Protein 7PZG (pdb70)

Radius of gyration: 36.09 Å; Cα contacts (8 Å, |Δi|>4): 1607; chains: 4; bounding box: 101×62×97 Å

Nearest PDB structures (foldseek):
  7pzg-assembly1_AAA  TM=1.005E+00  e=1.019E-40  Phocaeicola vulgatus
  7pzh-assembly4_GGG  TM=1.001E+00  e=5.483E-36  Phocaeicola vulgatus
  2hsj-assembly1_D  TM=9.024E-01  e=4.281E-13  Streptococcus pneumoniae TIGR4
  4ppy-assembly2_C-2  TM=8.583E-01  e=2.330E-12  Bacteroides fragilis NCTC 9343
  3dt8-assembly1_A  TM=8.253E-01  e=5.438E-12  Bos taurus

Foldseek 3Di:
DVLVVQLCVLLVVLLVDAQAQAAAEEAEACQQVVDPVCVLLVHPRYDGRYYHLDALVSSVVRCCRHLVRLYQEYEYAHHLSVQLVVHALVVSLVSVLSSLVVSCVSRVNYAYEYEQHAAFACVQVASCSRHVSRVRSVVNVVVNCVSCVVSVHHYFYPHVVQAPDPPSFGDCVQDPGRHHGDPVVSNSVSVRCSVVVVDD/DDDPQLVVLLVVLLVDAQAQAAAEEAEACQQQVDPVCVLLVHPRYDGRYYHLDALVSSLVSCCSHLQNLYQEYEYAHHLSVQLVVHALVVSLVSVLSSLVVSCVSRVNYAYEYEQHAAFDCPLVASCSRHVSRVRRVVNLVVNCVSCVVSVHHYFYPHVVQADPVPSAGDCVQDDHRHYGDPVVSNSVCVRCSVVVPDD/DVLVVQLVVLLVVLLVPAQAQAAAEEAEACQQQVDPQCVLLVHPRYDGNYYHLDALVSRVVSCCRHLVNLYQEYEYAHHLSVQLVVHALVVSLVSVLSVLVVSCVSRVNYAYEYEQHAAFDCVLVASCSRRVSRVRSVVNRVVNCVSCVVSVHHYFYPHVVQADPVPSFGDVVQDNHRHHGDPVVSNSVCVRCSVVVVD/DDDPQLVVLLVVLLVDAQAQAAAEEAEACQQQVDPVCVLLVHPRYDGNYYHLDALVSRLVRCCRHLQNLYQEYEYAHHLSVQLVVDALVRRLVSVLSVLVVSCVSRVNYAYEYEQHAAFACPLVASCSRHVSRVRRVVNLVVNCVSCVVSVHHYFYLHVVQADPVPSAGDCVQDPHRHYGDPVVSNSVSVRCSCVVPPD

Structure (mmCIF, N/CA/C/O backbone):
data_7PZG
#
_entry.id   7PZG
#
_cell.length_a   71.269
_cell.length_b   90.150
_cell.length_c   76.579
_cell.angle_alpha   90.000
_cell.angle_beta   99.289
_cell.angle_gamma   90.000
#
_symmetry.space_group_name_H-M   'P 1 21 1'
#
loop_
_entity.id
_entity.type
_entity.pdbx_description
1 polymer 'Lysophospholipase L1'
2 non-polymer 'MAGNESIUM ION'
3 non-polymer 'MALONIC ACID'
4 non-polymer 1,2-ETHANEDIOL
5 water water
#
loop_
_atom_site.group_PDB
_atom_site.id
_atom_site.type_symbol
_atom_site.label_atom_id
_atom_site.label_alt_id
_atom_site.label_comp_id
_atom_site.label_asym_id
_atom_site.label_entity_id
_atom_site.label_seq_id
_atom_site.pdbx_PDB_ins_code
_atom_site.Cartn_x
_atom_site.Cartn_y
_atom_site.Cartn_z
_atom_site.occupancy
_atom_site.B_iso_or_equiv
_atom_site.auth_seq_id
_atom_site.auth_comp_id
_atom_site.auth_asym_id
_atom_site.auth_atom_id
_atom_site.pdbx_PDB_model_num
ATOM 1 N N . ARG A 1 22 ? -14.212 3.281 -10.681 1.000 36.244 23 ARG AAA N 1
ATOM 2 C CA . ARG A 1 22 ? -15.123 2.091 -10.964 1.000 38.090 23 ARG AAA CA 1
ATOM 3 C C . ARG A 1 22 ? -16.297 2.528 -11.847 1.000 38.970 23 ARG AAA C 1
ATOM 4 O O . ARG A 1 22 ? -16.729 1.699 -12.671 1.000 32.609 23 ARG AAA O 1
ATOM 25 N N . LYS A 1 23 ? -16.836 3.735 -11.654 1.000 36.545 24 LYS AAA N 1
ATOM 26 C CA . LYS A 1 23 ? -17.988 4.220 -12.462 1.000 37.692 24 LYS AAA CA 1
ATOM 27 C C . LYS A 1 23 ? -17.549 4.339 -13.930 1.000 36.866 24 LYS AAA C 1
ATOM 28 O O . LYS A 1 23 ? -18.306 3.929 -14.802 1.000 27.402 24 LYS AAA O 1
ATOM 47 N N . TYR A 1 24 ? -16.335 4.827 -14.204 1.000 34.116 25 TYR AAA N 1
ATOM 48 C CA . TYR A 1 24 ? -15.835 4.939 -15.605 1.000 32.744 25 TYR AAA CA 1
ATOM 49 C C . TYR A 1 24 ? -15.640 3.522 -16.180 1.000 26.018 25 TYR AAA C 1
ATOM 50 O O . TYR A 1 24 ? -16.029 3.256 -17.336 1.000 22.595 25 TYR AAA O 1
ATOM 68 N N . SER A 1 25 ? -15.098 2.593 -15.419 1.000 25.217 26 SER AAA N 1
ATOM 69 C CA . SER A 1 25 ? -14.815 1.245 -15.909 1.000 22.943 26 SER AAA CA 1
ATOM 70 C C . SER A 1 25 ? -16.160 0.546 -16.223 1.000 20.349 26 SER AAA C 1
ATOM 71 O O . SER A 1 25 ? -16.306 -0.057 -17.271 1.000 19.221 26 SER AAA O 1
ATOM 79 N N . THR A 1 26 ? -17.136 0.604 -15.322 1.000 18.751 27 THR AAA N 1
ATOM 80 C CA . THR A 1 26 ? -18.443 -0.039 -15.599 1.000 19.197 27 THR AAA CA 1
ATOM 81 C C . THR A 1 26 ? -19.145 0.657 -16.781 1.000 16.393 27 THR AAA C 1
ATOM 82 O O . THR A 1 26 ? -19.767 -0.050 -17.584 1.000 17.106 27 THR AAA O 1
ATOM 93 N N 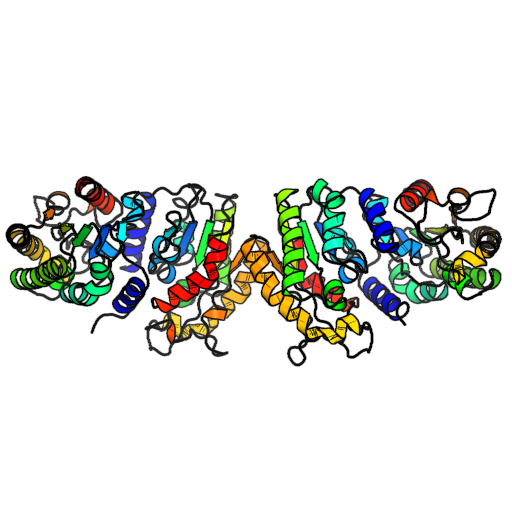. PHE A 1 27 ? -19.055 1.987 -16.879 1.000 17.513 28 PHE AAA N 1
ATOM 94 C CA . PHE A 1 27 ? -19.709 2.739 -17.972 1.000 17.718 28 PHE AAA CA 1
ATOM 95 C C . PHE A 1 27 ? -19.016 2.327 -19.286 1.000 17.565 28 PHE AAA C 1
ATOM 96 O O . PHE A 1 27 ? -19.711 2.103 -20.303 1.000 15.811 28 PHE AAA O 1
ATOM 113 N N . TYR A 1 28 ? -17.680 2.189 -19.287 1.000 16.402 29 TYR AAA N 1
ATOM 114 C CA . TYR A 1 28 ? -16.949 1.736 -20.506 1.000 15.871 29 TYR AAA CA 1
ATOM 115 C C . TYR A 1 28 ? -17.526 0.401 -20.992 1.000 15.284 29 TYR AAA C 1
ATOM 116 O O . TYR A 1 28 ? -17.806 0.190 -22.169 1.000 15.998 29 TYR AAA O 1
ATOM 134 N N . GLU A 1 29 ? -17.669 -0.555 -20.053 1.000 16.313 30 GLU AAA N 1
ATOM 135 C CA . GLU A 1 29 ? -18.168 -1.891 -20.428 1.000 16.329 30 GLU AAA CA 1
ATOM 136 C C . GLU A 1 29 ? -19.634 -1.814 -20.907 1.000 14.680 30 GLU AAA C 1
ATOM 137 O O . GLU A 1 29 ? -19.933 -2.480 -21.878 1.000 15.614 30 GLU AAA O 1
ATOM 149 N N . GLN A 1 30 ? -20.410 -0.931 -20.329 1.000 13.899 31 GLN AAA N 1
ATOM 150 C CA . GLN A 1 30 ? -21.790 -0.721 -20.819 1.000 13.647 31 GLN AAA CA 1
ATOM 151 C C . GLN A 1 30 ? -21.747 -0.281 -22.287 1.000 14.477 31 GLN AAA C 1
ATOM 152 O O . GLN A 1 30 ? -22.373 -0.897 -23.154 1.000 14.584 31 GLN AAA O 1
ATOM 166 N N . ARG A 1 31 ? -21.037 0.782 -22.547 1.000 14.711 32 ARG AAA N 1
ATOM 167 C CA . ARG A 1 31 ? -21.001 1.327 -23.928 1.000 13.671 32 ARG AAA CA 1
ATOM 168 C C . ARG A 1 31 ? -20.338 0.340 -24.863 1.000 13.665 32 ARG AAA C 1
ATOM 169 O O . ARG A 1 31 ? -20.856 0.150 -25.986 1.000 15.281 32 ARG AAA O 1
ATOM 190 N N . ALA A 1 32 ? -19.206 -0.256 -24.486 1.000 14.332 33 ALA AAA N 1
ATOM 191 C CA . ALA A 1 32 ? -18.498 -1.157 -25.375 1.000 14.036 33 ALA AAA CA 1
ATOM 192 C C . ALA A 1 32 ? -19.390 -2.331 -25.747 1.000 14.136 33 ALA AAA C 1
ATOM 193 O O . ALA A 1 32 ? -19.360 -2.763 -26.879 1.000 15.095 33 ALA AAA O 1
ATOM 200 N N . THR A 1 33 ? -20.017 -2.949 -24.745 1.000 15.091 34 THR AAA N 1
ATOM 201 C CA . THR A 1 33 ? -20.870 -4.112 -25.033 1.000 14.720 34 THR AAA CA 1
ATOM 202 C C . THR A 1 33 ? -22.056 -3.716 -25.901 1.000 14.488 34 THR AAA C 1
ATOM 203 O O . THR A 1 33 ? -22.479 -4.543 -26.720 1.000 15.476 34 THR AAA O 1
ATOM 214 N N . LEU A 1 34 ? -22.594 -2.521 -25.743 1.000 14.560 35 LEU AAA N 1
ATOM 215 C CA . LEU A 1 34 ? -23.601 -2.005 -26.685 1.000 14.967 35 LEU AAA CA 1
ATOM 216 C C . LEU A 1 34 ? -23.038 -1.938 -28.118 1.000 14.403 35 LEU AAA C 1
ATOM 217 O O . LEU A 1 34 ? -23.647 -2.414 -29.053 1.000 16.558 35 LEU AAA O 1
ATOM 233 N N . PHE A 1 35 ? -21.875 -1.325 -28.270 1.000 14.462 36 PHE AAA N 1
ATOM 234 C CA . PHE A 1 35 ? -21.285 -1.157 -29.609 1.000 15.134 36 PHE AAA CA 1
ATOM 235 C C . PHE A 1 35 ? -20.997 -2.501 -30.250 1.000 15.740 36 PHE AAA C 1
ATOM 236 O O . PHE A 1 35 ? -21.112 -2.594 -31.473 1.000 17.062 36 PHE AAA O 1
ATOM 253 N N . GLU A 1 36 ? -20.717 -3.558 -29.467 1.000 14.731 37 GLU AAA N 1
ATOM 254 C CA . GLU A 1 36 ? -20.536 -4.917 -30.039 1.000 16.166 37 GLU AAA CA 1
ATOM 255 C C . GLU A 1 36 ? -21.836 -5.458 -30.619 1.000 16.308 37 GLU AAA C 1
ATOM 256 O O . GLU A 1 36 ? -21.705 -6.336 -31.468 1.000 19.624 37 GLU AAA O 1
ATOM 268 N N . GLU A 1 37 ? -22.976 -4.874 -30.333 1.000 16.767 38 GLU AAA N 1
ATOM 269 C CA . GLU A 1 37 ? -24.292 -5.381 -30.779 1.000 17.579 38 GLU AAA CA 1
ATOM 270 C C . GLU A 1 37 ? -24.809 -4.513 -31.915 1.000 18.671 38 GLU AAA C 1
ATOM 271 O O . GLU A 1 37 ? -25.830 -4.819 -32.485 1.000 19.865 38 GLU AAA O 1
ATOM 283 N N . LEU A 1 38 ? -24.113 -3.425 -32.237 1.000 18.255 39 LEU AAA N 1
ATOM 284 C CA . LEU A 1 38 ? -24.570 -2.460 -33.263 1.000 19.458 39 LEU AAA CA 1
ATOM 285 C C . LEU A 1 38 ? -23.664 -2.586 -34.460 1.000 22.251 39 LEU AAA C 1
ATOM 286 O O . LEU A 1 38 ? -22.477 -2.281 -34.413 1.000 24.182 39 LEU AAA O 1
ATOM 302 N N . PRO A 1 39 ? -24.211 -2.989 -35.599 1.000 19.735 40 PRO AAA N 1
ATOM 303 C CA . PRO A 1 39 ? -23.392 -3.253 -36.775 1.000 21.929 40 PRO AAA CA 1
ATOM 304 C C . PRO A 1 39 ? -22.836 -1.970 -37.406 1.000 19.207 40 PRO AAA C 1
ATOM 305 O O . PRO A 1 39 ? -23.548 -1.008 -37.450 1.000 20.155 40 PRO AAA O 1
ATOM 316 N N . VAL A 1 40 ? -21.603 -2.022 -37.875 1.000 21.526 41 VAL AAA N 1
ATOM 317 C CA . VAL A 1 40 ? -20.964 -0.917 -38.657 1.000 20.809 41 VAL AAA CA 1
ATOM 318 C C . VAL A 1 40 ? -20.897 -1.364 -40.115 1.000 22.689 41 VAL AAA C 1
ATOM 319 O O . VAL A 1 40 ? -20.562 -2.517 -40.387 1.000 23.521 41 VAL AAA O 1
ATOM 332 N N . THR A 1 41 ? -21.269 -0.466 -41.023 1.000 22.283 42 THR AAA N 1
ATOM 333 C CA . THR A 1 41 ? -21.350 -0.675 -42.489 1.000 22.231 42 THR AAA CA 1
ATOM 334 C C . THR A 1 41 ? -20.371 0.247 -43.201 1.000 20.013 42 THR AAA C 1
ATOM 335 O O . THR A 1 41 ? -19.893 1.236 -42.616 1.000 20.431 42 THR AAA O 1
ATOM 346 N N . SER A 1 42 ? -20.164 -0.028 -44.482 1.000 20.037 43 SER AAA N 1
ATOM 347 C CA . SER A 1 42 ? -19.242 0.727 -45.356 1.000 20.905 43 SER AAA CA 1
ATOM 348 C C . SER A 1 42 ? -19.686 2.171 -45.620 1.000 20.117 43 SER AAA C 1
ATOM 349 O O . SER A 1 42 ? -18.817 2.933 -46.099 1.000 21.916 43 SER AAA O 1
ATOM 357 N N . LYS A 1 43 ? -20.907 2.583 -45.284 1.000 20.120 44 LYS AAA N 1
ATOM 358 C CA . LYS A 1 43 ? -21.356 3.977 -45.434 1.000 21.900 44 LYS AAA CA 1
ATOM 359 C C . LYS A 1 43 ? -21.136 4.773 -44.157 1.000 20.449 44 LYS AAA C 1
ATOM 360 O O . LYS A 1 43 ? -21.490 5.964 -44.128 1.000 21.099 44 LYS AAA O 1
ATOM 379 N N . ASP A 1 44 ? -20.741 4.113 -43.058 1.000 19.446 45 ASP AAA N 1
ATOM 380 C CA . ASP A 1 44 ? -20.873 4.804 -41.764 1.000 18.419 45 ASP AAA CA 1
ATOM 381 C C . ASP A 1 44 ? -19.739 5.817 -41.596 1.000 16.139 45 ASP AAA C 1
ATOM 382 O O . ASP A 1 44 ? -18.612 5.582 -42.045 1.000 17.694 45 ASP AAA O 1
ATOM 391 N N . ILE A 1 45 ? -20.078 6.828 -40.832 1.000 15.049 46 ILE AAA N 1
ATOM 392 C CA . ILE A 1 45 ? -19.150 7.941 -40.446 1.000 15.601 46 ILE AAA CA 1
ATOM 393 C C . ILE A 1 45 ? -19.144 7.933 -38.922 1.000 16.215 46 ILE AAA C 1
ATOM 394 O O . ILE A 1 45 ? -20.169 8.265 -38.282 1.000 16.894 46 ILE AAA O 1
ATOM 410 N N . ILE A 1 46 ? -18.017 7.504 -38.348 1.000 15.347 47 ILE AAA N 1
ATOM 411 C CA . ILE A 1 46 ? -17.965 7.201 -36.897 1.000 14.683 47 ILE AAA CA 1
ATOM 412 C C . ILE A 1 46 ? -17.285 8.368 -36.194 1.000 13.834 47 ILE AAA C 1
ATOM 413 O O . ILE A 1 46 ? -16.168 8.730 -36.615 1.000 15.663 47 ILE AAA O 1
ATOM 429 N N . PHE A 1 47 ? -17.872 8.903 -35.152 1.000 15.052 48 PHE AAA N 1
ATOM 430 C CA . PHE A 1 47 ? -17.192 9.813 -34.206 1.000 14.092 48 PHE AAA CA 1
ATOM 431 C C . PHE A 1 47 ? -16.725 8.976 -33.019 1.000 13.938 48 PHE AAA C 1
ATOM 432 O O . PHE A 1 47 ? -17.564 8.403 -32.313 1.000 14.888 48 PHE AAA O 1
ATOM 449 N N . LEU A 1 48 ? -15.415 8.917 -32.833 1.000 14.285 49 LEU AAA N 1
ATOM 450 C CA . LEU A 1 48 ? -14.762 8.029 -31.869 1.000 14.412 49 LEU AAA CA 1
ATOM 451 C C . LEU A 1 48 ? -14.054 8.883 -30.835 1.000 14.015 49 LEU AAA C 1
ATOM 452 O O . LEU A 1 48 ? -13.200 9.685 -31.237 1.000 14.688 49 LEU AAA O 1
ATOM 468 N N . GLY A 1 49 ? -14.232 8.639 -29.547 1.000 14.189 50 GLY AAA N 1
ATOM 469 C CA . GLY A 1 49 ? -13.512 9.401 -28.512 1.000 15.587 50 GLY AAA CA 1
ATOM 470 C C . GLY A 1 49 ? -14.084 9.198 -27.132 1.000 14.545 50 GLY AAA C 1
ATOM 471 O O . GLY A 1 49 ? -14.683 8.112 -26.834 1.000 14.661 50 GLY AAA O 1
ATOM 475 N N . ASN A 1 50 ? -13.959 10.236 -26.324 1.000 14.031 51 ASN AAA N 1
ATOM 476 C CA . ASN A 1 50 ? -14.248 10.245 -24.875 1.000 14.956 51 ASN AAA CA 1
ATOM 477 C C . ASN A 1 50 ? -15.555 11.014 -24.632 1.000 15.704 51 ASN AAA C 1
ATOM 478 O O . ASN A 1 50 ? -16.440 10.961 -25.468 1.000 15.158 51 ASN AAA O 1
ATOM 489 N N . SER A 1 51 ? -15.742 11.608 -23.447 1.000 15.201 52 SER AAA N 1
ATOM 490 C CA . SER A 1 51 ? -16.989 12.310 -23.119 1.000 15.669 52 SER AAA CA 1
ATOM 491 C C . SER A 1 51 ? -17.318 13.363 -24.152 1.000 15.643 52 SER AAA C 1
ATOM 492 O O . SER A 1 51 ? -18.480 13.665 -24.352 1.000 16.570 52 SER AAA O 1
ATOM 500 N N . ILE A 1 52 ? -16.304 14.039 -24.674 1.000 16.145 53 ILE AAA N 1
ATOM 501 C CA . ILE A 1 52 ? -16.613 15.187 -25.570 1.000 17.450 53 ILE AAA CA 1
ATOM 502 C C . ILE A 1 52 ? -17.227 14.669 -26.893 1.000 14.632 53 ILE AAA C 1
ATOM 503 O O . ILE A 1 52 ? -18.045 15.307 -27.508 1.000 18.004 53 ILE AAA O 1
ATOM 519 N N . THR A 1 53 ? -16.914 13.429 -27.262 1.000 16.513 54 THR AAA N 1
ATOM 520 C CA . THR A 1 53 ? -17.601 12.737 -28.374 1.000 14.583 54 THR AAA CA 1
ATOM 521 C C . THR A 1 53 ? -18.926 12.112 -27.906 1.000 14.602 54 THR AAA C 1
ATOM 522 O O . THR A 1 53 ? -19.938 12.286 -28.581 1.000 15.672 54 THR AAA O 1
ATOM 533 N N . ASN A 1 54 ? -18.924 11.529 -26.715 1.000 15.616 55 ASN AAA N 1
ATOM 534 C CA . ASN A 1 54 ? -20.124 10.832 -26.190 1.000 13.781 55 ASN AAA CA 1
ATOM 535 C C . ASN A 1 54 ? -21.296 11.826 -26.091 1.000 13.972 55 ASN AAA C 1
ATOM 536 O O . ASN A 1 54 ? -22.444 11.458 -26.326 1.000 14.735 55 ASN AAA O 1
ATOM 547 N N . GLY A 1 55 ? -21.020 13.054 -25.723 1.000 15.541 56 GLY AAA N 1
ATOM 548 C CA . GLY A 1 55 ? -22.033 14.054 -25.356 1.000 15.841 56 GLY AAA CA 1
ATOM 549 C C . GLY A 1 55 ? -22.929 14.527 -26.468 1.000 14.528 56 GLY AAA C 1
ATOM 550 O O . GLY A 1 55 ? -23.962 15.203 -26.174 1.000 15.579 56 GLY AAA O 1
ATOM 554 N N . CYS A 1 56 ? -22.610 14.262 -27.740 1.000 14.801 57 CYS AAA N 1
ATOM 555 C CA . CYS A 1 56 ? -23.349 14.794 -28.918 1.000 18.195 57 CYS AAA CA 1
ATOM 556 C C . CYS A 1 56 ? -24.394 13.797 -29.386 1.000 19.383 57 CYS AAA C 1
ATOM 557 O O . CYS A 1 56 ? -24.230 12.618 -29.110 1.000 23.216 57 CYS AAA O 1
ATOM 565 N N . GLU A 1 57 ? -25.397 14.255 -30.089 1.000 17.038 58 GLU AAA N 1
ATOM 566 C CA . GLU A 1 57 ? -26.215 13.444 -30.994 1.000 17.586 58 GLU AAA CA 1
ATOM 567 C C . GLU A 1 57 ? -25.716 13.734 -32.422 1.000 17.634 58 GLU AAA C 1
ATOM 568 O O . GLU A 1 57 ? -26.261 14.624 -33.097 1.000 19.134 58 GLU AAA O 1
ATOM 580 N N . TRP A 1 58 ? -24.741 12.978 -32.875 1.000 17.086 59 TRP AAA N 1
ATOM 581 C CA . TRP A 1 58 ? -24.016 13.302 -34.118 1.000 17.112 59 TRP AAA CA 1
ATOM 582 C C . TRP A 1 58 ? -24.903 13.225 -35.368 1.000 18.165 59 TRP AAA C 1
ATOM 583 O O . TRP A 1 58 ? -24.737 14.072 -36.278 1.000 17.838 59 TRP AAA O 1
ATOM 604 N N . ALA A 1 59 ? -25.784 12.248 -35.464 1.000 18.260 60 ALA AAA N 1
ATOM 605 C CA . ALA A 1 59 ? -26.626 12.088 -36.671 1.000 17.207 60 ALA AAA CA 1
ATOM 606 C C . ALA A 1 59 ? -27.566 13.288 -36.726 1.000 18.184 60 ALA AAA C 1
ATOM 607 O O . ALA A 1 59 ? -27.755 13.805 -37.840 1.000 20.773 60 ALA AAA O 1
ATOM 614 N N . GLU A 1 60 ? -28.051 13.787 -35.607 1.000 17.883 61 GLU AAA N 1
ATOM 615 C CA . GLU A 1 60 ? -28.917 14.991 -35.555 1.000 17.371 61 GLU AAA CA 1
ATOM 616 C C . GLU A 1 60 ? -28.060 16.210 -35.930 1.000 20.200 61 GLU AAA C 1
ATOM 617 O O . GLU A 1 60 ? -28.550 17.122 -36.621 1.000 22.655 61 GLU AAA O 1
ATOM 629 N N . LEU A 1 61 ? -26.868 16.312 -35.367 1.000 18.040 62 LEU AAA N 1
ATOM 630 C CA . LEU A 1 61 ? -26.026 17.508 -35.620 1.000 19.656 62 LEU AAA CA 1
ATOM 631 C C . LEU A 1 61 ? -25.793 17.678 -37.112 1.000 20.374 62 LEU AAA C 1
ATOM 632 O O . LEU A 1 61 ? -25.832 18.854 -37.606 1.000 21.160 62 LEU AAA O 1
ATOM 648 N N . PHE A 1 62 ? -25.462 16.610 -37.822 1.000 19.880 63 PHE AAA N 1
ATOM 649 C CA . PHE A 1 62 ? -25.098 16.637 -39.255 1.000 20.309 63 PHE AAA CA 1
ATOM 650 C C . PHE A 1 62 ? -26.331 16.404 -40.133 1.000 23.366 63 PHE AAA C 1
ATOM 651 O O . PHE A 1 62 ? -26.155 16.485 -41.394 1.000 24.111 63 PHE AAA O 1
ATOM 668 N N . GLN A 1 63 ? -27.498 16.125 -39.535 1.000 21.651 64 GLN AAA N 1
ATOM 669 C CA . GLN A 1 63 ? -28.726 15.695 -40.255 1.000 24.039 64 GLN AAA CA 1
ATOM 670 C C . GLN A 1 63 ? -28.298 14.620 -41.256 1.000 24.105 64 GLN AAA C 1
ATOM 671 O O . GLN A 1 63 ? -28.600 14.682 -42.463 1.000 24.474 64 GLN AAA O 1
ATOM 685 N N . ASN A 1 64 ? -27.631 13.560 -40.760 1.000 18.980 65 ASN AAA N 1
ATOM 686 C CA . ASN A 1 64 ? -27.023 12.518 -41.620 1.000 19.183 65 ASN AAA CA 1
ATOM 687 C C . ASN A 1 64 ? -27.129 11.164 -40.921 1.000 21.688 65 ASN AAA C 1
ATOM 688 O O . ASN A 1 64 ? -26.459 10.965 -39.904 1.000 19.896 65 ASN AAA O 1
ATOM 699 N N . LYS A 1 65 ? -28.009 10.287 -41.395 1.000 21.469 66 LYS AAA N 1
ATOM 700 C CA . LYS A 1 65 ? -28.309 9.006 -40.711 1.000 20.272 66 LYS AAA CA 1
ATOM 701 C C . LYS A 1 65 ? -27.085 8.070 -40.745 1.000 21.437 66 LYS AAA C 1
ATOM 702 O O . LYS A 1 65 ? -27.117 7.037 -40.056 1.000 22.352 66 LYS AAA O 1
ATOM 721 N N . ASN A 1 66 ? -26.045 8.374 -41.517 1.000 19.264 67 ASN AAA N 1
ATOM 722 C CA . ASN A 1 66 ? -24.843 7.513 -41.586 1.000 18.459 67 ASN AAA CA 1
ATOM 723 C C . ASN A 1 66 ? -23.865 7.846 -40.460 1.000 17.505 67 ASN AAA C 1
ATOM 724 O O . ASN A 1 66 ? -22.911 7.097 -40.330 1.000 18.100 67 ASN AAA O 1
ATOM 735 N N . VAL A 1 67 ? -24.107 8.896 -39.709 1.000 17.083 68 VAL AAA N 1
ATOM 736 C CA . VAL A 1 67 ? -23.140 9.329 -38.672 1.000 18.021 68 VAL AAA CA 1
ATOM 737 C C . VAL A 1 67 ? -23.519 8.632 -37.353 1.000 18.389 68 VAL AAA C 1
ATOM 738 O O . VAL A 1 67 ? -24.699 8.628 -36.969 1.000 20.065 68 VAL AAA O 1
ATOM 751 N N . LYS A 1 68 ? -22.511 8.051 -36.695 1.000 16.379 69 LYS AAA N 1
ATOM 752 C CA . LYS A 1 68 ? -22.752 7.235 -35.491 1.000 15.756 69 LYS AAA CA 1
ATOM 753 C C . LYS A 1 68 ? -21.808 7.664 -34.379 1.000 15.988 69 LYS AAA C 1
ATOM 754 O O . LYS A 1 68 ? -20.620 8.005 -34.648 1.000 17.843 69 LYS AAA O 1
ATOM 773 N N . ASN A 1 69 ? -22.283 7.530 -33.163 1.000 14.839 70 ASN AAA N 1
ATOM 774 C CA . ASN A 1 69 ? -21.561 7.878 -31.924 1.000 14.968 70 ASN AAA CA 1
ATOM 775 C C . ASN A 1 69 ? -20.839 6.671 -31.346 1.000 15.329 70 ASN AAA C 1
ATOM 776 O O . ASN A 1 69 ? -21.491 5.699 -30.964 1.000 14.632 70 ASN AAA O 1
ATOM 787 N N . ARG A 1 70 ? -19.538 6.733 -31.291 1.000 13.843 71 ARG AAA N 1
ATOM 788 C CA . ARG A 1 70 ? -18.706 5.716 -30.623 1.000 14.871 71 ARG AAA CA 1
ATOM 789 C C . ARG A 1 70 ? -17.907 6.366 -29.475 1.000 13.433 71 ARG AAA C 1
ATOM 790 O O . ARG A 1 70 ? -16.808 5.909 -29.150 1.000 15.167 71 ARG AAA O 1
ATOM 811 N N . GLY A 1 71 ? -18.472 7.384 -28.864 1.000 12.874 72 GLY AAA N 1
ATOM 812 C CA . GLY A 1 71 ? -17.886 8.073 -27.700 1.000 14.356 72 GLY AAA CA 1
ATOM 813 C C . GLY A 1 71 ? -18.192 7.364 -26.404 1.000 16.105 72 GLY AAA C 1
ATOM 814 O O . GLY A 1 71 ? -19.305 6.841 -26.243 1.000 14.823 72 GLY AAA O 1
ATOM 818 N N . ILE A 1 72 ? -17.233 7.340 -25.521 1.000 14.257 73 ILE AAA N 1
ATOM 819 C CA . ILE A 1 72 ? -17.422 6.831 -24.135 1.000 15.328 73 ILE AAA CA 1
ATOM 820 C C . ILE A 1 72 ? -16.817 7.807 -23.126 1.000 14.872 73 ILE AAA C 1
ATOM 821 O O . ILE A 1 72 ? -15.566 7.982 -23.127 1.000 15.121 73 ILE AAA O 1
ATOM 837 N N . SER A 1 73 ? -17.639 8.436 -22.313 1.000 16.945 74 SER AAA N 1
ATOM 838 C CA . SER A 1 73 ? -17.142 9.287 -21.214 1.000 17.471 74 SER AAA CA 1
ATOM 839 C C . SER A 1 73 ? -16.076 8.548 -20.407 1.000 17.044 74 SER AAA C 1
ATOM 840 O O . SER A 1 73 ? -16.261 7.368 -20.081 1.000 17.018 74 SER AAA O 1
ATOM 848 N N . GLY A 1 74 ? -14.978 9.229 -20.127 1.000 16.231 75 GLY AAA N 1
ATOM 849 C CA . GLY A 1 74 ? -13.875 8.661 -19.372 1.000 17.241 75 GLY AAA CA 1
ATOM 850 C C . GLY A 1 74 ? -12.857 7.951 -20.198 1.000 16.986 75 GLY AAA C 1
ATOM 851 O O . GLY A 1 74 ? -11.798 7.548 -19.639 1.000 17.998 75 GLY AAA O 1
ATOM 855 N N . ASP A 1 75 ? -13.069 7.807 -21.509 1.000 16.069 76 ASP AAA N 1
ATOM 856 C CA . ASP A 1 75 ? -12.143 6.932 -22.252 1.000 13.769 76 ASP AAA CA 1
ATOM 857 C C . ASP A 1 75 ? -10.748 7.583 -22.459 1.000 13.956 76 ASP AAA C 1
ATOM 858 O O . ASP A 1 75 ? -10.601 8.810 -22.377 1.000 15.801 76 ASP AAA O 1
ATOM 867 N N . ILE A 1 76 ? -9.773 6.721 -22.671 1.000 15.066 77 ILE AAA N 1
ATOM 868 C CA . ILE A 1 76 ? -8.331 7.054 -22.830 1.000 16.037 77 ILE AAA CA 1
ATOM 869 C C . ILE A 1 76 ? -7.852 6.414 -24.117 1.000 15.575 77 ILE AAA C 1
ATOM 870 O O . ILE A 1 76 ? -8.534 5.530 -24.713 1.000 15.619 77 ILE AAA O 1
ATOM 886 N N . CYS A 1 77 ? -6.675 6.794 -24.569 1.000 15.675 78 CYS AAA N 1
ATOM 887 C CA . CYS A 1 77 ? -6.203 6.268 -25.865 1.000 16.365 78 CYS AAA CA 1
ATOM 888 C C . CYS A 1 77 ? -6.212 4.745 -25.912 1.000 16.802 78 CYS AAA C 1
ATOM 889 O O . CYS A 1 77 ? -6.656 4.159 -26.903 1.000 16.437 78 CYS AAA O 1
ATOM 897 N N . MET A 1 78 ? -5.723 4.047 -24.866 1.000 15.931 79 MET AAA N 1
ATOM 898 C CA . MET A 1 78 ? -5.676 2.580 -24.956 1.000 16.622 79 MET AAA CA 1
ATOM 899 C C . MET A 1 78 ? -7.080 1.963 -24.785 1.000 14.588 79 MET AAA C 1
ATOM 900 O O . MET A 1 78 ? -7.262 0.889 -25.333 1.000 16.258 79 MET AAA O 1
ATOM 914 N N . GLY A 1 79 ? -8.036 2.697 -24.172 1.000 14.931 80 GLY AAA N 1
ATOM 915 C CA . GLY A 1 79 ? -9.407 2.178 -24.119 1.000 14.753 80 GLY AAA CA 1
ATOM 916 C C . GLY A 1 79 ? -10.036 2.249 -25.514 1.000 15.888 80 GLY AAA C 1
ATOM 917 O O . GLY A 1 79 ? -10.816 1.409 -25.840 1.000 15.227 80 GLY AAA O 1
ATOM 921 N N . VAL A 1 80 ? -9.702 3.267 -26.311 1.000 14.446 81 VAL AAA N 1
ATOM 922 C CA . VAL A 1 80 ? -10.189 3.343 -27.701 1.000 13.721 81 VAL AAA CA 1
ATOM 923 C C . VAL A 1 80 ? -9.489 2.225 -28.475 1.000 14.132 81 VAL AAA C 1
ATOM 924 O O . VAL A 1 80 ? -10.156 1.468 -29.167 1.000 15.233 81 VAL AAA O 1
ATOM 937 N N . TYR A 1 81 ? -8.158 2.088 -28.346 1.000 14.202 82 TYR AAA N 1
ATOM 938 C CA . TYR A 1 81 ? -7.402 1.042 -29.091 1.000 14.170 82 TYR AAA CA 1
ATOM 939 C C . TYR A 1 81 ? -8.076 -0.342 -28.872 1.000 13.484 82 TYR AAA C 1
ATOM 940 O O . TYR A 1 81 ? -8.279 -1.138 -29.782 1.000 16.797 82 TYR AAA O 1
ATOM 958 N N . ASP A 1 82 ? -8.369 -0.617 -27.623 1.000 15.388 83 ASP AAA N 1
ATOM 959 C CA . ASP A 1 82 ? -8.827 -1.960 -27.177 1.000 15.343 83 ASP AAA CA 1
ATOM 960 C C . ASP A 1 82 ? -10.205 -2.276 -27.709 1.000 16.371 83 ASP AAA C 1
ATOM 961 O O . ASP A 1 82 ? -10.565 -3.439 -27.660 1.000 18.597 83 ASP AAA O 1
ATOM 970 N N . ARG A 1 83 ? -10.949 -1.284 -28.194 1.000 15.566 84 ARG AAA N 1
ATOM 971 C CA . ARG A 1 83 ? -12.341 -1.513 -28.663 1.000 14.805 84 ARG AAA CA 1
ATOM 972 C C . ARG A 1 83 ? -12.461 -1.160 -30.153 1.000 15.811 84 ARG AAA C 1
ATOM 973 O O . ARG A 1 83 ? -13.576 -0.946 -30.613 1.000 15.743 84 ARG AAA O 1
ATOM 994 N N . LEU A 1 84 ? -11.373 -1.215 -30.912 1.000 16.091 85 LEU AAA N 1
ATOM 995 C CA . LEU A 1 84 ? -11.453 -0.890 -32.354 1.000 16.302 85 LEU AAA CA 1
ATOM 996 C C . LEU A 1 84 ? -12.179 -1.985 -33.135 1.000 17.181 85 LEU AAA C 1
ATOM 997 O O . LEU A 1 84 ? -12.762 -1.639 -34.156 1.000 18.253 85 LEU AAA O 1
ATOM 1013 N N A ASP A 1 85 ? -12.100 -3.257 -32.724 0.500 18.244 86 ASP AAA N 1
ATOM 1014 N N B ASP A 1 85 ? -12.103 -3.261 -32.737 0.500 16.402 86 ASP AAA N 1
ATOM 1015 C CA A ASP A 1 85 ? -12.610 -4.401 -33.537 0.500 20.491 86 ASP AAA CA 1
ATOM 1016 C CA B ASP A 1 85 ? -12.585 -4.377 -33.605 0.500 17.181 86 ASP AAA CA 1
ATOM 1017 C C A ASP A 1 85 ? -14.043 -4.168 -34.005 0.500 18.917 86 ASP AAA C 1
ATOM 1018 C C B ASP A 1 85 ? -14.048 -4.178 -34.014 0.500 17.084 86 ASP AAA C 1
ATOM 1019 O O A ASP A 1 85 ? -14.302 -4.317 -35.193 0.500 19.513 86 ASP AAA O 1
ATOM 1020 O O B ASP A 1 85 ? -14.342 -4.343 -35.191 0.500 17.508 86 ASP AAA O 1
ATOM 1037 N N . PRO A 1 86 ? -15.036 -3.874 -33.129 1.000 17.190 87 PRO AAA N 1
ATOM 1038 C CA . PRO A 1 86 ? -16.444 -3.761 -33.559 1.000 19.320 87 PRO AAA CA 1
ATOM 1039 C C . PRO A 1 86 ? -16.746 -2.530 -34.435 1.000 19.091 87 PRO AAA C 1
ATOM 1040 O O . PRO A 1 86 ? -17.887 -2.355 -34.900 1.000 20.193 87 PRO AAA O 1
ATOM 1051 N N . ILE A 1 87 ? -15.745 -1.664 -34.558 1.000 19.243 88 ILE AAA N 1
ATOM 1052 C CA . ILE A 1 87 ? -15.815 -0.503 -35.495 1.000 18.671 88 ILE AAA CA 1
ATOM 1053 C C . ILE A 1 87 ? -15.097 -0.860 -36.800 1.000 18.284 88 ILE AAA C 1
ATOM 1054 O O . ILE A 1 87 ? -15.771 -0.843 -37.873 1.000 20.787 88 ILE AAA O 1
ATOM 1070 N N . VAL A 1 88 ? -13.813 -1.233 -36.758 1.000 16.752 89 VAL AAA N 1
ATOM 1071 C CA . VAL A 1 88 ? -13.025 -1.452 -38.003 1.000 19.322 89 VAL AAA CA 1
ATOM 1072 C C . VAL A 1 88 ? -13.526 -2.683 -38.780 1.000 19.716 89 VAL AAA C 1
ATOM 1073 O O . VAL A 1 88 ? -13.354 -2.715 -40.004 1.000 20.281 89 VAL AAA O 1
ATOM 1086 N N A LYS A 1 89 ? -14.104 -3.689 -38.134 0.550 17.578 90 LYS AAA N 1
ATOM 1087 N N B LYS A 1 89 ? -14.149 -3.658 -38.121 0.450 19.820 90 LYS AAA N 1
ATOM 1088 C CA A LYS A 1 89 ? -14.573 -4.891 -38.890 0.550 18.358 90 LYS AAA CA 1
ATOM 1089 C CA B LYS A 1 89 ? -14.625 -4.896 -38.808 0.450 21.546 90 LYS AAA CA 1
ATOM 1090 C C A LYS A 1 89 ? -15.655 -4.481 -39.888 0.550 18.254 90 LYS AAA C 1
ATOM 1091 C C B LYS A 1 89 ? -15.727 -4.549 -39.807 0.450 20.066 90 LYS AAA C 1
ATOM 1092 O O A LYS A 1 89 ? -15.739 -5.144 -40.947 0.550 22.597 90 LYS AAA O 1
ATOM 1093 O O B LYS A 1 89 ? -15.895 -5.319 -40.769 0.450 23.365 90 LYS AAA O 1
ATOM 1130 N N . GLY A 1 90 ? -16.427 -3.439 -39.611 1.000 18.839 91 GLY AAA N 1
ATOM 1131 C CA . GLY A 1 90 ? -17.455 -2.968 -40.545 1.000 20.026 91 GLY AAA CA 1
ATOM 1132 C C . GLY A 1 90 ? -16.928 -2.108 -41.685 1.000 19.295 91 GLY AAA C 1
ATOM 1133 O O . GLY A 1 90 ? -17.738 -1.696 -42.536 1.000 19.937 91 GLY AAA O 1
ATOM 1137 N N . LYS A 1 91 ? -15.649 -1.774 -41.687 1.000 18.038 92 LYS AAA N 1
ATOM 1138 C CA . LYS A 1 91 ? -15.002 -1.037 -42.808 1.000 17.859 92 LYS AAA CA 1
ATOM 1139 C C . LYS A 1 91 ? -15.757 0.264 -43.035 1.000 18.826 92 LYS AAA C 1
ATOM 1140 O O . LYS A 1 91 ? -16.209 0.609 -44.156 1.000 18.900 92 LYS AAA O 1
ATOM 1159 N N . PRO A 1 92 ? -15.861 1.116 -42.004 1.000 16.445 93 PRO AAA N 1
ATOM 1160 C CA . PRO A 1 92 ? -16.586 2.366 -42.142 1.000 15.726 93 PRO AAA CA 1
ATOM 1161 C C . PRO A 1 92 ? -15.948 3.315 -43.175 1.000 16.790 93 PRO AAA C 1
ATOM 1162 O O . PRO A 1 92 ? -14.774 3.296 -43.416 1.000 18.406 93 PRO AAA O 1
ATOM 1173 N N . ALA A 1 93 ? -16.793 4.165 -43.709 1.000 16.503 94 ALA AAA N 1
ATOM 1174 C CA . ALA A 1 93 ? -16.314 5.178 -44.676 1.000 17.465 94 ALA AAA CA 1
ATOM 1175 C C . ALA A 1 93 ? -15.349 6.148 -43.998 1.000 17.500 94 ALA AAA C 1
ATOM 1176 O O . ALA A 1 93 ? -14.351 6.511 -44.634 1.000 19.536 94 ALA AAA O 1
ATOM 1183 N N . LYS A 1 94 ? -15.685 6.608 -42.780 1.000 16.757 95 LYS AAA N 1
ATOM 1184 C CA . LYS A 1 94 ? -14.867 7.649 -42.120 1.000 15.675 95 LYS AAA CA 1
ATOM 1185 C C . LYS A 1 94 ? -14.830 7.371 -40.621 1.000 14.966 95 LYS AAA C 1
ATOM 1186 O O . LYS A 1 94 ? -15.835 6.829 -40.079 1.000 15.731 95 LYS AAA O 1
ATOM 1205 N N . ILE A 1 95 ? -13.689 7.689 -40.0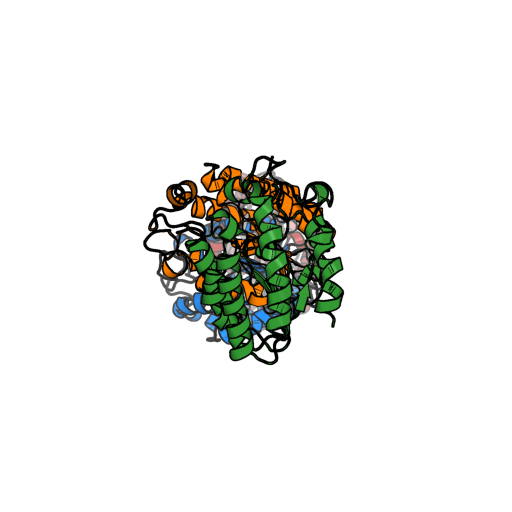16 1.000 15.490 96 ILE AAA N 1
ATOM 1206 C CA . ILE A 1 95 ? -13.559 7.730 -38.533 1.000 15.609 96 ILE AAA CA 1
ATOM 1207 C C . ILE A 1 95 ? -12.961 9.092 -38.180 1.000 15.633 96 ILE AAA C 1
ATOM 1208 O O . ILE A 1 95 ? -11.897 9.444 -38.716 1.000 16.540 96 ILE AAA O 1
ATOM 1224 N N . PHE A 1 96 ? -13.643 9.820 -37.326 1.000 14.546 97 PHE AAA N 1
ATOM 1225 C CA . PHE A 1 96 ? -13.196 11.096 -36.734 1.000 15.356 97 PHE AAA CA 1
ATOM 1226 C C . PHE A 1 96 ? -12.785 10.835 -35.289 1.000 15.748 97 PHE AAA C 1
ATOM 1227 O O . PHE A 1 96 ? -13.692 10.490 -34.431 1.000 14.755 97 PHE AAA O 1
ATOM 1244 N N . LEU A 1 97 ? -11.494 10.956 -34.995 1.000 15.117 98 LEU AAA N 1
ATOM 1245 C CA . LEU A 1 97 ? -10.965 10.602 -33.662 1.000 13.883 98 LEU AAA CA 1
ATOM 1246 C C . LEU A 1 97 ? -10.703 11.830 -32.851 1.000 13.529 98 LEU AAA C 1
ATOM 1247 O O . LEU A 1 97 ? -10.028 12.743 -33.377 1.000 14.549 98 LEU AAA O 1
ATOM 1263 N N . LEU A 1 98 ? -11.121 11.909 -31.625 1.000 14.762 99 LEU AAA N 1
ATOM 1264 C CA . LEU A 1 98 ? -10.806 12.974 -30.644 1.000 13.744 99 LEU AAA CA 1
ATOM 1265 C C . LEU A 1 98 ? -10.491 12.289 -29.322 1.000 13.749 99 LEU AAA C 1
ATOM 1266 O O . LEU A 1 98 ? -11.450 11.708 -28.755 1.000 15.069 99 LEU AAA O 1
ATOM 1282 N N . ILE A 1 99 ? -9.235 12.206 -28.894 1.000 14.654 100 ILE AAA N 1
ATOM 1283 C CA . ILE A 1 99 ? -8.907 11.409 -27.685 1.000 15.348 100 ILE AAA CA 1
ATOM 1284 C C . ILE A 1 99 ? -7.689 12.058 -27.053 1.000 17.409 100 ILE AAA C 1
ATOM 1285 O O . ILE A 1 99 ? -6.845 12.634 -27.786 1.000 17.184 100 ILE AAA O 1
ATOM 1301 N N . GLY A 1 100 ? -7.536 11.823 -25.759 1.000 16.443 101 GLY AAA N 1
ATOM 1302 C CA . GLY A 1 100 ? -6.262 12.202 -25.118 1.000 15.658 101 GLY AAA CA 1
ATOM 1303 C C . GLY A 1 100 ? -6.440 12.996 -23.860 1.000 16.241 101 GLY AAA C 1
ATOM 1304 O O . GLY A 1 100 ? -5.511 12.898 -23.031 1.000 17.244 101 GLY AAA O 1
ATOM 1308 N N . ILE A 1 101 ? -7.463 13.804 -23.741 1.000 16.725 102 ILE AAA N 1
ATOM 1309 C CA . ILE A 1 101 ? -7.507 14.715 -22.572 1.000 15.694 102 ILE AAA CA 1
ATOM 1310 C C . ILE A 1 101 ? -7.577 13.889 -21.284 1.000 18.544 102 ILE AAA C 1
ATOM 1311 O O . ILE A 1 101 ? -7.094 14.404 -20.231 1.000 18.798 102 ILE AAA O 1
ATOM 1327 N N . ASN A 1 102 ? -8.223 12.730 -21.284 1.000 17.442 103 ASN AAA N 1
ATOM 1328 C CA . ASN A 1 102 ? -8.250 11.985 -20.010 1.000 17.064 103 ASN AAA CA 1
ATOM 1329 C C . ASN A 1 102 ? -6.883 11.372 -19.742 1.000 18.502 103 ASN AAA C 1
ATOM 1330 O O . ASN A 1 102 ? -6.544 11.149 -18.559 1.000 22.696 103 ASN AAA O 1
ATOM 1341 N N . ASP A 1 103 ? -6.068 11.085 -20.746 1.000 18.734 104 ASP AAA N 1
ATOM 1342 C CA . ASP A 1 103 ? -4.662 10.668 -20.515 1.000 17.652 104 ASP AAA CA 1
ATOM 1343 C C . ASP A 1 103 ? -3.888 11.876 -19.938 1.000 19.229 104 ASP AAA C 1
ATOM 1344 O O . ASP A 1 103 ? -3.045 11.677 -19.014 1.000 19.491 104 ASP AAA O 1
ATOM 1353 N N . VAL A 1 104 ? -4.196 13.081 -20.406 1.000 18.202 105 VAL AAA N 1
ATOM 1354 C CA . VAL A 1 104 ? -3.533 14.311 -19.895 1.000 16.847 105 VAL AAA CA 1
ATOM 1355 C C . VAL A 1 104 ? -3.774 14.356 -18.375 1.000 20.146 105 VAL AAA C 1
ATOM 1356 O O . VAL A 1 104 ? -2.819 14.606 -17.615 1.000 20.147 105 VAL AAA O 1
ATOM 1369 N N . SER A 1 105 ? -5.017 14.105 -17.970 1.000 18.575 106 SER AAA N 1
ATOM 1370 C CA . SER A 1 105 ? -5.472 14.224 -16.559 1.000 20.614 106 SER AAA CA 1
ATOM 1371 C C . SER A 1 105 ? -4.814 13.162 -15.694 1.000 21.543 106 SER AAA C 1
ATOM 1372 O O . SER A 1 105 ? -4.737 13.422 -14.458 1.000 23.911 106 SER AAA O 1
ATOM 1380 N N . ARG A 1 106 ? -4.228 12.121 -16.238 1.000 20.128 107 ARG AAA N 1
ATOM 1381 C CA . ARG A 1 106 ? -3.520 11.053 -15.491 1.000 21.785 107 ARG AAA CA 1
ATOM 1382 C C . ARG A 1 106 ? -2.047 11.410 -15.340 1.000 22.675 107 ARG AAA C 1
ATOM 1383 O O . ARG A 1 106 ? -1.293 10.593 -14.822 1.000 27.431 107 ARG AAA O 1
ATOM 1404 N N . GLY A 1 107 ? -1.643 12.536 -15.919 1.000 21.192 108 GLY AAA N 1
ATOM 1405 C CA . GLY A 1 107 ? -0.233 12.974 -15.891 1.000 22.632 108 GLY AAA CA 1
ATOM 1406 C C . GLY A 1 107 ? 0.598 12.370 -17.010 1.000 23.795 108 GLY AAA C 1
ATOM 1407 O O . GLY A 1 107 ? 1.821 12.506 -16.982 1.000 24.568 108 GLY AAA O 1
ATOM 1411 N N . THR A 1 108 ? -0.015 11.706 -17.999 1.000 21.015 109 THR AAA N 1
ATOM 1412 C CA . THR A 1 108 ? 0.724 11.040 -19.079 1.000 20.241 109 THR AAA CA 1
ATOM 1413 C C . THR A 1 108 ? 1.335 12.103 -20.012 1.000 19.591 109 THR AAA C 1
ATOM 1414 O O . THR A 1 108 ? 0.685 13.092 -20.289 1.000 20.584 109 THR AAA O 1
ATOM 1425 N N . SER A 1 109 ? 2.548 11.870 -20.454 1.000 22.169 110 SER AAA N 1
ATOM 1426 C CA . SER A 1 109 ? 3.282 12.860 -21.279 1.000 21.671 110 SER AAA CA 1
ATOM 1427 C C . SER A 1 109 ? 2.622 12.983 -22.652 1.000 22.685 110 SER AAA C 1
ATOM 1428 O O . SER A 1 109 ? 2.024 12.009 -23.156 1.000 20.116 110 SER AAA O 1
ATOM 1436 N N . ALA A 1 110 ? 2.845 14.121 -23.283 1.000 20.831 111 ALA AAA N 1
ATOM 1437 C CA . ALA A 1 110 ? 2.358 14.335 -24.664 1.000 19.650 111 ALA AAA CA 1
ATOM 1438 C C . ALA A 1 110 ? 3.003 13.269 -25.552 1.000 20.796 111 ALA AAA C 1
ATOM 1439 O O . ALA A 1 110 ? 2.325 12.725 -26.448 1.000 19.867 111 ALA AAA O 1
ATOM 1446 N N . ASP A 1 111 ? 4.280 12.965 -25.360 1.000 19.777 112 ASP AAA N 1
ATOM 1447 C CA . ASP A 1 111 ? 5.013 11.979 -26.189 1.000 19.750 112 ASP AAA CA 1
ATOM 1448 C C . ASP A 1 111 ? 4.328 10.601 -26.107 1.000 19.457 112 ASP AAA C 1
ATOM 1449 O O . ASP A 1 111 ? 4.199 9.901 -27.131 1.000 20.945 112 ASP AAA O 1
ATOM 1458 N N . LYS A 1 112 ? 3.979 10.204 -24.888 1.000 18.867 113 LYS AAA N 1
ATOM 1459 C CA . LYS A 1 112 ? 3.400 8.857 -24.664 1.000 20.321 113 LYS AAA CA 1
ATOM 1460 C C . LYS A 1 112 ? 1.990 8.818 -25.278 1.000 19.155 113 LYS AAA C 1
ATOM 1461 O O . LYS A 1 112 ? 1.632 7.805 -25.918 1.000 19.268 113 LYS AAA O 1
ATOM 1480 N N . ILE A 1 113 ? 1.250 9.898 -25.092 1.000 16.862 114 ILE AAA N 1
ATOM 1481 C CA . ILE A 1 113 ? -0.090 10.043 -25.737 1.000 17.393 114 ILE AAA CA 1
ATOM 1482 C C . ILE A 1 113 ? 0.055 9.894 -27.257 1.000 18.261 114 ILE AAA C 1
ATOM 1483 O O . ILE A 1 113 ? -0.731 9.189 -27.898 1.000 18.338 114 ILE AAA O 1
ATOM 1499 N N . ILE A 1 114 ? 0.973 10.622 -27.845 1.000 17.958 115 ILE AAA N 1
ATOM 1500 C CA . ILE A 1 114 ? 1.144 10.520 -29.310 1.000 16.829 115 ILE AAA CA 1
ATOM 1501 C C . ILE A 1 114 ? 1.495 9.102 -29.726 1.000 17.327 115 ILE AAA C 1
ATOM 1502 O O . ILE A 1 114 ? 0.995 8.626 -30.785 1.000 17.300 115 ILE AAA O 1
ATOM 1518 N N . SER A 1 115 ? 2.337 8.419 -28.939 1.000 17.897 116 SER AAA N 1
ATOM 1519 C CA . SER A 1 115 ? 2.720 7.028 -29.251 1.000 18.480 116 SER AAA CA 1
ATOM 1520 C C . SER A 1 115 ? 1.474 6.115 -29.274 1.000 18.263 116 SER AAA C 1
ATOM 1521 O O . SER A 1 115 ? 1.356 5.231 -30.130 1.000 17.736 116 SER AAA O 1
ATOM 1529 N N . GLU A 1 116 ? 0.523 6.397 -28.386 1.000 17.064 117 GLU AAA N 1
ATOM 1530 C CA . GLU A 1 116 ? -0.704 5.565 -28.318 1.000 17.771 117 GLU AAA CA 1
ATOM 1531 C C . GLU A 1 116 ? -1.669 5.960 -29.449 1.000 17.536 117 GLU AAA C 1
ATOM 1532 O O . GLU A 1 116 ? -2.251 5.038 -30.064 1.000 16.435 117 GLU AAA O 1
ATOM 1544 N N . ILE A 1 117 ? -1.786 7.256 -29.759 1.000 17.655 118 ILE AAA N 1
ATOM 1545 C CA . ILE A 1 117 ? -2.591 7.657 -30.954 1.000 18.170 118 ILE AAA CA 1
ATOM 1546 C C . ILE A 1 117 ? -1.995 7.014 -32.199 1.000 16.487 118 ILE AAA C 1
ATOM 1547 O O . ILE A 1 117 ? -2.746 6.542 -33.042 1.000 16.475 118 ILE AAA O 1
ATOM 1563 N N . SER A 1 118 ? -0.664 6.968 -32.337 1.000 15.954 119 SER AAA N 1
ATOM 1564 C CA . SER A 1 118 ? -0.015 6.321 -33.495 1.000 15.279 119 SER AAA CA 1
ATOM 1565 C C . SER A 1 118 ? -0.454 4.854 -33.600 1.000 16.581 119 SER AAA C 1
ATOM 1566 O O . SER A 1 118 ? -0.728 4.349 -34.683 1.000 16.355 119 SER AAA O 1
ATOM 1574 N N . MET A 1 119 ? -0.532 4.149 -32.444 1.000 17.147 120 MET AAA N 1
ATOM 1575 C CA . MET A 1 119 ? -1.030 2.742 -32.388 1.000 17.911 120 MET AAA CA 1
ATOM 1576 C C . MET A 1 119 ? -2.440 2.648 -32.959 1.000 14.581 120 MET AAA C 1
ATOM 1577 O O . MET A 1 119 ? -2.679 1.755 -33.799 1.000 16.681 120 MET AAA O 1
ATOM 1591 N N . ILE A 1 120 ? -3.305 3.578 -32.583 1.000 15.305 121 ILE AAA N 1
ATOM 1592 C CA . ILE A 1 120 ? -4.709 3.614 -33.098 1.000 15.902 121 ILE AAA CA 1
ATOM 1593 C C . ILE A 1 120 ? -4.670 3.817 -34.616 1.000 16.022 121 ILE AAA C 1
ATOM 1594 O O . ILE A 1 120 ? -5.343 3.084 -35.331 1.000 16.839 121 ILE AAA O 1
ATOM 1610 N N . VAL A 1 121 ? -3.913 4.816 -35.069 1.000 16.678 122 VAL AAA N 1
ATOM 1611 C CA . VAL A 1 121 ? -3.895 5.182 -36.503 1.000 16.320 122 VAL AAA CA 1
ATOM 1612 C C . VAL A 1 121 ? -3.402 3.965 -37.277 1.000 17.068 122 VAL AAA C 1
ATOM 1613 O O . VAL A 1 121 ? -4.072 3.582 -38.250 1.000 18.307 122 VAL AAA O 1
ATOM 1626 N N . ARG A 1 122 ? -2.286 3.358 -36.874 1.000 17.150 123 ARG AAA N 1
ATOM 1627 C CA . ARG A 1 122 ? -1.728 2.235 -37.644 1.000 18.769 123 ARG AAA CA 1
ATOM 1628 C C . ARG A 1 122 ? -2.689 1.051 -37.626 1.000 17.216 123 ARG AAA C 1
ATOM 1629 O O . ARG A 1 122 ? -2.775 0.369 -38.652 1.000 20.144 123 ARG AAA O 1
ATOM 1650 N N . LYS A 1 123 ? -3.411 0.797 -36.547 1.000 17.878 124 LYS AAA N 1
ATOM 1651 C CA . LYS A 1 123 ? -4.295 -0.357 -36.489 1.000 17.275 124 LYS AAA CA 1
ATOM 1652 C C . LYS A 1 123 ? -5.476 -0.116 -37.412 1.000 17.392 124 LYS AAA C 1
ATOM 1653 O O . LYS A 1 123 ? -5.858 -1.038 -38.091 1.000 18.878 124 LYS AAA O 1
ATOM 1672 N N . ILE A 1 124 ? -6.060 1.086 -37.397 1.000 16.988 125 ILE AAA N 1
ATOM 1673 C CA . ILE A 1 124 ? -7.144 1.437 -38.341 1.000 17.735 125 ILE AAA CA 1
ATOM 1674 C C . ILE A 1 124 ? -6.682 1.255 -39.784 1.000 17.820 125 ILE AAA C 1
ATOM 1675 O O . ILE A 1 124 ? -7.403 0.633 -40.559 1.000 19.346 125 ILE AAA O 1
ATOM 1691 N N . LYS A 1 125 ? -5.513 1.760 -40.116 1.000 18.710 126 LYS AAA N 1
ATOM 1692 C CA . LYS A 1 125 ? -5.017 1.658 -41.510 1.000 19.794 126 LYS AAA CA 1
ATOM 1693 C C . LYS A 1 125 ? -4.848 0.197 -41.880 1.000 21.149 126 LYS AAA C 1
ATOM 1694 O O . LYS A 1 125 ? -5.176 -0.144 -43.031 1.000 22.924 126 LYS AAA O 1
ATOM 1713 N N . GLN A 1 126 ? -4.313 -0.617 -40.973 1.000 21.278 127 GLN AAA N 1
ATOM 1714 C CA . GLN A 1 126 ? -4.022 -2.044 -41.254 1.000 22.747 127 GLN AAA CA 1
ATOM 1715 C C . GLN A 1 126 ? -5.351 -2.785 -41.456 1.000 21.993 127 GLN AAA C 1
ATOM 1716 O O . GLN A 1 126 ? -5.480 -3.521 -42.438 1.000 24.790 127 GLN AAA O 1
ATOM 1730 N N A GLU A 1 127 ? -6.301 -2.624 -40.534 0.500 20.353 128 GLU AAA N 1
ATOM 1731 N N B GLU A 1 127 ? -6.319 -2.591 -40.567 0.500 20.694 128 GLU AAA N 1
ATOM 1732 C CA A GLU A 1 127 ? -7.552 -3.429 -40.513 0.500 20.570 128 GLU AAA CA 1
ATOM 1733 C CA B GLU A 1 127 ? -7.521 -3.461 -40.540 0.500 20.868 128 GLU AAA CA 1
ATOM 1734 C C A GLU A 1 127 ? -8.545 -2.951 -41.582 0.500 21.403 128 GLU AAA C 1
ATOM 1735 C C B GLU A 1 127 ? -8.647 -2.926 -41.431 0.500 21.686 128 GLU AAA C 1
ATOM 1736 O O A GLU A 1 127 ? -9.303 -3.799 -42.140 0.500 22.705 128 GLU AAA O 1
ATOM 1737 O O B GLU A 1 127 ? -9.574 -3.728 -41.712 0.500 21.325 128 GLU AAA O 1
ATOM 1760 N N . SER A 1 128 ? -8.630 -1.640 -41.818 1.000 19.691 129 SER AAA N 1
ATOM 1761 C CA . SER A 1 128 ? -9.648 -1.068 -42.726 1.000 20.516 129 SER AAA CA 1
ATOM 1762 C C . SER A 1 128 ? -8.991 -0.005 -43.607 1.000 20.430 129 SER AAA C 1
ATOM 1763 O O . SER A 1 128 ? -9.185 1.157 -43.388 1.000 19.082 129 SER AAA O 1
ATOM 1771 N N . PRO A 1 129 ? -8.148 -0.396 -44.582 1.000 20.518 130 PRO AAA N 1
ATOM 1772 C CA . PRO A 1 129 ? -7.384 0.568 -45.354 1.000 22.950 130 PRO AAA CA 1
ATOM 1773 C C . PRO A 1 129 ? -8.225 1.551 -46.148 1.000 19.260 130 PRO AAA C 1
ATOM 1774 O O . PRO A 1 129 ? -7.665 2.564 -46.481 1.000 22.293 130 PRO AAA O 1
ATOM 1785 N N . LYS A 1 130 ? -9.485 1.247 -46.447 1.000 21.596 131 LYS AAA N 1
ATOM 1786 C CA . LYS A 1 130 ? -10.346 2.134 -47.237 1.000 21.730 131 LYS AAA CA 1
ATOM 1787 C C . LYS A 1 130 ? -10.998 3.196 -46.354 1.000 20.861 131 LYS AAA C 1
ATOM 1788 O O . LYS A 1 130 ? -11.607 4.138 -46.870 1.000 21.973 131 LYS AAA O 1
ATOM 1807 N N . THR A 1 131 ? -10.952 3.033 -45.038 1.000 18.487 132 THR AAA N 1
ATOM 1808 C CA . THR A 1 131 ? -11.522 4.025 -44.120 1.000 18.603 132 THR AAA CA 1
ATOM 1809 C C . THR A 1 131 ? -10.689 5.311 -44.192 1.000 16.558 132 THR AAA C 1
ATOM 1810 O O . THR A 1 131 ? -9.472 5.301 -44.000 1.000 18.573 132 THR AAA O 1
ATOM 1821 N N . LYS A 1 132 ? -11.370 6.435 -44.343 1.000 16.851 133 LYS AAA N 1
ATOM 1822 C CA . LYS A 1 132 ? -10.726 7.778 -44.213 1.000 17.180 133 LYS AAA CA 1
ATOM 1823 C C . LYS A 1 132 ? -10.682 8.102 -42.725 1.000 16.662 133 LYS AAA C 1
ATOM 1824 O O . LYS A 1 132 ? -11.731 8.160 -42.066 1.000 17.587 133 LYS AAA O 1
ATOM 1843 N N . LEU A 1 133 ? -9.476 8.344 -42.224 1.000 17.045 134 LEU AAA N 1
ATOM 1844 C CA . LEU A 1 133 ? -9.268 8.674 -40.784 1.000 17.327 134 LEU AAA CA 1
ATOM 1845 C C . LEU A 1 133 ? -8.955 10.150 -40.658 1.000 17.018 134 LEU AAA C 1
ATOM 1846 O O . LEU A 1 133 ? -8.133 10.698 -41.453 1.000 18.824 134 LEU AAA O 1
ATOM 1862 N N . TYR A 1 134 ? -9.553 10.811 -39.712 1.000 15.787 135 TYR AAA N 1
ATOM 1863 C CA . TYR A 1 134 ? -9.367 12.236 -39.435 1.000 16.571 135 TYR AAA CA 1
ATOM 1864 C C . TYR A 1 134 ? -8.984 12.367 -37.977 1.000 16.780 135 TYR AAA C 1
ATOM 1865 O O . TYR A 1 134 ? -9.759 12.030 -37.078 1.000 18.241 135 TYR AAA O 1
ATOM 1883 N N . LEU A 1 135 ? -7.810 12.938 -37.769 1.000 15.936 136 LEU AAA N 1
ATOM 1884 C CA . LEU A 1 135 ? -7.306 13.193 -36.404 1.000 15.152 136 LEU AAA CA 1
ATOM 1885 C C . LEU A 1 135 ? -7.661 14.598 -35.987 1.000 16.590 136 LEU AAA C 1
ATOM 1886 O O . LEU A 1 135 ? -7.092 15.585 -36.555 1.000 16.453 136 LEU AAA O 1
ATOM 1902 N N . GLN A 1 136 ? -8.491 14.756 -35.002 1.000 15.648 137 GLN AAA N 1
ATOM 1903 C CA . GLN A 1 136 ? -8.987 16.043 -34.533 1.000 15.103 137 GLN AAA CA 1
ATOM 1904 C C . GLN A 1 136 ? -8.107 16.543 -33.409 1.000 16.572 137 GLN AAA C 1
ATOM 1905 O O . GLN A 1 136 ? -7.795 15.785 -32.495 1.000 16.447 137 GLN AAA O 1
ATOM 1919 N N . SER A 1 137 ? -7.608 17.781 -33.526 1.000 16.391 138 SER AAA N 1
ATOM 1920 C CA . SER A 1 137 ? -6.885 18.442 -32.430 1.000 16.815 138 SER AAA CA 1
ATOM 1921 C C . SER A 1 137 ? -7.593 18.181 -31.089 1.000 15.849 138 SER AAA C 1
ATOM 1922 O O . SER A 1 137 ? -8.778 18.476 -30.974 1.000 16.302 138 SER AAA O 1
ATOM 1930 N N . VAL A 1 138 ? -6.815 17.890 -30.067 1.000 17.080 139 VAL AAA N 1
ATOM 1931 C CA . VAL A 1 138 ? -7.286 17.930 -28.680 1.000 17.227 139 VAL AAA CA 1
ATOM 1932 C C . VAL A 1 138 ? -7.850 19.324 -28.424 1.000 17.554 139 VAL AAA C 1
ATOM 1933 O O . VAL A 1 138 ? -7.228 20.340 -28.828 1.000 16.960 139 VAL AAA O 1
ATOM 1946 N N . LEU A 1 139 ? -8.993 19.440 -27.793 1.000 17.019 140 LEU AAA N 1
ATOM 1947 C CA . LEU A 1 139 ? -9.665 20.729 -27.528 1.000 17.786 140 LEU AAA CA 1
ATOM 1948 C C . LEU A 1 139 ? -9.016 21.381 -26.313 1.000 17.675 140 LEU AAA C 1
ATOM 1949 O O . LEU A 1 139 ? -8.501 20.692 -25.414 1.000 18.250 140 LEU AAA O 1
ATOM 1965 N N . PRO A 1 140 ? -8.929 22.740 -26.343 1.000 19.552 141 PRO AAA N 1
ATOM 1966 C CA . PRO A 1 140 ? -8.425 23.447 -25.185 1.000 19.281 141 PRO AAA CA 1
ATOM 1967 C C . PRO A 1 140 ? -9.344 23.257 -23.975 1.000 21.639 141 PRO AAA C 1
ATOM 1968 O O . PRO A 1 140 ? -10.522 22.893 -24.123 1.000 20.289 141 PRO AAA O 1
ATOM 1979 N N . VAL A 1 141 ? -8.816 23.605 -22.807 1.000 20.522 142 VAL AAA N 1
ATOM 1980 C CA . VAL A 1 141 ? -9.540 23.469 -21.519 1.000 20.470 142 VAL AAA CA 1
ATOM 1981 C C . VAL A 1 141 ? -9.367 24.789 -20.779 1.000 21.999 142 VAL AAA C 1
ATOM 1982 O O . VAL A 1 141 ? -8.613 25.651 -21.301 1.000 20.664 142 VAL AAA O 1
ATOM 1995 N N . ASN A 1 142 ? -10.106 24.995 -19.703 1.000 22.660 143 ASN AAA N 1
ATOM 1996 C CA . ASN A 1 142 ? -10.087 26.295 -18.971 1.000 23.225 143 ASN AAA CA 1
ATOM 1997 C C . ASN A 1 142 ? -10.331 25.989 -17.502 1.000 23.598 143 ASN AAA C 1
ATOM 1998 O O . ASN A 1 142 ? -11.313 25.314 -17.187 1.000 22.254 143 ASN AAA O 1
ATOM 2009 N N . ASP A 1 143 ? -9.458 26.481 -16.633 1.000 25.164 144 ASP AAA N 1
ATOM 2010 C CA . ASP A 1 143 ? -9.505 26.291 -15.165 1.000 26.579 144 ASP AAA CA 1
ATOM 2011 C C . ASP A 1 143 ? -10.405 27.357 -14.531 1.000 25.918 144 ASP AAA C 1
ATOM 2012 O O . ASP A 1 143 ? -10.524 27.308 -13.304 1.000 27.750 144 ASP AAA O 1
ATOM 2021 N N . CYS A 1 144 ? -11.085 28.205 -15.296 1.000 26.612 145 CYS AAA N 1
ATOM 2022 C CA . CYS A 1 144 ? -11.869 29.371 -14.787 1.000 28.038 145 CYS AAA CA 1
ATOM 2023 C C . CYS A 1 144 ? -13.060 28.914 -13.921 1.000 32.920 145 CYS AAA C 1
ATOM 2024 O O . CYS A 1 144 ? -13.512 29.704 -13.067 1.000 31.346 145 CYS AAA O 1
ATOM 2032 N N . TYR A 1 145 ? -13.600 27.706 -14.122 1.000 31.494 146 TYR AAA N 1
ATOM 2033 C CA . TYR A 1 145 ? -14.764 27.209 -13.333 1.000 29.435 146 TYR AAA CA 1
ATOM 2034 C C . TYR A 1 145 ? -14.305 26.406 -12.109 1.000 27.585 146 TYR AAA C 1
ATOM 2035 O O . TYR A 1 145 ? -15.180 25.946 -11.355 1.000 31.735 146 TYR AAA O 1
ATOM 2053 N N . GLY A 1 146 ? -13.005 26.227 -11.890 1.000 28.003 147 GLY AAA N 1
ATOM 2054 C CA . GLY A 1 146 ? -12.461 25.405 -10.807 1.000 27.716 147 GLY AAA CA 1
ATOM 2055 C C . GLY A 1 146 ? -13.008 23.993 -10.823 1.000 29.858 147 GLY AAA C 1
ATOM 2056 O O . GLY A 1 146 ? -13.167 23.433 -9.759 1.000 31.111 147 GLY AAA O 1
ATOM 2060 N N . MET A 1 147 ? -13.267 23.431 -12.009 1.000 26.835 148 MET AAA N 1
ATOM 2061 C CA . MET A 1 147 ? -13.752 22.044 -12.157 1.000 28.765 148 MET AAA CA 1
ATOM 2062 C C . MET A 1 147 ? -12.715 21.220 -12.909 1.000 28.710 148 MET AAA C 1
ATOM 2063 O O . MET A 1 147 ? -11.919 21.806 -13.673 1.000 25.497 148 MET AAA O 1
ATOM 2077 N N . PHE A 1 148 ? -12.714 19.914 -12.691 1.000 25.561 149 PHE AAA N 1
ATOM 2078 C CA . PHE A 1 148 ? -11.877 18.944 -13.426 1.000 24.430 149 PHE AAA CA 1
ATOM 2079 C C . PHE A 1 148 ? -10.425 19.430 -13.382 1.000 27.016 149 PHE AAA C 1
ATOM 2080 O O . PHE A 1 148 ? -9.815 19.555 -14.440 1.000 25.554 149 PHE AAA O 1
ATOM 2097 N N . ASN A 1 149 ? -9.896 19.687 -12.188 1.000 26.123 150 ASN AAA N 1
ATOM 2098 C CA . ASN A 1 149 ? -8.584 20.374 -12.023 1.000 27.940 150 ASN AAA CA 1
ATOM 2099 C C . ASN A 1 149 ? -7.451 19.588 -12.696 1.000 27.239 150 ASN AAA C 1
ATOM 2100 O O . ASN A 1 149 ? -6.554 20.249 -13.261 1.000 25.572 150 ASN AAA O 1
ATOM 2111 N N . GLY A 1 150 ? -7.444 18.258 -12.633 1.000 24.333 151 GLY AAA N 1
ATOM 2112 C CA . GLY A 1 150 ? -6.415 17.404 -13.241 1.000 21.771 151 GLY AAA CA 1
ATOM 2113 C C . GLY A 1 150 ? -6.371 17.585 -14.752 1.000 21.050 151 GLY AAA C 1
ATOM 2114 O O . GLY A 1 150 ? -5.321 17.375 -15.350 1.000 23.123 151 GLY AAA O 1
ATOM 2118 N N . HIS A 1 151 ? -7.501 17.961 -15.315 1.000 21.549 152 HIS AAA N 1
ATOM 2119 C CA . HIS A 1 151 ? -7.594 18.317 -16.749 1.000 21.250 152 HIS AAA CA 1
ATOM 2120 C C . HIS A 1 151 ? -7.226 19.785 -16.936 1.000 21.699 152 HIS AAA C 1
ATOM 2121 O O . HIS A 1 151 ? -6.372 20.118 -17.807 1.000 21.114 152 HIS AAA O 1
ATOM 2136 N N . THR A 1 152 ? -7.980 20.681 -16.308 1.000 22.156 153 THR AAA N 1
ATOM 2137 C CA . THR A 1 152 ? -8.057 22.105 -16.665 1.000 24.742 153 THR AAA CA 1
ATOM 2138 C C . THR A 1 152 ? -6.772 22.807 -16.241 1.000 23.436 153 THR AAA C 1
ATOM 2139 O O . THR A 1 152 ? -6.456 23.800 -16.899 1.000 25.198 153 THR AAA O 1
ATOM 2150 N N . SER A 1 153 ? -6.082 22.351 -15.194 1.000 23.238 154 SER AAA N 1
ATOM 2151 C CA . SER A 1 153 ? -4.810 22.971 -14.752 1.000 25.869 154 SER AAA CA 1
ATOM 2152 C C . SER A 1 153 ? -3.690 22.556 -15.711 1.000 24.570 154 SER AAA C 1
ATOM 2153 O O . SER A 1 153 ? -2.640 23.223 -15.675 1.000 25.083 154 SER AAA O 1
ATOM 2161 N N . ARG A 1 154 ? -3.913 21.541 -16.564 1.000 23.946 155 ARG AAA N 1
ATOM 2162 C CA . ARG A 1 154 ? -2.935 21.047 -17.562 1.000 22.656 155 ARG AAA CA 1
ATOM 2163 C C . ARG A 1 154 ? -3.252 21.648 -18.943 1.000 19.758 155 ARG AAA C 1
ATOM 2164 O O . ARG A 1 154 ? -2.878 21.005 -19.973 1.000 20.765 155 ARG AAA O 1
ATOM 2185 N N . TRP A 1 155 ? -3.872 22.816 -19.001 1.000 20.845 156 TRP AAA N 1
ATOM 2186 C CA . TRP A 1 155 ? -4.280 23.463 -20.272 1.000 21.182 156 TRP AAA CA 1
ATOM 2187 C C . TRP A 1 155 ? -3.065 23.554 -21.201 1.000 22.813 156 TRP AAA C 1
ATOM 2188 O O . TRP A 1 155 ? -3.267 23.459 -22.422 1.000 21.366 156 TRP AAA O 1
ATOM 2209 N N . GLN A 1 156 ? -1.834 23.690 -20.693 1.000 23.519 157 GLN AAA N 1
ATOM 2210 C CA . GLN A 1 156 ? -0.656 23.852 -21.591 1.000 22.686 157 GLN AAA CA 1
ATOM 2211 C C . GLN A 1 156 ? -0.281 22.553 -22.305 1.000 21.508 157 GLN AAA C 1
ATOM 2212 O O . GLN A 1 156 ? 0.298 22.617 -23.404 1.000 23.521 157 GLN AAA O 1
ATOM 2226 N N . VAL A 1 157 ? -0.733 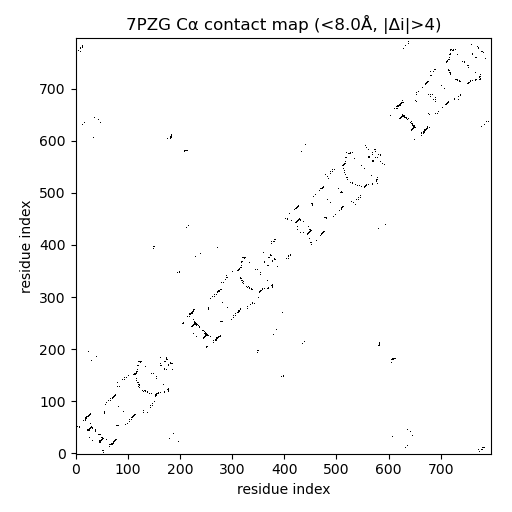21.407 -21.811 1.000 19.323 158 VAL AAA N 1
ATOM 2227 C CA . VAL A 1 157 ? -0.386 20.093 -22.422 1.000 18.902 158 VAL AAA CA 1
ATOM 2228 C C . VAL A 1 157 ? -1.191 19.922 -23.741 1.000 17.057 158 VAL AAA C 1
ATOM 2229 O O . VAL A 1 157 ? -0.688 19.166 -24.633 1.000 19.677 158 VAL AAA O 1
ATOM 2242 N N . VAL A 1 158 ? -2.307 20.610 -23.898 1.000 19.067 159 VAL AAA N 1
ATOM 2243 C CA . VAL A 1 158 ? -3.144 20.475 -25.135 1.000 18.178 159 VAL AAA CA 1
ATOM 2244 C C . VAL A 1 158 ? -2.327 20.885 -26.375 1.000 18.054 159 VAL AAA C 1
ATOM 2245 O O . VAL A 1 158 ? -2.147 20.077 -27.307 1.000 17.661 159 VAL AAA O 1
ATOM 2258 N N . LYS A 1 159 ? -1.647 22.029 -26.329 1.000 19.370 160 LYS AAA N 1
ATOM 2259 C CA . LYS A 1 159 ? -0.834 22.489 -27.489 1.000 21.432 160 LYS AAA CA 1
ATOM 2260 C C . LYS A 1 159 ? 0.390 21.589 -27.652 1.000 19.817 160 LYS AAA C 1
ATOM 2261 O O . LYS A 1 159 ? 0.774 21.278 -28.795 1.000 19.506 160 LYS AAA O 1
ATOM 2280 N N . GLN A 1 160 ? 0.973 21.092 -26.573 1.000 19.862 161 GLN AAA N 1
ATOM 2281 C CA . GLN A 1 160 ? 2.100 20.155 -26.664 1.000 20.130 161 GLN AAA CA 1
ATOM 2282 C C . GLN A 1 160 ? 1.668 18.955 -27.498 1.000 20.443 161 GLN AAA C 1
ATOM 2283 O O . GLN A 1 160 ? 2.449 18.474 -28.317 1.000 21.574 161 GLN AAA O 1
ATOM 2297 N N . ILE A 1 161 ? 0.477 18.394 -27.212 1.000 17.703 162 ILE AAA N 1
ATOM 2298 C CA . ILE A 1 161 ? 0.017 17.226 -28.001 1.000 19.781 162 ILE AAA CA 1
ATOM 2299 C C . ILE A 1 161 ? -0.226 17.662 -29.457 1.000 17.610 162 ILE AAA C 1
ATOM 2300 O O . ILE A 1 161 ? 0.219 16.969 -30.375 1.000 18.449 162 ILE AAA O 1
ATOM 2316 N N . ASN A 1 162 ? -0.986 18.732 -29.640 1.000 16.437 163 ASN AAA N 1
ATOM 2317 C CA . ASN A 1 162 ? -1.380 19.145 -31.020 1.000 16.297 163 ASN AAA CA 1
ATOM 2318 C C . ASN A 1 162 ? -0.154 19.484 -31.878 1.000 17.111 163 ASN AAA C 1
ATOM 2319 O O . ASN A 1 162 ? -0.164 19.129 -33.096 1.000 17.590 163 ASN AAA O 1
ATOM 2330 N N . ASP A 1 163 ? 0.900 20.002 -31.280 1.000 19.098 164 ASP AAA N 1
ATOM 2331 C CA . ASP A 1 163 ? 2.111 20.312 -32.089 1.000 20.200 164 ASP AAA CA 1
ATOM 2332 C C . ASP A 1 163 ? 2.773 19.024 -32.595 1.000 20.327 164 ASP AAA C 1
ATOM 2333 O O . ASP A 1 163 ? 3.514 19.079 -33.583 1.000 19.037 164 ASP AAA O 1
ATOM 2342 N N . LEU A 1 164 ? 2.558 17.893 -31.915 1.000 18.080 165 LEU AAA N 1
ATOM 2343 C CA . LEU A 1 164 ? 3.059 16.574 -32.368 1.000 17.837 165 LEU AAA CA 1
ATOM 2344 C C . LEU A 1 164 ? 2.010 15.786 -33.174 1.000 16.862 165 LEU AAA C 1
ATOM 2345 O O . LEU A 1 164 ? 2.426 14.956 -33.981 1.000 18.460 165 LEU AAA O 1
ATOM 2361 N N . LEU A 1 165 ? 0.734 16.045 -32.971 1.000 17.207 166 LEU AAA N 1
ATOM 2362 C CA . LEU A 1 165 ? -0.363 15.311 -33.615 1.000 16.946 166 LEU AAA CA 1
ATOM 2363 C C . LEU A 1 165 ? -0.434 15.699 -35.107 1.000 18.072 166 LEU AAA C 1
ATOM 2364 O O . LEU A 1 165 ? -0.628 14.832 -35.957 1.000 16.849 166 LEU AAA O 1
ATOM 2380 N N . GLU A 1 166 ? -0.194 16.956 -35.442 1.000 18.557 167 GLU AAA N 1
ATOM 2381 C CA . GLU A 1 166 ? -0.323 17.348 -36.868 1.000 18.698 167 GLU AAA CA 1
ATOM 2382 C C . GLU A 1 166 ? 0.825 16.694 -37.650 1.000 17.695 167 GLU AAA C 1
ATOM 2383 O O . GLU A 1 166 ? 0.595 16.082 -38.684 1.000 18.159 167 GLU AAA O 1
ATOM 2395 N N . PRO A 1 167 ? 2.108 16.714 -37.207 1.000 17.932 168 PRO AAA N 1
ATOM 2396 C CA . PRO A 1 167 ? 3.142 15.951 -37.894 1.000 19.277 168 PRO AAA CA 1
ATOM 2397 C C . PRO A 1 167 ? 2.854 14.447 -37.976 1.000 18.186 168 PRO AAA C 1
ATOM 2398 O O . PRO A 1 167 ? 3.249 13.768 -38.930 1.000 19.451 168 PRO AAA O 1
ATOM 2409 N N . LEU A 1 168 ? 2.243 13.876 -36.930 1.000 19.069 169 LEU AAA N 1
ATOM 2410 C CA . LEU A 1 168 ? 1.874 12.434 -36.965 1.000 19.679 169 LEU AAA CA 1
ATOM 2411 C C . LEU A 1 168 ? 0.880 12.192 -38.101 1.000 17.550 169 LEU AAA C 1
ATOM 2412 O O . LEU A 1 168 ? 1.062 11.237 -38.880 1.000 18.530 169 LEU AAA O 1
ATOM 2428 N N . ALA A 1 169 ? -0.073 13.087 -38.266 1.000 16.960 170 ALA AAA N 1
ATOM 2429 C CA . ALA A 1 169 ? -1.088 12.972 -39.328 1.000 16.740 170 ALA AAA CA 1
ATOM 2430 C C . ALA A 1 169 ? -0.376 13.001 -40.684 1.000 17.032 170 ALA AAA C 1
ATOM 2431 O O . ALA A 1 169 ? -0.667 12.155 -41.554 1.000 18.116 170 ALA AAA O 1
ATOM 2438 N N . VAL A 1 170 ? 0.554 13.951 -40.854 1.000 18.202 171 VAL AAA N 1
ATOM 2439 C CA . VAL A 1 170 ? 1.297 14.002 -42.130 1.000 17.353 171 VAL AAA CA 1
ATOM 2440 C C . VAL A 1 170 ? 2.079 12.716 -42.353 1.000 18.011 171 VAL AAA C 1
ATOM 2441 O O . VAL A 1 170 ? 2.086 12.185 -43.485 1.000 19.897 171 VAL AAA O 1
ATOM 2454 N N . LYS A 1 171 ? 2.780 12.223 -41.334 1.000 17.138 172 LYS AAA N 1
ATOM 2455 C CA . LYS A 1 171 ? 3.628 11.010 -41.501 1.000 19.800 172 LYS AAA CA 1
ATOM 2456 C C . LYS A 1 171 ? 2.770 9.798 -41.898 1.000 19.607 172 LYS AAA C 1
ATOM 2457 O O . LYS A 1 171 ? 3.237 8.929 -42.664 1.000 20.412 172 LYS AAA O 1
ATOM 2476 N N . GLU A 1 172 ? 1.554 9.699 -41.364 1.000 18.924 173 GLU AAA N 1
ATOM 2477 C CA . GLU A 1 172 ? 0.644 8.550 -41.598 1.000 17.098 173 GLU AAA CA 1
ATOM 2478 C C . GLU A 1 172 ? -0.300 8.806 -42.773 1.000 18.046 173 GLU AAA C 1
ATOM 2479 O O . GLU A 1 172 ? -1.107 7.926 -43.074 1.000 19.448 173 GLU AAA O 1
ATOM 2491 N N . GLY A 1 173 ? -0.199 9.964 -43.432 1.000 18.409 174 GLY AAA N 1
ATOM 2492 C CA . GLY A 1 173 ? -1.063 10.265 -44.589 1.000 18.903 174 GLY AAA CA 1
ATOM 2493 C C . GLY A 1 173 ? -2.546 10.370 -44.254 1.000 19.955 174 GLY AAA C 1
ATOM 2494 O O . GLY A 1 173 ? -3.354 10.043 -45.114 1.000 20.357 174 GLY AAA O 1
ATOM 2498 N N . VAL A 1 174 ? -2.901 10.852 -43.056 1.000 17.518 175 VAL AAA N 1
ATOM 2499 C CA . VAL A 1 174 ? -4.305 11.090 -42.647 1.000 18.031 175 VAL AAA CA 1
ATOM 2500 C C . VAL A 1 174 ? -4.512 12.577 -42.388 1.000 17.387 175 VAL AAA C 1
ATOM 2501 O O . VAL A 1 174 ? -3.512 13.354 -42.221 1.000 19.832 175 VAL AAA O 1
ATOM 2514 N N . ALA A 1 175 ? -5.752 13.020 -42.380 1.000 18.983 176 ALA AAA N 1
ATOM 2515 C CA . ALA A 1 175 ? -6.144 14.414 -42.172 1.000 18.707 176 ALA AAA CA 1
ATOM 2516 C C . ALA A 1 175 ? -5.941 14.782 -40.713 1.000 19.308 176 ALA AAA C 1
ATOM 2517 O O . ALA A 1 175 ? -6.203 13.985 -39.773 1.000 19.524 176 ALA AAA O 1
ATOM 2524 N N . TYR A 1 176 ? -5.445 15.976 -40.505 1.000 16.919 177 TYR AAA N 1
ATOM 2525 C CA . TYR A 1 176 ? -5.467 16.686 -39.214 1.000 16.684 177 TYR AAA CA 1
ATOM 2526 C C . TYR A 1 176 ? -6.502 17.797 -39.257 1.000 18.238 177 TYR AAA C 1
ATOM 2527 O O . TYR A 1 176 ? -6.482 18.638 -40.205 1.000 18.973 177 TYR AAA O 1
ATOM 2545 N N . ILE A 1 177 ? -7.371 17.863 -38.267 1.000 15.849 178 ILE AAA N 1
ATOM 2546 C CA . ILE A 1 177 ? -8.450 18.877 -38.193 1.000 15.368 178 ILE AAA CA 1
ATOM 2547 C C . ILE A 1 177 ? -8.165 19.792 -37.023 1.000 18.026 178 ILE AAA C 1
ATOM 2548 O O . ILE A 1 177 ? -8.134 19.367 -35.869 1.000 17.075 178 ILE AAA O 1
ATOM 2564 N N . ASP A 1 178 ? -7.866 21.045 -37.314 1.000 17.979 179 ASP AAA N 1
ATOM 2565 C CA . ASP A 1 178 ? -7.614 22.045 -36.266 1.000 17.121 179 ASP AAA CA 1
ATOM 2566 C C . ASP A 1 178 ? -8.920 22.602 -35.738 1.000 19.686 179 ASP AAA C 1
ATOM 2567 O O . ASP A 1 178 ? -9.426 23.644 -36.192 1.000 21.262 179 ASP AAA O 1
ATOM 2576 N N . LEU A 1 179 ? -9.519 21.917 -34.758 1.000 18.232 180 LEU AAA N 1
ATOM 2577 C CA . LEU A 1 179 ? -10.639 22.504 -33.991 1.000 16.920 180 LEU AAA CA 1
ATOM 2578 C C . LEU A 1 179 ? -10.096 23.547 -33.021 1.000 17.453 180 LEU AAA C 1
ATOM 2579 O O . LEU A 1 179 ? -10.751 24.556 -32.763 1.000 18.031 180 LEU AAA O 1
ATOM 2595 N N . TYR A 1 180 ? -8.948 23.260 -32.432 1.000 18.601 181 TYR AAA N 1
ATOM 2596 C CA . TYR A 1 180 ? -8.404 23.985 -31.251 1.000 17.810 181 TYR AAA CA 1
ATOM 2597 C C . TYR A 1 180 ? -8.356 25.497 -31.540 1.000 17.844 181 TYR AAA C 1
ATOM 2598 O O . TYR A 1 180 ? -8.817 26.280 -30.685 1.000 19.771 181 TYR AAA O 1
ATOM 2616 N N . SER A 1 181 ? -7.899 25.892 -32.703 1.000 20.108 182 SER AAA N 1
ATOM 2617 C CA . SER A 1 181 ? -7.723 27.345 -32.962 1.000 20.309 182 SER AAA CA 1
ATOM 2618 C C . SER A 1 181 ? -9.066 28.100 -32.960 1.000 22.328 182 SER AAA C 1
ATOM 2619 O O . SER A 1 181 ? -9.097 29.343 -32.774 1.000 22.979 182 SER AAA O 1
ATOM 2627 N N . HIS A 1 182 ? -10.189 27.426 -33.177 1.000 19.763 183 HIS AAA N 1
ATOM 2628 C CA . HIS A 1 182 ? -11.534 28.051 -33.206 1.000 20.829 183 HIS AAA CA 1
ATOM 2629 C C . HIS A 1 182 ? -12.091 28.141 -31.777 1.000 21.879 183 HIS AAA C 1
ATOM 2630 O O . HIS A 1 182 ? -12.944 29.013 -31.504 1.000 21.434 183 HIS AAA O 1
ATOM 2645 N N . PHE A 1 183 ? -11.717 27.208 -30.903 1.000 21.707 184 PHE AAA N 1
ATOM 2646 C CA . PHE A 1 183 ? -12.312 27.102 -29.553 1.000 21.620 184 PHE AAA CA 1
ATOM 2647 C C . PHE A 1 183 ? -11.521 27.950 -28.550 1.000 25.138 184 PHE AAA C 1
ATOM 2648 O O . PHE A 1 183 ? -12.093 28.315 -27.521 1.000 23.374 184 PHE AAA O 1
ATOM 2665 N N . VAL A 1 184 ? -10.241 28.220 -28.819 1.000 23.717 185 VAL AAA N 1
ATOM 2666 C CA . VAL A 1 184 ? -9.315 28.830 -27.832 1.000 26.556 185 VAL AAA CA 1
ATOM 2667 C C . VAL A 1 184 ? -9.604 30.334 -27.803 1.000 27.573 185 VAL AAA C 1
ATOM 2668 O O . VAL A 1 184 ? -10.124 30.867 -28.791 1.000 28.259 185 VAL AAA O 1
ATOM 2681 N N . GLU A 1 185 ? -9.400 30.939 -26.642 1.000 30.815 186 GLU AAA N 1
ATOM 2682 C CA . GLU A 1 185 ? -9.599 32.400 -26.438 1.000 40.458 186 GLU AAA CA 1
ATOM 2683 C C . GLU A 1 185 ? -8.280 33.098 -26.731 1.000 43.043 186 GLU AAA C 1
ATOM 2684 O O . GLU A 1 185 ? -7.223 32.572 -26.282 1.000 49.181 186 GLU AAA O 1
ATOM 2696 N N . LYS A 1 186 ? -8.350 34.186 -27.512 1.000 49.702 187 LYS AAA N 1
ATOM 2697 C CA . LYS A 1 186 ? -7.210 35.103 -27.759 1.000 48.951 187 LYS AAA CA 1
ATOM 2698 C C . LYS A 1 186 ? -5.924 34.274 -27.807 1.000 49.359 187 LYS AAA C 1
ATOM 2699 O O . LYS A 1 186 ? -5.907 33.253 -28.542 1.000 50.085 187 LYS AAA O 1
ATOM 2705 N N . GLU A 1 187 ? -4.935 34.641 -26.987 1.000 43.794 188 GLU AAA N 1
ATOM 2706 C CA . GLU A 1 187 ? -3.640 33.929 -26.879 1.000 47.546 188 GLU AAA CA 1
ATOM 2707 C C . GLU A 1 187 ? -3.458 33.474 -25.425 1.000 48.869 188 GLU AAA C 1
ATOM 2708 O O . GLU A 1 187 ? -2.317 33.561 -24.919 1.000 59.783 188 GLU AAA O 1
ATOM 2714 N N . THR A 1 188 ? -4.542 33.009 -24.778 1.000 43.540 189 THR AAA N 1
ATOM 2715 C CA . THR A 1 188 ? -4.530 32.417 -23.406 1.000 40.136 189 THR AAA CA 1
ATOM 2716 C C . THR A 1 188 ? -4.229 30.915 -23.469 1.000 34.955 189 THR AAA C 1
ATOM 2717 O O . THR A 1 188 ? -3.783 30.369 -22.445 1.000 37.256 189 THR AAA O 1
ATOM 2728 N N . GLY A 1 189 ? -4.439 30.276 -24.625 1.000 29.078 190 GLY AAA N 1
ATOM 2729 C CA . GLY A 1 189 ? -4.309 28.822 -24.786 1.000 27.167 190 GLY AAA CA 1
ATOM 2730 C C . GLY A 1 189 ? -5.427 28.066 -24.073 1.000 24.795 190 GLY AAA C 1
ATOM 2731 O O . GLY A 1 189 ? -5.265 26.837 -23.903 1.000 26.403 190 GLY AAA O 1
ATOM 2735 N N . LYS A 1 190 ? -6.469 28.780 -23.641 1.000 24.175 191 LYS AAA N 1
ATOM 2736 C CA . LYS A 1 190 ? -7.596 28.160 -22.887 1.000 24.927 191 LYS AAA CA 1
ATOM 2737 C C . LYS A 1 190 ? -8.904 28.266 -23.662 1.000 23.275 191 LYS AAA C 1
ATOM 2738 O O . LYS A 1 190 ? -9.111 29.161 -24.473 1.000 24.095 191 LYS AAA O 1
ATOM 2757 N N A MET A 1 191 ? -9.818 27.317 -23.416 0.500 21.642 192 MET AAA N 1
ATOM 2758 N N B MET A 1 191 ? -9.813 27.325 -23.393 0.500 22.140 192 MET AAA N 1
ATOM 2759 C CA A MET A 1 191 ? -11.122 27.325 -24.103 0.500 22.121 192 MET AAA CA 1
ATOM 2760 C CA B MET A 1 191 ? -11.163 27.262 -23.986 0.500 22.620 192 MET AAA CA 1
ATOM 2761 C C A MET A 1 191 ? -11.890 28.606 -23.763 0.500 20.453 192 MET AAA C 1
ATOM 2762 C C B MET A 1 191 ? -11.952 28.567 -23.733 0.500 20.949 192 MET AAA C 1
ATOM 2763 O O A MET A 1 191 ? -11.969 28.985 -22.576 0.500 24.122 192 MET AAA O 1
ATOM 2764 O O B MET A 1 191 ? -12.100 28.957 -22.554 0.500 23.668 192 MET AAA O 1
ATOM 2791 N N . ASN A 1 192 ? -12.474 29.190 -24.793 1.000 21.981 193 ASN AAA N 1
ATOM 2792 C CA . ASN A 1 192 ? -13.393 30.336 -24.645 1.000 23.758 193 ASN AAA CA 1
ATOM 2793 C C . ASN A 1 192 ? -14.538 29.869 -23.759 1.000 25.330 193 ASN AAA C 1
ATOM 2794 O O . ASN A 1 192 ? -15.192 28.874 -24.065 1.000 24.584 193 ASN AAA O 1
ATOM 2805 N N . PRO A 1 193 ? -14.826 30.544 -22.630 1.000 25.394 194 PRO AAA N 1
ATOM 2806 C CA . PRO A 1 193 ? -15.927 30.147 -21.760 1.000 26.583 194 PRO AAA CA 1
ATOM 2807 C C . PRO A 1 193 ? -17.307 30.128 -22.422 1.000 25.679 194 PRO AAA C 1
ATOM 2808 O O . PRO A 1 193 ? -18.170 29.480 -21.883 1.000 26.070 194 PRO AAA O 1
ATOM 2819 N N . VAL A 1 194 ? -17.527 30.771 -23.568 1.000 25.593 195 VAL AAA N 1
ATOM 2820 C CA . VAL A 1 194 ? -18.850 30.747 -24.235 1.000 26.810 195 VAL AAA CA 1
ATOM 2821 C C . VAL A 1 194 ? -19.201 29.305 -24.641 1.000 23.414 195 VAL AAA C 1
ATOM 2822 O O . VAL A 1 194 ? -20.369 29.052 -24.922 1.000 25.467 195 VAL AAA O 1
ATOM 2835 N N . TYR A 1 195 ? -18.215 28.417 -24.728 1.000 23.618 196 TYR AAA N 1
ATOM 2836 C CA . TYR A 1 195 ? -18.461 27.079 -25.331 1.000 22.848 196 TYR AAA CA 1
ATOM 2837 C C . TYR A 1 195 ? -18.646 26.052 -24.237 1.000 23.943 196 TYR AAA C 1
ATOM 2838 O O . TYR A 1 195 ? -18.855 24.879 -24.584 1.000 22.107 196 TYR AAA O 1
ATOM 2856 N N . THR A 1 196 ? -18.425 26.405 -22.979 1.000 22.150 197 THR AAA N 1
ATOM 2857 C CA . THR A 1 196 ? -18.313 25.422 -21.888 1.000 21.376 197 THR AAA CA 1
ATOM 2858 C C . THR A 1 196 ? -18.888 25.987 -20.587 1.000 26.377 197 THR AAA C 1
ATOM 2859 O O . THR A 1 196 ? -18.817 27.224 -20.375 1.000 27.447 197 THR AAA O 1
ATOM 2870 N N . ASN A 1 197 ? -19.468 25.128 -19.761 1.000 22.422 198 ASN AAA N 1
ATOM 2871 C CA . ASN A 1 197 ? -19.910 25.536 -18.393 1.000 22.969 198 ASN AAA CA 1
ATOM 2872 C C . ASN A 1 197 ? -19.017 24.923 -17.324 1.000 21.692 198 ASN AAA C 1
ATOM 2873 O O . ASN A 1 197 ? -19.341 25.091 -16.127 1.000 25.510 198 ASN AAA O 1
ATOM 2884 N N . ASP A 1 198 ? -17.961 24.172 -17.666 1.000 19.709 199 ASP AAA N 1
ATOM 2885 C CA . ASP A 1 198 ? -17.079 23.507 -16.689 1.000 21.489 199 ASP AAA CA 1
ATOM 2886 C C . ASP A 1 198 ? -15.581 23.542 -17.056 1.000 21.061 199 ASP AAA C 1
ATOM 2887 O O . ASP A 1 198 ? -14.777 23.111 -16.220 1.000 22.315 199 ASP AAA O 1
ATOM 2896 N N . GLY A 1 199 ? -15.228 24.079 -18.230 1.000 21.230 200 GLY AAA N 1
ATOM 2897 C CA . GLY A 1 199 ? -13.838 24.200 -18.687 1.000 21.161 200 GLY AAA CA 1
ATOM 2898 C C . GLY A 1 199 ? -13.338 22.980 -19.451 1.000 22.595 200 GLY AAA C 1
ATOM 2899 O O . GLY A 1 199 ? -12.175 22.954 -19.816 1.000 22.352 200 GLY AAA O 1
ATOM 2903 N N . LEU A 1 200 ? -14.200 21.968 -19.658 1.000 20.363 201 LEU AAA N 1
ATOM 2904 C CA . LEU A 1 200 ? -13.753 20.703 -20.301 1.000 18.988 201 LEU AAA CA 1
ATOM 2905 C C . LEU A 1 200 ? -14.773 20.294 -21.369 1.000 19.796 201 LEU AAA C 1
ATOM 2906 O O . LEU A 1 200 ? -14.383 19.943 -22.486 1.000 19.899 201 LEU AAA O 1
ATOM 2922 N N . HIS A 1 201 ? -16.044 20.204 -21.014 1.000 19.878 202 HIS AAA N 1
ATOM 2923 C CA . HIS A 1 201 ? -17.112 19.709 -21.902 1.000 19.047 202 HIS AAA CA 1
ATOM 2924 C C . HIS A 1 201 ? -17.814 20.854 -22.610 1.000 22.355 202 HIS AAA C 1
ATOM 2925 O O . HIS A 1 201 ? -17.664 22.068 -22.201 1.000 22.415 202 HIS AAA O 1
ATOM 2940 N N . LEU A 1 202 ? -18.571 20.519 -23.631 1.000 19.505 203 LEU AAA N 1
ATOM 2941 C CA . LEU A 1 202 ? -19.170 21.531 -24.510 1.000 20.773 203 LEU AAA CA 1
ATOM 2942 C C . LEU A 1 202 ? -20.635 21.770 -24.204 1.000 22.613 203 LEU AAA C 1
ATOM 2943 O O . LEU A 1 202 ? -21.387 20.787 -23.968 1.000 19.886 203 LEU AAA O 1
ATOM 2959 N N . LEU A 1 203 ? -21.065 23.033 -24.224 1.000 19.697 204 LEU AAA N 1
ATOM 2960 C CA . LEU A 1 203 ? -22.461 23.448 -24.402 1.000 20.642 204 LEU AAA CA 1
ATOM 2961 C C . LEU A 1 203 ? -22.931 23.230 -25.820 1.000 19.406 204 LEU AAA C 1
ATOM 2962 O O . LEU A 1 203 ? -22.101 22.952 -26.699 1.000 20.440 204 LEU AAA O 1
ATOM 2978 N N . GLY A 1 204 ? -24.239 23.285 -26.063 1.000 20.370 205 GLY AAA N 1
ATOM 2979 C CA . GLY A 1 204 ? -24.755 23.185 -27.433 1.000 20.181 205 GLY AAA CA 1
ATOM 2980 C C . GLY A 1 204 ? -24.002 24.109 -28.400 1.000 19.254 205 GLY AAA C 1
ATOM 2981 O O . GLY A 1 204 ? -23.668 23.695 -29.513 1.000 20.540 205 GLY AAA O 1
ATOM 2985 N N . LYS A 1 205 ? -23.712 25.343 -27.975 1.000 21.034 206 LYS AAA N 1
ATOM 2986 C CA . LYS A 1 205 ? -22.993 26.313 -28.836 1.000 22.458 206 LYS AAA CA 1
ATOM 2987 C C . LYS A 1 205 ? -21.647 25.740 -29.284 1.000 20.627 206 LYS AAA C 1
ATOM 2988 O O . LYS A 1 205 ? -21.270 25.940 -30.450 1.000 21.244 206 LYS AAA O 1
ATOM 3007 N N . GLY A 1 206 ? -20.984 25.031 -28.387 1.000 19.449 207 GLY AAA N 1
ATOM 3008 C CA . GLY A 1 206 ? -19.714 24.332 -28.670 1.000 19.145 207 GLY AAA CA 1
ATOM 3009 C C . GLY A 1 206 ? -19.880 23.282 -29.754 1.000 20.721 207 GLY AAA C 1
ATOM 3010 O O . GLY A 1 206 ? -19.100 23.185 -30.724 1.000 18.660 207 GLY AAA O 1
ATOM 3014 N N . TYR A 1 207 ? -20.897 22.414 -29.645 1.000 18.823 208 TYR AAA N 1
ATOM 3015 C CA . TYR A 1 207 ? -21.131 21.444 -30.745 1.000 17.412 208 TYR AAA CA 1
ATOM 3016 C C . TYR A 1 207 ? -21.475 22.107 -32.076 1.000 16.501 208 TYR AAA C 1
ATOM 3017 O O . TYR A 1 207 ? -21.207 21.572 -33.125 1.000 17.839 208 TYR AAA O 1
ATOM 3035 N N . LEU A 1 208 ? -22.215 23.233 -32.058 1.000 19.405 209 LEU AAA N 1
ATOM 3036 C CA . LEU A 1 208 ? -22.476 23.946 -33.329 1.000 19.904 209 LEU AAA CA 1
ATOM 3037 C C . LEU A 1 208 ? -21.187 24.449 -33.987 1.000 18.355 209 LEU AAA C 1
ATOM 3038 O O . LEU A 1 208 ? -21.082 24.340 -35.221 1.000 19.421 209 LEU AAA O 1
ATOM 3054 N N . LEU A 1 209 ? -20.252 24.926 -33.196 1.000 20.352 210 LEU AAA N 1
ATOM 3055 C CA . LEU A 1 209 ? -18.949 25.341 -33.784 1.000 20.793 210 LEU AAA CA 1
ATOM 3056 C C . LEU A 1 209 ? -18.232 24.119 -34.366 1.000 19.200 210 LEU AAA C 1
ATOM 3057 O O . LEU A 1 209 ? -17.794 24.137 -35.499 1.000 19.512 210 LEU AAA O 1
ATOM 3073 N N . TRP A 1 210 ? -18.247 23.021 -33.621 1.000 18.574 211 TRP AAA N 1
ATOM 3074 C CA . TRP A 1 210 ? -17.570 21.790 -34.106 1.000 17.396 211 TRP AAA CA 1
ATOM 3075 C C . TRP A 1 210 ? -18.234 21.367 -35.415 1.000 17.579 211 TRP AAA C 1
ATOM 3076 O O . TRP A 1 210 ? -17.554 21.029 -36.404 1.000 17.097 211 TRP AAA O 1
ATOM 3097 N N . ARG A 1 211 ? -19.581 21.335 -35.442 1.000 18.017 212 ARG AAA N 1
ATOM 3098 C CA . ARG A 1 211 ? -20.350 21.033 -36.660 1.000 19.067 212 ARG AAA CA 1
ATOM 3099 C C . ARG A 1 211 ? -19.855 21.899 -37.831 1.000 17.935 212 ARG AAA C 1
ATOM 3100 O O . ARG A 1 211 ? -19.582 21.373 -38.897 1.000 19.515 212 ARG AAA O 1
ATOM 3121 N N . ASP A 1 212 ? -19.770 23.196 -37.590 1.000 20.008 213 ASP AAA N 1
ATOM 3122 C CA . ASP A 1 212 ? -19.431 24.147 -38.681 1.000 21.610 213 ASP AAA CA 1
ATOM 3123 C C . ASP A 1 212 ? -18.044 23.828 -39.263 1.000 21.116 213 ASP AAA C 1
ATOM 3124 O O . ASP A 1 212 ? -17.867 23.895 -40.488 1.000 21.080 213 ASP AAA O 1
ATOM 3133 N N . ILE A 1 213 ? -17.061 23.515 -38.415 1.000 18.061 214 ILE AAA N 1
ATOM 3134 C CA . ILE A 1 213 ? -15.689 23.154 -38.826 1.000 18.199 214 ILE AAA CA 1
ATOM 3135 C C . ILE A 1 213 ? -15.669 21.839 -39.563 1.000 19.695 214 ILE AAA C 1
ATOM 3136 O O . ILE A 1 213 ? -15.007 21.728 -40.563 1.000 20.771 214 ILE AAA O 1
ATOM 3152 N N . VAL A 1 214 ? -16.406 20.826 -39.041 1.000 16.903 215 VAL AAA N 1
ATOM 3153 C CA . VAL A 1 214 ? -16.150 19.442 -39.529 1.000 18.671 215 VAL AAA CA 1
ATOM 3154 C C . VAL A 1 214 ? -17.154 19.019 -40.603 1.000 16.456 215 VAL AAA C 1
ATOM 3155 O O . VAL A 1 214 ? -16.867 18.097 -41.328 1.000 18.698 215 VAL AAA O 1
ATOM 3168 N N . LYS A 1 215 ? -18.256 19.748 -40.774 1.000 18.360 216 LYS AAA N 1
ATOM 3169 C CA . LYS A 1 215 ? -19.269 19.321 -41.773 1.000 18.949 216 LYS AAA CA 1
ATOM 3170 C C . LYS A 1 215 ? -18.658 19.152 -43.160 1.000 18.822 216 LYS AAA C 1
ATOM 3171 O O . LYS A 1 215 ? -18.971 18.204 -43.844 1.000 18.686 216 LYS AAA O 1
ATOM 3190 N N . PRO A 1 216 ? -17.761 20.060 -43.660 1.000 18.326 217 PRO AAA N 1
ATOM 3191 C CA . PRO A 1 216 ? -17.199 19.810 -44.976 1.000 17.858 217 PRO AAA CA 1
ATOM 3192 C C . PRO A 1 216 ? -16.377 18.521 -45.142 1.000 16.836 217 PRO AAA C 1
ATOM 3193 O O . PRO A 1 216 ? -16.305 17.882 -46.151 1.000 17.854 217 PRO AAA O 1
ATOM 3204 N N . TYR A 1 217 ? -15.756 18.086 -44.043 1.000 18.612 218 TYR AAA N 1
ATOM 3205 C CA . TYR A 1 217 ? -15.054 16.787 -44.015 1.000 17.763 218 TYR AAA CA 1
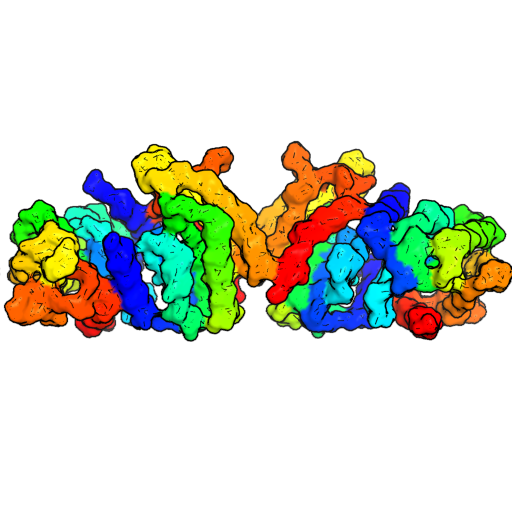ATOM 3206 C C . TYR A 1 217 ? -16.080 15.642 -44.053 1.000 17.136 218 TYR AAA C 1
ATOM 3207 O O . TYR A 1 217 ? -15.905 14.686 -44.790 1.000 17.830 218 TYR AAA O 1
ATOM 3225 N N . VAL A 1 218 ? -17.097 15.728 -43.195 1.000 17.767 219 VAL AAA N 1
ATOM 3226 C CA . VAL A 1 218 ? -18.185 14.717 -43.168 1.000 18.784 219 VAL AAA CA 1
ATOM 3227 C C . VAL A 1 218 ? -18.800 14.548 -44.562 1.000 20.825 219 VAL AAA C 1
ATOM 3228 O O . VAL A 1 218 ? -19.160 13.437 -44.980 1.000 19.146 219 VAL AAA O 1
ATOM 3241 N N . ASP A 1 219 ? -18.953 15.681 -45.264 1.000 20.112 220 ASP AAA N 1
ATOM 3242 C CA . ASP A 1 219 ? -19.637 15.734 -46.578 1.000 22.375 220 ASP AAA CA 1
ATOM 3243 C C . ASP A 1 219 ? -18.721 15.325 -47.704 1.000 21.647 220 ASP AAA C 1
ATOM 3244 O O . ASP A 1 219 ? -19.262 15.089 -48.817 1.000 23.883 220 ASP AAA O 1
ATOM 3253 N N . GLN A 1 220 ? -17.416 15.168 -47.504 1.000 20.106 221 GLN AAA N 1
ATOM 3254 C CA . GLN A 1 220 ? -16.470 14.733 -48.579 1.000 21.628 221 GLN AAA CA 1
ATOM 3255 C C . GLN A 1 220 ? -16.958 13.450 -49.266 1.000 23.115 221 GLN AAA C 1
ATOM 3256 O O . GLN A 1 220 ? -17.221 12.459 -48.564 1.000 24.167 221 GLN AAA O 1
ATOM 3270 N N . LYS A 1 221 ? -17.042 13.447 -50.606 1.000 24.932 222 LYS AAA N 1
ATOM 3271 C CA . LYS A 1 221 ? -17.358 12.302 -51.502 1.000 29.169 222 LYS AAA CA 1
ATOM 3272 C C . LYS A 1 221 ? -16.334 11.167 -51.420 1.000 36.520 222 LYS AAA C 1
ATOM 3273 O O . LYS A 1 221 ? -15.081 11.332 -51.354 1.000 36.850 222 LYS AAA O 1
ATOM 3279 N N . LYS B 1 23 ? -2.234 32.378 -77.673 1.000 54.756 24 LYS BBB N 1
ATOM 3280 C CA . LYS B 1 23 ? -2.626 31.225 -76.791 1.000 54.946 24 LYS BBB CA 1
ATOM 3281 C C . LYS B 1 23 ? -1.748 31.217 -75.525 1.000 49.734 24 LYS BBB C 1
ATOM 3282 O O . LYS B 1 23 ? -2.096 31.926 -74.547 1.000 49.650 24 LYS BBB O 1
ATOM 3301 N N . TYR B 1 24 ? -0.665 30.431 -75.510 1.000 42.558 25 TYR BBB N 1
ATOM 3302 C CA . TYR B 1 24 ? 0.379 30.480 -74.447 1.000 34.381 25 TYR BBB CA 1
ATOM 3303 C C . TYR B 1 24 ? 1.722 30.827 -75.085 1.000 34.567 25 TYR BBB C 1
ATOM 3304 O O . TYR B 1 24 ? 1.831 30.880 -76.334 1.000 31.453 25 TYR BBB O 1
ATOM 3322 N N . SER B 1 25 ? 2.741 31.048 -74.254 1.000 29.537 26 SER BBB N 1
ATOM 3323 C CA . SER B 1 25 ? 4.037 31.593 -74.717 1.000 24.686 26 SER BBB CA 1
ATOM 3324 C C . SER B 1 25 ? 4.786 30.532 -75.522 1.000 21.722 26 SER BBB C 1
ATOM 3325 O O . SER B 1 25 ? 4.519 29.303 -75.448 1.000 22.855 26 SER BBB O 1
ATOM 3333 N N . THR B 1 26 ? 5.829 30.940 -76.243 1.000 21.028 27 THR BBB N 1
ATOM 3334 C CA . THR B 1 26 ? 6.723 29.983 -76.923 1.000 20.878 27 THR BBB CA 1
ATOM 3335 C C . THR B 1 26 ? 7.463 29.100 -75.902 1.000 19.533 27 THR BBB C 1
ATOM 3336 O O . THR B 1 26 ? 7.653 27.973 -76.110 1.000 19.792 27 THR BBB O 1
ATOM 3347 N N . PHE B 1 27 ? 7.854 29.659 -74.730 1.000 19.940 28 PHE BBB N 1
ATOM 3348 C CA . PHE B 1 27 ? 8.465 28.834 -73.664 1.000 19.269 28 PHE BBB CA 1
ATOM 3349 C C . PHE B 1 27 ? 7.487 27.775 -73.104 1.000 16.988 28 PHE BBB C 1
ATOM 3350 O O . PHE B 1 27 ? 7.890 26.681 -72.937 1.000 18.689 28 PHE BBB O 1
ATOM 3367 N N . TYR B 1 28 ? 6.249 28.169 -72.906 1.000 18.943 29 TYR BBB N 1
ATOM 3368 C CA . TYR B 1 28 ? 5.199 27.212 -72.476 1.000 17.482 29 TYR BBB CA 1
ATOM 3369 C C . TYR B 1 28 ? 5.176 26.040 -73.466 1.000 18.307 29 TYR BBB C 1
ATOM 3370 O O . TYR B 1 28 ? 5.222 24.854 -73.101 1.000 19.413 29 TYR BBB O 1
ATOM 3388 N N . GLU B 1 29 ? 5.106 26.379 -74.763 1.000 21.085 30 GLU BBB N 1
ATOM 3389 C CA . GLU B 1 29 ? 5.020 25.325 -75.784 1.000 22.165 30 GLU BBB CA 1
ATOM 3390 C C . GLU B 1 29 ? 6.279 24.466 -75.766 1.000 18.474 30 GLU BBB C 1
ATOM 3391 O O . GLU B 1 29 ? 6.223 23.263 -75.929 1.000 20.765 30 GLU BBB O 1
ATOM 3403 N N . GLN B 1 30 ? 7.484 25.078 -75.639 1.000 18.272 31 GLN BBB N 1
ATOM 3404 C CA . GLN B 1 30 ? 8.712 24.278 -75.464 1.000 18.030 31 GLN BBB CA 1
ATOM 3405 C C . GLN B 1 30 ? 8.583 23.283 -74.297 1.000 19.683 31 GLN BBB C 1
ATOM 3406 O O . GLN B 1 30 ? 8.852 22.112 -74.432 1.000 19.112 31 GLN BBB O 1
ATOM 3420 N N . ARG B 1 31 ? 8.268 23.753 -73.086 1.000 18.422 32 ARG BBB N 1
ATOM 3421 C CA . ARG B 1 31 ? 8.203 22.821 -71.952 1.000 17.806 32 ARG BBB CA 1
ATOM 3422 C C . ARG B 1 31 ? 7.086 21.784 -72.127 1.000 15.667 32 ARG BBB C 1
ATOM 3423 O O . ARG B 1 31 ? 7.340 20.660 -71.818 1.000 17.704 32 ARG BBB O 1
ATOM 3444 N N . ALA B 1 32 ? 5.927 22.236 -72.579 1.000 18.307 33 ALA BBB N 1
ATOM 3445 C CA . ALA B 1 32 ? 4.747 21.348 -72.724 1.000 18.636 33 ALA BBB CA 1
ATOM 3446 C C . ALA B 1 32 ? 5.061 20.239 -73.728 1.000 20.003 33 ALA BBB C 1
ATOM 3447 O O . ALA B 1 32 ? 4.780 19.067 -73.426 1.000 19.882 33 ALA BBB O 1
ATOM 3454 N N . THR B 1 33 ? 5.693 20.583 -74.860 1.000 21.112 34 THR BBB N 1
ATOM 3455 C CA . THR B 1 33 ? 6.035 19.553 -75.863 1.000 21.346 34 THR BBB CA 1
ATOM 3456 C C . THR B 1 33 ? 7.102 18.621 -75.333 1.000 22.143 34 THR BBB C 1
ATOM 3457 O O . THR B 1 33 ? 7.099 17.440 -75.678 1.000 23.246 34 THR BBB O 1
ATOM 3468 N N . LEU B 1 34 ? 8.062 19.099 -74.519 1.000 19.375 35 LEU BBB N 1
ATOM 3469 C CA . LEU B 1 34 ? 9.016 18.196 -73.854 1.000 19.366 35 LEU BBB CA 1
ATOM 3470 C C . LEU B 1 34 ? 8.282 17.233 -72.926 1.000 20.003 35 LEU BBB C 1
ATOM 3471 O O . LEU B 1 34 ? 8.576 16.074 -72.892 1.000 21.548 35 LEU BBB O 1
ATOM 3487 N N . PHE B 1 35 ? 7.375 17.763 -72.114 1.000 18.489 36 PHE BBB N 1
ATOM 3488 C CA . PHE B 1 35 ? 6.683 16.891 -71.143 1.000 19.588 36 PHE BBB CA 1
ATOM 3489 C C . PHE B 1 35 ? 5.869 15.825 -71.889 1.000 21.099 36 PHE BBB C 1
ATOM 3490 O O . PHE B 1 35 ? 5.706 14.747 -71.297 1.000 21.835 36 PHE BBB O 1
ATOM 3507 N N . GLU B 1 36 ? 5.327 16.163 -73.055 1.000 20.160 37 GLU BBB N 1
ATOM 3508 C CA . GLU B 1 36 ? 4.579 15.162 -73.868 1.000 24.301 37 GLU BBB CA 1
ATOM 3509 C C . GLU B 1 36 ? 5.500 14.020 -74.277 1.000 25.954 37 GLU BBB C 1
ATOM 3510 O O . GLU B 1 36 ? 4.973 12.931 -74.593 1.000 27.444 37 GLU BBB O 1
ATOM 3522 N N . GLU B 1 37 ? 6.819 14.199 -74.272 1.000 23.879 38 GLU BBB N 1
ATOM 3523 C CA . GLU B 1 37 ? 7.775 13.119 -74.645 1.000 23.913 38 GLU BBB CA 1
ATOM 3524 C C . GLU B 1 37 ? 8.362 12.389 -73.442 1.000 24.212 38 GLU BBB C 1
ATOM 3525 O O . GLU B 1 37 ? 9.130 11.419 -73.613 1.000 26.946 38 GLU BBB O 1
ATOM 3537 N N . LEU B 1 38 ? 8.089 12.838 -72.214 1.000 22.589 39 LEU BBB N 1
ATOM 3538 C CA . LEU B 1 38 ? 8.670 12.208 -71.026 1.000 24.789 39 LEU BBB CA 1
ATOM 3539 C C . LEU B 1 38 ? 7.576 11.458 -70.278 1.000 29.120 39 LEU BBB C 1
ATOM 3540 O O . LEU B 1 38 ? 6.617 12.051 -69.791 1.000 31.250 39 LEU BBB O 1
ATOM 3556 N N . PRO B 1 39 ? 7.726 10.146 -70.123 1.000 26.340 40 PRO BBB N 1
ATOM 3557 C CA . PRO B 1 39 ? 6.641 9.344 -69.570 1.000 29.294 40 PRO BBB CA 1
ATOM 3558 C C . PRO B 1 39 ? 6.512 9.527 -68.053 1.000 27.339 40 PRO BBB C 1
ATOM 3559 O O . PRO B 1 39 ? 7.504 9.653 -67.379 1.000 26.211 40 PRO BBB O 1
ATOM 3570 N N . VAL B 1 40 ? 5.266 9.567 -67.601 1.000 27.217 41 VAL BBB N 1
ATOM 3571 C CA . VAL B 1 40 ? 4.938 9.573 -66.156 1.000 25.073 41 VAL BBB CA 1
ATOM 3572 C C . VAL B 1 40 ? 4.454 8.175 -65.775 1.000 28.902 41 VAL BBB C 1
ATOM 3573 O O . VAL B 1 40 ? 3.652 7.570 -66.563 1.000 28.623 41 VAL BBB O 1
ATOM 3586 N N . THR B 1 41 ? 4.963 7.668 -64.656 1.000 26.229 42 THR BBB N 1
ATOM 3587 C CA . THR B 1 41 ? 4.655 6.334 -64.089 1.000 28.483 42 THR BBB CA 1
ATOM 3588 C C . THR B 1 41 ? 3.941 6.445 -62.744 1.000 30.407 42 THR BBB C 1
ATOM 3589 O O . THR B 1 41 ? 3.873 7.555 -62.150 1.000 25.495 42 THR BBB O 1
ATOM 3600 N N . SER B 1 42 ? 3.438 5.312 -62.260 1.000 27.663 43 SER BBB N 1
ATOM 3601 C CA . SER B 1 42 ? 2.672 5.225 -61.000 1.000 26.401 43 SER BBB CA 1
ATOM 3602 C C . SER B 1 42 ? 3.525 5.488 -59.753 1.000 23.428 43 SER BBB C 1
ATOM 3603 O O . SER B 1 42 ? 2.898 5.696 -58.691 1.000 26.441 43 SER BBB O 1
ATOM 3611 N N . LYS B 1 43 ? 4.870 5.542 -59.868 1.000 22.966 44 LYS BBB N 1
ATOM 3612 C CA . LYS B 1 43 ? 5.765 5.830 -58.719 1.000 24.228 44 LYS BBB CA 1
ATOM 3613 C C . LYS B 1 43 ? 6.111 7.338 -58.707 1.000 23.756 44 LYS BBB C 1
ATOM 3614 O O . LYS B 1 43 ? 6.744 7.794 -57.755 1.000 24.895 44 LYS BBB O 1
ATOM 3633 N N . ASP B 1 44 ? 5.694 8.084 -59.726 1.000 21.084 45 ASP BBB N 1
ATOM 3634 C CA . ASP B 1 44 ? 6.212 9.465 -59.891 1.000 19.900 45 ASP BBB CA 1
ATOM 3635 C C . ASP B 1 44 ? 5.556 10.403 -58.870 1.000 18.819 45 ASP BBB C 1
ATOM 3636 O O . ASP B 1 44 ? 4.381 10.295 -58.539 1.000 21.912 45 ASP BBB O 1
ATOM 3645 N N . ILE B 1 45 ? 6.368 11.378 -58.479 1.000 18.878 46 ILE BBB N 1
ATOM 3646 C CA . ILE B 1 45 ? 5.975 12.464 -57.546 1.000 18.259 46 ILE BBB CA 1
ATOM 3647 C C . ILE B 1 45 ? 6.204 13.743 -58.334 1.000 18.501 46 ILE BBB C 1
ATOM 3648 O O . ILE B 1 45 ? 7.369 14.095 -58.550 1.000 19.442 46 ILE BBB O 1
ATOM 3664 N N . ILE B 1 46 ? 5.133 14.410 -58.709 1.000 16.396 47 ILE BBB N 1
ATOM 3665 C CA . ILE B 1 46 ? 5.210 15.519 -59.689 1.000 17.740 47 ILE BBB CA 1
ATOM 3666 C C . ILE B 1 46 ? 5.123 16.844 -58.920 1.000 16.805 47 ILE BBB C 1
ATOM 3667 O O . ILE B 1 46 ? 4.114 17.048 -58.210 1.000 18.452 47 ILE BBB O 1
ATOM 3683 N N . PHE B 1 47 ? 6.085 17.776 -59.139 1.000 16.210 48 PHE BBB N 1
ATOM 3684 C CA . PHE B 1 47 ? 5.894 19.182 -58.733 1.000 17.284 48 PHE BBB CA 1
ATOM 3685 C C . PHE B 1 47 ? 5.381 19.946 -59.954 1.000 16.349 48 PHE BBB C 1
ATOM 3686 O O . PHE B 1 47 ? 6.097 20.033 -60.962 1.000 16.146 48 PHE BBB O 1
ATOM 3703 N N . LEU B 1 48 ? 4.196 20.516 -59.865 1.000 14.609 49 LEU BBB N 1
ATOM 3704 C CA . LEU B 1 48 ? 3.445 21.123 -60.947 1.000 15.481 49 LEU BBB CA 1
ATOM 3705 C C . LEU B 1 48 ? 3.230 22.585 -60.606 1.000 15.641 49 LEU BBB C 1
ATOM 3706 O O . LEU B 1 48 ? 2.706 22.906 -59.556 1.000 15.265 49 LEU BBB O 1
ATOM 3722 N N . GLY B 1 49 ? 3.610 23.509 -61.497 1.000 15.654 50 GLY BBB N 1
ATOM 3723 C CA . GLY B 1 49 ? 3.340 24.929 -61.270 1.000 15.593 50 GLY BBB CA 1
ATOM 3724 C C . GLY B 1 49 ? 4.020 25.831 -62.272 1.000 15.246 50 GLY BBB C 1
ATOM 3725 O O . GLY B 1 49 ? 4.274 25.393 -63.455 1.000 15.012 50 GLY BBB O 1
ATOM 3729 N N . ASN B 1 50 ? 4.379 27.019 -61.809 1.000 13.907 51 ASN BBB N 1
ATOM 3730 C CA . ASN B 1 50 ? 4.912 28.152 -62.608 1.000 14.243 51 ASN BBB CA 1
ATOM 3731 C C . ASN B 1 50 ? 6.424 28.263 -62.379 1.000 15.220 51 ASN BBB C 1
ATOM 3732 O O . ASN B 1 50 ? 7.082 27.233 -62.188 1.000 15.012 51 ASN BBB O 1
ATOM 3743 N N . SER B 1 51 ? 7.017 29.475 -62.544 1.000 15.725 52 SER BBB N 1
ATOM 3744 C CA . SER B 1 51 ? 8.470 29.654 -62.381 1.000 15.317 52 SER BBB CA 1
ATOM 3745 C C . SER B 1 51 ? 8.955 29.181 -61.016 1.000 15.101 52 SER BBB C 1
ATOM 3746 O O . SER B 1 51 ? 10.086 28.689 -60.916 1.000 15.303 52 SER BBB O 1
ATOM 3754 N N . ILE B 1 52 ? 8.125 29.295 -59.999 1.000 16.063 53 ILE BBB N 1
ATOM 3755 C CA . ILE B 1 52 ? 8.604 28.930 -58.648 1.000 16.270 53 ILE BBB CA 1
ATOM 3756 C C . ILE B 1 52 ? 8.801 27.430 -58.543 1.000 16.207 53 ILE BBB C 1
ATOM 3757 O O . ILE B 1 52 ? 9.696 26.971 -57.813 1.000 15.910 53 ILE BBB O 1
ATOM 3773 N N . THR B 1 53 ? 7.990 26.660 -59.279 1.000 14.720 54 THR BBB N 1
ATOM 3774 C CA . THR B 1 53 ? 8.250 25.215 -59.434 1.000 15.649 54 THR BBB CA 1
ATOM 3775 C C . THR B 1 53 ? 9.341 24.908 -60.472 1.000 13.590 54 THR BBB C 1
ATOM 3776 O O . THR B 1 53 ? 10.222 24.056 -60.222 1.000 15.089 54 THR BBB O 1
ATOM 3787 N N . ASN B 1 54 ? 9.342 25.642 -61.587 1.000 14.866 55 ASN BBB N 1
ATOM 3788 C CA . ASN B 1 54 ? 10.291 25.383 -62.710 1.000 16.158 55 ASN BBB CA 1
ATOM 3789 C C . ASN B 1 54 ? 11.744 25.577 -62.232 1.000 14.418 55 ASN BBB C 1
ATOM 3790 O O . ASN B 1 54 ? 12.608 24.828 -62.608 1.000 15.169 55 ASN BBB O 1
ATOM 3801 N N . GLY B 1 55 ? 11.960 26.451 -61.251 1.000 14.390 56 GLY BBB N 1
ATOM 3802 C CA . GLY B 1 55 ? 13.322 26.882 -60.875 1.000 15.134 56 GLY BBB CA 1
ATOM 3803 C C . GLY B 1 55 ? 14.104 25.858 -60.082 1.000 14.280 56 GLY BBB C 1
ATOM 3804 O O . GLY B 1 55 ? 15.313 26.083 -59.857 1.000 14.910 56 GLY BBB O 1
ATOM 3808 N N . CYS B 1 56 ? 13.506 24.778 -59.590 1.000 14.598 57 CYS BBB N 1
ATOM 3809 C CA . CYS B 1 56 ? 14.211 23.843 -58.711 1.000 16.530 57 CYS BBB CA 1
ATOM 3810 C C . CYS B 1 56 ? 14.719 22.654 -59.501 1.000 19.242 57 CYS BBB C 1
ATOM 3811 O O . CYS B 1 56 ? 14.165 22.366 -60.554 1.000 24.698 57 CYS BBB O 1
ATOM 3819 N N . GLU B 1 57 ? 15.674 21.939 -58.943 1.000 17.021 58 GLU BBB N 1
ATOM 3820 C CA . GLU B 1 57 ? 16.038 20.571 -59.352 1.000 17.745 58 GLU BBB CA 1
ATOM 3821 C C . GLU B 1 57 ? 15.455 19.667 -58.271 1.000 16.522 58 GLU BBB C 1
ATOM 3822 O O . GLU B 1 57 ? 16.113 19.358 -57.277 1.000 17.064 58 GLU BBB O 1
ATOM 3834 N N . TRP B 1 58 ? 14.206 19.248 -58.445 1.000 17.740 59 TRP BBB N 1
ATOM 3835 C CA . TRP B 1 58 ? 13.402 18.594 -57.401 1.000 16.486 59 TRP BBB CA 1
ATOM 3836 C C . TRP B 1 58 ? 13.992 17.245 -56.998 1.000 18.257 59 TRP BBB C 1
ATOM 3837 O O . TRP B 1 58 ? 14.041 16.916 -55.816 1.000 18.202 59 TRP BBB O 1
ATOM 3858 N N . ALA B 1 59 ? 14.381 16.441 -57.966 1.000 19.024 60 ALA BBB N 1
ATOM 3859 C CA . ALA B 1 59 ? 14.945 15.107 -57.637 1.000 20.869 60 ALA BBB CA 1
ATOM 3860 C C . ALA B 1 59 ? 16.197 15.277 -56.772 1.000 19.002 60 ALA BBB C 1
ATOM 3861 O O . ALA B 1 59 ? 16.365 14.506 -55.814 1.000 20.315 60 ALA BBB O 1
ATOM 3868 N N . GLU B 1 60 ? 17.041 16.273 -57.083 1.000 18.626 61 GLU BBB N 1
ATOM 3869 C CA . GLU B 1 60 ? 18.253 16.565 -56.278 1.000 18.676 61 GLU BBB CA 1
ATOM 3870 C C . GLU B 1 60 ? 17.841 17.092 -54.904 1.000 19.308 61 GLU BBB C 1
ATOM 3871 O O . GLU B 1 60 ? 18.429 16.710 -53.897 1.000 21.642 61 GLU BBB O 1
ATOM 3883 N N . LEU B 1 61 ? 16.820 17.932 -54.847 1.000 16.447 62 LEU BBB N 1
ATOM 3884 C CA . LEU B 1 61 ? 16.470 18.569 -53.570 1.000 17.177 62 LEU BBB CA 1
ATOM 3885 C C . LEU B 1 61 ? 16.014 17.483 -52.592 1.000 18.509 62 LEU BBB C 1
ATOM 3886 O O . LEU B 1 61 ? 16.350 17.552 -51.410 1.000 21.157 62 LEU BBB O 1
ATOM 3902 N N . PHE B 1 62 ? 15.242 16.508 -53.074 1.000 18.459 63 PHE BBB N 1
ATOM 3903 C CA . PHE B 1 62 ? 14.689 15.446 -52.204 1.000 19.258 63 PHE BBB CA 1
ATOM 3904 C C . PHE B 1 62 ? 15.600 14.195 -52.211 1.000 23.410 63 PHE BBB C 1
ATOM 3905 O O . PHE B 1 62 ? 15.209 13.228 -51.491 1.000 26.489 63 PHE BBB O 1
ATOM 3922 N N . GLN B 1 63 ? 16.677 14.183 -52.989 1.000 22.485 64 GLN BBB N 1
ATOM 3923 C CA . GLN B 1 63 ? 17.500 12.965 -53.265 1.000 25.062 64 GLN BBB CA 1
ATOM 3924 C C . GLN B 1 63 ? 16.567 11.793 -53.581 1.000 25.343 64 GLN BBB C 1
ATOM 3925 O O . GLN B 1 63 ? 16.627 10.749 -52.892 1.000 27.594 64 GLN BBB O 1
ATOM 3939 N N . ASN B 1 64 ? 15.695 11.954 -54.559 1.000 21.598 65 ASN BBB N 1
ATOM 3940 C CA . ASN B 1 64 ? 14.602 10.995 -54.825 1.000 23.614 65 ASN BBB CA 1
ATOM 3941 C C . ASN B 1 64 ? 14.370 10.985 -56.331 1.000 23.371 65 ASN BBB C 1
ATOM 3942 O O . ASN B 1 64 ? 13.828 11.939 -56.874 1.000 22.032 65 ASN BBB O 1
ATOM 3953 N N . LYS B 1 65 ? 14.817 9.930 -57.015 1.000 24.057 66 LYS BBB N 1
ATOM 3954 C CA . LYS B 1 65 ? 14.749 9.853 -58.490 1.000 23.599 66 LYS BBB CA 1
ATOM 3955 C C . LYS B 1 65 ? 13.304 9.796 -59.013 1.000 24.701 66 LYS BBB C 1
ATOM 3956 O O . LYS B 1 65 ? 13.131 9.946 -60.212 1.000 26.764 66 LYS BBB O 1
ATOM 3975 N N . ASN B 1 66 ? 12.313 9.563 -58.156 1.000 23.967 67 ASN BBB N 1
ATOM 3976 C CA . ASN B 1 66 ? 10.893 9.524 -58.556 1.000 22.739 67 ASN BBB CA 1
ATOM 3977 C C . ASN B 1 66 ? 10.303 10.924 -58.616 1.000 21.049 67 ASN BBB C 1
ATOM 3978 O O . ASN B 1 66 ? 9.158 11.065 -59.133 1.000 21.273 67 ASN BBB O 1
ATOM 3989 N N . VAL B 1 67 ? 11.047 11.950 -58.186 1.000 19.436 68 VAL BBB N 1
ATOM 3990 C CA . VAL B 1 67 ? 10.462 13.320 -58.136 1.000 19.110 68 VAL BBB CA 1
ATOM 3991 C C . VAL B 1 67 ? 10.778 14.009 -59.461 1.000 20.578 68 VAL BBB C 1
ATOM 3992 O O . VAL B 1 67 ? 11.942 13.962 -59.934 1.000 22.747 68 VAL BBB O 1
ATOM 4005 N N . LYS B 1 68 ? 9.775 14.607 -60.081 1.000 17.661 69 LYS BBB N 1
ATOM 4006 C CA . LYS B 1 68 ? 9.920 15.220 -61.407 1.000 18.255 69 LYS BBB CA 1
ATOM 4007 C C . LYS B 1 68 ? 9.341 16.629 -61.434 1.000 18.547 69 LYS BBB C 1
ATOM 4008 O O . LYS B 1 68 ? 8.350 16.966 -60.757 1.000 19.074 69 LYS BBB O 1
ATOM 4027 N N . ASN B 1 69 ? 9.962 17.444 -62.280 1.000 16.471 70 ASN BBB N 1
ATOM 4028 C CA . ASN B 1 69 ? 9.659 18.876 -62.487 1.000 16.546 70 ASN BBB CA 1
ATOM 4029 C C . ASN B 1 69 ? 8.675 19.039 -63.640 1.000 17.734 70 ASN BBB C 1
ATOM 4030 O O . ASN B 1 69 ? 9.026 18.704 -64.816 1.000 17.403 70 ASN BBB O 1
ATOM 4041 N N . ARG B 1 70 ? 7.472 19.518 -63.353 1.000 16.488 71 ARG BBB N 1
ATOM 4042 C CA . ARG B 1 70 ? 6.491 19.893 -64.372 1.000 15.494 71 ARG BBB CA 1
ATOM 4043 C C . ARG B 1 70 ? 6.118 21.365 -64.175 1.000 14.666 71 ARG BBB C 1
ATOM 4044 O O . ARG B 1 70 ? 5.032 21.793 -64.491 1.000 16.336 71 ARG BBB O 1
ATOM 4065 N N . GLY B 1 71 ? 7.140 22.176 -63.816 1.000 14.457 72 GLY BBB N 1
ATOM 4066 C CA . GLY B 1 71 ? 6.989 23.636 -63.737 1.000 14.848 72 GLY BBB CA 1
ATOM 4067 C C . GLY B 1 71 ? 7.290 24.351 -65.067 1.000 13.677 72 GLY BBB C 1
ATOM 4068 O O . GLY B 1 71 ? 8.162 23.834 -65.810 1.000 16.296 72 GLY BBB O 1
ATOM 4072 N N . ILE B 1 72 ? 6.502 25.357 -65.330 1.000 15.325 73 ILE BBB N 1
ATOM 4073 C CA . ILE B 1 72 ? 6.710 26.236 -66.517 1.000 16.080 73 ILE BBB CA 1
ATOM 4074 C C . ILE B 1 72 ? 6.684 27.676 -66.061 1.000 15.398 73 ILE BBB C 1
ATOM 4075 O O . ILE B 1 72 ? 5.648 28.174 -65.670 1.000 15.532 73 ILE BBB O 1
ATOM 4091 N N . SER B 1 73 ? 7.822 28.409 -66.153 1.000 16.061 74 SER BBB N 1
ATOM 4092 C CA . SER B 1 73 ? 7.816 29.857 -65.894 1.000 18.508 74 SER BBB CA 1
ATOM 4093 C C . SER B 1 73 ? 6.696 30.515 -66.707 1.000 15.533 74 SER BBB C 1
ATOM 4094 O O . SER B 1 73 ? 6.595 30.230 -67.943 1.000 17.271 74 SER BBB O 1
ATOM 4102 N N . GLY B 1 74 ? 5.977 31.420 -66.104 1.000 16.857 75 GLY BBB N 1
ATOM 4103 C CA . GLY B 1 74 ? 4.873 32.185 -66.694 1.000 18.192 75 GLY BBB CA 1
ATOM 4104 C C . GLY B 1 74 ? 3.551 31.466 -66.641 1.000 17.235 75 GLY BBB C 1
ATOM 4105 O O . GLY B 1 74 ? 2.525 32.129 -67.003 1.000 19.158 75 GLY BBB O 1
ATOM 4109 N N . ASP B 1 75 ? 3.489 30.259 -66.094 1.000 17.148 76 ASP BBB N 1
ATOM 4110 C CA . ASP B 1 75 ? 2.216 29.514 -66.225 1.000 16.319 76 ASP BBB CA 1
ATOM 4111 C C . ASP B 1 75 ? 1.155 30.139 -65.334 1.000 16.568 76 ASP BBB C 1
ATOM 4112 O O . ASP B 1 75 ? 1.454 30.814 -64.296 1.000 16.534 76 ASP BBB O 1
ATOM 4121 N N . ILE B 1 76 ? -0.110 29.855 -65.685 1.000 17.104 77 ILE BBB N 1
ATOM 4122 C CA . ILE B 1 76 ? -1.333 30.359 -65.031 1.000 17.237 77 ILE BBB CA 1
ATOM 4123 C C . ILE B 1 76 ? -2.262 29.132 -64.817 1.000 15.657 77 ILE BBB C 1
ATOM 4124 O O . ILE B 1 76 ? -1.966 28.064 -65.345 1.000 16.725 77 ILE BBB O 1
ATOM 4140 N N . CYS B 1 77 ? -3.282 29.320 -64.020 1.000 17.473 78 CYS BBB N 1
ATOM 4141 C CA . CYS B 1 77 ? -4.180 28.194 -63.661 1.000 17.525 78 CYS BBB CA 1
ATOM 4142 C C . CYS B 1 77 ? -4.694 27.472 -64.911 1.000 17.572 78 CYS BBB C 1
ATOM 4143 O O . CYS B 1 77 ? -4.584 26.257 -64.990 1.000 18.353 78 CYS BBB O 1
ATOM 4151 N N . MET B 1 78 ? -5.164 28.239 -65.897 1.000 18.214 79 MET BBB N 1
ATOM 4152 C CA . MET B 1 78 ? -5.736 27.586 -67.109 1.000 18.970 79 MET BBB CA 1
ATOM 4153 C C . MET B 1 78 ? -4.647 26.960 -67.967 1.000 18.043 79 MET BBB C 1
ATOM 4154 O O . MET B 1 78 ? -4.885 25.963 -68.630 1.000 19.316 79 MET BBB O 1
ATOM 4168 N N . GLY B 1 79 ? -3.393 27.488 -67.925 1.000 17.233 80 GLY BBB N 1
ATOM 4169 C CA . GLY B 1 79 ? -2.281 26.804 -68.576 1.000 18.882 80 GLY BBB CA 1
ATOM 4170 C C . GLY B 1 79 ? -1.920 25.473 -67.986 1.000 16.812 80 GLY BBB C 1
ATOM 4171 O O . GLY B 1 79 ? -1.515 24.560 -68.670 1.000 18.309 80 GLY BBB O 1
ATOM 4175 N N . VAL B 1 80 ? -2.031 25.363 -66.662 1.000 17.414 81 VAL BBB N 1
ATOM 4176 C CA . VAL B 1 80 ? -1.805 24.054 -66.005 1.000 17.482 81 VAL BBB CA 1
ATOM 4177 C C . VAL B 1 80 ? -2.969 23.118 -66.384 1.000 17.580 81 VAL BBB C 1
ATOM 4178 O O . VAL B 1 80 ? -2.684 22.008 -66.773 1.000 17.803 81 VAL BBB O 1
ATOM 4191 N N . TYR B 1 81 ? -4.192 23.632 -66.284 1.000 17.000 82 TYR BBB N 1
ATOM 4192 C CA . TYR B 1 81 ? -5.399 22.808 -66.592 1.000 18.420 82 TYR BBB CA 1
ATOM 4193 C C . TYR B 1 81 ? -5.249 22.207 -67.998 1.000 18.459 82 TYR BBB C 1
ATOM 4194 O O . TYR B 1 81 ? -5.442 21.009 -68.252 1.000 21.007 82 TYR BBB O 1
ATOM 4212 N N . ASP B 1 82 ? -4.810 23.058 -68.931 1.000 17.931 83 ASP BBB N 1
ATOM 4213 C CA . ASP B 1 82 ? -4.726 22.665 -70.356 1.000 21.074 83 ASP BBB CA 1
ATOM 4214 C C . ASP B 1 82 ? -3.615 21.663 -70.653 1.000 21.047 83 ASP BBB C 1
ATOM 4215 O O . ASP B 1 82 ? -3.568 21.160 -71.802 1.000 23.505 83 ASP BBB O 1
ATOM 4224 N N . ARG B 1 83 ? -2.659 21.385 -69.771 1.000 18.604 84 ARG BBB N 1
ATOM 4225 C CA . ARG B 1 83 ? -1.547 20.436 -69.963 1.000 16.987 84 ARG BBB CA 1
ATOM 4226 C C . ARG B 1 83 ? -1.542 19.319 -68.906 1.000 19.209 84 ARG BBB C 1
ATOM 4227 O O . ARG B 1 83 ? -0.511 18.659 -68.723 1.000 19.081 84 ARG BBB O 1
ATOM 4248 N N . LEU B 1 84 ? -2.706 18.984 -68.343 1.000 20.287 85 LEU BBB N 1
ATOM 4249 C CA . LEU B 1 84 ? -2.813 17.908 -67.336 1.000 21.321 85 LEU BBB CA 1
ATOM 4250 C C . LEU B 1 84 ? -2.675 16.519 -67.983 1.000 20.666 85 LEU BBB C 1
ATOM 4251 O O . LEU B 1 84 ? -2.106 15.620 -67.368 1.000 20.978 85 LEU BBB O 1
ATOM 4267 N N . ASP B 1 85 ? -3.051 16.369 -69.261 1.000 23.402 86 ASP BBB N 1
ATOM 4268 C CA . ASP B 1 85 ? -3.165 15.009 -69.847 1.000 25.242 86 ASP BBB CA 1
ATOM 4269 C C . ASP B 1 85 ? -1.826 14.274 -69.800 1.000 22.861 86 ASP BBB C 1
ATOM 4270 O O . ASP B 1 85 ? -1.777 13.130 -69.386 1.000 24.821 86 ASP BBB O 1
ATOM 4279 N N . PRO B 1 86 ? -0.673 14.861 -70.223 1.000 23.779 87 PRO BBB N 1
ATOM 4280 C CA . PRO B 1 86 ? 0.583 14.124 -70.195 1.000 23.130 87 PRO BBB CA 1
ATOM 4281 C C . PRO B 1 86 ? 1.140 13.815 -68.802 1.000 23.564 87 PRO BBB C 1
ATOM 4282 O O . PRO B 1 86 ? 2.131 13.081 -68.680 1.000 25.310 87 PRO BBB O 1
ATOM 4293 N N . ILE B 1 87 ? 0.509 14.373 -67.769 1.000 22.351 88 ILE BBB N 1
ATOM 4294 C CA . ILE B 1 87 ? 0.807 14.003 -66.364 1.000 22.634 88 ILE BBB CA 1
ATOM 4295 C C . ILE B 1 87 ? -0.204 12.959 -65.864 1.000 22.422 88 ILE BBB C 1
ATOM 4296 O O . ILE B 1 87 ? 0.240 11.912 -65.452 1.000 24.931 88 ILE BBB O 1
ATOM 4312 N N . VAL B 1 88 ? -1.487 13.272 -65.870 1.000 21.642 89 VAL BBB N 1
ATOM 4313 C CA . VAL B 1 88 ? -2.516 12.393 -65.219 1.000 23.032 89 VAL BBB CA 1
ATOM 4314 C C . VAL B 1 88 ? -2.644 11.077 -65.979 1.000 25.473 89 VAL BBB C 1
ATOM 4315 O O . VAL B 1 88 ? -3.016 10.087 -65.337 1.000 25.098 89 VAL BBB O 1
ATOM 4328 N N . LYS B 1 89 ? -2.372 11.025 -67.274 1.000 24.794 90 LYS BBB N 1
ATOM 4329 C CA . LYS B 1 89 ? -2.488 9.732 -67.995 1.000 27.943 90 LYS BBB CA 1
ATOM 4330 C C . LYS B 1 89 ? -1.476 8.734 -67.440 1.000 28.004 90 LYS BBB C 1
ATOM 4331 O O . LYS B 1 89 ? -1.781 7.541 -67.498 1.000 29.063 90 LYS BBB O 1
ATOM 4350 N N . GLY B 1 90 ? -0.346 9.168 -66.862 1.000 25.092 91 GLY BBB N 1
ATOM 4351 C CA . GLY B 1 90 ? 0.633 8.270 -66.238 1.000 23.011 91 GLY BBB CA 1
ATOM 4352 C C . GLY B 1 90 ? 0.245 7.804 -64.830 1.000 22.450 91 GLY BBB C 1
ATOM 4353 O O . GLY B 1 90 ? 0.990 7.045 -64.234 1.000 24.256 91 GLY BBB O 1
ATOM 4357 N N . LYS B 1 91 ? -0.823 8.356 -64.262 1.000 22.705 92 LYS BBB N 1
ATOM 4358 C CA . LYS B 1 91 ? -1.347 7.944 -62.937 1.000 23.768 92 LYS BBB CA 1
ATOM 4359 C C . LYS B 1 91 ? -0.255 8.086 -61.885 1.000 23.193 92 LYS BBB C 1
ATOM 4360 O O . LYS B 1 91 ? 0.070 7.161 -61.156 1.000 23.508 92 LYS BBB O 1
ATOM 4379 N N . PRO B 1 92 ? 0.344 9.290 -61.716 1.000 20.404 93 PRO BBB N 1
ATOM 4380 C CA . PRO B 1 92 ? 1.407 9.443 -60.743 1.000 20.963 93 PRO BBB CA 1
ATOM 4381 C C . PRO B 1 92 ? 0.957 9.184 -59.292 1.000 19.482 93 PRO BBB C 1
ATOM 4382 O O . PRO B 1 92 ? -0.190 9.350 -58.948 1.000 21.057 93 PRO BBB O 1
ATOM 4393 N N . ALA B 1 93 ? 1.913 8.814 -58.449 1.000 19.628 94 ALA BBB N 1
ATOM 4394 C CA . ALA B 1 93 ? 1.675 8.610 -57.010 1.000 19.219 94 ALA BBB CA 1
ATOM 4395 C C . ALA B 1 93 ? 1.190 9.915 -56.379 1.000 20.830 94 ALA BBB C 1
ATOM 4396 O O . ALA B 1 93 ? 0.317 9.856 -55.508 1.000 20.030 94 ALA BBB O 1
ATOM 4403 N N . LYS B 1 94 ? 1.870 11.028 -56.729 1.000 17.879 95 LYS BBB N 1
ATOM 4404 C CA . LYS B 1 94 ? 1.611 12.315 -56.039 1.000 18.774 95 LYS BBB CA 1
ATOM 4405 C C . LYS B 1 94 ? 1.748 13.471 -57.004 1.000 17.103 95 LYS BBB C 1
ATOM 4406 O O . LYS B 1 94 ? 2.530 13.400 -57.915 1.000 19.151 95 LYS BBB O 1
ATOM 4425 N N . ILE B 1 95 ? 0.910 14.477 -56.783 1.000 17.724 96 ILE BBB N 1
ATOM 4426 C CA . ILE B 1 95 ? 1.062 15.778 -57.472 1.000 17.294 96 ILE BBB CA 1
ATOM 4427 C C . ILE B 1 95 ? 1.056 16.857 -56.390 1.000 16.399 96 ILE BBB C 1
ATOM 4428 O O . ILE B 1 95 ? 0.101 16.928 -55.614 1.000 17.918 96 ILE BBB O 1
ATOM 4444 N N . PHE B 1 96 ? 2.124 17.678 -56.401 1.000 15.582 97 PHE BBB N 1
ATOM 4445 C CA . PHE B 1 96 ? 2.213 18.874 -55.540 1.000 16.519 97 PHE BBB CA 1
ATOM 4446 C C . PHE B 1 96 ? 1.997 20.074 -56.449 1.000 16.090 97 PHE BBB C 1
ATOM 4447 O O . PHE B 1 96 ? 2.880 20.359 -57.305 1.000 16.405 97 PHE BBB O 1
ATOM 4464 N N . LEU B 1 97 ? 0.901 20.789 -56.226 1.000 15.565 98 LEU BBB N 1
ATOM 4465 C CA . LEU B 1 97 ? 0.489 21.924 -57.090 1.000 15.512 98 LEU BBB CA 1
ATOM 4466 C C . LEU B 1 97 ? 0.814 23.238 -56.395 1.000 15.452 98 LEU BBB C 1
ATOM 4467 O O . LEU B 1 97 ? 0.434 23.432 -55.224 1.000 15.447 98 LEU BBB O 1
ATOM 4483 N N . LEU B 1 98 ? 1.476 24.157 -57.082 1.000 14.145 99 LEU BBB N 1
ATOM 4484 C CA . LEU B 1 98 ? 1.633 25.551 -56.613 1.000 15.674 99 LEU BBB CA 1
ATOM 4485 C C . LEU B 1 98 ? 1.412 26.461 -57.822 1.000 14.221 99 LEU BBB C 1
ATOM 4486 O O . LEU B 1 98 ? 2.162 26.410 -58.770 1.000 15.590 99 LEU BBB O 1
ATOM 4502 N N . ILE B 1 99 ? 0.325 27.186 -57.803 1.000 13.453 100 ILE BBB N 1
ATOM 4503 C CA . ILE B 1 99 ? -0.085 27.960 -58.993 1.000 13.597 100 ILE BBB CA 1
ATOM 4504 C C . ILE B 1 99 ? -0.945 29.134 -58.547 1.000 15.748 100 ILE BBB C 1
ATOM 4505 O O . ILE B 1 99 ? -1.567 29.068 -57.506 1.000 16.463 100 ILE BBB O 1
ATOM 4521 N N . GLY B 1 100 ? -0.929 30.200 -59.357 1.000 14.881 101 GLY BBB N 1
ATOM 4522 C CA . GLY B 1 100 ? -1.896 31.292 -59.199 1.000 14.348 101 GLY BBB CA 1
ATOM 4523 C C . GLY B 1 100 ? -1.233 32.646 -59.190 1.000 15.261 101 GLY BBB C 1
ATOM 4524 O O . GLY B 1 100 ? -1.954 33.665 -59.388 1.000 15.803 101 GLY BBB O 1
ATOM 4528 N N . ILE B 1 101 ? 0.014 32.767 -58.774 1.000 15.552 102 ILE BBB N 1
ATOM 4529 C CA . ILE B 1 101 ? 0.583 34.131 -58.637 1.000 16.446 102 ILE BBB CA 1
ATOM 4530 C C . ILE B 1 101 ? 0.658 34.876 -59.981 1.000 16.321 102 ILE BBB C 1
ATOM 4531 O O . ILE B 1 101 ? 0.586 36.085 -59.939 1.000 16.152 102 ILE BBB O 1
ATOM 4547 N N . ASN B 1 102 ? 0.787 34.180 -61.092 1.000 16.117 103 ASN BBB N 1
ATOM 4548 C CA . ASN B 1 102 ? 0.790 34.851 -62.404 1.000 15.567 103 ASN BBB CA 1
ATOM 4549 C C . ASN B 1 102 ? -0.622 35.271 -62.769 1.000 18.476 103 ASN BBB C 1
ATOM 4550 O O . ASN B 1 102 ? -0.748 36.239 -63.501 1.000 21.069 103 ASN BBB O 1
ATOM 4561 N N . ASP B 1 103 ? -1.666 34.588 -62.288 1.000 16.300 104 ASP BBB N 1
ATOM 4562 C CA . ASP B 1 103 ? -3.058 35.086 -62.373 1.000 15.991 104 ASP BBB CA 1
ATOM 4563 C C . ASP B 1 103 ? -3.199 36.339 -61.518 1.000 18.631 104 ASP BBB C 1
ATOM 4564 O O . ASP B 1 103 ? -3.906 37.315 -61.891 1.000 16.905 104 ASP BBB O 1
ATOM 4573 N N . VAL B 1 104 ? -2.658 36.354 -60.312 1.000 15.325 105 VAL BBB N 1
ATOM 4574 C CA . VAL B 1 104 ? -2.711 37.552 -59.458 1.000 16.276 105 VAL BBB CA 1
ATOM 4575 C C . VAL B 1 104 ? -2.176 38.729 -60.284 1.000 16.614 105 VAL BBB C 1
ATOM 4576 O O . VAL B 1 104 ? -2.826 39.798 -60.259 1.000 17.535 105 VAL BBB O 1
ATOM 4589 N N . SER B 1 105 ? -1.068 38.570 -60.968 1.000 17.894 106 SER BBB N 1
ATOM 4590 C CA . SER B 1 105 ? -0.394 39.707 -61.665 1.000 17.668 106 SER BBB CA 1
ATOM 4591 C C . SER B 1 105 ? -1.270 40.208 -62.820 1.000 21.409 106 SER BBB C 1
ATOM 4592 O O . SER B 1 105 ? -1.009 41.306 -63.309 1.000 20.767 106 SER BBB O 1
ATOM 4600 N N . ARG B 1 106 ? -2.188 39.386 -63.308 1.000 18.487 107 ARG BBB N 1
ATOM 4601 C CA . ARG B 1 106 ? -3.128 39.753 -64.396 1.000 19.093 107 ARG BBB CA 1
ATOM 4602 C C . ARG B 1 106 ? -4.338 40.445 -63.818 1.000 20.513 107 ARG BBB C 1
ATOM 4603 O O . ARG B 1 106 ? -5.245 40.859 -64.638 1.000 23.892 107 ARG BBB O 1
ATOM 4624 N N . GLY B 1 107 ? -4.429 40.584 -62.502 1.000 19.526 108 GLY BBB N 1
ATOM 4625 C CA . GLY B 1 107 ? -5.522 41.306 -61.833 1.000 19.987 108 GLY BBB CA 1
ATOM 4626 C C . GLY B 1 107 ? -6.718 40.403 -61.589 1.000 20.851 108 GLY BBB C 1
ATOM 4627 O O . GLY B 1 107 ? -7.825 40.931 -61.277 1.000 21.409 108 GLY BBB O 1
ATOM 4631 N N . THR B 1 108 ? -6.542 39.105 -61.671 1.000 18.601 109 THR BBB N 1
ATOM 4632 C CA . THR B 1 108 ? -7.656 38.167 -61.431 1.000 18.053 109 THR BBB CA 1
ATOM 4633 C C . THR B 1 108 ? -7.896 38.066 -59.928 1.000 19.436 109 THR BBB C 1
ATOM 4634 O O . THR B 1 108 ? -6.920 37.917 -59.157 1.000 19.815 109 THR BBB O 1
ATOM 4645 N N . SER B 1 109 ? -9.153 38.024 -59.470 1.000 19.310 110 SER BBB N 1
ATOM 4646 C CA . SER B 1 109 ? -9.463 37.966 -58.017 1.000 19.550 110 SER BBB CA 1
ATOM 4647 C C . SER B 1 109 ? -9.215 36.576 -57.411 1.000 17.691 110 SER BBB C 1
ATOM 4648 O O . SER B 1 109 ? -9.184 35.615 -58.151 1.000 19.116 110 SER BBB O 1
ATOM 4656 N N . ALA B 1 110 ? -9.012 36.561 -56.100 1.000 19.269 111 ALA BBB N 1
ATOM 4657 C CA . ALA B 1 110 ? -8.816 35.295 -55.364 1.000 18.091 111 ALA BBB CA 1
ATOM 4658 C C . ALA B 1 110 ? -10.002 34.364 -55.658 1.000 19.621 111 ALA BBB C 1
ATOM 4659 O O . ALA B 1 110 ? -9.806 33.179 -55.940 1.000 19.960 111 ALA BBB O 1
ATOM 4666 N N . ASP B 1 111 ? -11.199 34.915 -55.755 1.000 19.282 112 ASP BBB N 1
ATOM 4667 C CA . ASP B 1 111 ? -12.417 34.069 -55.945 1.000 21.379 112 ASP BBB CA 1
ATOM 4668 C C . ASP B 1 111 ? -12.333 33.365 -57.286 1.000 20.587 112 ASP BBB C 1
ATOM 4669 O O . ASP B 1 111 ? -12.626 32.180 -57.391 1.000 22.506 112 ASP BBB O 1
ATOM 4678 N N . LYS B 1 112 ? -11.949 34.080 -58.321 1.000 20.795 113 LYS BBB N 1
ATOM 4679 C CA . LYS B 1 112 ? -11.869 33.500 -59.661 1.000 19.092 113 LYS BBB CA 1
ATOM 4680 C C . LYS B 1 112 ? -10.695 32.527 -59.783 1.000 21.750 113 LYS BBB C 1
ATOM 4681 O O . LYS B 1 112 ? -10.796 31.493 -60.432 1.000 20.128 113 LYS BBB O 1
ATOM 4700 N N . ILE B 1 113 ? -9.550 32.873 -59.196 1.000 18.842 114 ILE BBB N 1
ATOM 4701 C CA . ILE B 1 113 ? -8.398 31.913 -59.190 1.000 17.911 114 ILE BBB CA 1
ATOM 4702 C C . ILE B 1 113 ? -8.835 30.575 -58.549 1.000 17.616 114 ILE BBB C 1
ATOM 4703 O O . ILE B 1 113 ? -8.487 29.527 -59.068 1.000 18.547 114 ILE BBB O 1
ATOM 4719 N N . ILE B 1 114 ? -9.499 30.653 -57.437 1.000 18.224 115 ILE BBB N 1
ATOM 4720 C CA . ILE B 1 114 ? -9.937 29.428 -56.721 1.000 18.156 115 ILE BBB CA 1
ATOM 4721 C C . ILE B 1 114 ? -10.902 28.619 -57.583 1.000 19.054 115 ILE BBB C 1
ATOM 4722 O O . ILE B 1 114 ? -10.783 27.404 -57.632 1.000 19.383 115 ILE BBB O 1
ATOM 4738 N N . SER B 1 115 ? -11.788 29.282 -58.330 1.000 19.075 116 SER BBB N 1
ATOM 4739 C CA . SER B 1 115 ? -12.683 28.528 -59.234 1.000 20.974 116 SER BBB CA 1
ATOM 4740 C C . SER B 1 115 ? -11.833 27.770 -60.264 1.000 21.105 116 SER BBB C 1
ATOM 4741 O O . SER B 1 115 ? -12.152 26.646 -60.657 1.000 21.799 116 SER BBB O 1
ATOM 4749 N N . GLU B 1 116 ? -10.687 28.330 -60.735 1.000 19.359 117 GLU BBB N 1
ATOM 4750 C CA . GLU B 1 116 ? -9.857 27.625 -61.732 1.000 18.107 117 GLU BBB CA 1
ATOM 4751 C C . GLU B 1 116 ? -9.050 26.499 -61.066 1.000 18.894 117 GLU BBB C 1
ATOM 4752 O O . GLU B 1 116 ? -8.834 25.473 -61.662 1.000 19.025 117 GLU BBB O 1
ATOM 4764 N N . ILE B 1 117 ? -8.547 26.727 -59.848 1.000 18.515 118 ILE BBB N 1
ATOM 4765 C CA . ILE B 1 117 ? -7.826 25.633 -59.135 1.000 17.678 118 ILE BBB CA 1
ATOM 4766 C C . ILE B 1 117 ? -8.798 24.459 -58.899 1.000 16.268 118 ILE BBB C 1
ATOM 4767 O O . ILE B 1 117 ? -8.387 23.326 -59.033 1.000 17.291 118 ILE BBB O 1
ATOM 4783 N N . SER B 1 118 ? -10.041 24.800 -58.604 1.000 17.404 119 SER BBB N 1
ATOM 4784 C CA . SER B 1 118 ? -11.089 23.756 -58.409 1.000 17.791 119 SER BBB CA 1
ATOM 4785 C C . SER B 1 118 ? -11.174 22.922 -59.686 1.000 18.427 119 SER BBB C 1
ATOM 4786 O O . SER B 1 118 ? -11.259 21.702 -59.627 1.000 19.694 119 SER BBB O 1
ATOM 4794 N N . MET B 1 119 ? -11.168 23.567 -60.858 1.000 18.100 120 MET BBB N 1
ATOM 4795 C CA . MET B 1 119 ? -11.214 22.811 -62.123 1.000 19.515 120 MET BBB CA 1
ATOM 4796 C C . MET B 1 119 ? -10.042 21.864 -62.244 1.000 18.989 120 MET BBB C 1
ATOM 4797 O O . MET B 1 119 ? -10.192 20.756 -62.741 1.000 20.887 120 MET BBB O 1
ATOM 4811 N N . ILE B 1 120 ? -8.846 22.306 -61.833 1.000 17.892 121 ILE BBB N 1
ATOM 4812 C CA . ILE B 1 120 ? -7.666 21.433 -61.874 1.000 17.629 121 ILE BBB CA 1
ATOM 4813 C C . ILE B 1 120 ? -7.875 20.256 -60.920 1.000 18.208 121 ILE BBB C 1
ATOM 4814 O O . ILE B 1 120 ? -7.577 19.102 -61.309 1.000 19.594 121 ILE BBB O 1
ATOM 4830 N N . VAL B 1 121 ? -8.265 20.574 -59.701 1.000 17.816 122 VAL BBB N 1
ATOM 4831 C CA . VAL B 1 121 ? -8.422 19.512 -58.660 1.000 18.900 122 VAL BBB CA 1
ATOM 4832 C C . VAL B 1 121 ? -9.380 18.459 -59.199 1.000 19.542 122 VAL BBB C 1
ATOM 4833 O O . VAL B 1 121 ? -9.077 17.280 -59.072 1.000 19.474 122 VAL BBB O 1
ATOM 4846 N N . ARG B 1 122 ? -10.525 18.911 -59.699 1.000 20.455 123 ARG BBB N 1
ATOM 4847 C CA . ARG B 1 122 ? -11.596 17.949 -60.055 1.000 21.834 123 ARG BBB CA 1
ATOM 4848 C C . ARG B 1 122 ? -11.133 17.159 -61.263 1.000 21.560 123 ARG BBB C 1
ATOM 4849 O O . ARG B 1 122 ? -11.453 15.957 -61.361 1.000 22.588 123 ARG BBB O 1
ATOM 4870 N N . LYS B 1 123 ? -10.419 17.773 -62.203 1.000 20.292 124 LYS BBB N 1
ATOM 4871 C CA . LYS B 1 123 ? -9.944 17.004 -63.372 1.000 22.545 124 LYS BBB CA 1
ATOM 4872 C C . LYS B 1 123 ? -8.911 15.954 -62.929 1.000 23.919 124 LYS BBB C 1
ATOM 4873 O O . LYS B 1 123 ? -8.889 14.819 -63.448 1.000 23.996 124 LYS BBB O 1
ATOM 4892 N N . ILE B 1 124 ? -7.974 16.299 -62.039 1.000 20.617 125 ILE BBB N 1
ATOM 4893 C CA . ILE B 1 124 ? -6.978 15.314 -61.547 1.000 22.189 125 ILE BBB CA 1
ATOM 4894 C C . ILE B 1 124 ? -7.724 14.151 -60.856 1.000 20.816 125 ILE BBB C 1
ATOM 4895 O O . ILE B 1 124 ? -7.393 12.992 -61.119 1.000 22.456 125 ILE BBB O 1
ATOM 4911 N N . LYS B 1 125 ? -8.644 14.446 -59.980 1.000 21.239 126 LYS BBB N 1
ATOM 4912 C CA . LYS B 1 125 ? -9.379 13.378 -59.259 1.000 22.052 126 LYS BBB CA 1
ATOM 4913 C C . LYS B 1 125 ? -10.139 12.481 -60.258 1.000 24.777 126 LYS BBB C 1
ATOM 4914 O O . LYS B 1 125 ? -10.179 11.271 -60.033 1.000 25.002 126 LYS BBB O 1
ATOM 4933 N N . GLN B 1 126 ? -10.700 13.067 -61.302 1.000 24.919 127 GLN BBB N 1
ATOM 4934 C CA . GLN B 1 126 ? -11.500 12.364 -62.342 1.000 29.361 127 GLN BBB CA 1
ATOM 4935 C C . GLN B 1 126 ? -10.571 11.416 -63.100 1.000 26.822 127 GLN BBB C 1
ATOM 4936 O O . GLN B 1 126 ? -10.867 10.217 -63.228 1.000 30.739 127 GLN BBB O 1
ATOM 4950 N N . GLU B 1 127 ? -9.445 11.923 -63.594 1.000 23.316 128 GLU BBB N 1
ATOM 4951 C CA . GLU B 1 127 ? -8.591 11.199 -64.566 1.000 23.674 128 GLU BBB CA 1
ATOM 4952 C C . GLU B 1 127 ? -7.652 10.242 -63.846 1.000 24.875 128 GLU BBB C 1
ATOM 4953 O O . GLU B 1 127 ? -7.231 9.223 -64.428 1.000 28.093 128 GLU BBB O 1
ATOM 4965 N N . SER B 1 128 ? -7.277 10.541 -62.613 1.000 22.377 129 SER BBB N 1
ATOM 4966 C CA . SER B 1 128 ? -6.323 9.679 -61.885 1.000 23.456 129 SER BBB CA 1
ATOM 4967 C C . SER B 1 128 ? -6.687 9.624 -60.414 1.000 25.012 129 SER BBB C 1
ATOM 4968 O O . SER B 1 128 ? -6.035 10.262 -59.564 1.000 21.704 129 SER BBB O 1
ATOM 4976 N N . PRO B 1 129 ? -7.765 8.885 -60.066 1.000 23.657 130 PRO BBB N 1
ATOM 4977 C CA . PRO B 1 129 ? -8.273 8.869 -58.704 1.000 24.588 130 PRO BBB CA 1
ATOM 4978 C C . PRO B 1 129 ? -7.302 8.369 -57.633 1.000 22.746 130 PRO BBB C 1
ATOM 4979 O O . PRO B 1 129 ? -7.531 8.690 -56.470 1.000 25.811 130 PRO BBB O 1
ATOM 4990 N N . LYS B 1 130 ? -6.262 7.605 -57.977 1.000 23.612 131 LYS BBB N 1
ATOM 4991 C CA . LYS B 1 130 ? -5.339 7.057 -56.958 1.000 26.082 131 LYS BBB CA 1
ATOM 4992 C C . LYS B 1 130 ? -4.199 8.049 -56.721 1.000 24.396 131 LYS BBB C 1
ATOM 4993 O O . LYS B 1 130 ? -3.400 7.771 -55.833 1.000 25.724 131 LYS BBB O 1
ATOM 5012 N N . THR B 1 131 ? -4.110 9.138 -57.498 1.000 20.921 132 THR BBB N 1
ATOM 5013 C CA . THR B 1 131 ? -3.053 10.150 -57.277 1.000 19.505 132 THR BBB CA 1
ATOM 5014 C C . THR B 1 131 ? -3.371 10.944 -56.016 1.000 20.583 132 THR BBB C 1
ATOM 5015 O O . THR B 1 131 ? -4.478 11.464 -55.907 1.000 22.081 132 THR BBB O 1
ATOM 5026 N N . LYS B 1 132 ? -2.416 11.084 -55.108 1.000 18.236 133 LYS BBB N 1
ATOM 5027 C CA . LYS B 1 132 ? -2.538 11.993 -53.956 1.000 19.418 133 LYS BBB CA 1
ATOM 5028 C C . LYS B 1 132 ? -2.186 13.397 -54.418 1.000 18.133 133 LYS BBB C 1
ATOM 5029 O O . LYS B 1 132 ? -1.082 13.583 -54.965 1.000 19.314 133 LYS BBB O 1
ATOM 5048 N N . LEU B 1 133 ? -3.098 14.312 -54.183 1.000 18.439 134 LEU BBB N 1
ATOM 5049 C CA . LEU B 1 133 ? -2.919 15.706 -54.588 1.000 17.879 134 LEU BBB CA 1
ATOM 5050 C C . LEU B 1 133 ? -2.709 16.575 -53.359 1.000 17.518 134 LEU BBB C 1
ATOM 5051 O O . LEU B 1 133 ? -3.441 16.451 -52.364 1.000 19.176 134 LEU BBB O 1
ATOM 5067 N N . TYR B 1 134 ? -1.748 17.488 -53.463 1.000 16.649 135 TYR BBB N 1
ATOM 5068 C CA . TYR B 1 134 ? -1.363 18.405 -52.372 1.000 16.064 135 TYR BBB CA 1
ATOM 5069 C C . TYR B 1 134 ? -1.451 19.811 -52.938 1.000 15.220 135 TYR BBB C 1
ATOM 5070 O O . TYR B 1 134 ? -0.685 20.170 -53.888 1.000 17.217 135 TYR BBB O 1
ATOM 5088 N N . LEU B 1 135 ? -2.338 20.610 -52.364 1.000 14.933 136 LEU BBB N 1
ATOM 5089 C CA . LEU B 1 135 ? -2.476 22.015 -52.763 1.000 14.902 136 LEU BBB CA 1
ATOM 5090 C C . LEU B 1 135 ? -1.579 22.828 -51.873 1.000 15.852 136 LEU BBB C 1
ATOM 5091 O O . LEU B 1 135 ? -1.870 22.978 -50.685 1.000 17.080 136 LEU BBB O 1
ATOM 5107 N N . GLN B 1 136 ? -0.543 23.422 -52.419 1.000 14.397 137 GLN BBB N 1
ATOM 5108 C CA . GLN B 1 136 ? 0.409 24.249 -51.664 1.000 16.608 137 GLN BBB CA 1
ATOM 5109 C C . GLN B 1 136 ? -0.072 25.707 -51.662 1.000 13.870 137 GLN BBB C 1
ATOM 5110 O O . GLN B 1 136 ? -0.425 26.257 -52.699 1.000 14.668 137 GLN BBB O 1
ATOM 5124 N N . SER B 1 137 ? -0.066 26.329 -50.510 1.000 13.715 138 SER BBB N 1
ATOM 5125 C CA . SER B 1 137 ? -0.400 27.757 -50.353 1.000 13.598 138 SER BBB CA 1
ATOM 5126 C C . SER B 1 137 ? 0.416 28.607 -51.331 1.000 14.486 138 SER BBB C 1
ATOM 5127 O O . SER B 1 137 ? 1.624 28.372 -51.434 1.000 14.835 138 SER BBB O 1
ATOM 5135 N N . VAL B 1 138 ? -0.230 29.555 -51.956 1.000 14.447 139 VAL BBB N 1
ATOM 5136 C CA . VAL B 1 138 ? 0.502 30.564 -52.726 1.000 14.487 139 VAL BBB CA 1
ATOM 5137 C C . VAL B 1 138 ? 1.502 31.238 -51.795 1.000 15.836 139 VAL BBB C 1
ATOM 5138 O O . VAL B 1 138 ? 1.203 31.571 -50.620 1.000 14.459 139 VAL BBB O 1
ATOM 5151 N N . LEU B 1 139 ? 2.717 31.450 -52.292 1.000 14.215 140 LEU BBB N 1
ATOM 5152 C CA . LEU B 1 139 ? 3.794 32.079 -51.500 1.000 15.593 140 LEU BBB CA 1
ATOM 5153 C C . LEU B 1 139 ? 3.586 33.573 -51.471 1.000 14.711 140 LEU BBB C 1
ATOM 5154 O O . LEU B 1 139 ? 3.064 34.203 -52.414 1.000 14.553 140 LEU BBB O 1
ATOM 5170 N N . PRO B 1 140 ? 3.993 34.226 -50.361 1.000 15.916 141 PRO BBB N 1
ATOM 5171 C CA . PRO B 1 140 ? 3.949 35.670 -50.305 1.000 15.354 141 PRO BBB CA 1
ATOM 5172 C C . PRO B 1 140 ? 4.946 36.326 -51.270 1.000 14.882 141 PRO BBB C 1
ATOM 5173 O O . PRO B 1 140 ? 5.855 35.623 -51.763 1.000 14.852 141 PRO BBB O 1
ATOM 5184 N N . VAL B 1 141 ? 4.735 37.598 -51.545 1.000 15.362 142 VAL BBB N 1
ATOM 5185 C CA . VAL B 1 141 ? 5.575 38.393 -52.437 1.000 15.200 142 VAL BBB CA 1
ATOM 5186 C C . VAL B 1 141 ? 6.020 39.633 -51.692 1.000 15.843 142 VAL BBB C 1
ATOM 5187 O O . VAL B 1 141 ? 5.595 39.856 -50.542 1.000 15.751 142 VAL BBB O 1
ATOM 5200 N N . ASN B 1 142 ? 6.917 40.403 -52.271 1.000 15.289 143 ASN BBB N 1
ATOM 5201 C CA . ASN B 1 142 ? 7.496 41.596 -51.608 1.000 16.469 143 ASN BBB CA 1
ATOM 5202 C C . ASN B 1 142 ? 7.890 42.619 -52.662 1.000 16.051 143 ASN BBB C 1
ATOM 5203 O O . ASN B 1 142 ? 8.622 42.301 -53.560 1.000 16.582 143 ASN BBB O 1
ATOM 5214 N N . ASP B 1 143 ? 7.348 43.833 -52.554 1.000 16.886 144 ASP BBB N 1
ATOM 5215 C CA . ASP B 1 143 ? 7.715 44.924 -53.475 1.000 16.740 144 ASP BBB CA 1
ATOM 5216 C C . ASP B 1 143 ? 9.000 45.645 -53.098 1.000 16.394 144 ASP BBB C 1
ATOM 5217 O O . ASP B 1 143 ? 9.374 46.572 -53.829 1.000 18.800 144 ASP BBB O 1
ATOM 5226 N N . CYS B 1 144 ? 9.744 45.166 -52.103 1.000 15.586 145 CYS BBB N 1
ATOM 5227 C CA . CYS B 1 144 ? 10.950 45.875 -51.635 1.000 18.258 145 CYS BBB CA 1
ATOM 5228 C C . CYS B 1 144 ? 12.009 46.020 -52.732 1.000 18.291 145 CYS BBB C 1
ATOM 5229 O O . CYS B 1 144 ? 12.778 47.012 -52.729 1.000 18.032 145 CYS BBB O 1
ATOM 5237 N N . TYR B 1 145 ? 12.127 45.069 -53.672 1.000 17.362 146 TYR BBB N 1
ATOM 5238 C CA . TYR B 1 145 ? 13.179 45.107 -54.699 1.000 18.709 146 TYR BBB CA 1
ATOM 5239 C C . TYR B 1 145 ? 12.726 45.842 -55.950 1.000 19.041 146 TYR BBB C 1
ATOM 5240 O O . TYR B 1 145 ? 13.513 45.989 -56.871 1.000 20.194 146 TYR BBB O 1
ATOM 5258 N N . GLY B 1 146 ? 11.490 46.356 -55.974 1.000 17.011 147 GLY BBB N 1
ATOM 5259 C CA . GLY B 1 146 ? 11.023 47.110 -57.160 1.000 18.510 147 GLY BBB CA 1
ATOM 5260 C C . GLY B 1 146 ? 10.957 46.283 -58.442 1.000 20.692 147 GLY BBB C 1
ATOM 5261 O O . GLY B 1 146 ? 11.073 46.862 -59.534 1.000 22.557 147 GLY BBB O 1
ATOM 5265 N N . MET B 1 147 ? 10.741 44.975 -58.327 1.000 18.011 148 MET BBB N 1
ATOM 5266 C CA . MET B 1 147 ? 10.725 44.109 -59.501 1.000 16.575 148 MET BBB CA 1
ATOM 5267 C C . MET B 1 147 ? 9.356 43.434 -59.546 1.000 17.409 148 MET BBB C 1
ATOM 5268 O O . MET B 1 147 ? 8.738 43.290 -58.496 1.000 18.448 148 MET BBB O 1
ATOM 5282 N N . PHE B 1 148 ? 8.984 42.929 -60.714 1.000 17.246 149 PHE BBB N 1
ATOM 5283 C CA . PHE B 1 148 ? 7.698 42.212 -60.890 1.000 16.284 149 PHE BBB CA 1
ATOM 5284 C C . PHE B 1 148 ? 6.567 42.996 -60.209 1.000 16.861 149 PHE BBB C 1
ATOM 5285 O O . PHE B 1 148 ? 5.754 42.422 -59.492 1.000 16.621 149 PHE BBB O 1
ATOM 5302 N N . ASN B 1 149 ? 6.432 44.281 -60.510 1.000 18.633 150 ASN BBB N 1
ATOM 5303 C CA . ASN B 1 149 ? 5.475 45.195 -59.856 1.000 18.891 150 ASN BBB CA 1
ATOM 5304 C C . ASN B 1 149 ? 4.017 44.698 -59.984 1.000 17.408 150 ASN BBB C 1
ATOM 5305 O O . ASN B 1 149 ? 3.267 44.908 -59.026 1.000 17.982 150 ASN BBB O 1
ATOM 5316 N N . GLY B 1 150 ? 3.656 44.101 -61.114 1.000 18.400 151 GLY BBB N 1
ATOM 5317 C CA . GLY B 1 150 ? 2.318 43.524 -61.332 1.000 17.791 151 GLY BBB CA 1
ATOM 5318 C C . GLY B 1 150 ? 1.979 42.489 -60.293 1.000 19.057 151 GLY BBB C 1
ATOM 5319 O O . GLY B 1 150 ? 0.810 42.388 -59.907 1.000 20.746 151 GLY BBB O 1
ATOM 5323 N N . HIS B 1 151 ? 2.990 41.707 -59.873 1.000 16.180 152 HIS BBB N 1
ATOM 5324 C CA . HIS B 1 151 ? 2.842 40.678 -58.811 1.000 15.183 152 HIS BBB CA 1
ATOM 5325 C C . HIS B 1 151 ? 2.875 41.366 -57.449 1.000 17.195 152 HIS BBB C 1
ATOM 5326 O O . HIS B 1 151 ? 2.002 41.127 -56.601 1.000 17.793 152 HIS BBB O 1
ATOM 5341 N N . THR B 1 152 ? 3.933 42.152 -57.180 1.000 17.306 153 THR BBB N 1
ATOM 5342 C CA . THR B 1 152 ? 4.224 42.572 -55.787 1.000 17.096 153 THR BBB CA 1
ATOM 5343 C C . THR B 1 152 ? 3.292 43.653 -55.340 1.000 18.101 153 THR BBB C 1
ATOM 5344 O O . THR B 1 152 ? 3.068 43.732 -54.130 1.000 21.308 153 THR BBB O 1
ATOM 5355 N N . SER B 1 153 ? 2.762 44.460 -56.248 1.000 17.548 154 SER BBB N 1
ATOM 5356 C CA . SER B 1 153 ? 1.724 45.456 -55.892 1.000 17.851 154 SER BBB CA 1
ATOM 5357 C C . SER B 1 153 ? 0.466 44.771 -55.344 1.000 19.368 154 SER BBB C 1
ATOM 5358 O O . SER B 1 153 ? -0.291 45.405 -54.579 1.000 21.062 154 SER BBB O 1
ATOM 5366 N N . ARG B 1 154 ? 0.280 43.517 -55.699 1.000 16.991 155 ARG BBB N 1
ATOM 5367 C CA . ARG B 1 154 ? -0.927 42.730 -55.390 1.000 18.050 155 ARG BBB CA 1
ATOM 5368 C C . ARG B 1 154 ? -0.629 41.718 -54.295 1.000 16.513 155 ARG BBB C 1
ATOM 5369 O O . ARG B 1 154 ? -1.356 40.714 -54.159 1.000 17.223 155 ARG BBB O 1
ATOM 5390 N N . TRP B 1 155 ? 0.276 42.045 -53.406 1.000 17.382 156 TRP BBB N 1
ATOM 5391 C CA . TRP B 1 155 ? 0.730 41.159 -52.311 1.000 17.304 156 TRP BBB CA 1
ATOM 5392 C C . TRP B 1 155 ? -0.435 40.748 -51.414 1.000 16.322 156 TRP BBB C 1
ATOM 5393 O O . TRP B 1 155 ? -0.381 39.668 -50.888 1.000 17.233 156 TRP BBB O 1
ATOM 5414 N N . GLN B 1 156 ? -1.498 41.569 -51.281 1.000 17.049 157 GLN BBB N 1
ATOM 5415 C CA . GLN B 1 156 ? -2.631 41.205 -50.396 1.000 18.703 157 GLN BBB CA 1
ATOM 5416 C C . GLN B 1 156 ? -3.495 40.120 -50.988 1.000 16.231 157 GLN BBB C 1
ATOM 5417 O O . GLN B 1 156 ? -4.200 39.486 -50.230 1.000 18.340 157 GLN BBB O 1
ATOM 5431 N N . VAL B 1 157 ? -3.378 39.835 -52.288 1.000 15.574 158 VAL BBB N 1
ATOM 5432 C CA . VAL B 1 157 ? -4.265 38.815 -52.899 1.000 16.801 158 VAL BBB CA 1
ATOM 5433 C C . VAL B 1 157 ? -3.786 37.416 -52.435 1.000 15.086 158 VAL BBB C 1
ATOM 5434 O O . VAL B 1 157 ? -4.570 36.488 -52.402 1.000 16.542 158 VAL BBB O 1
ATOM 5447 N N . VAL B 1 158 ? -2.534 37.244 -52.041 1.000 15.360 159 VAL BBB N 1
ATOM 5448 C CA . VAL B 1 158 ? -1.987 35.920 -51.682 1.000 16.252 159 VAL BBB CA 1
ATOM 5449 C C . VAL B 1 158 ? -2.793 35.334 -50.522 1.000 16.941 159 VAL BBB C 1
ATOM 5450 O O . VAL B 1 158 ? -3.247 34.185 -50.659 1.000 17.758 159 VAL BBB O 1
ATOM 5463 N N . LYS B 1 159 ? -2.963 36.085 -49.439 1.000 17.991 160 LYS BBB N 1
ATOM 5464 C CA . LYS B 1 159 ? -3.717 35.545 -48.279 1.000 19.240 160 LYS BBB CA 1
ATOM 5465 C C . LYS B 1 159 ? -5.178 35.348 -48.693 1.000 17.899 160 LYS BBB C 1
ATOM 5466 O O . LYS B 1 159 ? -5.839 34.405 -48.200 1.000 18.760 160 LYS BBB O 1
ATOM 5485 N N . GLN B 1 160 ? -5.716 36.195 -49.555 1.000 17.122 161 GLN BBB N 1
ATOM 5486 C CA . GLN B 1 160 ? -7.125 36.027 -50.012 1.000 19.867 161 GLN BBB CA 1
ATOM 5487 C C . GLN B 1 160 ? -7.288 34.701 -50.736 1.000 17.771 161 GLN BBB C 1
ATOM 5488 O O . GLN B 1 160 ? -8.257 33.951 -50.455 1.000 18.408 161 GLN BBB O 1
ATOM 5502 N N . ILE B 1 161 ? -6.305 34.273 -51.494 1.000 16.138 162 ILE BBB N 1
ATOM 5503 C CA . ILE B 1 161 ? -6.340 32.980 -52.185 1.000 17.547 162 ILE BBB CA 1
ATOM 5504 C C . ILE B 1 161 ? -6.203 31.873 -51.139 1.000 15.990 162 ILE BBB C 1
ATOM 5505 O O . ILE B 1 161 ? -7.013 30.929 -51.134 1.000 16.290 162 ILE BBB O 1
ATOM 5521 N N . ASN B 1 162 ? -5.251 31.984 -50.248 1.000 16.719 163 ASN BBB N 1
ATOM 5522 C CA . ASN B 1 162 ? -4.955 30.879 -49.296 1.000 15.687 163 ASN BBB CA 1
ATOM 5523 C C . ASN B 1 162 ? -6.115 30.696 -48.328 1.000 17.448 163 ASN BBB C 1
ATOM 5524 O O . ASN B 1 162 ? -6.385 29.518 -47.955 1.000 18.787 163 ASN BBB O 1
ATOM 5535 N N . ASP B 1 163 ? -6.835 31.776 -47.997 1.000 17.793 164 ASP BBB N 1
ATOM 5536 C CA . ASP B 1 163 ? -8.001 31.643 -47.079 1.000 19.515 164 ASP BBB CA 1
ATOM 5537 C C . ASP B 1 163 ? -9.134 30.889 -47.761 1.000 18.492 164 ASP BBB C 1
ATOM 5538 O O . ASP B 1 163 ? -9.925 30.237 -47.045 1.000 21.083 164 ASP BBB O 1
ATOM 5547 N N . LEU B 1 164 ? -9.169 30.832 -49.083 1.000 17.896 165 LEU BBB N 1
ATOM 5548 C CA . LEU B 1 164 ? -10.144 30.035 -49.866 1.000 18.810 165 LEU BBB CA 1
ATOM 5549 C C . LEU B 1 164 ? -9.562 28.690 -50.310 1.000 17.919 165 LEU BBB C 1
ATOM 5550 O O . LEU B 1 164 ? -10.338 27.742 -50.497 1.000 18.294 165 LEU BBB O 1
ATOM 5566 N N . LEU B 1 165 ? -8.250 28.542 -50.402 1.000 17.591 166 LEU BBB N 1
ATOM 5567 C CA . LEU B 1 165 ? -7.594 27.317 -50.928 1.000 16.704 166 LEU BBB CA 1
ATOM 5568 C C . LEU B 1 165 ? -7.681 26.174 -49.886 1.000 16.367 166 LEU BBB C 1
ATOM 5569 O O . LEU B 1 165 ? -7.944 25.021 -50.314 1.000 16.995 166 LEU BBB O 1
ATOM 5585 N N . GLU B 1 166 ? -7.528 26.513 -48.609 1.000 17.167 167 GLU BBB N 1
ATOM 5586 C CA . GLU B 1 166 ? -7.612 25.453 -47.586 1.000 19.165 167 GLU BBB CA 1
ATOM 5587 C C . GLU B 1 166 ? -9.028 24.888 -47.567 1.000 17.911 167 GLU BBB C 1
ATOM 5588 O O . GLU B 1 166 ? -9.163 23.651 -47.554 1.000 18.289 167 GLU BBB O 1
ATOM 5600 N N . PRO B 1 167 ? -10.102 25.723 -47.559 1.000 17.573 168 PRO BBB N 1
ATOM 5601 C CA . PRO B 1 167 ? -11.428 25.149 -47.650 1.000 18.477 168 PRO BBB CA 1
ATOM 5602 C C . PRO B 1 167 ? -11.686 24.351 -48.916 1.000 18.181 168 PRO BBB C 1
ATOM 5603 O O . PRO B 1 167 ? -12.457 23.402 -48.906 1.000 19.136 168 PRO BBB O 1
ATOM 5614 N N . LEU B 1 168 ? -11.130 24.732 -50.055 1.000 17.921 169 LEU BBB N 1
ATOM 5615 C CA . LEU B 1 168 ? -11.285 23.957 -51.286 1.000 17.692 169 LEU BBB CA 1
ATOM 5616 C C . LEU B 1 168 ? -10.660 22.578 -51.096 1.000 18.210 169 LEU BBB C 1
ATOM 5617 O O . LEU B 1 168 ? -11.263 21.579 -51.465 1.000 18.501 169 LEU BBB O 1
ATOM 5633 N N . ALA B 1 169 ? -9.505 22.542 -50.482 1.000 18.183 170 ALA BBB N 1
ATOM 5634 C CA . ALA B 1 169 ? -8.834 21.246 -50.244 1.000 18.252 170 ALA BBB CA 1
ATOM 5635 C C . ALA B 1 169 ? -9.740 20.350 -49.392 1.000 17.227 170 ALA BBB C 1
ATOM 5636 O O . ALA B 1 169 ? -9.910 19.180 -49.742 1.000 18.740 170 ALA BBB O 1
ATOM 5643 N N . VAL B 1 170 ? -10.248 20.918 -48.336 1.000 17.500 171 VAL BBB N 1
ATOM 5644 C CA . VAL B 1 170 ? -11.151 20.136 -47.448 1.000 18.397 171 VAL BBB CA 1
ATOM 5645 C C . VAL B 1 170 ? -12.333 19.664 -48.258 1.000 20.680 171 VAL BBB C 1
ATOM 5646 O O . VAL B 1 170 ? -12.759 18.489 -48.144 1.000 20.577 171 VAL BBB O 1
ATOM 5659 N N . LYS B 1 171 ? -12.977 20.596 -48.958 1.000 18.972 172 LYS BBB N 1
ATOM 5660 C CA . LYS B 1 171 ? -14.199 20.217 -49.689 1.000 20.231 172 LYS BBB CA 1
ATOM 5661 C C . LYS B 1 171 ? -13.908 19.033 -50.611 1.000 22.173 172 LYS BBB C 1
ATOM 5662 O O . LYS B 1 171 ? -14.754 18.120 -50.740 1.000 23.936 172 LYS BBB O 1
ATOM 5681 N N . GLU B 1 172 ? -12.772 19.022 -51.300 1.000 19.846 173 GLU BBB N 1
ATOM 5682 C CA . GLU B 1 172 ? -12.385 18.006 -52.296 1.000 18.296 173 GLU BBB CA 1
ATOM 5683 C C . GLU B 1 172 ? -11.608 16.828 -51.701 1.000 17.410 173 GLU BBB C 1
ATOM 5684 O O . GLU B 1 172 ? -11.272 15.913 -52.497 1.000 20.333 173 GLU BBB O 1
ATOM 5696 N N . GLY B 1 173 ? -11.376 16.809 -50.386 1.000 19.236 174 GLY BBB N 1
ATOM 5697 C CA . GLY B 1 173 ? -10.688 15.660 -49.765 1.000 20.321 174 GLY BBB CA 1
ATOM 5698 C C . GLY B 1 173 ? -9.241 15.514 -50.166 1.000 20.771 174 GLY BBB C 1
ATOM 5699 O O . GLY B 1 173 ? -8.714 14.387 -50.212 1.000 21.778 174 GLY BBB O 1
ATOM 5703 N N . VAL B 1 174 ? -8.571 16.631 -50.479 1.000 18.061 175 VAL BBB N 1
ATOM 5704 C CA . VAL B 1 174 ? -7.129 16.619 -50.803 1.000 19.186 175 VAL BBB CA 1
ATOM 5705 C C . VAL B 1 174 ? -6.391 17.414 -49.732 1.000 16.863 175 VAL BBB C 1
ATOM 5706 O O . VAL B 1 174 ? -6.990 18.100 -48.874 1.000 19.855 175 VAL BBB O 1
ATOM 5719 N N . ALA B 1 175 ? -5.065 17.325 -49.711 1.000 19.279 176 ALA BBB N 1
ATOM 5720 C CA . ALA B 1 175 ? -4.246 17.972 -48.681 1.000 17.779 176 ALA BBB CA 1
ATOM 5721 C C . ALA B 1 175 ? -3.992 19.438 -49.032 1.000 16.994 176 ALA BBB C 1
ATOM 5722 O O . ALA B 1 175 ? -3.964 19.815 -50.217 1.000 18.084 176 ALA BBB O 1
ATOM 5729 N N . TYR B 1 176 ? -3.873 20.251 -48.005 1.000 16.859 177 TYR BBB N 1
ATOM 5730 C CA . TYR B 1 176 ? -3.442 21.658 -48.075 1.000 16.008 177 TYR BBB CA 1
ATOM 5731 C C . TYR B 1 176 ? -2.144 21.768 -47.314 1.000 19.428 177 TYR BBB C 1
ATOM 5732 O O . TYR B 1 176 ? -2.089 21.305 -46.150 1.000 20.175 177 TYR BBB O 1
ATOM 5750 N N . ILE B 1 177 ? -1.127 22.356 -47.932 1.000 16.534 178 ILE BBB N 1
ATOM 5751 C CA . ILE B 1 177 ? 0.213 22.526 -47.340 1.000 16.082 178 ILE BBB CA 1
ATOM 5752 C C . ILE B 1 177 ? 0.474 24.003 -47.142 1.000 16.531 178 ILE BBB C 1
ATOM 5753 O O . ILE B 1 177 ? 0.488 24.793 -48.111 1.000 15.749 178 ILE BBB O 1
ATOM 5769 N N . ASP B 1 178 ? 0.649 24.403 -45.896 1.000 16.297 179 ASP BBB N 1
ATOM 5770 C CA . ASP B 1 178 ? 0.937 25.797 -45.526 1.000 16.345 179 ASP BBB CA 1
ATOM 5771 C C . ASP B 1 178 ? 2.418 26.071 -45.623 1.000 17.537 179 ASP BBB C 1
ATOM 5772 O O . ASP B 1 178 ? 3.165 25.923 -44.654 1.000 18.122 179 ASP BBB O 1
ATOM 5781 N N . LEU B 1 179 ? 2.851 26.456 -46.839 1.000 14.898 180 LEU BBB N 1
ATOM 5782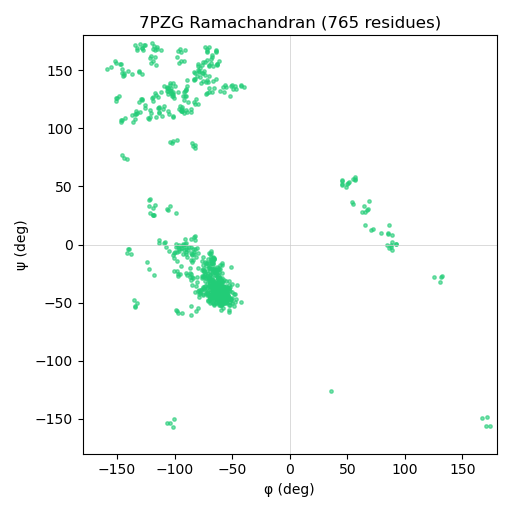 C CA . LEU B 1 179 ? 4.194 27.034 -47.006 1.000 15.753 180 LEU BBB CA 1
ATOM 5783 C C . LEU B 1 179 ? 4.213 28.488 -46.547 1.000 15.648 180 LEU BBB C 1
ATOM 5784 O O . LEU B 1 179 ? 5.197 28.922 -45.954 1.000 16.186 180 LEU BBB O 1
ATOM 5800 N N . TYR B 1 180 ? 3.186 29.248 -46.873 1.000 15.604 181 TYR BBB N 1
ATOM 5801 C CA . TYR B 1 180 ? 3.131 30.704 -46.673 1.000 16.890 181 TYR BBB CA 1
ATOM 5802 C C . TYR B 1 180 ? 3.592 31.163 -45.285 1.000 14.995 181 TYR BBB C 1
ATOM 5803 O O . TYR B 1 180 ? 4.383 32.098 -45.207 1.000 16.747 181 TYR BBB O 1
ATOM 5821 N N . SER B 1 181 ? 3.106 30.500 -44.237 1.000 16.590 182 SER BBB N 1
ATOM 5822 C CA . SER B 1 181 ? 3.369 31.027 -42.873 1.000 17.529 182 SER BBB CA 1
ATOM 5823 C C . SER B 1 181 ? 4.871 30.967 -42.563 1.000 17.661 182 SER BBB C 1
ATOM 5824 O O . SER B 1 181 ? 5.345 31.706 -41.686 1.000 21.336 182 SER BBB O 1
ATOM 5832 N N . HIS B 1 182 ? 5.629 30.094 -43.219 1.000 17.113 183 HIS BBB N 1
ATOM 5833 C CA . HIS B 1 182 ? 7.077 29.951 -43.008 1.000 16.355 183 HIS BBB CA 1
ATOM 5834 C C . HIS B 1 182 ? 7.838 31.025 -43.770 1.000 16.930 183 HIS BBB C 1
ATOM 5835 O O . HIS B 1 182 ? 8.960 31.342 -43.392 1.000 19.581 183 HIS BBB O 1
ATOM 5850 N N . PHE B 1 183 ? 7.333 31.455 -44.910 1.000 15.937 184 PHE BBB N 1
ATOM 5851 C CA . PHE B 1 183 ? 8.034 32.382 -45.798 1.000 17.045 184 PHE BBB CA 1
ATOM 5852 C C . PHE B 1 183 ? 7.744 33.843 -45.487 1.000 16.479 184 PHE BBB C 1
ATOM 5853 O O . PHE B 1 183 ? 8.543 34.696 -45.821 1.000 16.836 184 PHE BBB O 1
ATOM 5870 N N . VAL B 1 184 ? 6.602 34.126 -44.910 1.000 17.482 185 VAL BBB N 1
ATOM 5871 C CA . VAL B 1 184 ? 6.120 35.501 -44.735 1.000 19.984 185 VAL BBB CA 1
ATOM 5872 C C . VAL B 1 184 ? 6.836 36.130 -43.529 1.000 21.299 185 VAL BBB C 1
ATOM 5873 O O . VAL B 1 184 ? 7.320 35.379 -42.657 1.000 21.858 185 VAL BBB O 1
ATOM 5886 N N . GLU B 1 185 ? 6.959 37.456 -43.528 1.000 23.725 186 GLU BBB N 1
ATOM 5887 C CA . GLU B 1 185 ? 7.186 38.221 -42.246 1.000 26.784 186 GLU BBB CA 1
ATOM 5888 C C . GLU B 1 185 ? 5.835 38.573 -41.625 1.000 29.429 186 GLU BBB C 1
ATOM 5889 O O . GLU B 1 185 ? 5.079 39.271 -42.298 1.000 29.225 186 GLU BBB O 1
ATOM 5901 N N . LYS B 1 186 ? 5.566 38.168 -40.370 1.000 36.545 187 LYS BBB N 1
ATOM 5902 C CA . LYS B 1 186 ? 4.305 38.487 -39.631 1.000 37.996 187 LYS BBB CA 1
ATOM 5903 C C . LYS B 1 186 ? 4.051 39.998 -39.659 1.000 31.474 187 LYS BBB C 1
ATOM 5904 O O . LYS B 1 186 ? 2.904 40.397 -39.877 1.000 36.307 187 LYS BBB O 1
ATOM 5910 N N . GLU B 1 187 ? 5.101 40.819 -39.552 1.000 36.385 188 GLU BBB N 1
ATOM 5911 C CA . GLU B 1 187 ? 4.989 42.292 -39.411 1.000 37.918 188 GLU BBB CA 1
ATOM 5912 C C . GLU B 1 187 ? 4.480 42.911 -40.732 1.000 36.496 188 GLU BBB C 1
ATOM 5913 O O . GLU B 1 187 ? 3.864 43.982 -40.660 1.000 36.857 188 GLU BBB O 1
ATOM 5925 N N . THR B 1 188 ? 4.690 42.290 -41.909 1.000 31.089 189 THR BBB N 1
ATOM 5926 C CA . THR B 1 188 ? 4.406 42.968 -43.203 1.000 30.667 189 THR BBB CA 1
ATOM 5927 C C . THR B 1 188 ? 3.397 42.210 -44.088 1.000 25.593 189 THR BBB C 1
ATOM 5928 O O . THR B 1 188 ? 2.853 42.889 -45.013 1.000 25.451 189 THR BBB O 1
ATOM 5939 N N . GLY B 1 189 ? 3.173 40.899 -43.900 1.000 24.594 190 GLY BBB N 1
ATOM 5940 C CA . GLY B 1 189 ? 2.357 40.085 -44.828 1.000 22.586 190 GLY BBB CA 1
ATOM 5941 C C . GLY B 1 189 ? 3.070 39.805 -46.171 1.000 19.341 190 GLY BBB C 1
ATOM 5942 O O . GLY B 1 189 ? 2.477 39.355 -47.129 1.000 18.656 190 GLY BBB O 1
ATOM 5946 N N . LYS B 1 190 ? 4.365 40.074 -46.185 1.000 20.437 191 LYS BBB N 1
ATOM 5947 C CA . LYS B 1 190 ? 5.184 39.971 -47.425 1.000 17.797 191 LYS BBB CA 1
ATOM 5948 C C . LYS B 1 190 ? 6.293 38.946 -47.224 1.000 17.312 191 LYS BBB C 1
ATOM 5949 O O . LYS B 1 190 ? 6.658 38.587 -46.104 1.000 17.913 191 LYS BBB O 1
ATOM 5968 N N A MET B 1 191 ? 6.816 38.431 -48.339 0.500 16.214 192 MET BBB N 1
ATOM 5969 N N B MET B 1 191 ? 6.886 38.543 -48.349 0.500 15.721 192 MET BBB N 1
ATOM 5970 C CA A MET B 1 191 ? 7.890 37.434 -48.241 0.500 16.006 192 MET BBB CA 1
ATOM 5971 C CA B MET B 1 191 ? 7.986 37.565 -48.379 0.500 15.232 192 MET BBB CA 1
ATOM 5972 C C A MET B 1 191 ? 9.071 38.071 -47.519 0.500 15.864 192 MET BBB C 1
ATOM 5973 C C B MET B 1 191 ? 9.180 38.089 -47.581 0.500 15.262 192 MET BBB C 1
ATOM 5974 O O A MET B 1 191 ? 9.404 39.202 -47.787 0.500 17.445 192 MET BBB O 1
ATOM 5975 O O B MET B 1 191 ? 9.721 39.131 -47.907 0.500 14.470 192 MET BBB O 1
ATOM 6002 N N . ASN B 1 192 ? 9.686 37.282 -46.639 1.000 16.122 193 ASN BBB N 1
ATOM 6003 C CA . ASN B 1 192 ? 10.950 37.640 -45.971 1.000 16.327 193 ASN BBB CA 1
ATOM 6004 C C . ASN B 1 192 ? 12.026 37.813 -47.029 1.000 17.350 193 ASN BBB C 1
ATOM 6005 O O . ASN B 1 192 ? 12.297 36.873 -47.807 1.000 15.869 193 ASN BBB O 1
ATOM 6016 N N . PRO B 1 193 ? 12.739 38.951 -47.103 1.000 16.434 194 PRO BBB N 1
ATOM 6017 C CA . PRO B 1 193 ? 13.764 39.132 -48.119 1.000 17.170 194 PRO BBB CA 1
ATOM 6018 C C . PRO B 1 193 ? 14.902 38.115 -48.063 1.000 15.802 194 PRO BBB C 1
ATOM 6019 O O . PRO B 1 193 ? 15.621 37.975 -49.026 1.000 18.355 194 PRO BBB O 1
ATOM 6030 N N . VAL B 1 194 ? 15.079 37.410 -46.968 1.000 16.065 195 VAL BBB N 1
ATOM 6031 C CA . VAL B 1 194 ? 16.185 36.428 -46.874 1.000 16.285 195 VAL BBB CA 1
ATOM 6032 C C . VAL B 1 194 ? 15.978 35.342 -47.925 1.000 16.553 195 VAL BBB C 1
ATOM 6033 O O . VAL B 1 194 ? 16.962 34.633 -48.264 1.000 19.324 195 VAL BBB O 1
ATOM 6046 N N . TYR B 1 195 ? 14.744 35.080 -48.356 1.000 15.550 196 TYR BBB N 1
ATOM 6047 C CA . TYR B 1 195 ? 14.430 33.958 -49.280 1.000 15.686 196 TYR BBB CA 1
ATOM 6048 C C . TYR B 1 195 ? 14.364 34.367 -50.738 1.000 17.160 196 TYR BBB C 1
ATOM 6049 O O . TYR B 1 195 ? 14.258 33.437 -51.557 1.000 15.461 196 TYR BBB O 1
ATOM 6067 N N . THR B 1 196 ? 14.570 35.633 -51.075 1.000 15.579 197 THR BBB N 1
ATOM 6068 C CA . THR B 1 196 ? 14.398 36.115 -52.443 1.000 14.246 197 THR BBB CA 1
ATOM 6069 C C . THR B 1 196 ? 15.360 37.235 -52.763 1.000 14.107 197 THR BBB C 1
ATOM 6070 O O . THR B 1 196 ? 15.673 38.026 -51.877 1.000 16.997 197 THR BBB O 1
ATOM 6081 N N . ASN B 1 197 ? 15.658 37.410 -54.033 1.000 13.726 198 ASN BBB N 1
ATOM 6082 C CA . ASN B 1 197 ? 16.444 38.580 -54.531 1.000 14.524 198 ASN BBB CA 1
ATOM 6083 C C . ASN B 1 197 ? 15.571 39.476 -55.427 1.000 14.973 198 ASN BBB C 1
ATOM 6084 O O . ASN B 1 197 ? 16.101 40.414 -56.039 1.000 16.379 198 ASN BBB O 1
ATOM 6095 N N . ASP B 1 198 ? 14.281 39.137 -55.625 1.000 13.697 199 ASP BBB N 1
ATOM 6096 C CA . ASP B 1 198 ? 13.433 39.918 -56.542 1.000 14.358 199 ASP BBB CA 1
ATOM 6097 C C . ASP B 1 198 ? 12.024 40.112 -55.994 1.000 15.928 199 ASP BBB C 1
ATOM 6098 O O . ASP B 1 198 ? 11.274 40.852 -56.630 1.000 16.239 199 ASP BBB O 1
ATOM 6107 N N . GLY B 1 199 ? 11.697 39.520 -54.840 1.000 14.611 200 GLY BBB N 1
ATOM 6108 C CA . GLY B 1 199 ? 10.363 39.668 -54.234 1.000 16.406 200 GLY BBB CA 1
ATOM 6109 C C . GLY B 1 199 ? 9.357 38.644 -54.721 1.000 16.706 200 GLY BBB C 1
ATOM 6110 O O . GLY B 1 199 ? 8.167 38.744 -54.281 1.000 16.313 200 GLY BBB O 1
ATOM 6114 N N . LEU B 1 200 ? 9.753 37.729 -55.629 1.000 15.404 201 LEU BBB N 1
ATOM 6115 C CA . LEU B 1 200 ? 8.759 36.772 -56.182 1.000 14.814 201 LEU BBB CA 1
ATOM 6116 C C . LEU B 1 200 ? 9.389 35.352 -56.190 1.000 15.012 201 LEU BBB C 1
ATOM 6117 O O . LEU B 1 200 ? 8.760 34.387 -55.704 1.000 15.132 201 LEU BBB O 1
ATOM 6133 N N . HIS B 1 201 ? 10.606 35.190 -56.672 1.000 15.832 202 HIS BBB N 1
ATOM 6134 C CA . HIS B 1 201 ? 11.279 33.882 -56.856 1.000 15.406 202 HIS BBB CA 1
ATOM 6135 C C . HIS B 1 201 ? 12.162 33.539 -55.671 1.000 16.294 202 HIS BBB C 1
ATOM 6136 O O . HIS B 1 201 ? 12.399 34.429 -54.816 1.000 16.138 202 HIS BBB O 1
ATOM 6151 N N . LEU B 1 202 ? 12.618 32.298 -55.606 1.000 14.998 203 LEU BBB N 1
ATOM 6152 C CA . LEU B 1 202 ? 13.381 31.835 -54.454 1.000 14.497 203 LEU BBB CA 1
ATOM 6153 C C . LEU B 1 202 ? 14.857 31.724 -54.728 1.000 15.602 203 LEU BBB C 1
ATOM 6154 O O . LEU B 1 202 ? 15.269 31.202 -55.797 1.000 15.492 203 LEU BBB O 1
ATOM 6170 N N . LEU B 1 203 ? 15.655 32.169 -53.776 1.000 14.125 204 LEU BBB N 1
ATOM 6171 C CA . LEU B 1 203 ? 17.050 31.727 -53.648 1.000 14.889 204 LEU BBB CA 1
ATOM 6172 C C . LEU B 1 203 ? 17.154 30.303 -53.155 1.000 14.441 204 LEU BBB C 1
ATOM 6173 O O . LEU B 1 203 ? 16.187 29.664 -52.760 1.000 14.005 204 LEU BBB O 1
ATOM 6189 N N . GLY B 1 204 ? 18.362 29.744 -53.237 1.000 15.547 205 GLY BBB N 1
ATOM 6190 C CA . GLY B 1 204 ? 18.576 28.374 -52.761 1.000 16.126 205 GLY BBB CA 1
ATOM 6191 C C . GLY B 1 204 ? 18.048 28.145 -51.355 1.000 16.620 205 GLY BBB C 1
ATOM 6192 O O . GLY B 1 204 ? 17.364 27.138 -51.088 1.000 16.442 205 GLY BBB O 1
ATOM 6196 N N . LYS B 1 205 ? 18.250 29.124 -50.470 1.000 18.172 206 LYS BBB N 1
ATOM 6197 C CA . LYS B 1 205 ? 17.770 29.060 -49.056 1.000 19.579 206 LYS BBB CA 1
ATOM 6198 C C . LYS B 1 205 ? 16.251 28.850 -49.014 1.000 16.414 206 LYS BBB C 1
ATOM 6199 O O . LYS B 1 205 ? 15.701 28.171 -48.150 1.000 16.911 206 LYS BBB O 1
ATOM 6218 N N . GLY B 1 206 ? 15.547 29.491 -49.945 1.000 14.756 207 GLY BBB N 1
ATOM 6219 C CA . GLY B 1 206 ? 14.089 29.349 -50.029 1.000 15.690 207 GLY BBB CA 1
ATOM 6220 C C . GLY B 1 206 ? 13.672 27.958 -50.420 1.000 15.598 207 GLY BBB C 1
ATOM 6221 O O . GLY B 1 206 ? 12.783 27.373 -49.821 1.000 14.874 207 GLY BBB O 1
ATOM 6225 N N . TYR B 1 207 ? 14.413 27.325 -51.343 1.000 14.671 208 TYR BBB N 1
ATOM 6226 C CA . TYR B 1 207 ? 14.099 25.923 -51.716 1.000 16.337 208 TYR BBB CA 1
ATOM 6227 C C . TYR B 1 207 ? 14.430 24.942 -50.583 1.000 15.453 208 TYR BBB C 1
ATOM 6228 O O . TYR B 1 207 ? 13.753 23.949 -50.404 1.000 16.051 208 TYR BBB O 1
ATOM 6246 N N . LEU B 1 208 ? 15.441 25.255 -49.769 1.000 16.354 209 LEU BBB N 1
ATOM 6247 C CA . LEU B 1 208 ? 15.753 24.380 -48.607 1.000 18.011 209 LEU BBB CA 1
ATOM 6248 C C . LEU B 1 208 ? 14.621 24.441 -47.605 1.000 17.527 209 LEU BBB C 1
ATOM 6249 O O . LEU B 1 208 ? 14.247 23.414 -47.041 1.000 18.076 209 LEU BBB O 1
ATOM 6265 N N . LEU B 1 209 ? 14.033 25.618 -47.370 1.000 16.484 210 LEU BBB N 1
ATOM 6266 C CA . LEU B 1 209 ? 12.899 25.734 -46.441 1.000 17.252 210 LEU BBB CA 1
ATOM 6267 C C . LEU B 1 209 ? 11.698 24.960 -47.011 1.000 16.581 210 LEU BBB C 1
ATOM 6268 O O . LEU B 1 209 ? 11.036 24.220 -46.287 1.000 17.086 210 LEU BBB O 1
ATOM 6284 N N . TRP B 1 210 ? 11.415 25.120 -48.304 1.000 15.494 211 TRP BBB N 1
ATOM 6285 C CA . TRP B 1 210 ? 10.284 24.364 -48.916 1.000 15.672 211 TRP BBB CA 1
ATOM 6286 C C . TRP B 1 210 ? 10.528 22.865 -48.737 1.000 15.845 211 TRP BBB C 1
ATOM 6287 O O . TRP B 1 210 ? 9.607 22.100 -48.329 1.000 16.602 211 TRP BBB O 1
ATOM 6308 N N . ARG B 1 211 ? 11.739 22.431 -49.027 1.000 16.105 212 ARG BBB N 1
ATOM 6309 C CA . ARG B 1 211 ? 12.181 21.034 -48.810 1.000 16.878 212 ARG BBB CA 1
ATOM 6310 C C . ARG B 1 211 ? 11.806 20.585 -47.400 1.000 16.438 212 ARG BBB C 1
ATOM 6311 O O . ARG B 1 211 ? 11.144 19.533 -47.196 1.000 17.489 212 ARG BBB O 1
ATOM 6332 N N . ASP B 1 212 ? 12.210 21.386 -46.427 1.000 17.183 213 ASP BBB N 1
ATOM 6333 C CA . ASP B 1 212 ? 12.035 20.951 -45.021 1.000 19.173 213 ASP BBB CA 1
ATOM 6334 C C . ASP B 1 212 ? 10.551 20.832 -44.672 1.000 18.565 213 ASP BBB C 1
ATOM 6335 O O . ASP B 1 212 ? 10.139 19.909 -43.905 1.000 19.546 213 ASP BBB O 1
ATOM 6344 N N . ILE B 1 213 ? 9.683 21.660 -45.240 1.000 17.011 214 ILE BBB N 1
ATOM 6345 C CA . ILE B 1 213 ? 8.243 21.622 -44.951 1.000 18.488 214 ILE BBB CA 1
ATOM 6346 C C . ILE B 1 213 ? 7.601 20.427 -45.658 1.000 16.998 214 ILE BBB C 1
ATOM 6347 O O . ILE B 1 213 ? 6.713 19.761 -45.074 1.000 17.803 214 ILE BBB O 1
ATOM 6363 N N . VAL B 1 214 ? 7.970 20.182 -46.918 1.000 15.998 215 VAL BBB N 1
ATOM 6364 C CA . VAL B 1 214 ? 7.212 19.226 -47.764 1.000 17.009 215 VAL BBB CA 1
ATOM 6365 C C . VAL B 1 214 ? 7.804 17.817 -47.725 1.000 16.278 215 VAL BBB C 1
ATOM 6366 O O . VAL B 1 214 ? 7.088 16.865 -48.092 1.000 18.456 215 VAL BBB O 1
ATOM 6379 N N . LYS B 1 215 ? 9.042 17.630 -47.307 1.000 16.775 216 LYS BBB N 1
ATOM 6380 C CA . LYS B 1 215 ? 9.677 16.300 -47.310 1.000 18.156 216 LYS BBB CA 1
ATOM 6381 C C . LYS B 1 215 ? 8.779 15.254 -46.646 1.000 16.817 216 LYS BBB C 1
ATOM 6382 O O . LYS B 1 215 ? 8.665 14.151 -47.160 1.000 18.253 216 LYS BBB O 1
ATOM 6401 N N . PRO B 1 216 ? 8.187 15.536 -45.467 1.000 18.207 217 PRO BBB N 1
ATOM 6402 C CA . PRO B 1 216 ? 7.363 14.496 -44.836 1.000 17.337 217 PRO BBB CA 1
ATOM 6403 C C . PRO B 1 216 ? 6.168 14.056 -45.676 1.000 19.319 217 PRO BBB C 1
ATOM 6404 O O . PRO B 1 216 ? 5.785 12.885 -45.684 1.000 20.228 217 PRO BBB O 1
ATOM 6415 N N . TYR B 1 217 ? 5.634 14.962 -46.510 1.000 18.443 218 TYR BBB N 1
ATOM 6416 C CA . TYR B 1 217 ? 4.549 14.597 -47.439 1.000 17.686 218 TYR BBB CA 1
ATOM 6417 C C . TYR B 1 217 ? 5.123 13.787 -48.603 1.000 18.751 218 TYR BBB C 1
ATOM 6418 O O . TYR B 1 217 ? 4.514 12.820 -49.042 1.000 19.603 218 TYR BBB O 1
ATOM 6436 N N . VAL B 1 218 ? 6.257 14.224 -49.141 1.000 17.982 219 VAL BBB N 1
ATOM 6437 C CA . VAL B 1 218 ? 6.942 13.485 -50.246 1.000 19.356 219 VAL BBB CA 1
ATOM 6438 C C . VAL B 1 218 ? 7.248 12.048 -49.805 1.000 19.961 219 VAL BBB C 1
ATOM 6439 O O . VAL B 1 218 ? 7.081 11.094 -50.629 1.000 21.082 219 VAL BBB O 1
ATOM 6452 N N . ASP B 1 219 ? 7.635 11.874 -48.561 1.000 19.353 220 ASP BBB N 1
ATOM 6453 C CA . ASP B 1 219 ? 8.101 10.560 -48.038 1.000 20.860 220 ASP BBB CA 1
ATOM 6454 C C . ASP B 1 219 ? 6.947 9.682 -47.572 1.000 23.679 220 ASP BBB C 1
ATOM 6455 O O . ASP B 1 219 ? 7.193 8.521 -47.333 1.000 25.743 220 ASP BBB O 1
ATOM 6464 N N . GLN B 1 220 ? 5.749 10.203 -47.419 1.000 20.516 221 GLN BBB N 1
ATOM 6465 C CA . GLN B 1 220 ? 4.606 9.399 -46.917 1.000 21.533 221 GLN BBB CA 1
ATOM 6466 C C . GLN B 1 220 ? 4.323 8.218 -47.862 1.000 22.323 221 GLN BBB C 1
ATOM 6467 O O . GLN B 1 220 ? 4.112 8.422 -49.061 1.000 22.927 221 GLN BBB O 1
ATOM 6481 N N . LYS B 1 221 ? 4.171 7.013 -47.303 1.000 27.893 222 LYS BBB N 1
ATOM 6482 C CA . LYS B 1 221 ? 3.888 5.788 -48.111 1.000 30.226 222 LYS BBB CA 1
ATOM 6483 C C . LYS B 1 221 ? 3.019 4.812 -47.299 1.000 33.174 222 LYS BBB C 1
ATOM 6484 O O . LYS B 1 221 ? 3.385 4.783 -46.134 1.000 34.470 222 LYS BBB O 1
ATOM 6490 N N . ARG C 1 22 ? 18.556 42.810 -65.652 1.000 55.139 23 ARG CCC N 1
ATOM 6491 C CA . ARG C 1 22 ? 18.399 42.512 -64.187 1.000 52.859 23 ARG CCC CA 1
ATOM 6492 C C . ARG C 1 22 ? 17.644 41.192 -63.986 1.000 45.991 23 ARG CCC C 1
ATOM 6493 O O . ARG C 1 22 ? 17.902 40.548 -62.960 1.000 38.375 23 ARG CCC O 1
ATOM 6514 N N . LYS C 1 23 ? 16.723 40.806 -64.884 1.000 43.834 24 LYS CCC N 1
ATOM 6515 C CA . LYS C 1 23 ? 16.000 39.501 -64.758 1.000 43.933 24 LYS CCC CA 1
ATOM 6516 C C . LYS C 1 23 ? 16.999 38.325 -64.899 1.000 35.513 24 LYS CCC C 1
ATOM 6517 O O . LYS C 1 23 ? 16.950 37.447 -64.041 1.000 27.783 24 LYS CCC O 1
ATOM 6536 N N A TYR C 1 24 ? 17.942 38.307 -65.889 0.500 35.078 25 TYR CCC N 1
ATOM 6537 N N B TYR C 1 24 ? 17.869 38.393 -65.890 0.500 34.262 25 TYR CCC N 1
ATOM 6538 C CA A TYR C 1 24 ? 19.078 37.311 -65.999 0.500 33.292 25 TYR CCC CA 1
ATOM 6539 C CA B TYR C 1 24 ? 18.924 37.380 -66.083 0.500 31.835 25 TYR CCC CA 1
ATOM 6540 C C A TYR C 1 24 ? 19.910 37.349 -64.734 0.500 27.337 25 TYR CCC C 1
ATOM 6541 C C B TYR C 1 24 ? 19.851 37.393 -64.847 0.500 26.594 25 TYR CCC C 1
ATOM 6542 O O A TYR C 1 24 ? 20.324 36.304 -64.250 0.500 25.268 25 TYR CCC O 1
ATOM 6543 O O B TYR C 1 24 ? 20.050 36.304 -64.355 0.500 23.281 25 TYR CCC O 1
ATOM 6578 N N . SER C 1 25 ? 20.272 38.549 -64.300 1.000 26.035 26 SER CCC N 1
ATOM 6579 C CA . SER C 1 25 ? 21.206 38.650 -63.184 1.000 24.941 26 SER CCC CA 1
ATOM 6580 C C . SER C 1 25 ? 20.532 38.021 -61.959 1.000 20.538 26 SER CCC C 1
ATOM 6581 O O . SER C 1 25 ? 21.142 37.215 -61.290 1.000 20.016 26 SER CCC O 1
ATOM 6589 N N . THR C 1 26 ? 19.300 38.398 -61.632 1.000 17.968 27 THR CCC N 1
ATOM 6590 C CA . THR C 1 26 ? 18.671 37.778 -60.452 1.000 18.022 27 THR CCC CA 1
ATOM 6591 C C . THR C 1 26 ? 18.316 36.296 -60.613 1.000 15.230 27 THR CCC C 1
ATOM 6592 O O . THR C 1 26 ? 18.481 35.532 -59.691 1.000 15.347 27 THR CCC O 1
ATOM 6603 N N . PHE C 1 27 ? 17.973 35.861 -61.819 1.000 17.061 28 PHE CCC N 1
ATOM 6604 C CA . PHE C 1 27 ? 17.718 34.417 -62.057 1.000 16.243 28 PHE CCC CA 1
ATOM 6605 C C . PHE C 1 27 ? 19.035 33.625 -61.990 1.000 15.439 28 PHE CCC C 1
ATOM 6606 O O . PHE C 1 27 ? 19.056 32.582 -61.414 1.000 15.751 28 PHE CCC O 1
ATOM 6623 N N . TYR C 1 28 ? 20.134 34.224 -62.476 1.000 14.952 29 TYR CCC N 1
ATOM 6624 C CA . TYR C 1 28 ? 21.460 33.554 -62.368 1.000 15.477 29 TYR CCC CA 1
ATOM 6625 C C . TYR C 1 28 ? 21.776 33.272 -60.885 1.000 15.792 29 TYR CCC C 1
ATOM 6626 O O . TYR C 1 28 ? 22.174 32.233 -60.449 1.000 15.114 29 TYR CCC O 1
ATOM 6644 N N . GLU C 1 29 ? 21.524 34.290 -60.017 1.000 15.521 30 GLU CCC N 1
ATOM 6645 C CA . GLU C 1 29 ? 21.811 34.167 -58.575 1.000 15.985 30 GLU CCC CA 1
ATOM 6646 C C . GLU C 1 29 ? 20.895 33.119 -57.946 1.000 13.920 30 GLU CCC C 1
ATOM 6647 O O . GLU C 1 29 ? 21.331 32.357 -57.121 1.000 15.897 30 GLU CCC O 1
ATOM 6659 N N . GLN C 1 30 ? 19.605 33.155 -58.332 1.000 13.751 31 GLN CCC N 1
ATOM 6660 C CA . GLN C 1 30 ? 18.678 32.112 -57.873 1.000 14.651 31 GLN CCC CA 1
ATOM 6661 C C . GLN C 1 30 ? 19.253 30.711 -58.176 1.000 12.833 31 GLN CCC C 1
ATOM 6662 O O . GLN C 1 30 ? 19.347 29.859 -57.306 1.000 14.828 31 GLN CCC O 1
ATOM 6676 N N . ARG C 1 31 ? 19.508 30.475 -59.438 1.000 15.470 32 ARG CCC N 1
ATOM 6677 C CA . ARG C 1 31 ? 19.988 29.127 -59.824 1.000 15.406 32 ARG CCC CA 1
ATOM 6678 C C . ARG C 1 31 ? 21.343 28.798 -59.190 1.000 16.436 32 ARG CCC C 1
ATOM 6679 O O . ARG C 1 31 ? 21.513 27.693 -58.702 1.000 16.445 32 ARG CCC O 1
ATOM 6700 N N . ALA C 1 32 ? 22.246 29.771 -59.212 1.000 15.270 33 ALA CCC N 1
ATOM 6701 C CA . ALA C 1 32 ? 23.620 29.517 -58.717 1.000 15.796 33 ALA CCC CA 1
ATOM 6702 C C . ALA C 1 32 ? 23.553 29.192 -57.227 1.000 14.590 33 ALA CCC C 1
ATOM 6703 O O . ALA C 1 32 ? 24.252 28.317 -56.752 1.000 17.566 33 ALA CCC O 1
ATOM 6710 N N . THR C 1 33 ? 22.772 29.973 -56.465 1.000 15.260 34 THR CCC N 1
ATOM 6711 C CA . THR C 1 33 ? 22.664 29.706 -55.030 1.000 14.849 34 THR CCC CA 1
ATOM 6712 C C . THR C 1 33 ? 21.945 28.390 -54.762 1.000 16.654 34 THR CCC C 1
ATOM 6713 O O . THR C 1 33 ? 22.241 27.720 -53.755 1.000 17.675 34 THR CCC O 1
ATOM 6724 N N . LEU C 1 34 ? 21.038 27.970 -55.626 1.000 15.799 35 LEU CCC N 1
ATOM 6725 C CA . LEU C 1 34 ? 20.448 26.630 -55.469 1.000 15.564 35 LEU CCC CA 1
ATOM 6726 C C . LEU C 1 34 ? 21.542 25.570 -55.737 1.000 15.955 35 LEU CCC C 1
ATOM 6727 O O . LEU C 1 34 ? 21.655 24.670 -54.943 1.000 17.066 35 LEU CCC O 1
ATOM 6743 N N . PHE C 1 35 ? 22.347 25.725 -56.800 1.000 16.272 36 PHE CCC N 1
ATOM 6744 C CA . PHE C 1 35 ? 23.408 24.726 -57.126 1.000 17.248 36 PHE CCC CA 1
ATOM 6745 C C . PHE C 1 35 ? 24.413 24.637 -55.982 1.000 21.142 36 PHE CCC C 1
ATOM 6746 O O . PHE C 1 35 ? 24.917 23.541 -55.796 1.000 20.998 36 PHE CCC O 1
ATOM 6763 N N . GLU C 1 36 ? 24.647 25.706 -55.219 1.000 18.895 37 GLU CCC N 1
ATOM 6764 C CA . GLU C 1 36 ? 25.581 25.709 -54.067 1.000 19.754 37 GLU CCC CA 1
ATOM 6765 C C . GLU C 1 36 ? 25.072 24.804 -52.958 1.000 21.289 37 GLU CCC C 1
ATOM 6766 O O . GLU C 1 36 ? 25.860 24.372 -52.137 1.000 24.625 37 GLU CCC O 1
ATOM 6778 N N . GLU C 1 37 ? 23.779 24.490 -52.936 1.000 20.357 38 GLU CCC N 1
ATOM 6779 C CA . GLU C 1 37 ? 23.105 23.678 -51.906 1.000 21.221 38 GLU CCC CA 1
ATOM 6780 C C . GLU C 1 37 ? 22.903 22.225 -52.352 1.000 22.801 38 GLU CCC C 1
ATOM 6781 O O . GLU C 1 37 ? 22.400 21.429 -51.551 1.000 23.673 38 GLU CCC O 1
ATOM 6793 N N . LEU C 1 38 ? 23.213 21.917 -53.603 1.000 21.030 39 LEU CCC N 1
ATOM 6794 C CA . LEU C 1 38 ? 22.975 20.583 -54.207 1.000 22.787 39 LEU CCC CA 1
ATOM 6795 C C . LEU C 1 38 ? 24.324 19.910 -54.440 1.000 24.878 39 LEU CCC C 1
ATOM 6796 O O . LEU C 1 38 ? 25.126 20.338 -55.278 1.000 29.835 39 LEU CCC O 1
ATOM 6812 N N . PRO C 1 39 ? 24.636 18.855 -53.689 1.000 27.633 40 PRO CCC N 1
ATOM 6813 C CA . PRO C 1 39 ? 25.940 18.198 -53.842 1.000 28.143 40 PRO CCC CA 1
ATOM 6814 C C . PRO C 1 39 ? 26.146 17.560 -55.225 1.000 27.117 40 PRO CCC C 1
ATOM 6815 O O . PRO C 1 39 ? 25.217 16.962 -55.777 1.000 24.808 40 PRO CCC O 1
ATOM 6826 N N . VAL C 1 40 ? 27.376 17.664 -55.722 1.000 27.833 41 VAL CCC N 1
ATOM 6827 C CA . VAL C 1 40 ? 27.856 16.911 -56.914 1.000 25.110 41 VAL CCC CA 1
ATOM 6828 C C . VAL C 1 40 ? 28.784 15.782 -56.451 1.000 26.758 41 VAL CCC C 1
ATOM 6829 O O . VAL C 1 40 ? 29.657 16.056 -55.599 1.000 27.461 41 VAL CCC O 1
ATOM 6842 N N . THR C 1 41 ? 28.589 14.580 -57.018 1.000 26.797 42 THR CCC N 1
ATOM 6843 C CA . THR C 1 41 ? 29.374 13.339 -56.699 1.000 29.704 42 THR CCC CA 1
ATOM 6844 C C . THR C 1 41 ? 30.112 12.831 -57.929 1.000 27.588 42 THR CCC C 1
ATOM 6845 O O . THR C 1 41 ? 29.803 13.260 -59.072 1.000 26.628 42 THR CCC O 1
ATOM 6856 N N . SER C 1 42 ? 31.032 11.871 -57.714 1.000 31.263 43 SER CCC N 1
ATOM 6857 C CA . SER C 1 42 ? 31.909 11.323 -58.781 1.000 31.945 43 SER CCC CA 1
ATOM 6858 C C . SER C 1 42 ? 31.127 10.480 -59.802 1.000 29.565 43 SER CCC C 1
ATOM 6859 O O . SER C 1 42 ? 31.701 10.186 -60.867 1.000 31.962 43 SER CCC O 1
ATOM 6867 N N . LYS C 1 43 ? 29.849 10.197 -59.549 1.000 28.478 44 LYS CCC N 1
ATOM 6868 C CA . LYS C 1 43 ? 28.952 9.462 -60.481 1.000 29.762 44 LYS CCC CA 1
ATOM 6869 C C . LYS C 1 43 ? 28.220 10.446 -61.415 1.000 26.688 44 LYS CCC C 1
ATOM 6870 O O . LYS C 1 43 ? 27.573 10.004 -62.381 1.000 28.093 44 LYS CCC O 1
ATOM 6876 N N . ASP C 1 44 ? 28.333 11.758 -61.187 1.000 26.843 45 ASP CCC N 1
ATOM 6877 C CA . ASP C 1 44 ? 27.364 12.682 -61.825 1.000 22.915 45 ASP CCC CA 1
ATOM 6878 C C . ASP C 1 44 ? 27.788 12.981 -63.256 1.000 23.019 45 ASP CCC C 1
ATOM 6879 O O . ASP C 1 44 ? 29.024 13.095 -63.551 1.000 23.095 45 ASP CCC O 1
ATOM 6888 N N . ILE C 1 45 ? 26.777 13.175 -64.077 1.000 22.116 46 ILE CCC N 1
ATOM 6889 C CA . ILE C 1 45 ? 26.863 13.600 -65.491 1.000 20.549 46 ILE CCC CA 1
ATOM 6890 C C . ILE C 1 45 ? 26.175 14.975 -65.526 1.000 22.039 46 ILE CCC C 1
ATOM 6891 O O . ILE C 1 45 ? 24.910 15.063 -65.439 1.000 22.010 46 ILE CCC O 1
ATOM 6907 N N . ILE C 1 46 ? 26.971 16.012 -65.726 1.000 21.152 47 ILE CCC N 1
ATOM 6908 C CA . ILE C 1 46 ? 26.460 17.412 -65.667 1.000 20.855 47 ILE CCC CA 1
ATOM 6909 C C . ILE C 1 46 ? 26.235 17.966 -67.084 1.000 20.428 47 ILE CCC C 1
ATOM 6910 O O . ILE C 1 46 ? 27.223 18.040 -67.869 1.000 21.788 47 ILE CCC O 1
ATOM 6926 N N . PHE C 1 47 ? 25.017 18.461 -67.363 1.000 18.312 48 PHE CCC N 1
ATOM 6927 C CA . PHE C 1 47 ? 24.716 19.315 -68.532 1.000 20.874 48 PHE CCC CA 1
ATOM 6928 C C . PHE C 1 47 ? 24.840 20.742 -68.041 1.000 20.178 48 PHE CCC C 1
ATOM 6929 O O . PHE C 1 47 ? 24.077 21.198 -67.170 1.000 19.644 48 PHE CCC O 1
ATOM 6946 N N . LEU C 1 48 ? 25.805 21.446 -68.586 1.000 19.488 49 LEU CCC N 1
ATOM 6947 C CA . LEU C 1 48 ? 26.212 22.800 -68.148 1.000 17.241 49 LEU CCC CA 1
ATOM 6948 C C . LEU C 1 48 ? 26.018 23.782 -69.288 1.000 19.733 49 LEU CCC C 1
ATOM 6949 O O . LEU C 1 48 ? 26.502 23.554 -70.406 1.000 19.026 49 LEU CCC O 1
ATOM 6965 N N . GLY C 1 49 ? 25.248 24.856 -69.099 1.000 16.739 50 GLY CCC N 1
ATOM 6966 C CA . GLY C 1 49 ? 25.018 25.776 -70.193 1.000 18.797 50 GLY CCC CA 1
ATOM 6967 C C . GLY C 1 49 ? 24.028 26.836 -69.847 1.000 16.978 50 GLY CCC C 1
ATOM 6968 O O . GLY C 1 49 ? 23.921 27.180 -68.607 1.000 18.796 50 GLY CCC O 1
ATOM 6972 N N . ASN C 1 50 ? 23.395 27.388 -70.863 1.000 16.593 51 ASN CCC N 1
ATOM 6973 C CA . ASN C 1 50 ? 22.453 28.513 -70.861 1.000 17.155 51 ASN CCC CA 1
ATOM 6974 C C . ASN C 1 50 ? 21.015 27.967 -70.956 1.000 15.990 51 ASN CCC C 1
ATOM 6975 O O . ASN C 1 50 ? 20.771 26.906 -70.402 1.000 17.994 51 ASN CCC O 1
ATOM 6986 N N . SER C 1 51 ? 20.086 28.772 -71.421 1.000 15.955 52 SER CCC N 1
ATOM 6987 C CA . SER C 1 51 ? 18.655 28.397 -71.534 1.000 17.807 52 SER CCC CA 1
ATOM 6988 C C . SER C 1 51 ? 18.525 27.082 -72.277 1.000 18.954 52 SER CCC C 1
ATOM 6989 O O . SER C 1 51 ? 17.566 26.333 -71.977 1.000 18.269 52 SER CCC O 1
ATOM 6997 N N . ILE C 1 52 ? 19.340 26.813 -73.283 1.000 20.405 53 ILE CCC N 1
ATOM 6998 C CA . ILE C 1 52 ? 19.158 25.579 -74.100 1.000 20.647 53 ILE CCC CA 1
ATOM 6999 C C . ILE C 1 52 ? 19.448 24.339 -73.246 1.000 17.639 53 ILE CCC C 1
ATOM 7000 O O . ILE C 1 52 ? 18.814 23.297 -73.407 1.000 20.268 53 ILE CCC O 1
ATOM 7016 N N . THR C 1 53 ? 20.333 24.454 -72.274 1.000 18.807 54 THR CCC N 1
ATOM 7017 C CA . THR C 1 53 ? 20.565 23.433 -71.255 1.000 17.110 54 THR CCC CA 1
ATOM 7018 C C . THR C 1 53 ? 19.485 23.487 -70.161 1.000 17.733 54 THR CCC C 1
ATOM 7019 O O . THR C 1 53 ? 18.987 22.439 -69.732 1.000 18.155 54 THR CCC O 1
ATOM 7030 N N . ASN C 1 54 ? 19.138 24.686 -69.666 1.000 18.335 55 ASN CCC N 1
ATOM 7031 C CA . ASN C 1 54 ? 18.196 24.821 -68.529 1.000 19.793 55 ASN CCC CA 1
ATOM 7032 C C . ASN C 1 54 ? 16.848 24.181 -68.891 1.000 18.384 55 ASN CCC C 1
ATOM 7033 O O . ASN C 1 54 ? 16.229 23.587 -68.034 1.000 17.578 55 ASN CCC O 1
ATOM 7044 N N . GLY C 1 55 ? 16.444 24.235 -70.178 1.000 17.642 56 GLY CCC N 1
ATOM 7045 C CA . GLY C 1 55 ? 15.082 23.872 -70.619 1.000 16.977 56 GLY CCC CA 1
ATOM 7046 C C . GLY C 1 55 ? 14.743 22.420 -70.471 1.000 17.252 56 GLY CCC C 1
ATOM 7047 O O . GLY C 1 55 ? 13.557 22.108 -70.621 1.000 16.929 56 GLY CCC O 1
ATOM 7051 N N . CYS C 1 56 ? 15.710 21.511 -70.298 1.000 17.360 57 CYS CCC N 1
ATOM 7052 C CA . CYS C 1 56 ? 15.463 20.058 -70.323 1.000 19.690 57 CYS CCC CA 1
ATOM 7053 C C . CYS C 1 56 ? 15.283 19.504 -68.910 1.000 20.760 57 CYS CCC C 1
ATOM 7054 O O . CYS C 1 56 ? 15.736 20.143 -67.943 1.000 25.741 57 CYS CCC O 1
ATOM 7062 N N . GLU C 1 57 ? 14.604 18.373 -68.777 1.000 19.564 58 GLU CCC N 1
ATOM 7063 C CA . GLU C 1 57 ? 14.670 17.476 -67.630 1.000 19.534 58 GLU CCC CA 1
ATOM 7064 C C . GLU C 1 57 ? 15.634 16.368 -68.021 1.000 22.592 58 GLU CCC C 1
ATOM 7065 O O . GLU C 1 57 ? 15.165 15.321 -68.528 1.000 21.034 58 GLU CCC O 1
ATOM 7077 N N . TRP C 1 58 ? 16.911 16.571 -67.734 1.000 19.301 59 TRP CCC N 1
ATOM 7078 C CA . TRP C 1 58 ? 18.004 15.721 -68.254 1.000 20.245 59 TRP CCC CA 1
ATOM 7079 C C . TRP C 1 58 ? 17.937 14.307 -67.693 1.000 23.995 59 TRP CCC C 1
ATOM 7080 O O . TRP C 1 58 ? 18.164 13.326 -68.485 1.000 23.265 59 TRP CCC O 1
ATOM 7101 N N . ALA C 1 59 ? 17.667 14.134 -66.416 1.000 21.653 60 ALA CCC N 1
ATOM 7102 C CA . ALA C 1 59 ? 17.552 12.811 -65.770 1.000 21.928 60 ALA CCC CA 1
ATOM 7103 C C . ALA C 1 59 ? 16.413 12.029 -66.436 1.000 23.824 60 ALA CCC C 1
ATOM 7104 O O . ALA C 1 59 ? 16.638 10.832 -66.731 1.000 25.531 60 ALA CCC O 1
ATOM 7111 N N . GLU C 1 60 ? 15.310 12.682 -66.775 1.000 20.325 61 GLU CCC N 1
ATOM 7112 C CA . GLU C 1 60 ? 14.149 12.034 -67.414 1.000 20.659 61 GLU CCC CA 1
ATOM 7113 C C . GLU C 1 60 ? 14.530 11.719 -68.850 1.000 21.482 61 GLU CCC C 1
ATOM 7114 O O . GLU C 1 60 ? 14.141 10.623 -69.359 1.000 24.572 61 GLU CCC O 1
ATOM 7126 N N . LEU C 1 61 ? 15.213 12.623 -69.534 1.000 20.930 62 LEU CCC N 1
ATOM 7127 C CA . LEU C 1 61 ? 15.541 12.409 -70.963 1.000 21.103 62 LEU CCC CA 1
ATOM 7128 C C . LEU C 1 61 ? 16.356 11.131 -71.101 1.000 23.789 62 LEU CCC C 1
ATOM 7129 O O . LEU C 1 61 ? 16.136 10.390 -72.122 1.000 26.467 62 LEU CCC O 1
ATOM 7145 N N . PHE C 1 62 ? 17.331 10.909 -70.225 1.000 23.802 63 PHE CCC N 1
ATOM 7146 C CA . PHE C 1 62 ? 18.312 9.787 -70.321 1.000 23.661 63 PHE CCC CA 1
ATOM 7147 C C . PHE C 1 62 ? 17.876 8.639 -69.420 1.000 26.933 63 PHE CCC C 1
ATOM 7148 O O . PHE C 1 62 ? 18.553 7.592 -69.416 1.000 30.932 63 PHE CCC O 1
ATOM 7165 N N . GLN C 1 63 ? 16.747 8.784 -68.735 1.000 27.837 64 GLN CCC N 1
ATOM 7166 C CA . GLN C 1 63 ? 16.257 7.789 -67.745 1.000 27.766 64 GLN CCC CA 1
ATOM 7167 C C . GLN C 1 63 ? 17.431 7.366 -66.856 1.000 28.704 64 GLN CCC C 1
ATOM 7168 O O . GLN C 1 63 ? 17.723 6.160 -66.713 1.000 28.229 64 GLN CCC O 1
ATOM 7182 N N . ASN C 1 64 ? 18.152 8.351 -66.295 1.000 25.764 65 ASN CCC N 1
ATOM 7183 C CA . ASN C 1 64 ? 19.453 8.152 -65.612 1.000 28.240 65 ASN CCC CA 1
ATOM 7184 C C . ASN C 1 64 ? 19.513 9.171 -64.476 1.000 25.828 65 ASN CCC C 1
ATOM 7185 O O . ASN C 1 64 ? 19.678 10.370 -64.786 1.000 26.338 65 ASN CCC O 1
ATOM 7196 N N . LYS C 1 65 ? 19.370 8.710 -63.248 1.000 25.707 66 LYS CCC N 1
ATOM 7197 C CA . LYS C 1 65 ? 19.310 9.586 -62.051 1.000 28.574 66 LYS CCC CA 1
ATOM 7198 C C . LYS C 1 65 ? 20.649 10.315 -61.830 1.000 30.169 66 LYS CCC C 1
ATOM 7199 O O . LYS C 1 65 ? 20.677 11.284 -61.030 1.000 29.790 66 LYS CCC O 1
ATOM 7218 N N . ASN C 1 66 ? 21.724 9.923 -62.507 1.000 27.002 67 ASN CCC N 1
ATOM 7219 C CA . ASN C 1 66 ? 23.039 10.577 -62.286 1.000 25.342 67 ASN CCC CA 1
ATOM 7220 C C . ASN C 1 66 ? 23.168 11.833 -63.132 1.000 25.082 67 ASN CCC C 1
ATOM 7221 O O . ASN C 1 66 ? 24.230 12.508 -62.999 1.000 23.731 67 ASN CCC O 1
ATOM 7232 N N . VAL C 1 67 ? 22.234 12.078 -64.046 1.000 21.186 68 VAL CCC N 1
ATOM 7233 C CA . VAL C 1 67 ? 22.349 13.211 -65.016 1.000 22.275 68 VAL CCC CA 1
ATOM 7234 C C . VAL C 1 67 ? 21.675 14.412 -64.336 1.000 21.195 68 VAL CCC C 1
ATOM 7235 O O . VAL C 1 67 ? 20.543 14.272 -63.868 1.000 25.269 68 VAL CCC O 1
ATOM 7248 N N . LYS C 1 68 ? 22.399 15.536 -64.274 1.000 20.208 69 LYS CCC N 1
ATOM 7249 C CA . LYS C 1 68 ? 21.924 16.738 -63.507 1.000 19.876 69 LYS CCC CA 1
ATOM 7250 C C . LYS C 1 68 ? 21.978 17.971 -64.390 1.000 21.650 69 LYS CCC C 1
ATOM 7251 O O . LYS C 1 68 ? 22.884 18.091 -65.223 1.000 21.459 69 LYS CCC O 1
ATOM 7270 N N . ASN C 1 69 ? 21.018 18.870 -64.152 1.000 18.680 70 ASN CCC N 1
ATOM 7271 C CA . ASN C 1 69 ? 20.852 20.135 -64.884 1.000 19.351 70 ASN CCC CA 1
ATOM 7272 C C . ASN C 1 69 ? 21.664 21.225 -64.161 1.000 18.080 70 ASN CCC C 1
ATOM 7273 O O . ASN C 1 69 ? 21.330 21.538 -62.999 1.000 18.235 70 ASN CCC O 1
ATOM 7284 N N . ARG C 1 70 ? 22.682 21.778 -64.806 1.000 19.142 71 ARG CCC N 1
ATOM 7285 C CA . ARG C 1 70 ? 23.397 23.016 -64.357 1.000 15.620 71 ARG CCC CA 1
ATOM 7286 C C . ARG C 1 70 ? 23.221 24.090 -65.398 1.000 16.039 71 ARG CCC C 1
ATOM 7287 O O . ARG C 1 70 ? 24.118 24.923 -65.551 1.000 16.380 71 ARG CCC O 1
ATOM 7308 N N . GLY C 1 71 ? 22.103 24.154 -66.079 1.000 15.655 72 GLY CCC N 1
ATOM 7309 C CA . GLY C 1 71 ? 21.731 25.189 -67.016 1.000 16.389 72 GLY CCC CA 1
ATOM 7310 C C . GLY C 1 71 ? 21.141 26.399 -66.310 1.000 15.867 72 GLY CCC C 1
ATOM 7311 O O . GLY C 1 71 ? 20.411 26.248 -65.326 1.000 18.185 72 GLY CCC O 1
ATOM 7315 N N . ILE C 1 72 ? 21.503 27.558 -66.855 1.000 16.241 73 ILE CCC N 1
ATOM 7316 C CA . ILE C 1 72 ? 20.880 28.836 -66.409 1.000 15.625 73 ILE CCC CA 1
ATOM 7317 C C . ILE C 1 72 ? 20.497 29.630 -67.637 1.000 17.380 73 ILE CCC C 1
ATOM 7318 O O . ILE C 1 72 ? 21.426 30.147 -68.317 1.000 17.390 73 ILE CCC O 1
ATOM 7334 N N . SER C 1 73 ? 19.217 29.866 -67.870 1.000 15.264 74 SER CCC N 1
ATOM 7335 C CA . SER C 1 73 ? 18.791 30.800 -68.912 1.000 18.001 74 SER CCC CA 1
ATOM 7336 C C . SER C 1 73 ? 19.591 32.093 -68.777 1.000 18.415 74 SER CCC C 1
ATOM 7337 O O . SER C 1 73 ? 19.700 32.651 -67.666 1.000 18.723 74 SER CCC O 1
ATOM 7345 N N . GLY C 1 74 ? 20.049 32.619 -69.891 1.000 18.460 75 GLY CCC N 1
ATOM 7346 C CA . GLY C 1 74 ? 20.746 33.910 -70.001 1.000 19.125 75 GLY CCC CA 1
ATOM 7347 C C . GLY C 1 74 ? 22.230 33.761 -69.783 1.000 19.112 75 GLY CCC C 1
ATOM 7348 O O . GLY C 1 74 ? 22.953 34.776 -69.962 1.000 18.793 75 GLY CCC O 1
ATOM 7352 N N . ASP C 1 75 ? 22.746 32.583 -69.481 1.000 16.792 76 ASP CCC N 1
ATOM 7353 C CA . ASP C 1 75 ? 24.166 32.471 -69.066 1.000 18.444 76 ASP CCC CA 1
ATOM 7354 C C . ASP C 1 75 ? 25.075 32.738 -70.273 1.000 19.521 76 ASP CCC C 1
ATOM 7355 O O . ASP C 1 75 ? 24.639 32.643 -71.475 1.000 19.158 76 ASP CCC O 1
ATOM 7364 N N . ILE C 1 76 ? 26.275 33.177 -69.934 1.000 20.268 77 ILE CCC N 1
ATOM 7365 C CA . ILE C 1 76 ? 27.353 33.514 -70.893 1.000 20.448 77 ILE CCC CA 1
ATOM 7366 C C . ILE C 1 76 ? 28.593 32.755 -70.444 1.000 18.055 77 ILE CCC C 1
ATOM 7367 O O . ILE C 1 76 ? 28.680 32.171 -69.379 1.000 18.785 77 ILE CCC O 1
ATOM 7383 N N . CYS C 1 77 ? 29.633 32.738 -71.292 1.000 18.845 78 CYS CCC N 1
ATOM 7384 C CA . CYS C 1 77 ? 30.833 31.941 -70.995 1.000 20.552 78 CYS CCC CA 1
ATOM 7385 C C . CYS C 1 77 ? 31.432 32.280 -69.625 1.000 20.235 78 CYS CCC C 1
ATOM 7386 O O . CYS C 1 77 ? 31.725 31.347 -68.853 1.000 18.064 78 CYS CCC O 1
ATOM 7394 N N . MET C 1 78 ? 31.568 33.588 -69.306 1.000 20.428 79 MET CCC N 1
ATOM 7395 C CA . MET C 1 78 ? 32.193 33.941 -68.016 1.000 20.810 79 MET CCC CA 1
ATOM 7396 C C . MET C 1 78 ? 31.226 33.687 -66.849 1.000 18.977 79 MET CCC C 1
ATOM 7397 O O . MET C 1 78 ? 31.705 33.387 -65.734 1.000 19.481 79 MET CCC O 1
ATOM 7411 N N . GLY C 1 79 ? 29.904 33.651 -67.127 1.000 17.213 80 GLY CCC N 1
ATOM 7412 C CA . GLY C 1 79 ? 28.947 33.279 -66.064 1.000 18.692 80 GLY CCC CA 1
ATOM 7413 C C . GLY C 1 79 ? 29.092 31.828 -65.673 1.000 17.109 80 GLY CCC C 1
ATOM 7414 O O . GLY C 1 79 ? 28.987 31.414 -64.531 1.000 18.536 80 GLY CCC O 1
ATOM 7418 N N . VAL C 1 80 ? 29.369 30.985 -66.675 1.000 17.644 81 VAL CCC N 1
ATOM 7419 C CA . VAL C 1 80 ? 29.654 29.578 -66.380 1.000 18.151 81 VAL CCC CA 1
ATOM 7420 C C . VAL C 1 80 ? 30.999 29.424 -65.662 1.000 17.256 81 VAL CCC C 1
ATOM 7421 O O . VAL C 1 80 ? 31.075 28.755 -64.641 1.000 16.826 81 VAL CCC O 1
ATOM 7434 N N . TYR C 1 81 ? 31.998 30.150 -66.139 1.000 18.238 82 TYR CCC N 1
ATOM 7435 C CA . TYR C 1 81 ? 33.352 30.086 -65.542 1.000 19.892 82 TYR CCC CA 1
ATOM 7436 C C . TYR C 1 81 ? 33.279 30.406 -64.037 1.000 18.447 82 TYR CCC C 1
ATOM 7437 O O . TYR C 1 81 ? 33.749 29.645 -63.201 1.000 18.260 82 TYR CCC O 1
ATOM 7455 N N . ASP C 1 82 ? 32.510 31.459 -63.751 1.000 18.768 83 ASP CCC N 1
ATOM 7456 C CA . ASP C 1 82 ? 32.463 32.027 -62.377 1.000 19.599 83 ASP CCC CA 1
ATOM 7457 C C . ASP C 1 82 ? 31.725 31.118 -61.397 1.000 19.038 83 ASP CCC C 1
ATOM 7458 O O . ASP C 1 82 ? 31.875 31.284 -60.167 1.000 22.375 83 ASP CCC O 1
ATOM 7467 N N . ARG C 1 83 ? 30.959 30.138 -61.875 1.000 18.339 84 ARG CCC N 1
ATOM 7468 C CA . ARG C 1 83 ? 30.206 29.205 -61.022 1.000 18.014 84 ARG CCC CA 1
ATOM 7469 C C . ARG C 1 83 ? 30.644 27.755 -61.220 1.000 20.378 84 ARG CCC C 1
ATOM 7470 O O . ARG C 1 83 ? 29.893 26.834 -60.831 1.000 19.336 84 ARG CCC O 1
ATOM 7491 N N . LEU C 1 84 ? 31.885 27.548 -61.661 1.000 19.942 85 LEU CCC N 1
ATOM 7492 C CA . LEU C 1 84 ? 32.420 26.172 -61.769 1.000 21.508 85 LEU CCC CA 1
ATOM 7493 C C . LEU C 1 84 ? 32.588 25.534 -60.389 1.000 21.197 85 LEU CCC C 1
ATOM 7494 O O . LEU C 1 84 ? 32.443 24.315 -60.285 1.000 24.640 85 LEU CCC O 1
ATOM 7510 N N . ASP C 1 85 ? 32.943 26.274 -59.324 1.000 21.536 86 ASP CCC N 1
ATOM 7511 C CA . ASP C 1 85 ? 33.362 25.636 -58.055 1.000 21.533 86 ASP CCC CA 1
ATOM 7512 C C . ASP C 1 85 ? 32.363 24.611 -57.537 1.000 22.733 86 ASP CCC C 1
ATOM 7513 O O . ASP C 1 85 ? 32.761 23.506 -57.194 1.000 26.445 86 ASP CCC O 1
ATOM 7522 N N . PRO C 1 86 ? 31.055 24.908 -57.386 1.000 21.950 87 PRO CCC N 1
ATOM 7523 C CA . PRO C 1 86 ? 30.143 23.920 -56.790 1.000 20.647 87 PRO CCC CA 1
ATOM 7524 C C . PRO C 1 86 ? 29.884 22.701 -57.700 1.000 22.362 87 PRO CCC C 1
ATOM 7525 O O . PRO C 1 86 ? 29.181 21.791 -57.296 1.000 24.925 87 PRO CCC O 1
ATOM 7536 N N . ILE C 1 87 ? 30.362 22.741 -58.944 1.000 21.604 88 ILE CCC N 1
ATOM 7537 C CA . ILE C 1 87 ? 30.312 21.585 -59.891 1.000 21.003 88 ILE CCC CA 1
ATOM 7538 C C . ILE C 1 87 ? 31.627 20.812 -59.785 1.000 23.615 88 ILE CCC C 1
ATOM 7539 O O . ILE C 1 87 ? 31.571 19.666 -59.359 1.000 26.311 88 ILE CCC O 1
ATOM 7555 N N . VAL C 1 88 ? 32.757 21.462 -60.038 1.000 21.016 89 VAL CCC N 1
ATOM 7556 C CA . VAL C 1 88 ? 34.078 20.753 -60.153 1.000 23.913 89 VAL CCC CA 1
ATOM 7557 C C . VAL C 1 88 ? 34.524 20.241 -58.795 1.000 24.800 89 VAL CCC C 1
ATOM 7558 O O . VAL C 1 88 ? 35.284 19.247 -58.788 1.000 26.542 89 VAL CCC O 1
ATOM 7571 N N . LYS C 1 89 ? 34.160 20.874 -57.695 1.000 25.526 90 LYS CCC N 1
ATOM 7572 C CA . LYS C 1 89 ? 34.515 20.386 -56.327 1.000 26.341 90 LYS CCC CA 1
ATOM 7573 C C . LYS C 1 89 ? 33.969 18.977 -56.066 1.000 29.377 90 LYS CCC C 1
ATOM 7574 O O . LYS C 1 89 ? 34.599 18.236 -55.277 1.000 28.924 90 LYS CCC O 1
ATOM 7593 N N . GLY C 1 90 ? 32.900 18.560 -56.752 1.000 25.702 91 GLY CCC N 1
ATOM 7594 C CA . GLY C 1 90 ? 32.307 17.221 -56.592 1.000 27.479 91 GLY CCC CA 1
ATOM 7595 C C . GLY C 1 90 ? 33.000 16.181 -57.479 1.000 24.236 91 GLY CCC C 1
ATOM 7596 O O . GLY C 1 90 ? 32.542 15.024 -57.476 1.000 29.008 91 GLY CCC O 1
ATOM 7600 N N . LYS C 1 91 ? 33.907 16.621 -58.368 1.000 25.108 92 LYS CCC N 1
ATOM 7601 C CA . LYS C 1 91 ? 34.679 15.704 -59.270 1.000 24.504 92 LYS CCC CA 1
ATOM 7602 C C . LYS C 1 91 ? 33.729 14.843 -60.109 1.000 28.208 92 LYS CCC C 1
ATOM 7603 O O . LYS C 1 91 ? 33.804 13.610 -60.127 1.000 28.570 92 LYS CCC O 1
ATOM 7622 N N . PRO C 1 92 ? 32.788 15.451 -60.869 1.000 24.783 93 PRO CCC N 1
ATOM 7623 C CA . PRO C 1 92 ? 31.788 14.682 -61.613 1.000 23.148 93 PRO CCC CA 1
ATOM 7624 C C . PRO C 1 92 ? 32.435 13.751 -62.661 1.000 23.672 93 PRO CCC C 1
ATOM 7625 O O . PRO C 1 92 ? 33.485 14.077 -63.170 1.000 24.783 93 PRO CCC O 1
ATOM 7636 N N . ALA C 1 93 ? 31.714 12.702 -63.075 1.000 24.784 94 ALA CCC N 1
ATOM 7637 C CA . ALA C 1 93 ? 32.229 11.775 -64.097 1.000 22.538 94 ALA CCC CA 1
ATOM 7638 C C . ALA C 1 93 ? 32.333 12.517 -65.424 1.000 26.323 94 ALA CCC C 1
ATOM 7639 O O . ALA C 1 93 ? 33.286 12.292 -66.170 1.000 26.758 94 ALA CCC O 1
ATOM 7646 N N . LYS C 1 94 ? 31.327 13.319 -65.766 1.000 22.836 95 LYS CCC N 1
ATOM 7647 C CA . LYS C 1 94 ? 31.246 13.938 -67.102 1.000 24.472 95 LYS CCC CA 1
ATOM 7648 C C . LYS C 1 94 ? 30.656 15.340 -66.969 1.000 22.341 95 LYS CCC C 1
ATOM 7649 O O . LYS C 1 94 ? 29.777 15.586 -66.097 1.000 24.834 95 LYS CCC O 1
ATOM 7668 N N . ILE C 1 95 ? 31.098 16.227 -67.840 1.000 21.540 96 ILE CCC N 1
ATOM 7669 C CA . ILE C 1 95 ? 30.452 17.545 -68.041 1.000 23.000 96 ILE CCC CA 1
ATOM 7670 C C . ILE C 1 95 ? 30.224 17.699 -69.537 1.000 23.466 96 ILE CCC C 1
ATOM 7671 O O . ILE C 1 95 ? 31.216 17.550 -70.314 1.000 24.285 96 ILE CCC O 1
ATOM 7687 N N . PHE C 1 96 ? 28.983 17.955 -69.922 1.000 21.002 97 PHE CCC N 1
ATOM 7688 C CA . PHE C 1 96 ? 28.590 18.350 -71.294 1.000 21.900 97 PHE CCC CA 1
ATOM 7689 C C . PHE C 1 96 ? 28.363 19.848 -71.333 1.000 22.330 97 PHE CCC C 1
ATOM 7690 O O . PHE C 1 96 ? 27.368 20.324 -70.738 1.000 20.376 97 PHE CCC O 1
ATOM 7707 N N . LEU C 1 97 ? 29.219 20.620 -72.007 1.000 21.048 98 LEU CCC N 1
ATOM 7708 C CA . LEU C 1 97 ? 29.107 22.070 -72.054 1.000 19.436 98 LEU CCC CA 1
ATOM 7709 C C . LEU C 1 97 ? 28.493 22.534 -73.368 1.000 22.153 98 LEU CCC C 1
ATOM 7710 O O . LEU C 1 97 ? 28.941 22.142 -74.445 1.000 20.898 98 LEU CCC O 1
ATOM 7726 N N . LEU C 1 98 ? 27.515 23.397 -73.317 1.000 17.999 99 LEU CCC N 1
ATOM 7727 C CA . LEU C 1 98 ? 26.944 24.096 -74.478 1.000 19.464 99 LEU CCC CA 1
ATOM 7728 C C . LEU C 1 98 ? 26.818 25.566 -74.055 1.000 20.239 99 LEU CCC C 1
ATOM 7729 O O . LEU C 1 98 ? 25.953 25.866 -73.196 1.000 18.626 99 LEU CCC O 1
ATOM 7745 N N . ILE C 1 99 ? 27.588 26.452 -74.657 1.000 19.995 100 ILE CCC N 1
ATOM 7746 C CA . ILE C 1 99 ? 27.597 27.875 -74.208 1.000 20.023 100 ILE CCC CA 1
ATOM 7747 C C . ILE C 1 99 ? 28.108 28.777 -75.303 1.000 20.751 100 ILE CCC C 1
ATOM 7748 O O . ILE C 1 99 ? 28.830 28.246 -76.167 1.000 21.547 100 ILE CCC O 1
ATOM 7764 N N . GLY C 1 100 ? 27.666 30.024 -75.337 1.000 20.517 101 GLY CCC N 1
ATOM 7765 C CA . GLY C 1 100 ? 28.229 31.044 -76.240 1.000 21.023 101 GLY CCC CA 1
ATOM 7766 C C . GLY C 1 100 ? 27.206 31.817 -76.993 1.000 21.588 101 GLY CCC C 1
ATOM 7767 O O . GLY C 1 100 ? 27.492 32.916 -77.390 1.000 23.213 101 GLY CCC O 1
ATOM 7771 N N . ILE C 1 101 ? 26.007 31.255 -77.252 1.000 19.678 102 ILE CCC N 1
ATOM 7772 C CA . ILE C 1 101 ? 25.068 32.022 -78.100 1.000 21.369 102 ILE CCC CA 1
ATOM 7773 C C . ILE C 1 101 ? 24.676 33.326 -77.447 1.000 20.168 102 ILE CCC C 1
ATOM 7774 O O . ILE C 1 101 ? 24.336 34.277 -78.169 1.000 22.539 102 ILE CCC O 1
ATOM 7790 N N . ASN C 1 102 ? 24.652 33.433 -76.091 1.000 20.144 103 ASN CCC N 1
ATOM 7791 C CA . ASN C 1 102 ? 24.256 34.726 -75.517 1.000 19.851 103 ASN CCC CA 1
ATOM 7792 C C . ASN C 1 102 ? 25.400 35.741 -75.623 1.000 20.834 103 ASN CCC C 1
ATOM 7793 O O . ASN C 1 102 ? 25.132 36.928 -75.772 1.000 26.561 103 ASN CCC O 1
ATOM 7804 N N . ASP C 1 103 ? 26.621 35.248 -75.614 1.000 20.834 104 ASP CCC N 1
ATOM 7805 C CA . ASP C 1 103 ? 27.813 36.077 -75.996 1.000 20.441 104 ASP CCC CA 1
ATOM 7806 C C . ASP C 1 103 ? 27.718 36.567 -77.448 1.000 22.893 104 ASP CCC C 1
ATOM 7807 O O . ASP C 1 103 ? 28.003 37.780 -77.704 1.000 24.372 104 ASP CCC O 1
ATOM 7816 N N . VAL C 1 104 ? 27.251 35.718 -78.366 1.000 23.464 105 VAL CCC N 1
ATOM 7817 C CA . VAL C 1 104 ? 27.077 36.117 -79.794 1.000 22.100 105 VAL CCC CA 1
ATOM 7818 C C . VAL C 1 104 ? 26.113 37.297 -79.834 1.000 25.328 105 VAL CCC C 1
ATOM 7819 O O . VAL C 1 104 ? 26.336 38.258 -80.608 1.000 27.516 105 VAL CCC O 1
ATOM 7832 N N . SER C 1 105 ? 25.034 37.223 -79.071 1.000 22.350 106 SER CCC N 1
ATOM 7833 C CA . SER C 1 105 ? 23.945 38.231 -79.103 1.000 25.030 106 SER CCC CA 1
ATOM 7834 C C . SER C 1 105 ? 24.428 39.562 -78.536 1.000 24.962 106 SER CCC C 1
ATOM 7835 O O . SER C 1 105 ? 23.748 40.593 -78.796 1.000 28.159 106 SER CCC O 1
ATOM 7843 N N . ARG C 1 106 ? 25.501 39.545 -77.737 1.000 29.305 107 ARG CCC N 1
ATOM 7844 C CA . ARG C 1 106 ? 26.152 40.776 -77.188 1.000 29.247 107 ARG CCC CA 1
ATOM 7845 C C . ARG C 1 106 ? 27.109 41.380 -78.215 1.000 30.576 107 ARG CCC C 1
ATOM 7846 O O . ARG C 1 106 ? 27.708 42.421 -77.878 1.000 30.926 107 ARG CCC O 1
ATOM 7867 N N . GLY C 1 107 ? 27.300 40.747 -79.368 1.000 26.466 108 GLY CCC N 1
ATOM 7868 C CA . GLY C 1 107 ? 28.233 41.227 -80.420 1.000 27.125 108 GLY CCC CA 1
ATOM 7869 C C . GLY C 1 107 ? 29.658 40.756 -80.181 1.000 28.125 108 GLY CCC C 1
ATOM 7870 O O . GLY C 1 107 ? 30.579 41.209 -80.904 1.000 30.001 108 GLY CCC O 1
ATOM 7874 N N . THR C 1 108 ? 29.882 39.855 -79.232 1.000 24.030 109 THR CCC N 1
ATOM 7875 C CA . THR C 1 108 ? 31.223 39.308 -78.906 1.000 26.067 109 THR CCC CA 1
ATOM 7876 C C . THR C 1 108 ? 31.727 38.507 -80.095 1.000 26.441 109 THR CCC C 1
ATOM 7877 O O . THR C 1 108 ? 30.993 37.670 -80.611 1.000 25.896 109 THR CCC O 1
ATOM 7888 N N . SER C 1 109 ? 32.984 38.700 -80.477 1.000 25.890 110 SER CCC N 1
ATOM 7889 C CA . SER C 1 109 ? 33.592 37.959 -81.606 1.000 26.920 110 SER CCC CA 1
ATOM 7890 C C . SER C 1 109 ? 33.740 36.468 -81.298 1.000 26.407 110 SER CCC C 1
ATOM 7891 O O . SER C 1 109 ? 33.897 36.049 -80.128 1.000 25.642 110 SER CCC O 1
ATOM 7899 N N . ALA C 1 110 ? 33.739 35.650 -82.338 1.000 25.595 111 ALA CCC N 1
ATOM 7900 C CA . ALA C 1 110 ? 34.003 34.206 -82.213 1.000 23.791 111 ALA CCC CA 1
ATOM 7901 C C . ALA C 1 110 ? 35.334 33.991 -81.514 1.000 23.798 111 ALA CCC C 1
ATOM 7902 O O . ALA C 1 110 ? 35.445 33.056 -80.691 1.000 24.771 111 ALA CCC O 1
ATOM 7909 N N . ASP C 1 111 ? 36.380 34.788 -81.864 1.000 24.523 112 ASP CCC N 1
ATOM 7910 C CA . ASP C 1 111 ? 37.727 34.603 -81.254 1.000 26.083 112 ASP CCC CA 1
ATOM 7911 C C . ASP C 1 111 ? 37.621 34.773 -79.723 1.000 22.017 112 ASP CCC C 1
ATOM 7912 O O . ASP C 1 111 ? 38.187 33.950 -78.995 1.000 22.545 112 ASP CCC O 1
ATOM 7921 N N . LYS C 1 112 ? 36.952 35.846 -79.288 1.000 23.618 113 LYS CCC N 1
ATOM 7922 C CA . LYS C 1 112 ? 36.850 36.150 -77.833 1.000 23.845 113 LYS CCC CA 1
ATOM 7923 C C . LYS C 1 112 ? 36.030 35.056 -77.136 1.000 25.052 113 LYS CCC C 1
ATOM 7924 O O . LYS C 1 112 ? 36.487 34.548 -76.049 1.000 24.268 113 LYS CCC O 1
ATOM 7943 N N . ILE C 1 113 ? 34.940 34.618 -77.767 1.000 24.013 114 ILE CCC N 1
ATOM 7944 C CA . ILE C 1 113 ? 34.136 33.497 -77.201 1.000 22.516 114 ILE CCC CA 1
ATOM 7945 C C . ILE C 1 113 ? 35.032 32.275 -77.016 1.000 21.866 114 ILE CCC C 1
ATOM 7946 O O . ILE C 1 113 ? 35.042 31.633 -75.989 1.000 21.135 114 ILE CCC O 1
ATOM 7962 N N . ILE C 1 114 ? 35.820 31.890 -78.036 1.000 21.533 115 ILE CCC N 1
ATOM 7963 C CA . ILE C 1 114 ? 36.710 30.719 -77.914 1.000 21.620 115 ILE CCC CA 1
ATOM 7964 C C . ILE C 1 114 ? 37.742 30.906 -76.787 1.000 22.611 115 ILE CCC C 1
ATOM 7965 O O . ILE C 1 114 ? 38.072 29.948 -76.109 1.000 22.328 115 ILE CCC O 1
ATOM 7981 N N . SER C 1 115 ? 38.297 32.117 -76.628 1.000 23.686 116 SER CCC N 1
ATOM 7982 C CA . SER C 1 115 ? 39.260 32.382 -75.535 1.000 23.669 116 SER CCC CA 1
ATOM 7983 C C . SER C 1 115 ? 38.584 32.082 -74.180 1.000 21.531 116 SER CCC C 1
ATOM 7984 O O . SER C 1 115 ? 39.195 31.447 -73.280 1.000 23.528 116 SER CCC O 1
ATOM 7992 N N . GLU C 1 116 ? 37.301 32.415 -74.069 1.000 24.577 117 GLU CCC N 1
ATOM 7993 C CA . GLU C 1 116 ? 36.609 32.223 -72.766 1.000 23.192 117 GLU CCC CA 1
ATOM 7994 C C . GLU C 1 116 ? 36.265 30.741 -72.574 1.000 24.589 117 GLU CCC C 1
ATOM 7995 O O . GLU C 1 116 ? 36.401 30.188 -71.488 1.000 21.862 117 GLU CCC O 1
ATOM 8007 N N . ILE C 1 117 ? 35.851 30.056 -73.637 1.000 24.345 118 ILE CCC N 1
ATOM 8008 C CA . ILE C 1 117 ? 35.606 28.599 -73.485 1.000 21.853 118 ILE CCC CA 1
ATOM 8009 C C . ILE C 1 117 ? 36.930 27.903 -73.125 1.000 22.139 118 ILE CCC C 1
ATOM 8010 O O . ILE C 1 117 ? 36.918 26.993 -72.313 1.000 23.669 118 ILE CCC O 1
ATOM 8026 N N . SER C 1 118 ? 38.052 28.314 -73.724 1.000 22.953 119 SER CCC N 1
ATOM 8027 C CA . SER C 1 118 ? 39.393 27.771 -73.392 1.000 24.352 119 SER CCC CA 1
ATOM 8028 C C . SER C 1 118 ? 39.637 27.880 -71.887 1.000 23.771 119 SER CCC C 1
ATOM 8029 O O . SER C 1 118 ? 40.126 26.925 -71.233 1.000 21.583 119 SER CCC O 1
ATOM 8037 N N . MET C 1 119 ? 39.267 29.035 -71.309 1.000 23.098 120 MET CCC N 1
ATOM 8038 C CA . MET C 1 119 ? 39.434 29.232 -69.859 1.000 23.208 120 MET CCC CA 1
ATOM 8039 C C . MET C 1 119 ? 38.619 28.189 -69.095 1.000 21.364 120 MET CCC C 1
ATOM 8040 O O . MET C 1 119 ? 39.063 27.646 -68.089 1.000 21.652 120 MET CCC O 1
ATOM 8054 N N . ILE C 1 120 ? 37.358 27.997 -69.493 1.000 20.166 121 ILE CCC N 1
ATOM 8055 C CA . ILE C 1 120 ? 36.491 26.985 -68.838 1.000 20.855 121 ILE CCC CA 1
ATOM 8056 C C . ILE C 1 120 ? 37.152 25.604 -68.923 1.000 21.615 121 ILE CCC C 1
ATOM 8057 O O . ILE C 1 120 ? 37.188 24.912 -67.917 1.000 21.358 121 ILE CCC O 1
ATOM 8073 N N . VAL C 1 121 ? 37.592 25.204 -70.129 1.000 23.310 122 VAL CCC N 1
ATOM 8074 C CA . VAL C 1 121 ? 38.203 23.867 -70.332 1.000 24.646 122 VAL CCC CA 1
ATOM 8075 C C . VAL C 1 121 ? 39.394 23.714 -69.389 1.000 24.276 122 VAL CCC C 1
ATOM 8076 O O . VAL C 1 121 ? 39.479 22.702 -68.674 1.000 23.450 122 VAL CCC O 1
ATOM 8089 N N . ARG C 1 122 ? 40.278 24.713 -69.361 1.000 24.080 123 ARG CCC N 1
ATOM 8090 C CA . ARG C 1 122 ? 41.532 24.591 -68.596 1.000 26.989 123 ARG CCC CA 1
ATOM 8091 C C . ARG C 1 122 ? 41.197 24.506 -67.111 1.000 26.177 123 ARG CCC C 1
ATOM 8092 O O . ARG C 1 122 ? 41.867 23.757 -66.395 1.000 25.691 123 ARG CCC O 1
ATOM 8113 N N . LYS C 1 123 ? 40.206 25.294 -66.650 1.000 23.883 124 LYS CCC N 1
ATOM 8114 C CA . LYS C 1 123 ? 39.843 25.279 -65.214 1.000 24.963 124 LYS CCC CA 1
ATOM 8115 C C . LYS C 1 123 ? 39.254 23.936 -64.815 1.000 24.508 124 LYS CCC C 1
ATOM 8116 O O . LYS C 1 123 ? 39.556 23.433 -63.724 1.000 24.247 124 LYS CCC O 1
ATOM 8135 N N . ILE C 1 124 ? 38.407 23.348 -65.660 1.000 23.347 125 ILE CCC N 1
ATOM 8136 C CA . ILE C 1 124 ? 37.813 22.019 -65.366 1.000 22.853 125 ILE CCC CA 1
ATOM 8137 C C . ILE C 1 124 ? 38.956 20.991 -65.305 1.000 22.844 125 ILE CCC C 1
ATOM 8138 O O . ILE C 1 124 ? 39.026 20.250 -64.298 1.000 26.540 125 ILE CCC O 1
ATOM 8154 N N . LYS C 1 125 ? 39.866 21.046 -66.283 1.000 27.108 126 LYS CCC N 1
ATOM 8155 C CA . LYS C 1 125 ? 40.975 20.043 -66.357 1.000 27.850 126 LYS CCC CA 1
ATOM 8156 C C . LYS C 1 125 ? 41.854 20.163 -65.107 1.000 30.739 126 LYS CCC C 1
ATOM 8157 O O . LYS C 1 125 ? 42.217 19.114 -64.549 1.000 33.055 126 LYS CCC O 1
ATOM 8176 N N . GLN C 1 126 ? 42.121 21.394 -64.655 1.000 27.569 127 GLN CCC N 1
ATOM 8177 C CA . GLN C 1 126 ? 42.953 21.690 -63.450 1.000 30.759 127 GLN CCC CA 1
ATOM 8178 C C . GLN C 1 126 ? 42.266 21.193 -62.167 1.000 31.215 127 GLN CCC C 1
ATOM 8179 O O . GLN C 1 126 ? 42.919 20.583 -61.321 1.000 33.374 127 GLN CCC O 1
ATOM 8193 N N . GLU C 1 127 ? 40.994 21.532 -61.965 1.000 29.422 128 GLU CCC N 1
ATOM 8194 C CA . GLU C 1 127 ? 40.326 21.304 -60.665 1.000 29.009 128 GLU CCC CA 1
ATOM 8195 C C . GLU C 1 127 ? 39.784 19.878 -60.584 1.000 29.785 128 GLU CCC C 1
ATOM 8196 O O . GLU C 1 127 ? 39.683 19.363 -59.461 1.000 29.732 128 GLU CCC O 1
ATOM 8208 N N . SER C 1 128 ? 39.438 19.259 -61.722 1.000 29.691 129 SER CCC N 1
ATOM 8209 C CA . SER C 1 128 ? 38.850 17.897 -61.727 1.000 29.546 129 SER CCC CA 1
ATOM 8210 C C . SER C 1 128 ? 39.390 17.101 -62.906 1.000 28.808 129 SER CCC C 1
ATOM 8211 O O . SER C 1 128 ? 38.699 16.881 -63.898 1.000 26.666 129 SER CCC O 1
ATOM 8219 N N . PRO C 1 129 ? 40.664 16.652 -62.840 1.000 30.890 130 PRO CCC N 1
ATOM 8220 C CA . PRO C 1 129 ? 41.320 16.040 -64.002 1.000 33.112 130 PRO CCC CA 1
ATOM 8221 C C . PRO C 1 129 ? 40.682 14.719 -64.471 1.000 31.167 130 PRO CCC C 1
ATOM 8222 O O . PRO C 1 129 ? 40.795 14.434 -65.674 1.000 30.952 130 PRO CCC O 1
ATOM 8233 N N . LYS C 1 130 ? 39.995 14.003 -63.571 1.000 31.104 131 LYS CCC N 1
ATOM 8234 C CA . LYS C 1 130 ? 39.286 12.738 -63.901 1.000 33.992 131 LYS CCC CA 1
ATOM 8235 C C . LYS C 1 130 ? 37.979 13.000 -64.663 1.000 32.079 131 LYS CCC C 1
ATOM 8236 O O . LYS C 1 130 ? 37.418 12.042 -65.231 1.000 29.436 131 LYS CCC O 1
ATOM 8255 N N . THR C 1 131 ? 37.440 14.220 -64.645 1.000 28.069 132 THR CCC N 1
ATOM 8256 C CA . THR C 1 131 ? 36.151 14.498 -65.314 1.000 28.051 132 THR CCC CA 1
ATOM 8257 C C . THR C 1 131 ? 36.341 14.439 -66.829 1.000 25.354 132 THR CCC C 1
ATOM 8258 O O . THR C 1 131 ? 37.279 15.105 -67.340 1.000 26.882 132 THR CCC O 1
ATOM 8269 N N . LYS C 1 132 ? 35.464 13.704 -67.516 1.000 25.138 133 LYS CCC N 1
ATOM 8270 C CA . LYS C 1 132 ? 35.388 13.717 -68.987 1.000 27.304 133 LYS CCC CA 1
ATOM 8271 C C . LYS C 1 132 ? 34.608 14.955 -69.429 1.000 25.723 133 LYS CCC C 1
ATOM 8272 O O . LYS C 1 132 ? 33.397 15.040 -69.128 1.000 27.075 133 LYS CCC O 1
ATOM 8291 N N . LEU C 1 133 ? 35.236 15.813 -70.217 1.000 24.544 134 LEU CCC N 1
ATOM 8292 C CA . LEU C 1 133 ? 34.600 17.057 -70.699 1.000 24.668 134 LEU CCC CA 1
ATOM 8293 C C . LEU C 1 133 ? 34.247 16.907 -72.168 1.000 24.569 134 LEU CCC C 1
ATOM 8294 O O . LEU C 1 133 ? 35.163 16.493 -72.964 1.000 26.780 134 LEU CCC O 1
ATOM 8310 N N . TYR C 1 134 ? 33.015 17.271 -72.524 1.000 22.625 135 TYR CCC N 1
ATOM 8311 C CA . TYR C 1 134 ? 32.491 17.240 -73.896 1.000 23.438 135 TYR CCC CA 1
ATOM 8312 C C . TYR C 1 134 ? 32.053 18.625 -74.314 1.000 23.456 135 TYR CCC C 1
ATOM 8313 O O . TYR C 1 134 ? 31.136 19.158 -73.679 1.000 23.063 135 TYR CCC O 1
ATOM 8331 N N . LEU C 1 135 ? 32.729 19.231 -75.269 1.000 22.306 136 LEU CCC N 1
ATOM 8332 C CA . LEU C 1 135 ? 32.394 20.540 -75.852 1.000 23.114 136 LEU CCC CA 1
ATOM 8333 C C . LEU C 1 135 ? 31.391 20.300 -76.959 1.000 27.009 136 LEU CCC C 1
ATOM 8334 O O . LEU C 1 135 ? 31.732 19.671 -78.001 1.000 26.526 136 LEU CCC O 1
ATOM 8350 N N . GLN C 1 136 ? 30.200 20.819 -76.816 1.000 22.683 137 GLN CCC N 1
ATOM 8351 C CA . GLN C 1 136 ? 29.154 20.615 -77.826 1.000 21.511 137 GLN CCC CA 1
ATOM 8352 C C . GLN C 1 136 ? 29.158 21.832 -78.725 1.000 24.795 137 GLN CCC C 1
ATOM 8353 O O . GLN C 1 136 ? 29.200 22.947 -78.227 1.000 22.840 137 GLN CCC O 1
ATOM 8367 N N . SER C 1 137 ? 29.176 21.614 -80.034 1.000 21.313 138 SER CCC N 1
ATOM 8368 C CA . SER C 1 137 ? 28.949 22.669 -81.036 1.000 21.549 138 SER CCC CA 1
ATOM 8369 C C . SER C 1 137 ? 27.836 23.634 -80.584 1.000 21.903 138 SER CCC C 1
ATOM 8370 O O . SER C 1 137 ? 26.724 23.170 -80.280 1.000 21.867 138 SER CCC O 1
ATOM 8378 N N . VAL C 1 138 ? 28.051 24.923 -80.748 1.000 22.766 139 VAL CCC N 1
ATOM 8379 C CA . VAL C 1 138 ? 26.966 25.924 -80.670 1.000 21.935 139 VAL CCC CA 1
ATOM 8380 C C . VAL C 1 138 ? 25.894 25.560 -81.706 1.000 24.540 139 VAL CCC C 1
ATOM 8381 O O . VAL C 1 138 ? 26.252 25.126 -82.845 1.000 23.528 139 VAL CCC O 1
ATOM 8394 N N . LEU C 1 139 ? 24.644 25.543 -81.296 1.000 24.012 140 LEU CCC N 1
ATOM 8395 C CA . LEU C 1 139 ? 23.521 25.140 -82.148 1.000 23.252 140 LEU CCC CA 1
ATOM 8396 C C . LEU C 1 139 ? 23.239 26.282 -83.091 1.000 25.542 140 LEU CCC C 1
ATOM 8397 O O . LEU C 1 139 ? 23.391 27.449 -82.768 1.000 23.696 140 LEU CCC O 1
ATOM 8413 N N . PRO C 1 140 ? 22.779 25.965 -84.315 1.000 23.583 141 PRO CCC N 1
ATOM 8414 C CA . PRO C 1 140 ? 22.335 27.018 -85.201 1.000 22.788 141 PRO CCC CA 1
ATOM 8415 C C . PRO C 1 140 ? 21.113 27.774 -84.689 1.000 21.626 141 PRO CCC C 1
ATOM 8416 O O . PRO C 1 140 ? 20.364 27.306 -83.825 1.000 22.761 141 PRO CCC O 1
ATOM 8427 N N . VAL C 1 141 ? 20.821 28.888 -85.291 1.000 22.797 142 VAL CCC N 1
ATOM 8428 C CA . VAL C 1 141 ? 19.682 29.755 -84.967 1.000 24.206 142 VAL CCC CA 1
ATOM 8429 C C . VAL C 1 141 ? 18.952 30.072 -86.268 1.000 27.120 142 VAL CCC C 1
ATOM 8430 O O . VAL C 1 141 ? 19.481 29.730 -87.375 1.000 27.786 142 VAL CCC O 1
ATOM 8443 N N . ASN C 1 142 ? 17.812 30.713 -86.187 1.000 26.257 143 ASN CCC N 1
ATOM 8444 C CA . ASN C 1 142 ? 17.016 30.980 -87.403 1.000 28.867 143 ASN CCC CA 1
ATOM 8445 C C . ASN C 1 142 ? 16.210 32.252 -87.200 1.000 30.727 143 ASN CCC C 1
ATOM 8446 O O . ASN C 1 142 ? 15.426 32.349 -86.248 1.000 30.465 143 ASN CCC O 1
ATOM 8457 N N . ASP C 1 143 ? 16.339 33.208 -88.113 1.000 32.483 144 ASP CCC N 1
ATOM 8458 C CA . ASP C 1 143 ? 15.581 34.477 -88.023 1.000 37.060 144 ASP CCC CA 1
ATOM 8459 C C . ASP C 1 143 ? 14.171 34.289 -88.607 1.000 30.712 144 ASP CCC C 1
ATOM 8460 O O . ASP C 1 143 ? 13.422 35.297 -88.581 1.000 38.620 144 ASP CCC O 1
ATOM 8469 N N . CYS C 1 144 ? 13.771 33.061 -88.969 1.000 36.524 145 CYS CCC N 1
ATOM 8470 C CA . CYS C 1 144 ? 12.462 32.781 -89.649 1.000 40.701 145 CYS CCC CA 1
ATOM 8471 C C . CYS C 1 144 ? 11.311 33.262 -88.753 1.000 46.961 145 CYS CCC C 1
ATOM 8472 O O . CYS C 1 144 ? 10.410 33.962 -89.263 1.000 46.732 145 CYS CCC O 1
ATOM 8480 N N . TYR C 1 145 ? 11.371 32.989 -87.444 1.000 42.829 146 TYR CCC N 1
ATOM 8481 C CA . TYR C 1 145 ? 10.244 33.249 -86.513 1.000 42.196 146 TYR CCC CA 1
ATOM 8482 C C . TYR C 1 145 ? 10.235 34.728 -86.116 1.000 39.395 146 TYR CCC C 1
ATOM 8483 O O . TYR C 1 145 ? 9.288 35.124 -85.418 1.000 43.444 146 TYR CCC O 1
ATOM 8501 N N . GLY C 1 146 ? 11.202 35.537 -86.566 1.000 40.363 147 GLY CCC N 1
ATOM 8502 C CA . GLY C 1 146 ? 11.267 36.985 -86.258 1.000 39.490 147 GLY CCC CA 1
ATOM 8503 C C . GLY C 1 146 ? 11.490 37.255 -84.775 1.000 40.272 147 GLY CCC C 1
ATOM 8504 O O . GLY C 1 146 ? 11.046 38.303 -84.254 1.000 39.811 147 GLY CCC O 1
ATOM 8508 N N . MET C 1 147 ? 12.145 36.330 -84.085 1.000 35.965 148 MET CCC N 1
ATOM 8509 C CA . MET C 1 147 ? 12.325 36.432 -82.610 1.000 34.580 148 MET CCC CA 1
ATOM 8510 C C . MET C 1 147 ? 13.819 36.453 -82.287 1.000 31.852 148 MET CCC C 1
ATOM 8511 O O . MET C 1 147 ? 14.618 35.962 -83.107 1.000 33.047 148 MET CCC O 1
ATOM 8525 N N . PHE C 1 148 ? 14.175 37.017 -81.127 1.000 33.155 149 PHE CCC N 1
ATOM 8526 C CA . PHE C 1 148 ? 15.572 37.037 -80.619 1.000 32.971 149 PHE CCC CA 1
ATOM 8527 C C . PHE C 1 148 ? 16.515 37.553 -81.723 1.000 29.622 149 PHE CCC C 1
ATOM 8528 O O . PHE C 1 148 ? 17.529 36.889 -82.040 1.000 27.007 149 PHE CCC O 1
ATOM 8545 N N . ASN C 1 149 ? 16.201 38.720 -82.294 1.000 31.643 150 ASN CCC N 1
ATOM 8546 C CA . ASN C 1 149 ? 16.931 39.280 -83.476 1.000 30.890 150 ASN CCC CA 1
ATOM 8547 C C . ASN C 1 149 ? 18.434 39.402 -83.154 1.000 31.035 150 ASN CCC C 1
ATOM 8548 O O . ASN C 1 149 ? 19.280 39.036 -84.011 1.000 32.460 150 ASN CCC O 1
ATOM 8554 N N . GLY C 1 150 ? 18.785 39.844 -81.941 1.000 30.896 151 GLY CCC N 1
ATOM 8555 C CA . GLY C 1 150 ? 20.187 39.925 -81.479 1.000 33.526 151 GLY CCC CA 1
ATOM 8556 C C . GLY C 1 150 ? 20.916 38.604 -81.662 1.000 29.453 151 GLY CCC C 1
ATOM 8557 O O . GLY C 1 150 ? 22.105 38.591 -81.977 1.000 29.030 151 GLY CCC O 1
ATOM 8561 N N . HIS C 1 151 ? 20.242 37.482 -81.447 1.000 29.707 152 HIS CCC N 1
ATOM 8562 C CA . HIS C 1 151 ? 20.848 36.147 -81.639 1.000 25.302 152 HIS CCC CA 1
ATOM 8563 C C . HIS C 1 151 ? 20.719 35.712 -83.105 1.000 28.741 152 HIS CCC C 1
ATOM 8564 O O . HIS C 1 151 ? 21.712 35.273 -83.687 1.000 28.313 152 HIS CCC O 1
ATOM 8579 N N . THR C 1 152 ? 19.498 35.744 -83.646 1.000 30.261 153 THR CCC N 1
ATOM 8580 C CA . THR C 1 152 ? 19.161 35.038 -84.914 1.000 32.759 153 THR CCC CA 1
ATOM 8581 C C . THR C 1 152 ? 19.784 35.789 -86.089 1.000 32.941 153 THR CCC C 1
ATOM 8582 O O . THR C 1 152 ? 20.136 35.105 -87.088 1.000 36.238 153 THR CCC O 1
ATOM 8593 N N . SER C 1 153 ? 19.918 37.110 -85.985 1.000 33.383 154 SER CCC N 1
ATOM 8594 C CA . SER C 1 153 ? 20.547 37.962 -87.033 1.000 34.077 154 SER CCC CA 1
ATOM 8595 C C . SER C 1 153 ? 22.030 37.605 -87.188 1.000 34.387 154 SER CCC C 1
ATOM 8596 O O . SER C 1 153 ? 22.600 37.893 -88.265 1.000 35.296 154 SER CCC O 1
ATOM 8604 N N . ARG C 1 154 ? 22.653 37.002 -86.167 1.000 31.847 155 ARG CCC N 1
ATOM 8605 C CA . ARG C 1 154 ? 24.100 36.642 -86.148 1.000 28.472 155 ARG CCC CA 1
ATOM 8606 C C . ARG C 1 154 ? 24.241 35.146 -86.369 1.000 25.785 155 ARG CCC C 1
ATOM 8607 O O . ARG C 1 154 ? 25.235 34.549 -85.965 1.000 27.741 155 ARG CCC O 1
ATOM 8628 N N . TRP C 1 155 ? 23.345 34.567 -87.151 1.000 32.996 156 TRP CCC N 1
ATOM 8629 C CA . TRP C 1 155 ? 23.348 33.106 -87.412 1.000 30.490 156 TRP CCC CA 1
ATOM 8630 C C . TRP C 1 155 ? 24.678 32.631 -88.006 1.000 29.436 156 TRP CCC C 1
ATOM 8631 O O . TRP C 1 155 ? 25.066 31.468 -87.753 1.000 27.173 156 TRP CCC O 1
ATOM 8652 N N . GLN C 1 156 ? 25.373 33.498 -88.772 1.000 34.332 157 GLN CCC N 1
ATOM 8653 C CA . GLN C 1 156 ? 26.685 33.147 -89.374 1.000 32.362 157 GLN CCC CA 1
ATOM 8654 C C . GLN C 1 156 ? 27.772 33.044 -88.299 1.000 29.960 157 GLN CCC C 1
ATOM 8655 O O . GLN C 1 156 ? 28.782 32.371 -88.552 1.000 29.536 157 GLN CCC O 1
ATOM 8669 N N . VAL C 1 157 ? 27.601 33.639 -87.116 1.000 27.395 158 VAL CCC N 1
ATOM 8670 C CA . VAL C 1 157 ? 28.701 33.560 -86.118 1.000 26.791 158 VAL CCC CA 1
ATOM 8671 C C . VAL C 1 157 ? 28.792 32.130 -85.558 1.000 25.656 158 VAL CCC C 1
ATOM 8672 O O . VAL C 1 157 ? 29.847 31.715 -85.108 1.000 24.071 158 VAL CCC O 1
ATOM 8685 N N . VAL C 1 158 ? 27.708 31.360 -85.631 1.000 26.236 159 VAL CCC N 1
ATOM 8686 C CA . VAL C 1 158 ? 27.690 29.998 -85.038 1.000 25.836 159 VAL CCC CA 1
ATOM 8687 C C . VAL C 1 158 ? 28.771 29.109 -85.673 1.000 24.851 159 VAL CCC C 1
ATOM 8688 O O . VAL C 1 158 ? 29.540 28.436 -84.956 1.000 26.190 159 VAL CCC O 1
ATOM 8701 N N . LYS C 1 159 ? 28.788 29.048 -87.013 1.000 27.649 160 LYS CCC N 1
ATOM 8702 C CA . LYS C 1 159 ? 29.816 28.273 -87.755 1.000 26.985 160 LYS CCC CA 1
ATOM 8703 C C . LYS C 1 159 ? 31.207 28.880 -87.490 1.000 23.881 160 LYS CCC C 1
ATOM 8704 O O . LYS C 1 159 ? 32.162 28.116 -87.331 1.000 27.061 160 LYS CCC O 1
ATOM 8723 N N . GLN C 1 160 ? 31.320 30.210 -87.366 1.000 27.385 161 GLN CCC N 1
ATOM 8724 C CA . GLN C 1 160 ? 32.647 30.823 -87.067 1.000 28.836 161 GLN CCC CA 1
ATOM 8725 C C . GLN C 1 160 ? 33.163 30.257 -85.744 1.000 28.483 161 GLN CCC C 1
ATOM 8726 O O . GLN C 1 160 ? 34.321 29.857 -85.666 1.000 26.082 161 GLN CCC O 1
ATOM 8740 N N . ILE C 1 161 ? 32.304 30.190 -84.713 1.000 25.563 162 ILE CCC N 1
ATOM 8741 C CA . ILE C 1 161 ? 32.725 29.607 -83.425 1.000 26.523 162 ILE CCC CA 1
ATOM 8742 C C . ILE C 1 161 ? 33.051 28.128 -83.605 1.000 21.290 162 ILE CCC C 1
ATOM 8743 O O . ILE C 1 161 ? 34.048 27.669 -83.088 1.000 24.180 162 ILE CCC O 1
ATOM 8759 N N . ASN C 1 162 ? 32.160 27.339 -84.228 1.000 23.936 163 ASN CCC N 1
ATOM 8760 C CA . ASN C 1 162 ? 32.326 25.862 -84.273 1.000 25.344 163 ASN CCC CA 1
ATOM 8761 C C . ASN C 1 162 ? 33.580 25.436 -85.069 1.000 22.532 163 ASN CCC C 1
ATOM 8762 O O . ASN C 1 162 ? 34.284 24.478 -84.639 1.000 22.794 163 ASN CCC O 1
ATOM 8773 N N . ASP C 1 163 ? 33.939 26.213 -86.081 1.000 24.815 164 ASP CCC N 1
ATOM 8774 C CA . ASP C 1 163 ? 35.188 25.966 -86.860 1.000 27.506 164 ASP CCC CA 1
ATOM 8775 C C . ASP C 1 163 ? 36.426 26.192 -85.993 1.000 27.996 164 ASP CCC C 1
ATOM 8776 O O . ASP C 1 163 ? 37.480 25.583 -86.283 1.000 28.788 164 ASP CCC O 1
ATOM 8785 N N . LEU C 1 164 ? 36.321 26.999 -84.925 1.000 28.122 165 LEU CCC N 1
ATOM 8786 C CA . LEU C 1 164 ? 37.441 27.232 -83.971 1.000 26.529 165 LEU CCC CA 1
ATOM 8787 C C . LEU C 1 164 ? 37.300 26.325 -82.743 1.000 26.289 165 LEU CCC C 1
ATOM 8788 O O . LEU C 1 164 ? 38.309 26.005 -82.131 1.000 23.787 165 LEU CCC O 1
ATOM 8804 N N . LEU C 1 165 ? 36.076 25.901 -82.414 1.000 24.694 166 LEU CCC N 1
ATOM 8805 C CA . LEU C 1 165 ? 35.786 25.095 -81.204 1.000 24.649 166 LEU CCC CA 1
ATOM 8806 C C . LEU C 1 165 ? 36.348 23.691 -81.367 1.000 23.735 166 LEU CCC C 1
ATOM 8807 O O . LEU C 1 165 ? 36.857 23.150 -80.391 1.000 23.796 166 LEU CCC O 1
ATOM 8823 N N . GLU C 1 166 ? 36.173 23.079 -82.554 1.000 27.217 167 GLU CCC N 1
ATOM 8824 C CA . GLU C 1 166 ? 36.641 21.681 -82.735 1.000 26.647 167 GLU CCC CA 1
ATOM 8825 C C . GLU C 1 166 ? 38.167 21.619 -82.650 1.000 25.226 167 GLU CCC C 1
ATOM 8826 O O . GLU C 1 166 ? 38.739 20.819 -81.915 1.000 25.157 167 GLU CCC O 1
ATOM 8838 N N . PRO C 1 167 ? 38.917 22.530 -83.319 1.000 26.010 168 PRO CCC N 1
ATOM 8839 C CA . PRO C 1 167 ? 40.356 22.574 -83.060 1.000 29.082 168 PRO CCC CA 1
ATOM 8840 C C . PRO C 1 167 ? 40.729 22.918 -81.605 1.000 28.621 168 PRO CCC C 1
ATOM 8841 O O . PRO C 1 167 ? 41.718 22.399 -81.155 1.000 28.240 168 PRO CCC O 1
ATOM 8852 N N . LEU C 1 168 ? 39.907 23.680 -80.859 1.000 27.128 169 LEU CCC N 1
ATOM 8853 C CA . LEU C 1 168 ? 40.244 23.928 -79.437 1.000 25.060 169 LEU CCC CA 1
ATOM 8854 C C . LEU C 1 168 ? 40.146 22.612 -78.668 1.000 23.286 169 LEU CCC C 1
ATOM 8855 O O . LEU C 1 168 ? 40.998 22.295 -77.866 1.000 22.665 169 LEU CCC O 1
ATOM 8871 N N . ALA C 1 169 ? 39.092 21.840 -78.931 1.000 24.754 170 ALA CCC N 1
ATOM 8872 C CA . ALA C 1 169 ? 38.874 20.552 -78.270 1.000 23.913 170 ALA CCC CA 1
ATOM 8873 C C . ALA C 1 169 ? 40.090 19.653 -78.533 1.000 26.045 170 ALA CCC C 1
ATOM 8874 O O . ALA C 1 169 ? 40.566 19.017 -77.615 1.000 26.413 170 ALA CCC O 1
ATOM 8881 N N . VAL C 1 170 ? 40.552 19.638 -79.770 1.000 26.618 171 VAL CCC N 1
ATOM 8882 C CA . VAL C 1 170 ? 41.712 18.776 -80.144 1.000 25.791 171 VAL CCC CA 1
ATOM 8883 C C . VAL C 1 170 ? 42.952 19.246 -79.370 1.000 26.174 171 VAL CCC C 1
ATOM 8884 O O . VAL C 1 170 ? 43.637 18.396 -78.754 1.000 26.917 171 VAL CCC O 1
ATOM 8897 N N . LYS C 1 171 ? 43.185 20.557 -79.339 1.000 24.446 172 LYS CCC N 1
ATOM 8898 C CA . LYS C 1 171 ? 44.400 21.116 -78.692 1.000 25.081 172 LYS CCC CA 1
ATOM 8899 C C . LYS C 1 171 ? 44.404 20.789 -77.200 1.000 27.620 172 LYS CCC C 1
ATOM 8900 O O . LYS C 1 171 ? 45.435 20.449 -76.633 1.000 26.553 172 LYS CCC O 1
ATOM 8919 N N . GLU C 1 172 ? 43.234 20.864 -76.578 1.000 28.389 173 GLU CCC N 1
ATOM 8920 C CA . GLU C 1 172 ? 43.087 20.684 -75.120 1.000 29.112 173 GLU CCC CA 1
ATOM 8921 C C . GLU C 1 172 ? 42.875 19.222 -74.760 1.000 26.594 173 GLU CCC C 1
ATOM 8922 O O . GLU C 1 172 ? 42.803 18.895 -73.561 1.000 28.463 173 GLU CCC O 1
ATOM 8934 N N . GLY C 1 173 ? 42.751 18.350 -75.771 1.000 26.123 174 GLY CCC N 1
ATOM 8935 C CA . GLY C 1 173 ? 42.577 16.912 -75.540 1.000 27.695 174 GLY CCC CA 1
ATOM 8936 C C . GLY C 1 173 ? 41.235 16.583 -74.923 1.000 28.391 174 GLY CCC C 1
ATOM 8937 O O . GLY C 1 173 ? 41.163 15.649 -74.060 1.000 31.685 174 GLY CCC O 1
ATOM 8941 N N . VAL C 1 174 ? 40.185 17.297 -75.331 1.000 28.888 175 VAL CCC N 1
ATOM 8942 C CA . VAL C 1 174 ? 38.807 16.952 -74.872 1.000 25.821 175 VAL CCC CA 1
ATOM 8943 C C . VAL C 1 174 ? 37.942 16.577 -76.076 1.000 28.313 175 VAL CCC C 1
ATOM 8944 O O . VAL C 1 174 ? 38.368 16.785 -77.218 1.000 26.703 175 VAL CCC O 1
ATOM 8957 N N . ALA C 1 175 ? 36.738 16.063 -75.834 1.000 28.188 176 ALA CCC N 1
ATOM 8958 C CA . ALA C 1 175 ? 35.796 15.657 -76.901 1.000 25.997 176 ALA CCC CA 1
ATOM 8959 C C . ALA C 1 175 ? 35.097 16.869 -77.507 1.000 29.013 176 ALA CCC C 1
ATOM 8960 O O . ALA C 1 175 ? 34.815 17.877 -76.790 1.000 24.593 176 ALA CCC O 1
ATOM 8967 N N . TYR C 1 176 ? 34.852 16.809 -78.812 1.000 23.915 177 TYR CCC N 1
ATOM 8968 C CA . TYR C 1 176 ? 33.960 17.717 -79.532 1.000 22.750 177 TYR CCC CA 1
ATOM 8969 C C . TYR C 1 176 ? 32.768 16.886 -79.977 1.000 26.326 177 TYR CCC C 1
ATOM 8970 O O . TYR C 1 176 ? 33.008 15.833 -80.626 1.000 28.588 177 TYR CCC O 1
ATOM 8988 N N . ILE C 1 177 ? 31.567 17.388 -79.723 1.000 24.760 178 ILE CCC N 1
ATOM 8989 C CA . ILE C 1 177 ? 30.297 16.772 -80.170 1.000 25.465 178 ILE CCC CA 1
ATOM 8990 C C . ILE C 1 177 ? 29.665 17.710 -81.186 1.000 26.219 178 ILE CCC C 1
ATOM 8991 O O . ILE C 1 177 ? 29.291 18.854 -80.877 1.000 26.005 178 ILE CCC O 1
ATOM 9007 N N . ASP C 1 178 ? 29.501 17.228 -82.416 1.000 24.006 179 ASP CCC N 1
ATOM 9008 C CA . ASP C 1 178 ? 28.820 17.977 -83.486 1.000 26.703 179 ASP CCC CA 1
ATOM 9009 C C . ASP C 1 178 ? 27.307 17.777 -83.369 1.000 27.642 179 ASP CCC C 1
ATOM 9010 O O . ASP C 1 178 ? 26.707 16.925 -84.078 1.000 29.645 179 ASP CCC O 1
ATOM 9019 N N . LEU C 1 179 ? 26.631 18.574 -82.541 1.000 22.824 180 LEU CCC N 1
ATOM 9020 C CA . LEU C 1 179 ? 25.156 18.638 -82.596 1.000 24.187 180 LEU CCC CA 1
ATOM 9021 C C . LEU C 1 179 ? 24.717 19.423 -83.845 1.000 23.230 180 LEU CCC C 1
ATOM 9022 O O . LEU C 1 179 ? 23.661 19.122 -84.477 1.000 23.956 180 LEU CCC O 1
ATOM 9038 N N . TYR C 1 180 ? 25.476 20.440 -84.204 1.000 21.405 181 TYR CCC N 1
ATOM 9039 C CA . TYR C 1 180 ? 25.123 21.461 -85.211 1.000 23.457 181 TYR CCC CA 1
ATOM 9040 C C . TYR C 1 180 ? 24.660 20.791 -86.528 1.000 23.724 181 TYR CCC C 1
ATOM 9041 O O . TYR C 1 180 ? 23.605 21.216 -87.053 1.000 24.718 181 TYR CCC O 1
ATOM 9059 N N . SER C 1 181 ? 25.432 19.821 -86.997 1.000 28.542 182 SER CCC N 1
ATOM 9060 C CA . SER C 1 181 ? 25.197 19.181 -88.324 1.000 30.151 182 SER CCC CA 1
ATOM 9061 C C . SER C 1 181 ? 23.809 18.542 -88.380 1.000 31.376 182 SER CCC C 1
ATOM 9062 O O . SER C 1 181 ? 23.237 18.491 -89.499 1.000 29.296 182 SER CCC O 1
ATOM 9070 N N . HIS C 1 182 ? 23.294 18.080 -87.236 1.000 26.390 183 HIS CCC N 1
ATOM 9071 C CA . HIS C 1 182 ? 21.972 17.403 -87.150 1.000 27.413 183 HIS CCC CA 1
ATOM 9072 C C . HIS C 1 182 ? 20.841 18.437 -87.099 1.000 28.065 183 HIS CCC C 1
ATOM 9073 O O . HIS C 1 182 ? 19.691 18.172 -87.582 1.000 27.724 183 HIS CCC O 1
ATOM 9088 N N . PHE C 1 183 ? 21.059 19.574 -86.440 1.000 24.135 184 PHE CCC N 1
ATOM 9089 C CA . PHE C 1 183 ? 19.959 20.538 -86.263 1.000 23.759 184 PHE CCC CA 1
ATOM 9090 C C . PHE C 1 183 ? 19.791 21.510 -87.415 1.000 22.049 184 PHE CCC C 1
ATOM 9091 O O . PHE C 1 183 ? 18.731 22.176 -87.523 1.000 24.602 184 PHE CCC O 1
ATOM 9108 N N . VAL C 1 184 ? 20.891 21.740 -88.156 1.000 28.854 185 VAL CCC N 1
ATOM 9109 C CA . VAL C 1 184 ? 20.948 22.801 -89.198 1.000 29.513 185 VAL CCC CA 1
ATOM 9110 C C . VAL C 1 184 ? 20.238 22.243 -90.444 1.000 31.121 185 VAL CCC C 1
ATOM 9111 O O . VAL C 1 184 ? 20.248 21.018 -90.619 1.000 33.037 185 VAL CCC O 1
ATOM 9124 N N . GLU C 1 185 ? 19.734 23.128 -91.288 1.000 34.902 186 GLU CCC N 1
ATOM 9125 C CA . GLU C 1 185 ? 19.540 22.826 -92.741 1.000 39.321 186 GLU CCC CA 1
ATOM 9126 C C . GLU C 1 185 ? 20.849 23.131 -93.479 1.000 42.983 186 GLU CCC C 1
ATOM 9127 O O . GLU C 1 185 ? 21.228 24.322 -93.498 1.000 43.984 186 GLU CCC O 1
ATOM 9139 N N . LYS C 1 186 ? 21.524 22.120 -94.043 1.000 49.532 187 LYS CCC N 1
ATOM 9140 C CA . LYS C 1 186 ? 22.788 22.293 -94.819 1.000 53.622 187 LYS CCC CA 1
ATOM 9141 C C . LYS C 1 186 ? 22.651 23.474 -95.802 1.000 54.893 187 LYS CCC C 1
ATOM 9142 O O . LYS C 1 186 ? 23.652 24.202 -95.979 1.000 56.506 187 LYS CCC O 1
ATOM 9148 N N . GLU C 1 187 ? 21.464 23.701 -96.385 1.000 51.656 188 GLU CCC N 1
ATOM 9149 C CA . GLU C 1 187 ? 21.265 24.682 -97.493 1.000 51.885 188 GLU CCC CA 1
ATOM 9150 C C . GLU C 1 187 ? 21.245 26.132 -96.981 1.000 51.460 188 GLU CCC C 1
ATOM 9151 O O . GLU C 1 187 ? 21.453 27.050 -97.817 1.000 47.321 188 GLU CCC O 1
ATOM 9157 N N . THR C 1 188 ? 20.963 26.387 -95.694 1.000 42.287 189 THR CCC N 1
ATOM 9158 C CA . THR C 1 188 ? 20.730 27.782 -95.218 1.000 39.632 189 THR CCC CA 1
ATOM 9159 C C . THR C 1 188 ? 21.673 28.162 -94.058 1.000 36.735 189 THR CCC C 1
ATOM 9160 O O . THR C 1 188 ? 21.778 29.399 -93.812 1.000 34.849 189 THR CCC O 1
ATOM 9171 N N . GLY C 1 189 ? 22.338 27.182 -93.421 1.000 35.247 190 GLY CCC N 1
ATOM 9172 C CA . GLY C 1 189 ? 23.132 27.351 -92.183 1.000 36.118 190 GLY CCC CA 1
ATOM 9173 C C . GLY C 1 189 ? 22.283 27.750 -90.971 1.000 36.334 190 GLY CCC C 1
ATOM 9174 O O . GLY C 1 189 ? 22.880 28.227 -89.956 1.000 31.741 190 GLY CCC O 1
ATOM 9178 N N . LYS C 1 190 ? 20.956 27.576 -91.041 1.000 30.783 191 LYS CCC N 1
ATOM 9179 C CA . LYS C 1 190 ? 20.007 28.049 -90.002 1.000 29.786 191 LYS CCC CA 1
ATOM 9180 C C . LYS C 1 190 ? 19.359 26.829 -89.348 1.000 28.540 191 LYS CCC C 1
ATOM 9181 O O . LYS C 1 190 ? 19.363 25.723 -89.941 1.000 28.894 191 LYS CCC O 1
ATOM 9200 N N A MET C 1 191 ? 18.792 27.045 -88.154 0.500 25.936 192 MET CCC N 1
ATOM 9201 N N B MET C 1 191 ? 18.921 26.957 -88.100 0.500 26.088 192 MET CCC N 1
ATOM 9202 C CA A MET C 1 191 ? 18.060 26.003 -87.389 0.500 24.230 192 MET CCC CA 1
ATOM 9203 C CA B MET C 1 191 ? 18.286 25.790 -87.455 0.500 25.362 192 MET CCC CA 1
ATOM 9204 C C A MET C 1 191 ? 16.898 25.451 -88.228 0.500 22.981 192 MET CCC C 1
ATOM 9205 C C B MET C 1 191 ? 17.012 25.426 -88.229 0.500 23.887 192 MET CCC C 1
ATOM 9206 O O A MET C 1 191 ? 16.047 26.263 -88.686 0.500 26.932 192 MET CCC O 1
ATOM 9207 O O B MET C 1 191 ? 16.252 26.330 -88.667 0.500 28.551 192 MET CCC O 1
ATOM 9234 N N . ASN C 1 192 ? 16.804 24.129 -88.303 1.000 24.529 193 ASN CCC N 1
ATOM 9235 C CA . ASN C 1 192 ? 15.617 23.462 -88.913 1.000 25.408 193 ASN CCC CA 1
ATOM 9236 C C . ASN C 1 192 ? 14.357 23.838 -88.144 1.000 25.315 193 ASN CCC C 1
ATOM 9237 O O . ASN C 1 192 ? 14.292 23.640 -86.920 1.000 26.842 193 ASN CCC O 1
ATOM 9248 N N . PRO C 1 193 ? 13.353 24.495 -88.756 1.000 25.420 194 PRO CCC N 1
ATOM 9249 C CA . PRO C 1 193 ? 12.139 24.886 -88.040 1.000 26.647 194 PRO CCC CA 1
ATOM 9250 C C . PRO C 1 193 ? 11.466 23.744 -87.255 1.000 27.250 194 PRO CCC C 1
ATOM 9251 O O . PRO C 1 193 ? 10.674 24.033 -86.361 1.000 26.828 194 PRO CCC O 1
ATOM 9262 N N . VAL C 1 194 ? 11.762 22.485 -87.576 1.000 26.498 195 VAL CCC N 1
ATOM 9263 C CA . VAL C 1 194 ? 10.972 21.380 -86.966 1.000 26.041 195 VAL CCC CA 1
ATOM 9264 C C . VAL C 1 194 ? 11.394 21.286 -85.496 1.000 25.125 195 VAL CCC C 1
ATOM 9265 O O . VAL C 1 194 ? 10.681 20.654 -84.710 1.000 27.277 195 VAL CCC O 1
ATOM 9278 N N . TYR C 1 195 ? 12.518 21.896 -85.115 1.000 24.907 196 TYR CCC N 1
ATOM 9279 C CA . TYR C 1 195 ? 13.131 21.676 -83.779 1.000 26.585 196 TYR CCC CA 1
ATOM 9280 C C . TYR C 1 195 ? 12.943 22.892 -82.902 1.000 22.675 196 TYR CCC C 1
ATOM 9281 O O . TYR C 1 195 ? 13.274 22.764 -81.729 1.000 26.161 196 TYR CCC O 1
ATOM 9299 N N . THR C 1 196 ? 12.345 23.958 -83.383 1.000 24.695 197 THR CCC N 1
ATOM 9300 C CA . THR C 1 196 ? 12.209 25.209 -82.609 1.000 23.986 197 THR CCC CA 1
ATOM 9301 C C . THR C 1 196 ? 10.909 25.921 -82.940 1.000 26.628 197 THR CCC C 1
ATOM 9302 O O . THR C 1 196 ? 10.419 25.804 -84.108 1.000 26.195 197 THR CCC O 1
ATOM 9313 N N . ASN C 1 197 ? 10.406 26.730 -82.035 1.000 20.500 198 ASN CCC N 1
ATOM 9314 C CA . ASN C 1 197 ? 9.265 27.641 -82.284 1.000 23.229 198 ASN CCC CA 1
ATOM 9315 C C . ASN C 1 197 ? 9.639 29.127 -82.222 1.000 19.005 198 ASN CCC C 1
ATOM 9316 O O . ASN C 1 197 ? 8.732 29.974 -82.273 1.000 23.728 198 ASN CCC O 1
ATOM 9327 N N . ASP C 1 198 ? 10.927 29.459 -82.041 1.000 22.059 199 ASP CCC N 1
ATOM 9328 C CA . ASP C 1 198 ? 11.389 30.867 -81.898 1.000 22.638 199 ASP CCC CA 1
ATOM 9329 C C . ASP C 1 198 ? 12.736 31.155 -82.608 1.000 22.357 199 ASP CCC C 1
ATOM 9330 O O . ASP C 1 198 ? 13.137 32.328 -82.615 1.000 24.659 199 ASP CCC O 1
ATOM 9339 N N . GLY C 1 199 ? 13.427 30.148 -83.134 1.000 22.769 200 GLY CCC N 1
ATOM 9340 C CA . GLY C 1 199 ? 14.696 30.288 -83.868 1.000 23.522 200 GLY CCC CA 1
ATOM 9341 C C . GLY C 1 199 ? 15.903 30.152 -82.962 1.000 27.104 200 GLY CCC C 1
ATOM 9342 O O . GLY C 1 199 ? 17.016 30.243 -83.489 1.000 25.882 200 GLY CCC O 1
ATOM 9346 N N . LEU C 1 200 ? 15.718 29.926 -81.644 1.000 23.582 201 LEU CCC N 1
ATOM 9347 C CA . LEU C 1 200 ? 16.848 29.828 -80.672 1.000 27.369 201 LEU CCC CA 1
ATOM 9348 C C . LEU C 1 200 ? 16.703 28.600 -79.761 1.000 22.865 201 LEU CCC C 1
ATOM 9349 O O . LEU C 1 200 ? 17.657 27.821 -79.605 1.000 20.736 201 LEU CCC O 1
ATOM 9365 N N . HIS C 1 201 ? 15.535 28.425 -79.155 1.000 22.743 202 HIS CCC N 1
ATOM 9366 C CA . HIS C 1 201 ? 15.327 27.359 -78.148 1.000 22.266 202 HIS CCC CA 1
ATOM 9367 C C . HIS C 1 201 ? 14.685 26.112 -78.740 1.000 22.413 202 HIS CCC C 1
ATOM 9368 O O . HIS C 1 201 ? 14.254 26.161 -79.895 1.000 22.579 202 HIS CCC O 1
ATOM 9383 N N . LEU C 1 202 ? 14.700 25.019 -78.007 1.000 22.589 203 LEU CCC N 1
ATOM 9384 C CA . LEU C 1 202 ? 14.220 23.713 -78.535 1.000 21.286 203 LEU CCC CA 1
ATOM 9385 C C . LEU C 1 202 ? 12.811 23.380 -78.078 1.000 24.135 203 LEU CCC C 1
ATOM 9386 O O . LEU C 1 202 ? 12.519 23.463 -76.874 1.000 22.251 203 LEU CCC O 1
ATOM 9402 N N . LEU C 1 203 ? 12.014 22.900 -79.009 1.000 20.651 204 LEU CCC N 1
ATOM 9403 C CA . LEU C 1 203 ? 10.830 22.067 -78.712 1.000 21.505 204 LEU CCC CA 1
ATOM 9404 C C . LEU C 1 203 ? 11.248 20.697 -78.206 1.000 20.178 204 LEU CCC C 1
ATOM 9405 O O . LEU C 1 203 ? 12.385 20.245 -78.284 1.000 20.444 204 LEU CCC O 1
ATOM 9421 N N . GLY C 1 204 ? 10.281 19.925 -77.700 1.000 21.923 205 GLY CCC N 1
ATOM 9422 C CA . GLY C 1 204 ? 10.600 18.580 -77.207 1.000 20.383 205 GLY CCC CA 1
ATOM 9423 C C . GLY C 1 204 ? 11.293 17.693 -78.243 1.000 20.374 205 GLY CCC C 1
ATOM 9424 O O . GLY C 1 204 ? 12.173 16.933 -77.887 1.000 23.745 205 GLY CCC O 1
ATOM 9428 N N . LYS C 1 205 ? 10.899 17.827 -79.506 1.000 24.163 206 LYS CCC N 1
ATOM 9429 C CA . LYS C 1 205 ? 11.520 17.044 -80.615 1.000 24.938 206 LYS CCC CA 1
ATOM 9430 C C . LYS C 1 205 ? 13.021 17.369 -80.725 1.000 24.809 206 LYS CCC C 1
ATOM 9431 O O . LYS C 1 205 ? 13.804 16.456 -80.975 1.000 26.005 206 LYS CCC O 1
ATOM 9450 N N . GLY C 1 206 ? 13.406 18.632 -80.487 1.000 24.704 207 GLY CCC N 1
ATOM 9451 C CA . GLY C 1 206 ? 14.820 19.040 -80.459 1.000 24.107 207 GLY CCC CA 1
ATOM 9452 C C . GLY C 1 206 ? 15.573 18.310 -79.384 1.000 22.775 207 GLY CCC C 1
ATOM 9453 O O . GLY C 1 206 ? 16.694 17.849 -79.583 1.000 24.207 207 GLY CCC O 1
ATOM 9457 N N . TYR C 1 207 ? 15.002 18.223 -78.172 1.000 21.350 208 TYR CCC N 1
ATOM 9458 C CA . TYR C 1 207 ? 15.663 17.486 -77.069 1.000 21.279 208 TYR CCC CA 1
ATOM 9459 C C . TYR C 1 207 ? 15.761 16.002 -77.378 1.000 21.610 208 TYR CCC C 1
ATOM 9460 O O . TYR C 1 207 ? 16.734 15.359 -76.971 1.000 22.006 208 TYR CCC O 1
ATOM 9478 N N . LEU C 1 208 ? 14.751 15.449 -78.074 1.000 23.939 209 LEU CCC N 1
ATOM 9479 C CA . LEU C 1 208 ? 14.844 14.011 -78.484 1.000 25.303 209 LEU CCC CA 1
ATOM 9480 C C . LEU C 1 208 ? 16.017 13.824 -79.458 1.000 23.461 209 LEU CCC C 1
ATOM 9481 O O . LEU C 1 208 ? 16.728 12.866 -79.290 1.000 22.587 209 LEU CCC O 1
ATOM 9497 N N . LEU C 1 209 ? 16.232 14.753 -80.374 1.000 24.744 210 LEU CCC N 1
ATOM 9498 C CA . LEU C 1 209 ? 17.384 14.667 -81.335 1.000 24.280 210 LEU CCC CA 1
ATOM 9499 C C . LEU C 1 209 ? 18.697 14.815 -80.585 1.000 26.441 210 LEU CCC C 1
ATOM 9500 O O . LEU C 1 209 ? 19.584 13.989 -80.709 1.000 25.591 210 LEU CCC O 1
ATOM 9516 N N . TRP C 1 210 ? 18.779 15.784 -79.675 1.000 23.919 211 TRP CCC N 1
ATOM 9517 C CA . TRP C 1 210 ? 19.995 15.901 -78.841 1.000 23.827 211 TRP CCC CA 1
ATOM 9518 C C . TRP C 1 210 ? 20.234 14.619 -78.043 1.000 19.576 211 TRP CCC C 1
ATOM 9519 O O . TRP C 1 210 ? 21.349 14.154 -77.956 1.000 23.750 211 TRP CCC O 1
ATOM 9540 N N . ARG C 1 211 ? 19.206 14.039 -77.420 1.000 22.220 212 ARG CCC N 1
ATOM 9541 C CA . ARG C 1 211 ? 19.332 12.757 -76.676 1.000 21.829 212 ARG CCC CA 1
ATOM 9542 C C . ARG C 1 211 ? 19.950 11.677 -77.598 1.000 22.023 212 ARG CCC C 1
ATOM 9543 O O . ARG C 1 211 ? 20.821 10.934 -77.140 1.000 23.692 212 ARG CCC O 1
ATOM 9564 N N . ASP C 1 212 ? 19.414 11.589 -78.807 1.000 25.953 213 ASP CCC N 1
ATOM 9565 C CA . ASP C 1 212 ? 19.831 10.511 -79.747 1.000 28.512 213 ASP CCC CA 1
ATOM 9566 C C . ASP C 1 212 ? 21.317 10.691 -80.046 1.000 27.944 213 ASP CCC C 1
ATOM 9567 O O . ASP C 1 212 ? 22.023 9.663 -80.071 1.000 31.023 213 ASP CCC O 1
ATOM 9576 N N . ILE C 1 213 ? 21.772 11.928 -80.265 1.000 24.877 214 ILE CCC N 1
ATOM 9577 C CA . ILE C 1 213 ? 23.184 12.209 -80.641 1.000 23.429 214 ILE CCC CA 1
ATOM 9578 C C . ILE C 1 213 ? 24.110 11.880 -79.469 1.000 26.113 214 ILE CCC C 1
ATOM 9579 O O . ILE C 1 213 ? 25.162 11.323 -79.677 1.000 28.404 214 ILE CCC O 1
ATOM 9595 N N . VAL C 1 214 ? 23.778 12.274 -78.226 1.000 23.714 215 VAL CCC N 1
ATOM 9596 C CA . VAL C 1 214 ? 24.773 12.260 -77.119 1.000 25.094 215 VAL CCC CA 1
ATOM 9597 C C . VAL C 1 214 ? 24.582 11.058 -76.204 1.000 24.310 215 VAL CCC C 1
ATOM 9598 O O . VAL C 1 214 ? 25.458 10.741 -75.406 1.000 26.151 215 VAL CCC O 1
ATOM 9611 N N . LYS C 1 215 ? 23.511 10.300 -76.357 1.000 29.486 216 LYS CCC N 1
ATOM 9612 C CA . LYS C 1 215 ? 23.303 9.129 -75.473 1.000 29.699 216 LYS CCC CA 1
ATOM 9613 C C . LYS C 1 215 ? 24.505 8.176 -75.496 1.000 28.131 216 LYS CCC C 1
ATOM 9614 O O . LYS C 1 215 ? 24.856 7.642 -74.447 1.000 29.397 216 LYS CCC O 1
ATOM 9633 N N . PRO C 1 216 ? 25.123 7.884 -76.667 1.000 32.985 217 PRO CCC N 1
ATOM 9634 C CA . PRO C 1 216 ? 26.330 7.059 -76.703 1.000 33.914 217 PRO CCC CA 1
ATOM 9635 C C . PRO C 1 216 ? 27.436 7.561 -75.763 1.000 32.966 217 PRO CCC C 1
ATOM 9636 O O . PRO C 1 216 ? 28.097 6.748 -75.153 1.000 33.996 217 PRO CCC O 1
ATOM 9647 N N . TYR C 1 217 ? 27.565 8.885 -75.583 1.000 31.906 218 TYR CCC N 1
ATOM 9648 C CA . TYR C 1 217 ? 28.638 9.495 -74.756 1.000 33.354 218 TYR CCC CA 1
ATOM 9649 C C . TYR C 1 217 ? 28.193 9.508 -73.295 1.000 34.437 218 TYR CCC C 1
ATOM 9650 O O . TYR C 1 217 ? 29.028 9.307 -72.402 1.000 34.841 218 TYR CCC O 1
ATOM 9668 N N . VAL C 1 218 ? 26.892 9.697 -73.049 1.000 32.728 219 VAL CCC N 1
ATOM 9669 C CA . VAL C 1 218 ? 26.318 9.601 -71.672 1.000 32.898 219 VAL CCC CA 1
ATOM 9670 C C . VAL C 1 218 ? 26.511 8.190 -71.093 1.000 40.724 219 VAL CCC C 1
ATOM 9671 O O . VAL C 1 218 ? 26.792 8.075 -69.879 1.000 35.180 219 VAL CCC O 1
ATOM 9684 N N . ASP C 1 219 ? 26.385 7.141 -71.913 1.000 46.831 220 ASP CCC N 1
ATOM 9685 C CA . ASP C 1 219 ? 26.468 5.719 -71.458 1.000 49.080 220 ASP CCC CA 1
ATOM 9686 C C . ASP C 1 219 ? 27.923 5.228 -71.437 1.000 49.352 220 ASP CCC C 1
ATOM 9687 O O . ASP C 1 219 ? 28.201 4.337 -70.609 1.000 49.112 220 ASP CCC O 1
ATOM 9696 N N . GLN C 1 220 ? 28.790 5.801 -72.289 1.000 50.801 221 GLN CCC N 1
ATOM 9697 C CA . GLN C 1 220 ? 30.240 5.477 -72.483 1.000 53.451 221 GLN CCC CA 1
ATOM 9698 C C . GLN C 1 220 ? 30.895 5.066 -71.158 1.000 51.147 221 GLN CCC C 1
ATOM 9699 O O . GLN C 1 220 ? 31.008 5.910 -70.277 1.000 53.230 221 GLN CCC O 1
ATOM 9713 N N . LYS D 1 23 ? -29.313 24.794 -9.678 1.000 53.544 24 LYS DDD N 1
ATOM 9714 C CA . LYS D 1 23 ? -30.635 24.211 -10.094 1.000 50.397 24 LYS DDD CA 1
ATOM 9715 C C . LYS D 1 23 ? -30.453 22.752 -10.554 1.000 46.166 24 LYS DDD C 1
ATOM 9716 O O . LYS D 1 23 ? -30.960 21.845 -9.870 1.000 45.465 24 LYS DDD O 1
ATOM 9735 N N . TYR D 1 24 ? -29.825 22.525 -11.715 1.000 39.918 25 TYR DDD N 1
ATOM 9736 C CA . TYR D 1 24 ? -29.460 21.166 -12.202 1.000 34.343 25 TYR DDD CA 1
ATOM 9737 C C . TYR D 1 24 ? -27.957 21.164 -12.502 1.000 31.990 25 TYR DDD C 1
ATOM 9738 O O . TYR D 1 24 ? -27.312 22.220 -12.460 1.000 32.084 25 TYR DDD O 1
ATOM 9756 N N . SER D 1 25 ? -27.415 19.980 -12.784 1.000 27.405 26 SER DDD N 1
ATOM 9757 C CA . SER D 1 25 ? -25.979 19.715 -12.978 1.000 24.408 26 SER DDD CA 1
ATOM 9758 C C . SER D 1 25 ? -25.471 20.395 -14.266 1.000 22.867 26 SER DDD C 1
ATOM 9759 O O . SER D 1 25 ? -26.235 20.830 -15.165 1.000 22.282 26 SER DDD O 1
ATOM 9767 N N . THR D 1 26 ? -24.159 20.534 -14.311 1.000 24.236 27 THR DDD N 1
ATOM 9768 C CA . THR D 1 26 ? -23.460 21.071 -15.507 1.000 21.270 27 THR DDD CA 1
ATOM 9769 C C . THR D 1 26 ? -23.675 20.121 -16.706 1.000 21.573 27 THR DDD C 1
ATOM 9770 O O . THR D 1 26 ? -23.946 20.609 -17.814 1.000 21.786 27 THR DDD O 1
ATOM 9781 N N . PHE D 1 27 ? -23.701 18.819 -16.434 1.000 20.737 28 PHE DDD N 1
ATOM 9782 C CA . PHE D 1 27 ? -23.995 17.857 -17.537 1.000 21.707 28 PHE DDD CA 1
ATOM 9783 C C . PHE D 1 27 ? -25.421 18.041 -18.062 1.000 21.198 28 PHE DDD C 1
ATOM 9784 O O . PHE D 1 27 ? -25.660 18.049 -19.252 1.000 19.141 28 PHE DDD O 1
ATOM 9801 N N . TYR D 1 28 ? -26.409 18.230 -17.177 1.000 20.311 29 TYR DDD N 1
ATOM 9802 C CA . TYR D 1 28 ? -27.794 18.535 -17.597 1.000 19.959 29 TYR DDD CA 1
ATOM 9803 C C . TYR D 1 28 ? -27.831 19.765 -18.507 1.000 19.604 29 TYR DDD C 1
ATOM 9804 O O . TYR D 1 28 ? -28.441 19.746 -19.554 1.000 19.053 29 TYR DDD O 1
ATOM 9822 N N . GLU D 1 29 ? -27.145 20.841 -18.086 1.000 20.404 30 GLU DDD N 1
ATOM 9823 C CA . GLU D 1 29 ? -27.052 22.056 -18.927 1.000 22.785 30 GLU DDD CA 1
ATOM 9824 C C . GLU D 1 29 ? -26.414 21.769 -20.291 1.000 19.096 30 GLU DDD C 1
ATOM 9825 O O . GLU D 1 29 ? -26.943 22.273 -21.299 1.000 19.542 30 GLU DDD O 1
ATOM 9837 N N . GLN D 1 30 ? -25.348 20.979 -20.326 1.000 20.305 31 GLN DDD N 1
ATOM 9838 C CA . GLN D 1 30 ? -24.722 20.638 -21.610 1.000 19.598 31 GLN DDD CA 1
ATOM 9839 C C . GLN D 1 30 ? -25.756 19.967 -22.521 1.000 18.580 31 GLN DDD C 1
ATOM 9840 O O . GLN D 1 30 ? -25.957 20.345 -23.674 1.000 18.718 31 GLN DDD O 1
ATOM 9854 N N . ARG D 1 31 ? -26.399 18.898 -22.050 1.000 19.676 32 ARG DDD N 1
ATOM 9855 C CA . ARG D 1 31 ? -27.355 18.158 -22.889 1.000 19.460 32 ARG DDD CA 1
ATOM 9856 C C . ARG D 1 31 ? -28.557 19.014 -23.268 1.000 17.941 32 ARG DDD C 1
ATOM 9857 O O . ARG D 1 31 ? -28.963 18.973 -24.434 1.000 18.225 32 ARG DDD O 1
ATOM 9878 N N . ALA D 1 32 ? -29.126 19.736 -22.293 1.000 20.558 33 ALA DDD N 1
ATOM 9879 C CA . ALA D 1 32 ? -30.329 20.534 -22.529 1.000 20.381 33 ALA DDD CA 1
ATOM 9880 C C . ALA D 1 32 ? -30.023 21.606 -23.562 1.000 19.353 33 ALA DDD C 1
ATOM 9881 O O . ALA D 1 32 ? -30.790 21.814 -24.448 1.000 20.709 33 ALA DDD O 1
ATOM 9888 N N . THR D 1 33 ? -28.889 22.288 -23.421 1.000 19.424 34 THR DDD N 1
ATOM 9889 C CA . THR D 1 33 ? -28.536 23.348 -24.400 1.000 18.953 34 THR DDD CA 1
ATOM 9890 C C . THR D 1 33 ? -28.287 22.749 -25.769 1.000 20.312 34 THR DDD C 1
ATOM 9891 O O . THR D 1 33 ? -28.563 23.383 -26.771 1.000 23.019 34 THR DDD O 1
ATOM 9902 N N . LEU D 1 34 ? -27.714 21.538 -25.839 1.000 19.831 35 LEU DDD N 1
ATOM 9903 C CA . LEU D 1 34 ? -27.620 20.848 -27.141 1.000 18.699 35 LEU DDD CA 1
ATOM 9904 C C . LEU D 1 34 ? -29.001 20.550 -27.709 1.000 17.559 35 LEU DDD C 1
ATOM 9905 O O . LEU D 1 34 ? -29.219 20.823 -28.916 1.000 18.580 35 LEU DDD O 1
ATOM 9921 N N . PHE D 1 35 ? -29.902 19.976 -26.907 1.000 19.566 36 PHE DDD N 1
ATOM 9922 C CA . PHE D 1 35 ? -31.253 19.668 -27.402 1.000 19.648 36 PHE DDD CA 1
ATOM 9923 C C . PHE D 1 35 ? -31.956 20.946 -27.889 1.000 21.335 36 PHE DDD C 1
ATOM 9924 O O . PHE D 1 35 ? -32.706 20.823 -28.831 1.000 22.265 36 PHE DDD O 1
ATOM 9941 N N . GLU D 1 36 ? -31.670 22.101 -27.306 1.000 23.785 37 GLU DDD N 1
ATOM 9942 C CA . GLU D 1 36 ? -32.310 23.382 -27.759 1.000 25.311 37 GLU DDD CA 1
ATOM 9943 C C . GLU D 1 36 ? -31.856 23.696 -29.188 1.000 26.052 37 GLU DDD C 1
ATOM 9944 O O . GLU D 1 36 ? -32.556 24.464 -29.894 1.000 26.412 37 GLU DDD O 1
ATOM 9956 N N . GLU D 1 37 ? -30.729 23.149 -29.639 1.000 24.266 38 GLU DDD N 1
ATOM 9957 C CA . GLU D 1 37 ? -30.170 23.408 -31.002 1.000 24.883 38 GLU DDD CA 1
ATOM 9958 C C . GLU D 1 37 ? -30.549 22.335 -32.022 1.000 23.784 38 GLU DDD C 1
ATOM 9959 O O . GLU D 1 37 ? -30.198 22.453 -33.219 1.000 24.091 38 GLU DDD O 1
ATOM 9971 N N . LEU D 1 38 ? -31.239 21.273 -31.590 1.000 23.568 39 LEU DDD N 1
ATOM 9972 C CA . LEU D 1 38 ? -31.543 20.154 -32.496 1.000 23.901 39 LEU DDD CA 1
ATOM 9973 C C . LEU D 1 38 ? -33.051 20.113 -32.716 1.000 26.995 39 LEU DDD C 1
ATOM 9974 O O . LEU D 1 38 ? -33.804 19.740 -31.825 1.000 31.472 39 LEU DDD O 1
ATOM 9990 N N . PRO D 1 39 ? -33.503 20.367 -33.944 1.000 26.557 40 PRO DDD N 1
ATOM 9991 C CA . PRO D 1 39 ? -34.941 20.454 -34.219 1.000 32.059 40 PRO DDD CA 1
ATOM 9992 C C . PRO D 1 39 ? -35.644 19.101 -34.040 1.000 27.567 40 PRO DDD C 1
ATOM 9993 O O . PRO D 1 39 ? -35.110 18.096 -34.439 1.000 27.015 40 PRO DDD O 1
ATOM 10004 N N . VAL D 1 40 ? -36.844 19.121 -33.473 1.000 29.543 41 VAL DDD N 1
ATOM 10005 C CA . VAL D 1 40 ? -37.754 17.949 -33.438 1.000 26.747 41 VAL DDD CA 1
ATOM 10006 C C . VAL D 1 40 ? -38.839 18.185 -34.484 1.000 28.968 41 VAL DDD C 1
ATOM 10007 O O . VAL D 1 40 ? -39.344 19.336 -34.550 1.000 29.808 41 VAL DDD O 1
ATOM 10020 N N . THR D 1 41 ? -39.114 17.169 -35.289 1.000 29.262 42 THR DDD N 1
ATOM 10021 C CA . THR D 1 41 ? -40.099 17.139 -36.401 1.000 29.542 42 THR DDD CA 1
ATOM 10022 C C . THR D 1 41 ? -41.257 16.197 -36.050 1.000 30.947 42 THR DDD C 1
ATOM 10023 O O . THR D 1 41 ? -41.120 15.343 -35.106 1.000 25.999 42 THR DDD O 1
ATOM 10034 N N . SER D 1 42 ? -42.332 16.271 -36.839 1.000 26.342 43 SER DDD N 1
ATOM 10035 C CA . SER D 1 42 ? -43.575 15.472 -36.666 1.000 28.258 43 SER DDD CA 1
ATOM 10036 C C . SER D 1 42 ? -43.333 13.976 -36.896 1.000 27.071 43 SER DDD C 1
ATOM 10037 O O . SER D 1 42 ? -44.219 13.190 -36.520 1.000 27.214 43 SER DDD O 1
ATOM 10045 N N . LYS D 1 43 ? -42.180 13.572 -37.434 1.000 26.859 44 LYS DDD N 1
ATOM 10046 C CA . LYS D 1 43 ? -41.880 12.143 -37.704 1.000 28.131 44 LYS DDD CA 1
ATOM 10047 C C . LYS D 1 43 ? -41.003 11.578 -36.574 1.000 23.282 44 LYS DDD C 1
ATOM 10048 O O . LYS D 1 43 ? -40.806 10.361 -36.573 1.000 26.532 44 LYS DDD O 1
ATOM 10067 N N . ASP D 1 44 ? -40.623 12.408 -35.617 1.000 22.912 45 ASP DDD N 1
ATOM 10068 C CA . ASP D 1 44 ? -39.597 11.924 -34.651 1.000 20.693 45 ASP DDD CA 1
ATOM 10069 C C . ASP D 1 44 ? -40.218 11.022 -33.578 1.000 23.377 45 ASP DDD C 1
ATOM 10070 O O . ASP D 1 44 ? -41.336 11.244 -33.117 1.000 23.061 45 ASP DDD O 1
ATOM 10079 N N . ILE D 1 45 ? -39.396 10.089 -33.099 1.000 21.776 46 ILE DDD N 1
ATOM 10080 C CA . ILE D 1 45 ? -39.754 9.122 -32.033 1.000 20.685 46 ILE DDD CA 1
ATOM 10081 C C . ILE D 1 45 ? -38.717 9.379 -30.953 1.000 18.139 46 ILE DDD C 1
ATOM 10082 O O . ILE D 1 45 ? -37.541 9.063 -31.190 1.000 20.333 46 ILE DDD O 1
ATOM 10098 N N . ILE D 1 46 ? -39.121 9.971 -29.861 1.000 19.944 47 ILE DDD N 1
ATOM 10099 C CA . ILE D 1 46 ? -38.175 10.457 -28.833 1.000 18.496 47 ILE DDD CA 1
ATOM 10100 C C . ILE D 1 46 ? -38.123 9.481 -27.663 1.000 18.709 47 ILE DDD C 1
ATOM 10101 O O . ILE D 1 46 ? -39.159 9.169 -27.067 1.000 19.897 47 ILE DDD O 1
ATOM 10117 N N . PHE D 1 47 ? -36.921 9.043 -27.286 1.000 17.598 48 PHE DDD N 1
ATOM 10118 C CA . PHE D 1 47 ? -36.667 8.351 -26.008 1.000 16.804 48 PHE DDD CA 1
ATOM 10119 C C . PHE D 1 47 ? -36.205 9.392 -24.999 1.000 16.767 48 PHE DDD C 1
ATOM 10120 O O . PHE D 1 47 ? -35.159 10.055 -25.191 1.000 17.562 48 PHE DDD O 1
ATOM 10137 N N . LEU D 1 48 ? -36.981 9.608 -23.953 1.000 17.910 49 LEU DDD N 1
ATOM 10138 C CA . LEU D 1 48 ? -36.828 10.677 -22.947 1.000 18.566 49 LEU DDD CA 1
ATOM 10139 C C . LEU D 1 48 ? -36.616 10.068 -21.582 1.000 17.969 49 LEU DDD C 1
ATOM 10140 O O . LEU D 1 48 ? -37.403 9.216 -21.161 1.000 17.346 49 LEU DDD O 1
ATOM 10156 N N . GLY D 1 49 ? -35.575 10.466 -20.895 1.000 16.921 50 GLY DDD N 1
ATOM 10157 C CA . GLY D 1 49 ? -35.292 9.874 -19.595 1.000 18.986 50 GLY DDD CA 1
ATOM 10158 C C . GLY D 1 49 ? -33.947 10.269 -19.026 1.000 17.164 50 GLY DDD C 1
ATOM 10159 O O . GLY D 1 49 ? -33.377 11.381 -19.399 1.000 19.538 50 GLY DDD O 1
ATOM 10163 N N . ASN D 1 50 ? -33.459 9.422 -18.148 1.000 16.862 51 ASN DDD N 1
ATOM 10164 C CA . ASN D 1 50 ? -32.224 9.635 -17.375 1.000 17.318 51 ASN DDD CA 1
ATOM 10165 C C . ASN D 1 50 ? -31.054 8.843 -18.009 1.000 16.349 51 ASN DDD C 1
ATOM 10166 O O . ASN D 1 50 ? -31.058 8.665 -19.253 1.000 16.840 51 ASN DDD O 1
ATOM 10177 N N . SER D 1 51 ? -30.077 8.412 -17.201 1.000 16.345 52 SER DDD N 1
ATOM 10178 C CA . SER D 1 51 ? -28.888 7.695 -17.698 1.000 17.047 52 SER DDD CA 1
ATOM 10179 C C . SER D 1 51 ? -29.319 6.475 -18.487 1.000 16.658 52 SER DDD C 1
ATOM 10180 O O . SER D 1 51 ? -28.655 6.101 -19.467 1.000 17.378 52 SER DDD O 1
ATOM 10188 N N . ILE D 1 52 ? -30.387 5.791 -18.096 1.000 16.088 53 ILE DDD N 1
ATOM 10189 C CA . ILE D 1 52 ? -30.709 4.517 -18.767 1.000 17.871 53 ILE DDD CA 1
ATOM 10190 C C . ILE D 1 52 ? -31.207 4.801 -20.179 1.000 15.932 53 ILE DDD C 1
ATOM 10191 O O . ILE D 1 52 ? -31.051 3.995 -21.073 1.000 16.380 53 ILE DDD O 1
ATOM 10207 N N . THR D 1 53 ? -31.822 5.951 -20.420 1.000 15.480 54 THR DDD N 1
ATOM 10208 C CA . THR D 1 53 ? -32.109 6.429 -21.778 1.000 14.266 54 THR DDD CA 1
ATOM 10209 C C . THR D 1 53 ? -30.865 7.035 -22.474 1.000 15.431 54 THR DDD C 1
ATOM 10210 O O . THR D 1 53 ? -30.646 6.730 -23.657 1.000 15.817 54 THR DDD O 1
ATOM 10221 N N . ASN D 1 54 ? -30.054 7.801 -21.780 1.000 15.301 55 ASN DDD N 1
ATOM 10222 C CA . ASN D 1 54 ? -28.872 8.522 -22.339 1.000 15.507 55 ASN DDD CA 1
ATOM 10223 C C . ASN D 1 54 ? -27.915 7.471 -22.951 1.000 16.064 55 ASN DDD C 1
ATOM 10224 O O . ASN D 1 54 ? -27.309 7.718 -23.969 1.000 15.681 55 ASN DDD O 1
ATOM 10235 N N . GLY D 1 55 ? -27.815 6.308 -22.333 1.000 15.627 56 GLY DDD N 1
ATOM 10236 C CA . GLY D 1 55 ? -26.779 5.315 -22.623 1.000 14.715 56 GLY DDD CA 1
ATOM 10237 C C . GLY D 1 55 ? -26.848 4.667 -23.978 1.000 13.885 56 GLY DDD C 1
ATOM 10238 O O . GLY D 1 55 ? -25.940 3.936 -24.340 1.000 13.982 56 GLY DDD O 1
ATOM 10242 N N . CYS D 1 56 ? -27.998 4.674 -24.638 1.000 14.963 57 CYS DDD N 1
ATOM 10243 C CA . CYS D 1 56 ? -28.215 3.957 -25.907 1.000 15.898 57 CYS DDD CA 1
ATOM 10244 C C . CYS D 1 56 ? -27.941 4.810 -27.129 1.000 17.006 57 CYS DDD C 1
ATOM 10245 O O . CYS D 1 56 ? -27.983 6.005 -27.030 1.000 22.611 57 CYS DDD O 1
ATOM 10253 N N . GLU D 1 57 ? -27.674 4.144 -28.242 1.000 14.935 58 GLU DDD N 1
ATOM 10254 C CA . GLU D 1 57 ? -27.724 4.737 -29.593 1.000 16.472 58 GLU DDD CA 1
ATOM 10255 C C . GLU D 1 57 ? -29.046 4.244 -30.185 1.000 14.915 58 GLU DDD C 1
ATOM 10256 O O . GLU D 1 57 ? -29.073 3.219 -30.905 1.000 16.575 58 GLU DDD O 1
ATOM 10268 N N . TRP D 1 58 ? -30.108 4.999 -29.924 1.000 16.326 59 TRP DDD N 1
ATOM 10269 C CA . TRP D 1 58 ? -31.494 4.549 -30.214 1.000 16.814 59 TRP DDD CA 1
ATOM 10270 C C . TRP D 1 58 ? -31.739 4.378 -31.713 1.000 17.660 59 TRP DDD C 1
ATOM 10271 O O . TRP D 1 58 ? -32.434 3.409 -32.097 1.000 17.301 59 TRP DDD O 1
ATOM 10292 N N . ALA D 1 59 ? -31.243 5.264 -32.567 1.000 17.245 60 ALA DDD N 1
ATOM 10293 C CA . ALA D 1 59 ? -31.503 5.123 -34.018 1.000 16.142 60 ALA DDD CA 1
ATOM 10294 C C . ALA D 1 59 ? -30.826 3.874 -34.527 1.000 18.135 60 ALA DDD C 1
ATOM 10295 O O . ALA D 1 59 ? -31.358 3.191 -35.406 1.000 20.655 60 ALA DDD O 1
ATOM 10302 N N . GLU D 1 60 ? -29.643 3.556 -34.007 1.000 15.576 61 GLU DDD N 1
ATOM 10303 C CA . GLU D 1 60 ? -28.945 2.321 -34.381 1.000 15.880 61 GLU DDD CA 1
ATOM 10304 C C . GLU D 1 60 ? -29.714 1.102 -33.844 1.000 16.141 61 GLU DDD C 1
ATOM 10305 O O . GLU D 1 60 ? -29.790 0.080 -34.538 1.000 18.396 61 GLU DDD O 1
ATOM 10317 N N . LEU D 1 61 ? -30.170 1.163 -32.622 1.000 15.309 62 LEU DDD N 1
ATOM 10318 C CA . LEU D 1 61 ? -30.839 -0.011 -32.012 1.000 15.574 62 LEU DDD CA 1
ATOM 10319 C C . LEU D 1 61 ? -32.042 -0.410 -32.868 1.000 17.874 62 LEU DDD C 1
ATOM 10320 O O . LEU D 1 61 ? -32.282 -1.620 -33.072 1.000 17.893 62 LEU DDD O 1
ATOM 10336 N N . PHE D 1 62 ? -32.830 0.583 -33.285 1.000 17.617 63 PHE DDD N 1
ATOM 10337 C CA . PHE D 1 62 ? -34.080 0.350 -34.061 1.000 17.982 63 PHE DDD CA 1
ATOM 10338 C C . PHE D 1 62 ? -33.851 0.423 -35.566 1.000 21.184 63 PHE DDD C 1
ATOM 10339 O O . PHE D 1 62 ? -34.856 0.166 -36.310 1.000 24.107 63 PHE DDD O 1
ATOM 10356 N N . GLN D 1 63 ? -32.641 0.731 -36.029 1.000 20.980 64 GLN DDD N 1
ATOM 10357 C CA . GLN D 1 63 ? -32.339 0.951 -37.469 1.000 21.555 64 GLN DDD CA 1
ATOM 10358 C C . GLN D 1 63 ? -33.374 1.916 -38.046 1.000 21.624 64 GLN DDD C 1
ATOM 10359 O O . GLN D 1 63 ? -33.955 1.601 -39.110 1.000 24.951 64 GLN DDD O 1
ATOM 10373 N N . ASN D 1 64 ? -33.587 3.033 -37.377 1.000 21.101 65 ASN DDD N 1
ATOM 10374 C CA . ASN D 1 64 ? -34.678 3.995 -37.655 1.000 21.695 65 ASN DDD CA 1
ATOM 10375 C C . ASN D 1 64 ? -34.111 5.383 -37.422 1.000 21.117 65 ASN DDD C 1
ATOM 10376 O O . ASN D 1 64 ? -33.970 5.797 -36.265 1.000 21.868 65 ASN DDD O 1
ATOM 10387 N N . LYS D 1 65 ? -33.918 6.132 -38.499 1.000 21.637 66 LYS DDD N 1
ATOM 10388 C CA . LYS D 1 65 ? -33.322 7.480 -38.429 1.000 23.303 66 LYS DDD CA 1
ATOM 10389 C C . LYS D 1 65 ? -34.276 8.449 -37.723 1.000 23.187 66 LYS DDD C 1
ATOM 10390 O O . LYS D 1 65 ? -33.807 9.536 -37.410 1.000 26.617 66 LYS DDD O 1
ATOM 10409 N N . ASN D 1 66 ? -35.559 8.094 -37.524 1.000 21.634 67 ASN DDD N 1
ATOM 10410 C CA . ASN D 1 66 ? -36.508 9.001 -36.847 1.000 21.633 67 ASN DDD CA 1
ATOM 10411 C C . ASN D 1 66 ? -36.413 8.908 -35.337 1.000 20.592 67 ASN DDD C 1
ATOM 10412 O O . ASN D 1 66 ? -36.994 9.762 -34.677 1.000 20.934 67 ASN DDD O 1
ATOM 10423 N N . VAL D 1 67 ? -35.638 7.944 -34.817 1.000 20.536 68 VAL DDD N 1
ATOM 10424 C CA . VAL D 1 67 ? -35.559 7.787 -33.350 1.000 20.093 68 VAL DDD CA 1
ATOM 10425 C C . VAL D 1 67 ? -34.415 8.668 -32.836 1.000 19.887 68 VAL DDD C 1
ATOM 10426 O O . VAL D 1 67 ? -33.310 8.593 -33.351 1.000 24.572 68 VAL DDD O 1
ATOM 10439 N N . LYS D 1 68 ? -34.667 9.373 -31.749 1.000 19.740 69 LYS DDD N 1
ATOM 10440 C CA . LYS D 1 68 ? -33.711 10.356 -31.185 1.000 19.407 69 LYS DDD CA 1
ATOM 10441 C C . LYS D 1 68 ? -33.643 10.235 -29.668 1.000 19.512 69 LYS DDD C 1
ATOM 10442 O O . LYS D 1 68 ? -34.594 9.862 -28.978 1.000 19.114 69 LYS DDD O 1
ATOM 10461 N N . ASN D 1 69 ? -32.456 10.493 -29.161 1.000 17.044 70 ASN DDD N 1
ATOM 10462 C CA . ASN D 1 69 ? -32.096 10.375 -27.738 1.000 16.230 70 ASN DDD CA 1
ATOM 10463 C C . ASN D 1 69 ? -32.269 11.719 -27.049 1.000 17.623 70 ASN DDD C 1
ATOM 10464 O O . ASN D 1 69 ? -31.571 12.676 -27.488 1.000 18.151 70 ASN DDD O 1
ATOM 10475 N N . ARG D 1 70 ? -33.145 11.800 -26.071 1.000 17.275 71 ARG DDD N 1
ATOM 10476 C CA . ARG D 1 70 ? -33.337 12.949 -25.172 1.000 16.125 71 ARG DDD CA 1
ATOM 10477 C C . ARG D 1 70 ? -33.146 12.510 -23.728 1.000 16.397 71 ARG DDD C 1
ATOM 10478 O O . ARG D 1 70 ? -33.730 13.082 -22.785 1.000 18.531 71 ARG DDD O 1
ATOM 10499 N N . GLY D 1 71 ? -32.235 11.545 -23.555 1.000 16.311 72 GLY DDD N 1
ATOM 10500 C CA . GLY D 1 71 ? -31.774 11.118 -22.231 1.000 17.485 72 GLY DDD CA 1
ATOM 10501 C C . GLY D 1 71 ? -30.696 12.007 -21.652 1.000 15.904 72 GLY DDD C 1
ATOM 10502 O O . GLY D 1 71 ? -29.806 12.475 -22.464 1.000 17.687 72 GLY DDD O 1
ATOM 10506 N N . ILE D 1 72 ? -30.764 12.227 -20.338 1.000 16.786 73 ILE DDD N 1
ATOM 10507 C CA . ILE D 1 72 ? -29.694 12.945 -19.602 1.000 17.179 73 ILE DDD CA 1
ATOM 10508 C C . ILE D 1 72 ? -29.359 12.181 -18.336 1.000 17.270 73 ILE DDD C 1
ATOM 10509 O O . ILE D 1 72 ? -30.181 12.063 -17.435 1.000 18.149 73 ILE DDD O 1
ATOM 10525 N N . SER D 1 73 ? -28.162 11.616 -18.256 1.000 17.533 74 SER DDD N 1
ATOM 10526 C CA . SER D 1 73 ? -27.694 11.013 -16.992 1.000 19.295 74 SER DDD CA 1
ATOM 10527 C C . SER D 1 73 ? -27.955 11.944 -15.793 1.000 19.804 74 SER DDD C 1
ATOM 10528 O O . SER D 1 73 ? -27.652 13.137 -15.897 1.000 20.919 74 SER DDD O 1
ATOM 10536 N N . GLY D 1 74 ? -28.492 11.376 -14.717 1.000 19.189 75 GLY DDD N 1
ATOM 10537 C CA . GLY D 1 74 ? -28.814 12.080 -13.463 1.000 19.277 75 GLY DDD CA 1
ATOM 10538 C C . GLY D 1 74 ? -30.171 12.721 -13.472 1.000 22.005 75 GLY DDD C 1
ATOM 10539 O O . GLY D 1 74 ? -30.558 13.264 -12.418 1.000 21.845 75 GLY DDD O 1
ATOM 10543 N N . ASP D 1 75 ? -30.918 12.670 -14.556 1.000 17.932 76 ASP DDD N 1
ATOM 10544 C CA . ASP D 1 75 ? -32.177 13.461 -14.612 1.000 19.728 76 ASP DDD CA 1
ATOM 10545 C C . ASP D 1 75 ? -33.229 12.887 -13.665 1.000 19.801 76 ASP DDD C 1
ATOM 10546 O O . ASP D 1 75 ? -33.208 11.705 -13.268 1.000 19.323 76 ASP DDD O 1
ATOM 10555 N N . ILE D 1 76 ? -34.109 13.801 -13.249 1.000 20.976 77 ILE DDD N 1
ATOM 10556 C CA . ILE D 1 76 ? -35.198 13.501 -12.286 1.000 21.470 77 ILE DDD CA 1
ATOM 10557 C C . ILE D 1 76 ? -36.478 14.002 -12.918 1.000 21.532 77 ILE DDD C 1
ATOM 10558 O O . ILE D 1 76 ? -36.469 14.639 -13.986 1.000 20.175 77 ILE DDD O 1
ATOM 10574 N N . CYS D 1 77 ? -37.621 13.646 -12.339 1.000 19.774 78 CYS DDD N 1
ATOM 10575 C CA . CYS D 1 77 ? -38.926 14.027 -12.932 1.000 23.096 78 CYS DDD CA 1
ATOM 10576 C C . CYS D 1 77 ? -39.008 15.543 -13.216 1.000 19.587 78 CYS DDD C 1
ATOM 10577 O O . CYS D 1 77 ? -39.461 15.924 -14.273 1.000 20.926 78 CYS DDD O 1
ATOM 10585 N N . MET D 1 78 ? -38.605 16.388 -12.259 1.000 23.166 79 MET DDD N 1
ATOM 10586 C CA . MET D 1 78 ? -38.731 17.861 -12.437 1.000 24.864 79 MET DDD CA 1
ATOM 10587 C C . MET D 1 78 ? -37.763 18.359 -13.508 1.000 24.512 79 MET DDD C 1
ATOM 10588 O O . MET D 1 78 ? -38.142 19.269 -14.299 1.000 24.179 79 MET DDD O 1
ATOM 10602 N N . GLY D 1 79 ? -36.632 17.659 -13.660 1.000 22.595 80 GLY DDD N 1
ATOM 10603 C CA . GLY D 1 79 ? -35.621 18.009 -14.681 1.000 21.470 80 GLY DDD CA 1
ATOM 10604 C C . GLY D 1 79 ? -36.146 17.751 -16.066 1.000 21.376 80 GLY DDD C 1
ATOM 10605 O O . GLY D 1 79 ? -35.943 18.522 -16.988 1.000 21.077 80 GLY DDD O 1
ATOM 10609 N N . VAL D 1 80 ? -36.888 16.650 -16.221 1.000 20.949 81 VAL DDD N 1
ATOM 10610 C CA . VAL D 1 80 ? -37.533 16.315 -17.486 1.000 18.350 81 VAL DDD CA 1
ATOM 10611 C C . VAL D 1 80 ? -38.669 17.323 -17.762 1.000 20.714 81 VAL DDD C 1
ATOM 10612 O O . VAL D 1 80 ? -38.739 17.840 -18.887 1.000 21.811 81 VAL DDD O 1
ATOM 10625 N N . TYR D 1 81 ? -39.556 17.556 -16.787 1.000 22.759 82 TYR DDD N 1
ATOM 10626 C CA . TYR D 1 81 ? -40.654 18.549 -16.901 1.000 23.043 82 TYR DDD CA 1
ATOM 10627 C C . TYR D 1 81 ? -40.067 19.869 -17.452 1.000 22.419 82 TYR DDD C 1
ATOM 10628 O O . TYR D 1 81 ? -40.662 20.488 -18.390 1.000 24.124 82 TYR DDD O 1
ATOM 10646 N N . ASP D 1 82 ? -38.978 20.311 -16.840 1.000 22.456 83 ASP DDD N 1
ATOM 10647 C CA . ASP D 1 82 ? -38.411 21.671 -17.068 1.000 25.139 83 ASP DDD CA 1
ATOM 10648 C C . ASP D 1 82 ? -37.797 21.788 -18.470 1.000 28.493 83 ASP DDD C 1
ATOM 10649 O O . ASP D 1 82 ? -37.463 22.938 -18.912 1.000 28.359 83 ASP DDD O 1
ATOM 10658 N N . ARG D 1 83 ? -37.545 20.678 -19.166 1.000 24.835 84 ARG DDD N 1
ATOM 10659 C CA . ARG D 1 83 ? -36.956 20.736 -20.523 1.000 21.841 84 ARG DDD CA 1
ATOM 10660 C C . ARG D 1 83 ? -37.898 20.141 -21.568 1.000 21.547 84 ARG DDD C 1
ATOM 10661 O O . ARG D 1 83 ? -37.437 19.759 -22.669 1.000 22.197 84 ARG DDD O 1
ATOM 10682 N N . LEU D 1 84 ? -39.217 20.124 -21.331 1.000 22.588 85 LEU DDD N 1
ATOM 10683 C CA . LEU D 1 84 ? -40.151 19.600 -22.352 1.000 24.541 85 LEU DDD CA 1
ATOM 10684 C C . LEU D 1 84 ? -40.230 20.515 -23.581 1.000 26.651 85 LEU DDD C 1
ATOM 10685 O O . LEU D 1 84 ? -40.433 19.998 -24.689 1.000 26.329 85 LEU DDD O 1
ATOM 10701 N N . ASP D 1 85 ? -40.106 21.842 -23.432 1.000 29.322 86 ASP DDD N 1
ATOM 10702 C CA . ASP D 1 85 ? -40.419 22.775 -24.554 1.000 27.940 86 ASP DDD CA 1
ATOM 10703 C C . ASP D 1 85 ? -39.693 22.415 -25.855 1.000 26.567 86 ASP DDD C 1
ATOM 10704 O O . ASP D 1 85 ? -40.342 22.297 -26.885 1.000 26.134 86 ASP DDD O 1
ATOM 10713 N N . PRO D 1 86 ? -38.347 22.216 -25.897 1.000 26.672 87 PRO DDD N 1
ATOM 10714 C CA . PRO D 1 86 ? -37.676 21.908 -27.160 1.000 26.597 87 PRO DDD CA 1
ATOM 10715 C C . PRO D 1 86 ? -37.999 20.536 -27.762 1.000 26.496 87 PRO DDD C 1
ATOM 10716 O O . PRO D 1 86 ? -37.580 20.253 -28.867 1.000 25.520 87 PRO DDD O 1
ATOM 10727 N N . ILE D 1 87 ? -38.760 19.710 -27.041 1.000 25.853 88 ILE DDD N 1
ATOM 10728 C CA . ILE D 1 87 ? -39.254 18.412 -27.571 1.000 25.532 88 ILE DDD CA 1
ATOM 10729 C C . ILE D 1 87 ? -40.694 18.623 -28.042 1.000 26.472 88 ILE DDD C 1
ATOM 10730 O O . ILE D 1 87 ? -40.974 18.373 -29.221 1.000 26.846 88 ILE DDD O 1
ATOM 10746 N N . VAL D 1 88 ? -41.586 19.098 -27.174 1.000 27.071 89 VAL DDD N 1
ATOM 10747 C CA . VAL D 1 88 ? -43.050 19.125 -27.492 1.000 29.346 89 VAL DDD CA 1
ATOM 10748 C C . VAL D 1 88 ? -43.315 20.179 -28.575 1.000 31.140 89 VAL DDD C 1
ATOM 10749 O O . VAL D 1 88 ? -44.278 19.999 -29.325 1.000 30.268 89 VAL DDD O 1
ATOM 10762 N N . LYS D 1 89 ? -42.512 21.236 -28.671 1.000 29.948 90 LYS DDD N 1
ATOM 10763 C CA . LYS D 1 89 ? -42.793 22.264 -29.718 1.000 30.837 90 LYS DDD CA 1
ATOM 10764 C C . LYS D 1 89 ? -42.622 21.660 -31.113 1.000 30.082 90 LYS DDD C 1
ATOM 10765 O O . LYS D 1 89 ? -43.232 22.181 -32.017 1.000 29.537 90 LYS DDD O 1
ATOM 10784 N N . GLY D 1 90 ? -41.848 20.577 -31.311 1.000 25.968 91 GLY DDD N 1
ATOM 10785 C CA . GLY D 1 90 ? -41.714 19.917 -32.615 1.000 26.870 91 GLY DDD CA 1
ATOM 10786 C C . GLY D 1 90 ? -42.827 18.925 -32.907 1.000 23.678 91 GLY DDD C 1
ATOM 10787 O O . GLY D 1 90 ? -42.833 18.377 -34.023 1.000 28.613 91 GLY DDD O 1
ATOM 10791 N N . LYS D 1 91 ? -43.744 18.704 -31.949 1.000 27.550 92 LYS DDD N 1
ATOM 10792 C CA . LYS D 1 91 ? -44.936 17.841 -32.158 1.000 27.235 92 LYS DDD CA 1
ATOM 10793 C C . LYS D 1 91 ? -44.471 16.467 -32.624 1.000 25.674 92 LYS DDD C 1
ATOM 10794 O O . LYS D 1 91 ? -44.818 15.969 -33.699 1.000 25.463 92 LYS DDD O 1
ATOM 10813 N N . PRO D 1 92 ? -43.592 15.808 -31.843 1.000 22.813 93 PRO DDD N 1
ATOM 10814 C CA . PRO D 1 92 ? -43.079 14.516 -32.298 1.000 24.385 93 PRO DDD CA 1
ATOM 10815 C C . PRO D 1 92 ? -44.175 13.445 -32.442 1.000 23.465 93 PRO DDD C 1
ATOM 10816 O O . PRO D 1 92 ? -45.156 13.521 -31.741 1.000 25.179 93 PRO DDD O 1
ATOM 10827 N N . ALA D 1 93 ? -43.961 12.432 -33.287 1.000 23.293 94 ALA DDD N 1
ATOM 10828 C CA . ALA D 1 93 ? -44.917 11.315 -33.482 1.000 22.617 94 ALA DDD CA 1
ATOM 10829 C C . ALA D 1 93 ? -45.066 10.531 -32.177 1.000 25.461 94 ALA DDD C 1
ATOM 10830 O O . ALA D 1 93 ? -46.179 10.148 -31.842 1.000 24.057 94 ALA DDD O 1
ATOM 10837 N N . LYS D 1 94 ? -43.956 10.243 -31.494 1.000 22.785 95 LYS DDD N 1
ATOM 10838 C CA . LYS D 1 94 ? -43.955 9.391 -30.272 1.000 22.198 95 LYS DDD CA 1
ATOM 10839 C C . LYS D 1 94 ? -42.988 9.940 -29.234 1.000 20.566 95 LYS DDD C 1
ATOM 10840 O O . LYS D 1 94 ? -41.912 10.441 -29.634 1.000 20.221 95 LYS DDD O 1
ATOM 10859 N N . ILE D 1 95 ? -43.292 9.743 -27.969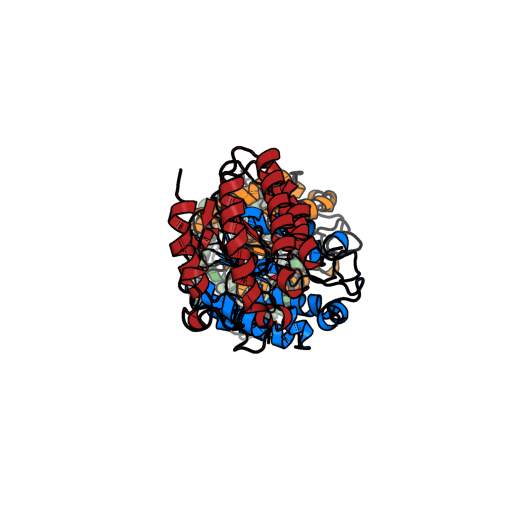 1.000 20.479 96 ILE DDD N 1
ATOM 10860 C CA . ILE D 1 95 ? -42.364 9.951 -26.819 1.000 19.942 96 ILE DDD CA 1
ATOM 10861 C C . ILE D 1 95 ? -42.447 8.697 -25.967 1.000 19.836 96 ILE DDD C 1
ATOM 10862 O O . ILE D 1 95 ? -43.559 8.308 -25.580 1.000 20.182 96 ILE DDD O 1
ATOM 10878 N N . PHE D 1 96 ? -41.300 8.056 -25.750 1.000 18.888 97 PHE DDD N 1
ATOM 10879 C CA . PHE D 1 96 ? -41.121 6.933 -24.809 1.000 17.489 97 PHE DDD CA 1
ATOM 10880 C C . PHE D 1 96 ? -40.482 7.463 -23.551 1.000 18.228 97 PHE DDD C 1
ATOM 10881 O O . PHE D 1 96 ? -39.298 7.861 -23.627 1.000 17.540 97 PHE DDD O 1
ATOM 10898 N N . LEU D 1 97 ? -41.167 7.536 -22.424 1.000 17.673 98 LEU DDD N 1
ATOM 10899 C CA . LEU D 1 97 ? -40.635 8.114 -21.191 1.000 17.387 98 LEU DDD CA 1
ATOM 10900 C C . LEU D 1 97 ? -40.192 7.026 -20.207 1.000 15.726 98 LEU DDD C 1
ATOM 10901 O O . LEU D 1 97 ? -41.008 6.090 -19.914 1.000 18.222 98 LEU DDD O 1
ATOM 10917 N N . LEU D 1 98 ? -38.988 7.103 -19.669 1.000 16.888 99 LEU DDD N 1
ATOM 10918 C CA . LEU D 1 98 ? -38.516 6.220 -18.566 1.000 18.407 99 LEU DDD CA 1
ATOM 10919 C C . LEU D 1 98 ? -37.836 7.110 -17.543 1.000 19.363 99 LEU DDD C 1
ATOM 10920 O O . LEU D 1 98 ? -36.822 7.718 -17.844 1.000 17.276 99 LEU DDD O 1
ATOM 10936 N N . ILE D 1 99 ? -38.449 7.318 -16.408 1.000 18.506 100 ILE DDD N 1
ATOM 10937 C CA . ILE D 1 99 ? -37.941 8.302 -15.418 1.000 18.182 100 ILE DDD CA 1
ATOM 10938 C C . ILE D 1 99 ? -38.357 7.883 -14.017 1.000 18.464 100 ILE DDD C 1
ATOM 10939 O O . ILE D 1 99 ? -39.370 7.183 -13.880 1.000 18.552 100 ILE DDD O 1
ATOM 10955 N N . GLY D 1 100 ? -37.629 8.364 -13.032 1.000 17.991 101 GLY DDD N 1
ATOM 10956 C CA . GLY D 1 100 ? -38.009 8.237 -11.626 1.000 19.387 101 GLY DDD CA 1
ATOM 10957 C C . GLY D 1 100 ? -36.963 7.610 -10.748 1.000 18.375 101 GLY DDD C 1
ATOM 10958 O O . GLY D 1 100 ? -37.004 7.859 -9.552 1.000 19.704 101 GLY DDD O 1
ATOM 10962 N N . ILE D 1 101 ? -36.086 6.744 -11.247 1.000 17.757 102 ILE DDD N 1
ATOM 10963 C CA . ILE D 1 101 ? -35.114 6.032 -10.374 1.000 18.025 102 ILE DDD CA 1
ATOM 10964 C C . ILE D 1 101 ? -34.198 7.039 -9.647 1.000 17.223 102 ILE DDD C 1
ATOM 10965 O O . ILE D 1 101 ? -33.818 6.736 -8.514 1.000 19.288 102 ILE DDD O 1
ATOM 10981 N N . ASN D 1 102 ? -33.909 8.193 -10.216 1.000 20.185 103 ASN DDD N 1
ATOM 10982 C CA . ASN D 1 102 ? -33.048 9.163 -9.493 1.000 21.275 103 ASN DDD CA 1
ATOM 10983 C C . ASN D 1 102 ? -33.868 9.925 -8.454 1.000 21.041 103 ASN DDD C 1
ATOM 10984 O O . ASN D 1 102 ? -33.274 10.453 -7.508 1.000 25.478 103 ASN DDD O 1
ATOM 10995 N N . ASP D 1 103 ? -35.180 9.970 -8.583 1.000 21.560 104 ASP DDD N 1
ATOM 10996 C CA . ASP D 1 103 ? -36.057 10.520 -7.508 1.000 22.677 104 ASP DDD CA 1
ATOM 10997 C C . ASP D 1 103 ? -36.126 9.491 -6.379 1.000 24.589 104 ASP DDD C 1
ATOM 10998 O O . ASP D 1 103 ? -36.129 9.855 -5.175 1.000 23.262 104 ASP DDD O 1
ATOM 11007 N N . VAL D 1 104 ? -36.146 8.206 -6.720 1.000 20.915 105 VAL DDD N 1
ATOM 11008 C CA . VAL D 1 104 ? -36.105 7.131 -5.702 1.000 21.763 105 VAL DDD CA 1
ATOM 11009 C C . VAL D 1 104 ? -34.871 7.343 -4.818 1.000 22.569 105 VAL DDD C 1
ATOM 11010 O O . VAL D 1 104 ? -34.981 7.197 -3.568 1.000 23.921 105 VAL DDD O 1
ATOM 11023 N N . SER D 1 105 ? -33.687 7.590 -5.402 1.000 22.020 106 SER DDD N 1
ATOM 11024 C CA . SER D 1 105 ? -32.406 7.689 -4.657 1.000 24.684 106 SER DDD CA 1
ATOM 11025 C C . SER D 1 105 ? -32.422 8.953 -3.773 1.000 24.663 106 SER DDD C 1
ATOM 11026 O O . SER D 1 105 ? -31.618 9.007 -2.863 1.000 27.093 106 SER DDD O 1
ATOM 11034 N N . ARG D 1 106 ? -33.373 9.867 -3.970 1.000 27.100 107 ARG DDD N 1
ATOM 11035 C CA . ARG D 1 106 ? -33.544 11.078 -3.114 1.000 27.825 107 ARG DDD CA 1
ATOM 11036 C C . ARG D 1 106 ? -34.477 10.790 -1.943 1.000 32.061 107 ARG DDD C 1
ATOM 11037 O O . ARG D 1 106 ? -34.687 11.697 -1.094 1.000 34.016 107 ARG DDD O 1
ATOM 11058 N N . GLY D 1 107 ? -35.037 9.593 -1.891 1.000 29.508 108 GLY DDD N 1
ATOM 11059 C CA . GLY D 1 107 ? -35.907 9.166 -0.780 1.000 29.089 108 GLY DDD CA 1
ATOM 11060 C C . GLY D 1 107 ? -37.361 9.534 -1.029 1.000 27.972 108 GLY DDD C 1
ATOM 11061 O O . GLY D 1 107 ? -38.190 9.367 -0.145 1.000 28.601 108 GLY DDD O 1
ATOM 11065 N N . THR D 1 108 ? -37.701 10.018 -2.213 1.000 25.688 109 THR DDD N 1
ATOM 11066 C CA . THR D 1 108 ? -39.074 10.422 -2.544 1.000 25.675 109 THR DDD CA 1
ATOM 11067 C C . THR D 1 108 ? -39.934 9.180 -2.643 1.000 27.997 109 THR DDD C 1
ATOM 11068 O O . THR D 1 108 ? -39.506 8.206 -3.326 1.000 25.597 109 THR DDD O 1
ATOM 11079 N N . SER D 1 109 ? -41.106 9.213 -2.048 1.000 27.539 110 SER DDD N 1
ATOM 11080 C CA . SER D 1 109 ? -42.048 8.082 -2.112 1.000 26.595 110 SER DDD CA 1
ATOM 11081 C C . SER D 1 109 ? -42.584 7.916 -3.538 1.000 24.411 110 SER DDD C 1
ATOM 11082 O O . SER D 1 109 ? -42.639 8.875 -4.337 1.000 25.934 110 SER DDD O 1
ATOM 11090 N N . ALA D 1 110 ? -43.083 6.722 -3.807 1.000 26.094 111 ALA DDD N 1
ATOM 11091 C CA . ALA D 1 110 ? -43.675 6.358 -5.100 1.000 24.775 111 ALA DDD CA 1
ATOM 11092 C C . ALA D 1 110 ? -44.816 7.313 -5.419 1.000 25.245 111 ALA DDD C 1
ATOM 11093 O O . ALA D 1 110 ? -44.944 7.735 -6.576 1.000 23.379 111 ALA DDD O 1
ATOM 11100 N N . ASP D 1 111 ? -45.716 7.609 -4.451 1.000 27.243 112 ASP DDD N 1
ATOM 11101 C CA . ASP D 1 111 ? -46.916 8.403 -4.825 1.000 27.629 112 ASP DDD CA 1
ATOM 11102 C C . ASP D 1 111 ? -46.469 9.808 -5.265 1.000 25.050 112 ASP DDD C 1
ATOM 11103 O O . ASP D 1 111 ? -47.088 10.388 -6.210 1.000 28.591 112 ASP DDD O 1
ATOM 11112 N N . LYS D 1 112 ? -45.439 10.361 -4.611 1.000 26.651 113 LYS DDD N 1
ATOM 11113 C CA . LYS D 1 112 ? -44.915 11.714 -4.938 1.000 25.775 113 LYS DDD CA 1
ATOM 11114 C C . LYS D 1 112 ? -44.305 11.692 -6.341 1.000 24.656 113 LYS DDD C 1
ATOM 11115 O O . LYS D 1 112 ? -44.583 12.603 -7.120 1.000 25.727 113 LYS DDD O 1
ATOM 11134 N N . ILE D 1 113 ? -43.543 10.637 -6.672 1.000 26.489 114 ILE DDD N 1
ATOM 11135 C CA . ILE D 1 113 ? -42.947 10.476 -8.035 1.000 24.906 114 ILE DDD CA 1
ATOM 11136 C C . ILE D 1 113 ? -44.043 10.392 -9.102 1.000 22.642 114 ILE DDD C 1
ATOM 11137 O O . ILE D 1 113 ? -43.978 11.070 -10.144 1.000 22.004 114 ILE DDD O 1
ATOM 11153 N N . ILE D 1 114 ? -45.079 9.601 -8.857 1.000 22.193 115 ILE DDD N 1
ATOM 11154 C CA . ILE D 1 114 ? -46.208 9.474 -9.813 1.000 23.235 115 ILE DDD CA 1
ATOM 11155 C C . ILE D 1 114 ? -46.913 10.832 -10.039 1.000 21.028 115 ILE DDD C 1
ATOM 11156 O O . ILE D 1 114 ? -47.288 11.168 -11.157 1.000 22.027 115 ILE DDD O 1
ATOM 11172 N N . SER D 1 115 ? -47.049 11.656 -9.000 1.000 25.322 116 SER DDD N 1
ATOM 11173 C CA . SER D 1 115 ? -47.658 13.004 -9.121 1.000 25.616 116 SER DDD CA 1
ATOM 11174 C C . SER D 1 115 ? -46.823 13.870 -10.094 1.000 22.656 116 SER DDD C 1
ATOM 11175 O O . SER D 1 115 ? -47.363 14.518 -11.015 1.000 22.344 116 SER DDD O 1
ATOM 11183 N N . GLU D 1 116 ? -45.506 13.749 -10.007 1.000 25.271 117 GLU DDD N 1
ATOM 11184 C CA . GLU D 1 116 ? -44.579 14.461 -10.903 1.000 25.681 117 GLU DDD CA 1
ATOM 11185 C C . GLU D 1 116 ? -44.661 13.866 -12.306 1.000 24.394 117 GLU DDD C 1
ATOM 11186 O O . GLU D 1 116 ? -44.638 14.602 -13.289 1.000 23.608 117 GLU DDD O 1
ATOM 11198 N N . ILE D 1 117 ? -44.773 12.535 -12.423 1.000 23.455 118 ILE DDD N 1
ATOM 11199 C CA . ILE D 1 117 ? -44.917 11.964 -13.783 1.000 23.015 118 ILE DDD CA 1
ATOM 11200 C C . ILE D 1 117 ? -46.247 12.418 -14.405 1.000 22.575 118 ILE DDD C 1
ATOM 11201 O O . ILE D 1 117 ? -46.265 12.723 -15.607 1.000 22.946 118 ILE DDD O 1
ATOM 11217 N N . SER D 1 118 ? -47.311 12.557 -13.595 1.000 23.777 119 SER DDD N 1
ATOM 11218 C CA . SER D 1 118 ? -48.622 13.065 -14.052 1.000 25.720 119 SER DDD CA 1
ATOM 11219 C C . SER D 1 118 ? -48.460 14.474 -14.643 1.000 24.381 119 SER DDD C 1
ATOM 11220 O O . SER D 1 118 ? -49.028 14.746 -15.731 1.000 25.228 119 SER DDD O 1
ATOM 11228 N N . MET D 1 119 ? -47.612 15.304 -14.022 1.000 27.904 120 MET DDD N 1
ATOM 11229 C CA . MET D 1 119 ? -47.351 16.684 -14.522 1.000 28.708 120 MET DDD CA 1
ATOM 11230 C C . MET D 1 119 ? -46.740 16.632 -15.918 1.000 27.338 120 MET DDD C 1
ATOM 11231 O O . MET D 1 119 ? -47.200 17.335 -16.843 1.000 27.863 120 MET DDD O 1
ATOM 11245 N N . ILE D 1 120 ? -45.774 15.723 -16.117 1.000 24.637 121 ILE DDD N 1
ATOM 11246 C CA . ILE D 1 120 ? -45.154 15.516 -17.454 1.000 23.604 121 ILE DDD CA 1
ATOM 11247 C C . ILE D 1 120 ? -46.203 15.074 -18.471 1.000 24.359 121 ILE DDD C 1
ATOM 11248 O O . ILE D 1 120 ? -46.244 15.595 -19.592 1.000 23.798 121 ILE DDD O 1
ATOM 11264 N N . VAL D 1 121 ? -46.973 14.035 -18.153 1.000 23.610 122 VAL DDD N 1
ATOM 11265 C CA . VAL D 1 121 ? -47.966 13.495 -19.101 1.000 24.850 122 VAL DDD CA 1
ATOM 11266 C C . VAL D 1 121 ? -48.971 14.599 -19.496 1.000 23.806 122 VAL DDD C 1
ATOM 11267 O O . VAL D 1 121 ? -49.247 14.720 -20.694 1.000 26.379 122 VAL DDD O 1
ATOM 11280 N N . ARG D 1 122 ? -49.463 15.333 -18.504 1.000 28.977 123 ARG DDD N 1
ATOM 11281 C CA . ARG D 1 122 ? -50.477 16.412 -18.701 1.000 32.048 123 ARG DDD CA 1
ATOM 11282 C C . ARG D 1 122 ? -49.889 17.460 -19.665 1.000 29.855 123 ARG DDD C 1
ATOM 11283 O O . ARG D 1 122 ? -50.574 17.847 -20.636 1.000 28.693 123 ARG DDD O 1
ATOM 11304 N N . LYS D 1 123 ? -48.644 17.870 -19.453 1.000 27.960 124 LYS DDD N 1
ATOM 11305 C CA . LYS D 1 123 ? -48.023 18.936 -20.274 1.000 28.558 124 LYS DDD CA 1
ATOM 11306 C C . LYS D 1 123 ? -47.813 18.425 -21.693 1.000 28.885 124 LYS DDD C 1
ATOM 11307 O O . LYS D 1 123 ? -48.052 19.184 -22.647 1.000 30.462 124 LYS DDD O 1
ATOM 11326 N N . ILE D 1 124 ? -47.345 17.175 -21.874 1.000 25.881 125 ILE DDD N 1
ATOM 11327 C CA . ILE D 1 124 ? -47.160 16.632 -23.248 1.000 25.398 125 ILE DDD CA 1
ATOM 11328 C C . ILE D 1 124 ? -48.515 16.623 -23.962 1.000 28.444 125 ILE DDD C 1
ATOM 11329 O O . ILE D 1 124 ? -48.548 16.989 -25.159 1.000 28.060 125 ILE DDD O 1
ATOM 11345 N N . LYS D 1 125 ? -49.570 16.136 -23.298 1.000 29.266 126 LYS DDD N 1
ATOM 11346 C CA . LYS D 1 125 ? -50.913 16.021 -23.925 1.000 30.902 126 LYS DDD CA 1
ATOM 11347 C C . LYS D 1 125 ? -51.422 17.415 -24.332 1.000 31.546 126 LYS DDD C 1
ATOM 11348 O O . LYS D 1 125 ? -51.948 17.535 -25.443 1.000 32.813 126 LYS DDD O 1
ATOM 11367 N N . GLN D 1 126 ? -51.227 18.404 -23.470 1.000 33.402 127 GLN DDD N 1
ATOM 11368 C CA . GLN D 1 126 ? -51.706 19.801 -23.674 1.000 34.984 127 GLN DDD CA 1
ATOM 11369 C C . GLN D 1 126 ? -50.923 20.428 -24.831 1.000 32.957 127 GLN DDD C 1
ATOM 11370 O O . GLN D 1 126 ? -51.540 20.980 -25.769 1.000 31.679 127 GLN DDD O 1
ATOM 11384 N N . GLU D 1 127 ? -49.592 20.330 -24.813 1.000 31.291 128 GLU DDD N 1
ATOM 11385 C CA . GLU D 1 127 ? -48.737 21.055 -25.797 1.000 30.930 128 GLU DDD CA 1
ATOM 11386 C C . GLU D 1 127 ? -48.687 20.315 -27.137 1.000 31.721 128 GLU DDD C 1
ATOM 11387 O O . GLU D 1 127 ? -48.425 20.970 -28.179 1.000 32.494 128 GLU DDD O 1
ATOM 11399 N N . SER D 1 128 ? -48.850 18.985 -27.158 1.000 28.738 129 SER DDD N 1
ATOM 11400 C CA . SER D 1 128 ? -48.732 18.204 -28.411 1.000 26.662 129 SER DDD CA 1
ATOM 11401 C C . SER D 1 128 ? -49.704 17.041 -28.373 1.000 29.297 129 SER DDD C 1
ATOM 11402 O O . SER D 1 128 ? -49.329 15.888 -28.134 1.000 29.307 129 SER DDD O 1
ATOM 11410 N N . PRO D 1 129 ? -51.007 17.298 -28.598 1.000 30.203 130 PRO DDD N 1
ATOM 11411 C CA . PRO D 1 129 ? -52.030 16.263 -28.444 1.000 28.462 130 PRO DDD CA 1
ATOM 11412 C C . PRO D 1 129 ? -51.983 15.097 -29.445 1.000 29.607 130 PRO DDD C 1
ATOM 11413 O O . PRO D 1 129 ? -52.579 14.060 -29.189 1.000 31.346 130 PRO DDD O 1
ATOM 11424 N N . LYS D 1 130 ? -51.257 15.253 -30.539 1.000 28.164 131 LYS DDD N 1
ATOM 11425 C CA . LYS D 1 130 ? -51.112 14.222 -31.578 1.000 29.969 131 LYS DDD CA 1
ATOM 11426 C C . LYS D 1 130 ? -49.917 13.321 -31.247 1.000 25.944 131 LYS DDD C 1
ATOM 11427 O O . LYS D 1 130 ? -49.779 12.329 -31.910 1.000 30.068 131 LYS DDD O 1
ATOM 11446 N N . THR D 1 131 ? -49.094 13.688 -30.271 1.000 29.248 132 THR DDD N 1
ATOM 11447 C CA . THR D 1 131 ? -47.944 12.824 -29.887 1.000 25.246 132 THR DDD CA 1
ATOM 11448 C C . THR D 1 131 ? -48.485 11.580 -29.166 1.000 25.528 132 THR DDD C 1
ATOM 11449 O O . THR D 1 131 ? -49.199 11.747 -28.177 1.000 25.793 132 THR DDD O 1
ATOM 11460 N N . LYS D 1 132 ? -48.055 10.382 -29.581 1.000 24.490 133 LYS DDD N 1
ATOM 11461 C CA . LYS D 1 132 ? -48.366 9.142 -28.827 1.000 23.430 133 LYS DDD CA 1
ATOM 11462 C C . LYS D 1 132 ? -47.347 9.028 -27.697 1.000 23.800 133 LYS DDD C 1
ATOM 11463 O O . LYS D 1 132 ? -46.113 8.945 -27.991 1.000 24.015 133 LYS DDD O 1
ATOM 11482 N N . LEU D 1 133 ? -47.829 8.983 -26.469 1.000 21.673 134 LEU DDD N 1
ATOM 11483 C CA . LEU D 1 133 ? -46.964 8.907 -25.263 1.000 21.433 134 LEU DDD CA 1
ATOM 11484 C C . LEU D 1 133 ? -47.007 7.498 -24.685 1.000 22.013 134 LEU DDD C 1
ATOM 11485 O O . LEU D 1 133 ? -48.063 6.885 -24.583 1.000 22.047 134 LEU DDD O 1
ATOM 11501 N N . TYR D 1 134 ? -45.836 6.944 -24.395 1.000 20.327 135 TYR DDD N 1
ATOM 11502 C CA . TYR D 1 134 ? -45.685 5.592 -23.838 1.000 20.217 135 TYR DDD CA 1
ATOM 11503 C C . TYR D 1 134 ? -44.954 5.697 -22.522 1.000 19.376 135 TYR DDD C 1
ATOM 11504 O O . TYR D 1 134 ? -43.826 6.182 -22.532 1.000 20.702 135 TYR DDD O 1
ATOM 11522 N N . LEU D 1 135 ? -45.586 5.343 -21.418 1.000 17.881 136 LEU DDD N 1
ATOM 11523 C CA . LEU D 1 135 ? -44.981 5.320 -20.095 1.000 20.139 136 LEU DDD CA 1
ATOM 11524 C C . LEU D 1 135 ? -44.368 3.953 -19.865 1.000 19.530 136 LEU DDD C 1
ATOM 11525 O O . LEU D 1 135 ? -45.071 2.963 -19.688 1.000 20.177 136 LEU DDD O 1
ATOM 11541 N N . GLN D 1 136 ? -43.083 3.917 -19.758 1.000 17.909 137 GLN DDD N 1
ATOM 11542 C CA . GLN D 1 136 ? -42.309 2.672 -19.541 1.000 17.246 137 GLN DDD CA 1
ATOM 11543 C C . GLN D 1 136 ? -42.116 2.418 -18.071 1.000 17.027 137 GLN DDD C 1
ATOM 11544 O O . GLN D 1 136 ? -41.729 3.323 -17.301 1.000 17.396 137 GLN DDD O 1
ATOM 11558 N N . SER D 1 137 ? -42.466 1.205 -17.605 1.000 16.551 138 SER DDD N 1
ATOM 11559 C CA . SER D 1 137 ? -42.181 0.774 -16.235 1.000 17.379 138 SER DDD CA 1
ATOM 11560 C C . SER D 1 137 ? -40.777 1.172 -15.808 1.000 17.716 138 SER DDD C 1
ATOM 11561 O O . SER D 1 137 ? -39.851 0.856 -16.586 1.000 18.173 138 SER DDD O 1
ATOM 11569 N N . VAL D 1 138 ? -40.618 1.681 -14.597 1.000 17.633 139 VAL DDD N 1
ATOM 11570 C CA . VAL D 1 138 ? -39.281 1.849 -13.999 1.000 16.205 139 VAL DDD CA 1
ATOM 11571 C C . VAL D 1 138 ? -38.609 0.485 -13.963 1.000 16.934 139 VAL DDD C 1
ATOM 11572 O O . VAL D 1 138 ? -39.308 -0.537 -13.641 1.000 17.864 139 VAL DDD O 1
ATOM 11585 N N . LEU D 1 139 ? -37.354 0.379 -14.339 1.000 18.026 140 LEU DDD N 1
ATOM 11586 C CA . LEU D 1 139 ? -36.626 -0.905 -14.351 1.000 17.344 140 LEU DDD CA 1
ATOM 11587 C C . LEU D 1 139 ? -36.290 -1.288 -12.926 1.000 18.010 140 LEU DDD C 1
ATOM 11588 O O . LEU D 1 139 ? -36.041 -0.460 -12.037 1.000 17.780 140 LEU DDD O 1
ATOM 11604 N N . PRO D 1 140 ? -36.225 -2.605 -12.657 1.000 18.316 141 PRO DDD N 1
ATOM 11605 C CA . PRO D 1 140 ? -35.716 -3.059 -11.369 1.000 17.541 141 PRO DDD CA 1
ATOM 11606 C C . PRO D 1 140 ? -34.232 -2.654 -11.215 1.000 17.479 141 PRO DDD C 1
ATOM 11607 O O . PRO D 1 140 ? -33.503 -2.430 -12.209 1.000 17.641 141 PRO DDD O 1
ATOM 11618 N N . VAL D 1 141 ? -33.747 -2.787 -9.990 1.000 18.355 142 VAL DDD N 1
ATOM 11619 C CA . VAL D 1 141 ? -32.337 -2.519 -9.628 1.000 18.052 142 VAL DDD CA 1
ATOM 11620 C C . VAL D 1 141 ? -31.840 -3.658 -8.742 1.000 20.009 142 VAL DDD C 1
ATOM 11621 O O . VAL D 1 141 ? -32.646 -4.530 -8.348 1.000 19.799 142 VAL DDD O 1
ATOM 11634 N N . ASN D 1 142 ? -30.561 -3.669 -8.465 1.000 19.719 143 ASN DDD N 1
ATOM 11635 C CA . ASN D 1 142 ? -29.985 -4.798 -7.702 1.000 19.976 143 ASN DDD CA 1
ATOM 11636 C C . ASN D 1 142 ? -28.800 -4.266 -6.909 1.000 20.259 143 ASN DDD C 1
ATOM 11637 O O . ASN D 1 142 ? -27.947 -3.565 -7.494 1.000 19.798 143 ASN DDD O 1
ATOM 11648 N N . ASP D 1 143 ? -28.787 -4.491 -5.595 1.000 21.099 144 ASP DDD N 1
ATOM 11649 C CA . ASP D 1 143 ? -27.671 -4.062 -4.734 1.000 21.489 144 ASP DDD CA 1
ATOM 11650 C C . ASP D 1 143 ? -26.498 -5.042 -4.751 1.000 21.348 144 ASP DDD C 1
ATOM 11651 O O . ASP D 1 143 ? -25.474 -4.736 -4.087 1.000 21.705 144 ASP DDD O 1
ATOM 11660 N N . CYS D 1 144 ? -26.534 -6.096 -5.544 1.000 19.868 145 CYS DDD N 1
ATOM 11661 C CA . CYS D 1 144 ? -25.494 -7.156 -5.523 1.000 21.051 145 CYS DDD CA 1
ATOM 11662 C C . CYS D 1 144 ? -24.104 -6.564 -5.819 1.000 20.939 145 CYS DDD C 1
ATOM 11663 O O . CYS D 1 144 ? -23.139 -7.145 -5.342 1.000 23.577 145 CYS DDD O 1
ATOM 11671 N N . TYR D 1 145 ? -23.985 -5.511 -6.647 1.000 20.003 146 TYR DDD N 1
ATOM 11672 C CA . TYR D 1 145 ? -22.662 -4.990 -7.067 1.000 22.099 146 TYR DDD CA 1
ATOM 11673 C C . TYR D 1 145 ? -22.133 -3.961 -6.066 1.000 23.834 146 TYR DDD C 1
ATOM 11674 O O . TYR D 1 145 ? -21.028 -3.446 -6.310 1.000 25.553 146 TYR DDD O 1
ATOM 11692 N N . GLY D 1 146 ? -22.889 -3.638 -5.010 1.000 24.731 147 GLY DDD N 1
ATOM 11693 C CA . GLY D 1 146 ? -22.562 -2.578 -4.041 1.000 24.773 147 GLY DDD CA 1
ATOM 11694 C C . GLY D 1 146 ? -22.294 -1.236 -4.674 1.000 28.895 147 GLY DDD C 1
ATOM 11695 O O . GLY D 1 146 ? -21.461 -0.492 -4.143 1.000 29.650 147 GLY DDD O 1
ATOM 11699 N N . MET D 1 147 ? -23.009 -0.864 -5.745 1.000 23.727 148 MET DDD N 1
ATOM 11700 C CA . MET D 1 147 ? -22.882 0.454 -6.382 1.000 24.056 148 MET DDD CA 1
ATOM 11701 C C . MET D 1 147 ? -24.225 1.156 -6.301 1.000 21.215 148 MET DDD C 1
ATOM 11702 O O . MET D 1 147 ? -25.278 0.443 -6.148 1.000 24.095 148 MET DDD O 1
ATOM 11716 N N . PHE D 1 148 ? -24.205 2.467 -6.399 1.000 22.076 149 PHE DDD N 1
ATOM 11717 C CA . PHE D 1 148 ? -25.417 3.321 -6.422 1.000 23.339 149 PHE DDD CA 1
ATOM 11718 C C . PHE D 1 148 ? -26.340 2.948 -5.252 1.000 25.355 149 PHE DDD C 1
ATOM 11719 O O . PHE D 1 148 ? -27.515 2.743 -5.473 1.000 23.901 149 PHE DDD O 1
ATOM 11736 N N . ASN D 1 149 ? -25.827 2.910 -4.020 1.000 26.090 150 ASN DDD N 1
ATOM 11737 C CA . ASN D 1 149 ? -26.570 2.313 -2.869 1.000 29.462 150 ASN DDD CA 1
ATOM 11738 C C . ASN D 1 149 ? -27.871 3.074 -2.604 1.000 26.299 150 ASN DDD C 1
ATOM 11739 O O . ASN D 1 149 ? -28.876 2.412 -2.204 1.000 27.420 150 ASN DDD O 1
ATOM 11750 N N . GLY D 1 150 ? -27.887 4.369 -2.858 1.000 25.250 151 GLY DDD N 1
ATOM 11751 C CA . GLY D 1 150 ? -29.099 5.199 -2.739 1.000 25.187 151 GLY DDD CA 1
ATOM 11752 C C . GLY D 1 150 ? -30.220 4.670 -3.621 1.000 25.350 151 GLY DDD C 1
ATOM 11753 O O . GLY D 1 150 ? -31.411 4.781 -3.246 1.000 25.515 151 GLY DDD O 1
ATOM 11757 N N . HIS D 1 151 ? -29.856 4.164 -4.810 1.000 23.943 152 HIS DDD N 1
ATOM 11758 C CA . HIS D 1 151 ? -30.805 3.586 -5.781 1.000 23.636 152 HIS DDD CA 1
ATOM 11759 C C . HIS D 1 151 ? -31.100 2.157 -5.363 1.000 23.428 152 HIS DDD C 1
ATOM 11760 O O . HIS D 1 151 ? -32.276 1.796 -5.221 1.000 23.680 152 HIS DDD O 1
ATOM 11775 N N . THR D 1 152 ? -30.058 1.322 -5.247 1.000 24.653 153 THR DDD N 1
ATOM 11776 C CA . THR D 1 152 ? -30.199 -0.149 -5.209 1.000 27.062 153 THR DDD CA 1
ATOM 11777 C C . THR D 1 152 ? -30.736 -0.631 -3.855 1.000 28.227 153 THR DDD C 1
ATOM 11778 O O . THR D 1 152 ? -31.433 -1.673 -3.837 1.000 31.603 153 THR DDD O 1
ATOM 11789 N N . SER D 1 153 ? -30.495 0.110 -2.772 1.000 27.803 154 SER DDD N 1
ATOM 11790 C CA . SER D 1 153 ? -31.057 -0.187 -1.425 1.000 28.424 154 SER DDD CA 1
ATOM 11791 C C . SER D 1 153 ? -32.581 0.062 -1.408 1.000 32.279 154 SER DDD C 1
ATOM 11792 O O . SER D 1 153 ? -33.256 -0.499 -0.538 1.000 35.534 154 SER DDD O 1
ATOM 11800 N N . ARG D 1 154 ? -33.130 0.825 -2.359 1.000 28.371 155 ARG DDD N 1
ATOM 11801 C CA . ARG D 1 154 ? -34.586 1.144 -2.461 1.000 28.497 155 ARG DDD CA 1
ATOM 11802 C C . ARG D 1 154 ? -35.235 0.351 -3.607 1.000 25.448 155 ARG DDD C 1
ATOM 11803 O O . ARG D 1 154 ? -36.228 0.792 -4.177 1.000 25.205 155 ARG DDD O 1
ATOM 11824 N N . TRP D 1 155 ? -34.718 -0.821 -3.895 1.000 23.804 156 TRP DDD N 1
ATOM 11825 C CA . TRP D 1 155 ? -35.232 -1.732 -4.937 1.000 25.807 156 TRP DDD CA 1
ATOM 11826 C C . TRP D 1 155 ? -36.742 -1.946 -4.793 1.000 25.608 156 TRP DDD C 1
ATOM 11827 O O . TRP D 1 155 ? -37.390 -2.115 -5.830 1.000 23.337 156 TRP DDD O 1
ATOM 11848 N N . GLN D 1 156 ? -37.305 -1.967 -3.571 1.000 25.450 157 GLN DDD N 1
ATOM 11849 C CA . GLN D 1 156 ? -38.767 -2.222 -3.393 1.000 27.307 157 GLN DDD CA 1
ATOM 11850 C C . GLN D 1 156 ? -39.615 -1.048 -3.899 1.000 24.377 157 GLN DDD C 1
ATOM 11851 O O . GLN D 1 156 ? -40.787 -1.252 -4.158 1.000 26.224 157 GLN DDD O 1
ATOM 11865 N N . VAL D 1 157 ? -39.046 0.153 -4.050 1.000 23.401 158 VAL DDD N 1
ATOM 11866 C CA . VAL D 1 157 ? -39.834 1.334 -4.498 1.000 22.745 158 VAL DDD CA 1
ATOM 11867 C C . VAL D 1 157 ? -40.199 1.164 -5.979 1.000 21.011 158 VAL DDD C 1
ATOM 11868 O O . VAL D 1 157 ? -41.143 1.754 -6.429 1.000 22.088 158 VAL DDD O 1
ATOM 11881 N N . VAL D 1 158 ? -39.429 0.382 -6.725 1.000 21.482 159 VAL DDD N 1
ATOM 11882 C CA . VAL D 1 158 ? -39.675 0.255 -8.188 1.000 18.781 159 VAL DDD CA 1
ATOM 11883 C C . VAL D 1 158 ? -41.083 -0.279 -8.474 1.000 18.492 159 VAL DDD C 1
ATOM 11884 O O . VAL D 1 158 ? -41.817 0.357 -9.218 1.000 18.426 159 VAL DDD O 1
ATOM 11897 N N . LYS D 1 159 ? -41.445 -1.375 -7.813 1.000 21.313 160 LYS DDD N 1
ATOM 11898 C CA . LYS D 1 159 ? -42.792 -1.971 -8.034 1.000 20.903 160 LYS DDD CA 1
ATOM 11899 C C . LYS D 1 159 ? -43.859 -1.011 -7.498 1.000 20.718 160 LYS DDD C 1
ATOM 11900 O O . LYS D 1 159 ? -44.944 -0.929 -8.047 1.000 21.432 160 LYS DDD O 1
ATOM 11919 N N . GLN D 1 160 ? -43.539 -0.317 -6.423 1.000 21.464 161 GLN DDD N 1
ATOM 11920 C CA . GLN D 1 160 ? -44.477 0.672 -5.798 1.000 21.868 161 GLN DDD CA 1
ATOM 11921 C C . GLN D 1 160 ? -44.819 1.714 -6.855 1.000 22.146 161 GLN DDD C 1
ATOM 11922 O O . GLN D 1 160 ? -45.992 2.094 -7.060 1.000 23.226 161 GLN DDD O 1
ATOM 11936 N N . ILE D 1 161 ? -43.807 2.222 -7.562 1.000 20.037 162 ILE DDD N 1
ATOM 11937 C CA . ILE D 1 161 ? -44.024 3.179 -8.667 1.000 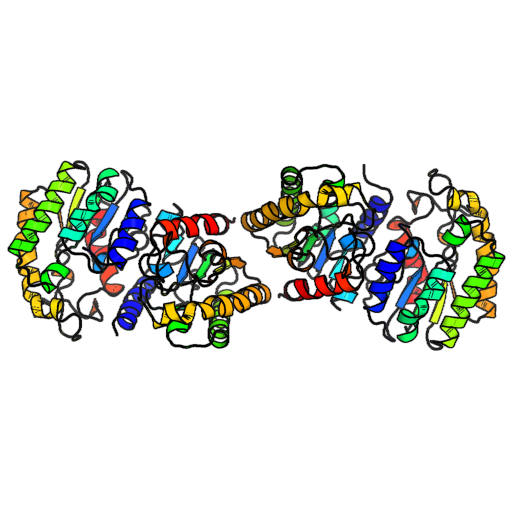20.202 162 ILE DDD CA 1
ATOM 11938 C C . ILE D 1 161 ? -44.868 2.503 -9.749 1.000 18.756 162 ILE DDD C 1
ATOM 11939 O O . ILE D 1 161 ? -45.867 3.068 -10.228 1.000 20.274 162 ILE DDD O 1
ATOM 11955 N N . ASN D 1 162 ? -44.461 1.323 -10.202 1.000 19.543 163 ASN DDD N 1
ATOM 11956 C CA . ASN D 1 162 ? -45.096 0.705 -11.386 1.000 18.950 163 ASN DDD CA 1
ATOM 11957 C C . ASN D 1 162 ? -46.563 0.349 -11.102 1.000 18.028 163 ASN DDD C 1
ATOM 11958 O O . ASN D 1 162 ? -47.347 0.547 -12.011 1.000 19.202 163 ASN DDD O 1
ATOM 11969 N N . ASP D 1 163 ? -46.879 0.010 -9.850 1.000 19.627 164 ASP DDD N 1
ATOM 11970 C CA . ASP D 1 163 ? -48.281 -0.307 -9.436 1.000 21.426 164 ASP DDD CA 1
ATOM 11971 C C . ASP D 1 163 ? -49.147 0.940 -9.521 1.000 22.084 164 ASP DDD C 1
ATOM 11972 O O . ASP D 1 163 ? -50.406 0.779 -9.652 1.000 21.689 164 ASP DDD O 1
ATOM 11981 N N . LEU D 1 164 ? -48.543 2.129 -9.467 1.000 21.803 165 LEU DDD N 1
ATOM 11982 C CA . LEU D 1 164 ? -49.292 3.403 -9.593 1.000 21.620 165 LEU DDD CA 1
ATOM 11983 C C . LEU D 1 164 ? -49.170 3.992 -11.006 1.000 20.360 165 LEU DDD C 1
ATOM 11984 O O . LEU D 1 164 ? -50.028 4.751 -11.430 1.000 21.384 165 LEU DDD O 1
ATOM 12000 N N . LEU D 1 165 ? -48.112 3.631 -11.761 1.000 20.252 166 LEU DDD N 1
ATOM 12001 C CA . LEU D 1 165 ? -47.857 4.210 -13.087 1.000 19.403 166 LEU DDD CA 1
ATOM 12002 C C . LEU D 1 165 ? -48.819 3.614 -14.113 1.000 18.204 166 LEU DDD C 1
ATOM 12003 O O . LEU D 1 165 ? -49.272 4.298 -15.018 1.000 20.075 166 LEU DDD O 1
ATOM 12019 N N . GLU D 1 166 ? -49.132 2.326 -13.973 1.000 19.068 167 GLU DDD N 1
ATOM 12020 C CA . GLU D 1 166 ? -50.081 1.652 -14.900 1.000 19.961 167 GLU DDD CA 1
ATOM 12021 C C . GLU D 1 166 ? -51.474 2.285 -14.795 1.000 20.998 167 GLU DDD C 1
ATOM 12022 O O . GLU D 1 166 ? -52.051 2.640 -15.803 1.000 19.938 167 GLU DDD O 1
ATOM 12034 N N . PRO D 1 167 ? -51.982 2.527 -13.580 1.000 20.648 168 PRO DDD N 1
ATOM 12035 C CA . PRO D 1 167 ? -53.256 3.242 -13.455 1.000 21.768 168 PRO DDD CA 1
ATOM 12036 C C . PRO D 1 167 ? -53.199 4.683 -13.947 1.000 21.489 168 PRO DDD C 1
ATOM 12037 O O . PRO D 1 167 ? -54.191 5.164 -14.577 1.000 22.477 168 PRO DDD O 1
ATOM 12048 N N . LEU D 1 168 ? -52.066 5.361 -13.756 1.000 21.312 169 LEU DDD N 1
ATOM 12049 C CA . LEU D 1 168 ? -51.905 6.707 -14.357 1.000 23.337 169 LEU DDD CA 1
ATOM 12050 C C . LEU D 1 168 ? -52.047 6.630 -15.860 1.000 21.023 169 LEU DDD C 1
ATOM 12051 O O . LEU D 1 168 ? -52.745 7.438 -16.461 1.000 23.724 169 LEU DDD O 1
ATOM 12067 N N . ALA D 1 169 ? -51.363 5.705 -16.523 1.000 19.254 170 ALA DDD N 1
ATOM 12068 C CA . ALA D 1 169 ? -51.456 5.576 -17.976 1.000 19.657 170 ALA DDD CA 1
ATOM 12069 C C . ALA D 1 169 ? -52.910 5.392 -18.389 1.000 22.856 170 ALA DDD C 1
ATOM 12070 O O . ALA D 1 169 ? -53.370 6.023 -19.348 1.000 23.126 170 ALA DDD O 1
ATOM 12077 N N . VAL D 1 170 ? -53.599 4.486 -17.702 1.000 21.591 171 VAL DDD N 1
ATOM 12078 C CA . VAL D 1 170 ? -55.002 4.182 -18.074 1.000 21.295 171 VAL DDD CA 1
ATOM 12079 C C . VAL D 1 170 ? -55.836 5.462 -17.867 1.000 21.774 171 VAL DDD C 1
ATOM 12080 O O . VAL D 1 170 ? -56.580 5.799 -18.792 1.000 24.421 171 VAL DDD O 1
ATOM 12093 N N . LYS D 1 171 ? -55.682 6.128 -16.738 1.000 22.766 172 LYS DDD N 1
ATOM 12094 C CA . LYS D 1 171 ? -56.446 7.391 -16.460 1.000 24.399 172 LYS DDD CA 1
ATOM 12095 C C . LYS D 1 171 ? -56.233 8.399 -17.598 1.000 29.101 172 LYS DDD C 1
ATOM 12096 O O . LYS D 1 171 ? -57.222 9.076 -18.027 1.000 30.207 172 LYS DDD O 1
ATOM 12115 N N . GLU D 1 172 ? -54.980 8.583 -18.044 1.000 25.355 173 GLU DDD N 1
ATOM 12116 C CA . GLU D 1 172 ? -54.609 9.662 -18.994 1.000 25.515 173 GLU DDD CA 1
ATOM 12117 C C . GLU D 1 172 ? -54.705 9.177 -20.435 1.000 24.327 173 GLU DDD C 1
ATOM 12118 O O . GLU D 1 172 ? -54.431 9.976 -21.353 1.000 26.929 173 GLU DDD O 1
ATOM 12130 N N . GLY D 1 173 ? -55.173 7.958 -20.688 1.000 24.649 174 GLY DDD N 1
ATOM 12131 C CA . GLY D 1 173 ? -55.380 7.502 -22.073 1.000 23.257 174 GLY DDD CA 1
ATOM 12132 C C . GLY D 1 173 ? -54.068 7.322 -22.832 1.000 23.718 174 GLY DDD C 1
ATOM 12133 O O . GLY D 1 173 ? -54.055 7.453 -24.078 1.000 29.497 174 GLY DDD O 1
ATOM 12137 N N . VAL D 1 174 ? -52.986 6.959 -22.123 1.000 24.491 175 VAL DDD N 1
ATOM 12138 C CA . VAL D 1 174 ? -51.658 6.753 -22.760 1.000 23.763 175 VAL DDD CA 1
ATOM 12139 C C . VAL D 1 174 ? -51.216 5.312 -22.503 1.000 22.222 175 VAL DDD C 1
ATOM 12140 O O . VAL D 1 174 ? -51.736 4.646 -21.603 1.000 21.825 175 VAL DDD O 1
ATOM 12153 N N . ALA D 1 175 ? -50.250 4.836 -23.274 1.000 22.895 176 ALA DDD N 1
ATOM 12154 C CA . ALA D 1 175 ? -49.751 3.444 -23.167 1.000 22.604 176 ALA DDD CA 1
ATOM 12155 C C . ALA D 1 175 ? -48.884 3.256 -21.914 1.000 21.343 176 ALA DDD C 1
ATOM 12156 O O . ALA D 1 175 ? -48.168 4.156 -21.475 1.000 19.759 176 ALA DDD O 1
ATOM 12163 N N . TYR D 1 176 ? -48.971 2.069 -21.327 1.000 18.962 177 TYR DDD N 1
ATOM 12164 C CA . TYR D 1 176 ? -48.061 1.573 -20.292 1.000 19.638 177 TYR DDD CA 1
ATOM 12165 C C . TYR D 1 176 ? -47.312 0.390 -20.882 1.000 18.684 177 TYR DDD C 1
ATOM 12166 O O . TYR D 1 176 ? -47.973 -0.569 -21.311 1.000 18.589 177 TYR DDD O 1
ATOM 12184 N N . ILE D 1 177 ? -45.980 0.412 -20.819 1.000 17.561 178 ILE DDD N 1
ATOM 12185 C CA . ILE D 1 177 ? -45.133 -0.698 -21.359 1.000 17.440 178 ILE DDD CA 1
ATOM 12186 C C . ILE D 1 177 ? -44.439 -1.375 -20.191 1.000 18.400 178 ILE DDD C 1
ATOM 12187 O O . ILE D 1 177 ? -43.717 -0.720 -19.407 1.000 16.420 178 ILE DDD O 1
ATOM 12203 N N . ASP D 1 178 ? -44.733 -2.653 -19.996 1.000 17.376 179 ASP DDD N 1
ATOM 12204 C CA . ASP D 1 178 ? -44.125 -3.446 -18.906 1.000 17.394 179 ASP DDD CA 1
ATOM 12205 C C . ASP D 1 178 ? -42.754 -3.961 -19.321 1.000 18.513 179 ASP DDD C 1
ATOM 12206 O O . ASP D 1 178 ? -42.678 -5.014 -19.935 1.000 19.696 179 ASP DDD O 1
ATOM 12215 N N . LEU D 1 179 ? -41.705 -3.134 -19.195 1.000 16.125 180 LEU DDD N 1
ATOM 12216 C CA . LEU D 1 179 ? -40.331 -3.649 -19.361 1.000 16.450 180 LEU DDD CA 1
ATOM 12217 C C . LEU D 1 179 ? -39.971 -4.504 -18.148 1.000 16.956 180 LEU DDD C 1
ATOM 12218 O O . LEU D 1 179 ? -39.259 -5.530 -18.302 1.000 17.399 180 LEU DDD O 1
ATOM 12234 N N . TYR D 1 180 ? -40.314 -4.036 -16.970 1.000 15.977 181 TYR DDD N 1
ATOM 12235 C CA . TYR D 1 180 ? -39.937 -4.582 -15.652 1.000 16.793 181 TYR DDD CA 1
ATOM 12236 C C . TYR D 1 180 ? -40.027 -6.106 -15.621 1.000 17.134 181 TYR DDD C 1
ATOM 12237 O O . TYR D 1 180 ? -39.018 -6.733 -15.227 1.000 18.020 181 TYR DDD O 1
ATOM 12255 N N . SER D 1 181 ? -41.157 -6.698 -16.068 1.000 18.529 182 SER DDD N 1
ATOM 12256 C CA . SER D 1 181 ? -41.329 -8.174 -15.913 1.000 17.986 182 SER DDD CA 1
ATOM 12257 C C . SER D 1 181 ? -40.274 -8.952 -16.701 1.000 17.542 182 SER DDD C 1
ATOM 12258 O O . SER D 1 181 ? -39.921 -10.064 -16.276 1.000 19.963 182 SER DDD O 1
ATOM 12266 N N . HIS D 1 182 ? -39.671 -8.343 -17.722 1.000 16.324 183 HIS DDD N 1
ATOM 12267 C CA . HIS D 1 182 ? -38.670 -9.029 -18.560 1.000 16.556 183 HIS DDD CA 1
ATOM 12268 C C . HIS D 1 182 ? -37.278 -8.907 -17.910 1.000 16.373 183 HIS DDD C 1
ATOM 12269 O O . HIS D 1 182 ? -36.421 -9.781 -18.163 1.000 18.318 183 HIS DDD O 1
ATOM 12284 N N . PHE D 1 183 ? -37.046 -7.901 -17.102 1.000 16.943 184 PHE DDD N 1
ATOM 12285 C CA . PHE D 1 183 ? -35.702 -7.611 -16.531 1.000 16.821 184 PHE DDD CA 1
ATOM 12286 C C . PHE D 1 183 ? -35.538 -8.181 -15.129 1.000 19.626 184 PHE DDD C 1
ATOM 12287 O O . PHE D 1 183 ? -34.405 -8.419 -14.651 1.000 17.696 184 PHE DDD O 1
ATOM 12304 N N . VAL D 1 184 ? -36.634 -8.339 -14.402 1.000 18.524 185 VAL DDD N 1
ATOM 12305 C CA . VAL D 1 184 ? -36.625 -8.731 -12.977 1.000 21.676 185 VAL DDD CA 1
ATOM 12306 C C . VAL D 1 184 ? -36.327 -10.225 -12.847 1.000 21.618 185 VAL DDD C 1
ATOM 12307 O O . VAL D 1 184 ? -36.622 -10.975 -13.773 1.000 23.210 185 VAL DDD O 1
ATOM 12320 N N . GLU D 1 185 ? -35.785 -10.598 -11.693 1.000 23.212 186 GLU DDD N 1
ATOM 12321 C CA . GLU D 1 185 ? -35.847 -12.012 -11.248 1.000 27.136 186 GLU DDD CA 1
ATOM 12322 C C . GLU D 1 185 ? -37.087 -12.212 -10.387 1.000 29.188 186 GLU DDD C 1
ATOM 12323 O O . GLU D 1 185 ? -37.199 -11.488 -9.357 1.000 31.253 186 GLU DDD O 1
ATOM 12335 N N . LYS D 1 186 ? -37.963 -13.167 -10.742 1.000 35.253 187 LYS DDD N 1
ATOM 12336 C CA . LYS D 1 186 ? -39.181 -13.504 -9.943 1.000 37.712 187 LYS DDD CA 1
ATOM 12337 C C . LYS D 1 186 ? -38.800 -13.685 -8.464 1.000 32.812 187 LYS DDD C 1
ATOM 12338 O O . LYS D 1 186 ? -39.455 -13.111 -7.606 1.000 36.637 187 LYS DDD O 1
ATOM 12344 N N . GLU D 1 187 ? -37.692 -14.351 -8.176 1.000 34.651 188 GLU DDD N 1
ATOM 12345 C CA . GLU D 1 187 ? -37.372 -14.809 -6.793 1.000 35.572 188 GLU DDD CA 1
ATOM 12346 C C . GLU D 1 187 ? -36.945 -13.623 -5.909 1.000 38.800 188 GLU DDD C 1
ATOM 12347 O O . GLU D 1 187 ? -37.108 -13.746 -4.694 1.000 40.280 188 GLU DDD O 1
ATOM 12359 N N . THR D 1 188 ? -36.414 -12.511 -6.457 1.000 32.898 189 THR DDD N 1
ATOM 12360 C CA . THR D 1 188 ? -35.777 -11.443 -5.635 1.000 30.588 189 THR DDD CA 1
ATOM 12361 C C . THR D 1 188 ? -36.477 -10.081 -5.744 1.000 25.598 189 THR DDD C 1
ATOM 12362 O O . THR D 1 188 ? -36.242 -9.260 -4.850 1.000 28.980 189 THR DDD O 1
ATOM 12373 N N . GLY D 1 189 ? -37.167 -9.778 -6.847 1.000 25.682 190 GLY DDD N 1
ATOM 12374 C CA . GLY D 1 189 ? -37.726 -8.441 -7.113 1.000 23.824 190 GLY DDD CA 1
ATOM 12375 C C . GLY D 1 189 ? -36.646 -7.471 -7.636 1.000 22.193 190 GLY DDD C 1
ATOM 12376 O O . GLY D 1 189 ? -36.895 -6.290 -7.714 1.000 21.599 190 GLY DDD O 1
ATOM 12380 N N . LYS D 1 190 ? -35.484 -8.022 -7.956 1.000 22.269 191 LYS DDD N 1
ATOM 12381 C CA . LYS D 1 190 ? -34.288 -7.223 -8.343 1.000 20.414 191 LYS DDD CA 1
ATOM 12382 C C . LYS D 1 190 ? -33.923 -7.523 -9.783 1.000 19.083 191 LYS DDD C 1
ATOM 12383 O O . LYS D 1 190 ? -34.318 -8.532 -10.360 1.000 20.910 191 LYS DDD O 1
ATOM 12402 N N A MET D 1 191 ? -33.167 -6.596 -10.378 0.500 17.895 192 MET DDD N 1
ATOM 12403 N N B MET D 1 191 ? -33.162 -6.597 -10.369 0.500 18.887 192 MET DDD N 1
ATOM 12404 C CA A MET D 1 191 ? -32.747 -6.786 -11.775 0.500 17.789 192 MET DDD CA 1
ATOM 12405 C CA B MET D 1 191 ? -32.660 -6.720 -11.749 0.500 19.423 192 MET DDD CA 1
ATOM 12406 C C A MET D 1 191 ? -31.860 -8.020 -11.887 0.500 18.031 192 MET DDD C 1
ATOM 12407 C C B MET D 1 191 ? -31.818 -7.994 -11.904 0.500 18.994 192 MET DDD C 1
ATOM 12408 O O A MET D 1 191 ? -30.948 -8.193 -11.070 0.500 19.919 192 MET DDD O 1
ATOM 12409 O O B MET D 1 191 ? -30.909 -8.208 -11.093 0.500 20.684 192 MET DDD O 1
ATOM 12436 N N . ASN D 1 192 ? -32.103 -8.802 -12.923 1.000 17.880 193 ASN DDD N 1
ATOM 12437 C CA . ASN D 1 192 ? -31.279 -9.966 -13.279 1.000 18.423 193 ASN DDD CA 1
ATOM 12438 C C . ASN D 1 192 ? -29.882 -9.455 -13.559 1.000 17.668 193 ASN DDD C 1
ATOM 12439 O O . ASN D 1 192 ? -29.718 -8.595 -14.438 1.000 17.923 193 ASN DDD O 1
ATOM 12450 N N . PRO D 1 193 ? -28.834 -9.930 -12.857 1.000 17.866 194 PRO DDD N 1
ATOM 12451 C CA . PRO D 1 193 ? -27.485 -9.439 -13.127 1.000 19.016 194 PRO DDD CA 1
ATOM 12452 C C . PRO D 1 193 ? -26.998 -9.652 -14.573 1.000 17.273 194 PRO DDD C 1
ATOM 12453 O O . PRO D 1 193 ? -26.034 -8.992 -14.980 1.000 18.293 194 PRO DDD O 1
ATOM 12464 N N . VAL D 1 194 ? -27.610 -10.493 -15.377 1.000 17.286 195 VAL DDD N 1
ATOM 12465 C CA . VAL D 1 194 ? -27.153 -10.703 -16.769 1.000 19.199 195 VAL DDD CA 1
ATOM 12466 C C . VAL D 1 194 ? -27.298 -9.394 -17.546 1.000 19.079 195 VAL DDD C 1
ATOM 12467 O O . VAL D 1 194 ? -26.613 -9.241 -18.564 1.000 20.082 195 VAL DDD O 1
ATOM 12480 N N . TYR D 1 195 ? -28.179 -8.485 -17.115 1.000 15.937 196 TYR DDD N 1
ATOM 12481 C CA . TYR D 1 195 ? -28.407 -7.259 -17.919 1.000 17.079 196 TYR DDD CA 1
ATOM 12482 C C . TYR D 1 195 ? -27.604 -6.051 -17.434 1.000 17.229 196 TYR DDD C 1
ATOM 12483 O O . TYR D 1 195 ? -27.702 -4.992 -18.090 1.000 15.936 196 TYR DDD O 1
ATOM 12501 N N . THR D 1 196 ? -26.827 -6.138 -16.357 1.000 16.665 197 THR DDD N 1
ATOM 12502 C CA . THR D 1 196 ? -26.171 -5.001 -15.714 1.000 16.931 197 THR DDD CA 1
ATOM 12503 C C . THR D 1 196 ? -24.826 -5.418 -15.145 1.000 16.836 197 THR DDD C 1
ATOM 12504 O O . THR D 1 196 ? -24.697 -6.570 -14.743 1.000 18.467 197 THR DDD O 1
ATOM 12515 N N . ASN D 1 197 ? -23.891 -4.493 -15.080 1.000 15.387 198 ASN DDD N 1
ATOM 12516 C CA . ASN D 1 197 ? -22.601 -4.644 -14.334 1.000 17.408 198 ASN DDD CA 1
ATOM 12517 C C . ASN D 1 197 ? -22.578 -3.763 -13.084 1.000 17.765 198 ASN DDD C 1
ATOM 12518 O O . ASN D 1 197 ? -21.488 -3.643 -12.479 1.000 19.036 198 ASN DDD O 1
ATOM 12529 N N . ASP D 1 198 ? -23.632 -3.008 -12.747 1.000 15.407 199 ASP DDD N 1
ATOM 12530 C CA . ASP D 1 198 ? -23.595 -2.103 -11.581 1.000 17.108 199 ASP DDD CA 1
ATOM 12531 C C . ASP D 1 198 ? -24.893 -2.152 -10.767 1.000 18.654 199 ASP DDD C 1
ATOM 12532 O O . ASP D 1 198 ? -24.951 -1.476 -9.733 1.000 19.269 199 ASP DDD O 1
ATOM 12541 N N . GLY D 1 199 ? -25.924 -2.825 -11.264 1.000 17.973 200 GLY DDD N 1
ATOM 12542 C CA . GLY D 1 199 ? -27.208 -2.954 -10.561 1.000 19.885 200 GLY DDD CA 1
ATOM 12543 C C . GLY D 1 199 ? -28.223 -1.885 -10.930 1.000 18.757 200 GLY DDD C 1
ATOM 12544 O O . GLY D 1 199 ? -29.309 -1.888 -10.357 1.000 19.193 200 GLY DDD O 1
ATOM 12548 N N . LEU D 1 200 ? -27.851 -0.967 -11.844 1.000 16.635 201 LEU DDD N 1
ATOM 12549 C CA . LEU D 1 200 ? -28.710 0.188 -12.219 1.000 17.002 201 LEU DDD CA 1
ATOM 12550 C C . LEU D 1 200 ? -28.730 0.341 -13.745 1.000 17.379 201 LEU DDD C 1
ATOM 12551 O O . LEU D 1 200 ? -29.838 0.457 -14.312 1.000 17.415 201 LEU DDD O 1
ATOM 12567 N N . HIS D 1 201 ? -27.562 0.423 -14.371 1.000 17.397 202 HIS DDD N 1
ATOM 12568 C CA . HIS D 1 201 ? -27.466 0.652 -15.829 1.000 15.683 202 HIS DDD CA 1
ATOM 12569 C C . HIS D 1 201 ? -27.430 -0.647 -16.623 1.000 16.382 202 HIS DDD C 1
ATOM 12570 O O . HIS D 1 201 ? -27.219 -1.748 -16.059 1.000 16.928 202 HIS DDD O 1
ATOM 12585 N N . LEU D 1 202 ? -27.600 -0.526 -17.942 1.000 15.324 203 LEU DDD N 1
ATOM 12586 C CA . LEU D 1 202 ? -27.728 -1.706 -18.812 1.000 16.015 203 LEU DDD CA 1
ATOM 12587 C C . LEU D 1 202 ? -26.472 -2.002 -19.597 1.000 14.953 203 LEU DDD C 1
ATOM 12588 O O . LEU D 1 202 ? -25.855 -1.035 -20.166 1.000 15.603 203 LEU DDD O 1
ATOM 12604 N N . LEU D 1 203 ? -26.084 -3.249 -19.730 1.000 14.464 204 LEU DDD N 1
ATOM 12605 C CA . LEU D 1 203 ? -25.153 -3.745 -20.736 1.000 16.315 204 LEU DDD CA 1
ATOM 12606 C C . LEU D 1 203 ? -25.838 -3.787 -22.094 1.000 16.291 204 LEU DDD C 1
ATOM 12607 O O . LEU D 1 203 ? -27.075 -3.631 -22.204 1.000 14.786 204 LEU DDD O 1
ATOM 12623 N N . GLY D 1 204 ? -25.059 -4.024 -23.159 1.000 16.407 205 GLY DDD N 1
ATOM 12624 C CA . GLY D 1 204 ? -25.640 -4.179 -24.496 1.000 15.284 205 GLY DDD CA 1
ATOM 12625 C C . GLY D 1 204 ? -26.762 -5.199 -24.519 1.000 15.100 205 GLY DDD C 1
ATOM 12626 O O . GLY D 1 204 ? -27.809 -4.892 -25.116 1.000 16.097 205 GLY DDD O 1
ATOM 12630 N N . LYS D 1 205 ? -26.614 -6.313 -23.803 1.000 15.608 206 LYS DDD N 1
ATOM 12631 C CA . LYS D 1 205 ? -27.690 -7.357 -23.760 1.000 17.109 206 LYS DDD CA 1
ATOM 12632 C C . LYS D 1 205 ? -29.001 -6.742 -23.253 1.000 16.556 206 LYS DDD C 1
ATOM 12633 O O . LYS D 1 205 ? -30.093 -7.162 -23.675 1.000 17.050 206 LYS DDD O 1
ATOM 12652 N N . GLY D 1 206 ? -28.920 -5.881 -22.265 1.000 15.190 207 GLY DDD N 1
ATOM 12653 C CA . GLY D 1 206 ? -30.038 -5.120 -21.700 1.000 14.989 207 GLY DDD CA 1
ATOM 12654 C C . GLY D 1 206 ? -30.749 -4.308 -22.734 1.000 15.649 207 GLY DDD C 1
ATOM 12655 O O . GLY D 1 206 ? -32.001 -4.298 -22.814 1.000 15.943 207 GLY DDD O 1
ATOM 12659 N N . TYR D 1 207 ? -29.993 -3.560 -23.539 1.000 14.138 208 TYR DDD N 1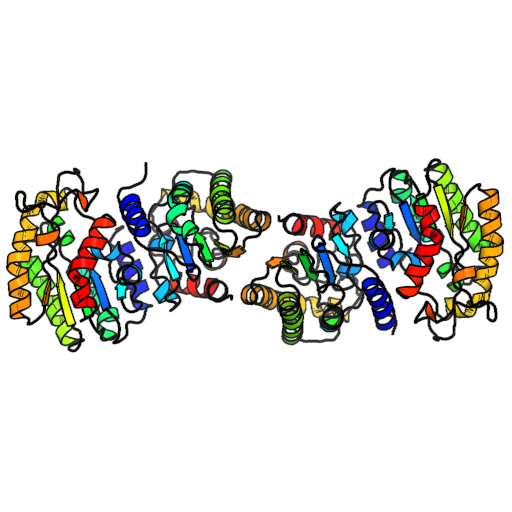
ATOM 12660 C CA . TYR D 1 207 ? -30.620 -2.770 -24.605 1.000 14.446 208 TYR DDD CA 1
ATOM 12661 C C . TYR D 1 207 ? -31.253 -3.649 -25.677 1.000 14.811 208 TYR DDD C 1
ATOM 12662 O O . TYR D 1 207 ? -32.275 -3.275 -26.220 1.000 15.905 208 TYR DDD O 1
ATOM 12680 N N . LEU D 1 208 ? -30.708 -4.819 -25.956 1.000 16.435 209 LEU DDD N 1
ATOM 12681 C CA . LEU D 1 208 ? -31.309 -5.724 -26.956 1.000 17.138 209 LEU DDD CA 1
ATOM 12682 C C . LEU D 1 208 ? -32.648 -6.244 -26.441 1.000 16.326 209 LEU DDD C 1
ATOM 12683 O O . LEU D 1 208 ? -33.594 -6.299 -27.247 1.000 19.021 209 LEU DDD O 1
ATOM 12699 N N . LEU D 1 209 ? -32.758 -6.485 -25.144 1.000 15.994 210 LEU DDD N 1
ATOM 12700 C CA . LEU D 1 209 ? -34.045 -6.939 -24.562 1.000 16.462 210 LEU DDD CA 1
ATOM 12701 C C . LEU D 1 209 ? -35.042 -5.789 -24.637 1.000 16.410 210 LEU DDD C 1
ATOM 12702 O O . LEU D 1 209 ? -36.174 -5.983 -25.086 1.000 16.458 210 LEU DDD O 1
ATOM 12718 N N . TRP D 1 210 ? -34.635 -4.574 -24.263 1.000 15.963 211 TRP DDD N 1
ATOM 12719 C CA . TRP D 1 210 ? -35.525 -3.386 -24.336 1.000 15.575 211 TRP DDD CA 1
ATOM 12720 C C . TRP D 1 210 ? -35.973 -3.231 -25.799 1.000 15.751 211 TRP DDD C 1
ATOM 12721 O O . TRP D 1 210 ? -37.181 -3.083 -26.065 1.000 15.676 211 TRP DDD O 1
ATOM 12742 N N . ARG D 1 211 ? -35.049 -3.330 -26.755 1.000 15.775 212 ARG DDD N 1
ATOM 12743 C CA . ARG D 1 211 ? -35.363 -3.263 -28.201 1.000 16.059 212 ARG DDD CA 1
ATOM 12744 C C . ARG D 1 211 ? -36.488 -4.264 -28.551 1.000 18.052 212 ARG DDD C 1
ATOM 12745 O O . ARG D 1 211 ? -37.484 -3.891 -29.191 1.000 18.034 212 ARG DDD O 1
ATOM 12766 N N . ASP D 1 212 ? -36.331 -5.496 -28.105 1.000 17.222 213 ASP DDD N 1
ATOM 12767 C CA . ASP D 1 212 ? -37.285 -6.580 -28.480 1.000 19.195 213 ASP DDD CA 1
ATOM 12768 C C . ASP D 1 212 ? -38.664 -6.257 -27.930 1.000 19.538 213 ASP DDD C 1
ATOM 12769 O O . ASP D 1 212 ? -39.646 -6.562 -28.612 1.000 21.915 213 ASP DDD O 1
ATOM 12778 N N . ILE D 1 213 ? -38.743 -5.709 -26.724 1.000 17.171 214 ILE DDD N 1
ATOM 12779 C CA . ILE D 1 213 ? -40.041 -5.401 -26.068 1.000 16.880 214 ILE DDD CA 1
ATOM 12780 C C . ILE D 1 213 ? -40.709 -4.219 -26.747 1.000 18.551 214 ILE DDD C 1
ATOM 12781 O O . ILE D 1 213 ? -41.925 -4.305 -27.035 1.000 20.986 214 ILE DDD O 1
ATOM 12797 N N . VAL D 1 214 ? -39.941 -3.183 -27.095 1.000 17.620 215 VAL DDD N 1
ATOM 12798 C CA . VAL D 1 214 ? -40.593 -1.913 -27.500 1.000 19.217 215 VAL DDD CA 1
ATOM 12799 C C . VAL D 1 214 ? -40.635 -1.736 -29.011 1.000 19.540 215 VAL DDD C 1
ATOM 12800 O O . VAL D 1 214 ? -41.398 -0.882 -29.428 1.000 20.171 215 VAL DDD O 1
ATOM 12813 N N . LYS D 1 215 ? -39.934 -2.544 -29.799 1.000 21.133 216 LYS DDD N 1
ATOM 12814 C CA . LYS D 1 215 ? -39.919 -2.407 -31.273 1.000 23.380 216 LYS DDD CA 1
ATOM 12815 C C . LYS D 1 215 ? -41.334 -2.432 -31.840 1.000 23.221 216 LYS DDD C 1
ATOM 12816 O O . LYS D 1 215 ? -41.612 -1.624 -32.707 1.000 21.892 216 LYS DDD O 1
ATOM 12835 N N . PRO D 1 216 ? -42.248 -3.313 -31.395 1.000 22.429 217 PRO DDD N 1
ATOM 12836 C CA . PRO D 1 216 ? -43.607 -3.286 -31.946 1.000 23.275 217 PRO DDD CA 1
ATOM 12837 C C . PRO D 1 216 ? -44.301 -1.928 -31.748 1.000 23.827 217 PRO DDD C 1
ATOM 12838 O O . PRO D 1 216 ? -45.050 -1.546 -32.637 1.000 26.321 217 PRO DDD O 1
ATOM 12849 N N . TYR D 1 217 ? -43.998 -1.195 -30.676 1.000 21.866 218 TYR DDD N 1
ATOM 12850 C CA . TYR D 1 217 ? -44.584 0.128 -30.364 1.000 21.703 218 TYR DDD CA 1
ATOM 12851 C C . TYR D 1 217 ? -43.890 1.192 -31.221 1.000 25.015 218 TYR DDD C 1
ATOM 12852 O O . TYR D 1 217 ? -44.586 2.086 -31.713 1.000 25.118 218 TYR DDD O 1
ATOM 12870 N N . VAL D 1 218 ? -42.561 1.134 -31.360 1.000 22.137 219 VAL DDD N 1
ATOM 12871 C CA . VAL D 1 218 ? -41.791 2.032 -32.268 1.000 22.077 219 VAL DDD CA 1
ATOM 12872 C C . VAL D 1 218 ? -42.324 1.937 -33.702 1.000 26.675 219 VAL DDD C 1
ATOM 12873 O O . VAL D 1 218 ? -42.378 2.996 -34.375 1.000 27.129 219 VAL DDD O 1
ATOM 12886 N N . ASP D 1 219 ? -42.669 0.735 -34.168 1.000 28.452 220 ASP DDD N 1
ATOM 12887 C CA . ASP D 1 219 ? -43.107 0.481 -35.572 1.000 29.576 220 ASP DDD CA 1
ATOM 12888 C C . ASP D 1 219 ? -44.608 0.743 -35.755 1.000 33.946 220 ASP DDD C 1
ATOM 12889 O O . ASP D 1 219 ? -44.999 0.845 -36.914 1.000 33.441 220 ASP DDD O 1
ATOM 12898 N N . GLN D 1 220 ? -45.409 0.858 -34.690 1.000 32.464 221 GLN DDD N 1
ATOM 12899 C CA . GLN D 1 220 ? -46.903 0.916 -34.802 1.000 39.145 221 GLN DDD CA 1
ATOM 12900 C C . GLN D 1 220 ? -47.300 2.255 -35.440 1.000 43.474 221 GLN DDD C 1
ATOM 12901 O O . GLN D 1 220 ? -46.583 3.248 -35.240 1.000 39.137 221 GLN DDD O 1
ATOM 12915 N N . LYS D 1 221 ? -48.364 2.249 -36.245 1.000 52.832 222 LYS DDD N 1
ATOM 12916 C CA . LYS D 1 221 ? -48.902 3.436 -36.969 1.000 61.717 222 LYS DDD CA 1
ATOM 12917 C C . LYS D 1 221 ? -50.044 4.041 -36.152 1.000 61.771 222 LYS DDD C 1
ATOM 12918 O O . LYS D 1 221 ? -49.678 4.646 -35.149 1.000 69.649 222 LYS DDD O 1
#

B-factor: mean 24.36, std 9.22, range [12.83, 153.01]

Solvent-accessible surface area: 31824 Å² total; per-residue (Å²): 199,135,140,63,5,52,57,78,14,2,12,35,1,4,103,82,7,71,18,63,80,146,3,11,0,1,0,0,2,19,6,1,16,14,0,21,3,34,14,10,15,122,35,138,41,4,28,7,0,0,0,30,20,5,35,0,59,10,0,58,106,12,4,94,15,1,7,129,15,107,1,34,12,0,0,4,6,6,0,6,18,7,1,30,164,46,37,63,9,102,117,0,23,59,19,2,23,80,0,0,146,70,0,71,130,71,1,103,187,15,90,8,5,2,4,0,4,3,0,1,8,54,75,95,54,61,77,92,33,25,0,69,88,65,109,26,0,113,92,0,12,80,69,4,86,73,15,1,25,141,13,45,25,36,43,0,61,0,33,62,92,0,28,68,95,108,60,16,48,0,40,44,68,30,1,19,1,0,4,30,2,27,0,104,0,8,40,33,0,74,84,25,0,94,54,27,4,80,20,119,229,61,64,45,68,19,78,14,3,12,36,0,4,113,81,7,85,17,64,79,152,4,12,0,0,0,0,2,20,6,1,15,12,0,20,3,32,25,9,14,149,36,139,45,4,31,7,0,0,0,46,52,3,16,0,54,0,0,59,83,13,0,56,39,1,0,147,19,104,2,34,10,0,0,4,5,5,0,7,17,7,0,30,166,47,36,58,5,98,114,0,21,52,22,3,23,81,0,0,137,48,1,74,135,74,1,105,188,15,95,6,14,2,3,0,3,6,1,2,10,63,76,97,46,9,41,94,30,24,1,72,94,71,116,26,1,113,100,0,12,80,70,4,88,74,13,1,23,135,13,43,27,34,43,1,60,0,37,62,92,0,28,61,110,167,54,22,39,0,42,48,71,31,2,20,2,0,4,29,2,26,0,104,0,7,36,33,0,75,84,27,0,95,61,35,4,74,19,125,195,128,67,68,18,53,41,79,12,3,17,45,0,4,114,80,6,83,16,69,83,56,3,13,0,0,0,0,2,20,6,1,16,12,0,20,3,34,23,7,16,155,37,138,48,4,30,6,0,0,0,42,27,0,25,0,58,8,0,56,105,12,2,92,14,1,3,156,14,99,1,35,10,0,0,4,6,6,0,7,19,7,0,29,146,47,37,63,8,105,110,0,22,56,20,3,23,78,0,0,155,61,1,84,128,72,1,106,184,14,114,9,6,2,3,0,4,4,0,1,7,60,77,91,68,63,85,70,34,24,1,69,86,63,110,27,0,119,98,0,11,83,70,4,85,75,16,0,114,164,16,68,26,36,38,2,59,0,34,67,97,0,20,58,108,102,62,18,44,0,44,52,72,28,1,18,2,0,5,29,2,28,0,107,0,7,36,32,0,70,83,26,0,92,85,71,5,90,135,225,65,65,47,69,24,78,12,3,18,44,1,3,100,82,6,81,17,66,79,142,3,11,0,0,0,0,2,19,6,0,16,13,0,21,3,32,20,10,18,145,35,139,40,4,23,7,0,0,0,45,55,4,14,0,59,0,0,61,78,13,0,82,10,1,4,142,15,106,1,36,13,0,1,4,5,6,0,6,18,6,0,32,168,46,34,41,7,88,122,0,19,68,35,2,9,60,0,0,123,42,1,82,135,74,1,101,180,14,93,8,4,1,2,0,3,5,0,2,8,60,75,101,52,29,44,95,30,24,0,72,88,68,111,25,1,113,95,0,11,81,76,4,75,63,12,0,106,163,20,72,25,35,53,2,59,0,34,67,95,0,30,42,95,151,60,20,40,0,49,47,69,31,1,19,1,0,4,28,2,27,0,105,0,8,37,32,0,76,84,25,0,95,83,67,4,76,80,215

Secondary structure (P-SEA, 3-state):
caaaaaaaaaaaaaaaccccccbbbbcccccccccccccccccccccccccccccaaaaaaaccccccccccbbbbbccaaaaaacccaaaaaaaaaaaaaaaaaacccbbbbbbccbbbbccccccccccccccaaaaaaaaaaaaaaaacbbbbccccccccccccccccccccccccccaaaaaaaaaacccccccc/cccaaaaaaaaaaaaccccccbbbbcccccccccccccccccccccccccccccaaaaaaaccccccccccbbbbbccaaaaaacccaaaaaaaaaaaaaaaaaacccbbbbbbcbbbbbccccccccccccccaaaaaaaaaaaaaaaacbbbbccccccccccccccccccccccccccaaaaaaaaaacccccccc/caaaaaaaaaaaaaaaccccccbbbbcccccccccccccccccccccccccccccaaaaaaaccccccccccbbbbbccaaaaaacccaaaaaaaaaaaaaaaaaacccbbbbbbccbbbbcccccccccccaaaaaaaaaaaaaaaaaaabbbbbccccccccccccccccccccccccccaaaaaaaaaaccccccc/cccaaaaaaaaaaaaccccccbbbbcccccccccccccccccccccccccccccaaaaaaaccccccccccbbbbbccaaaaaacccaaaaaaaaaaaaaaaaaacccbbbbbbccbbbbccccccccccccccaaaaaaaaaaaaaaaacbbbbccccccccccccccccccccccccccaaaaaaaaaacccccccc

Sequence (797 aa):
RKYSTFYEQRATLFEELPVTSKDIIFLGNSITNGCEWAELFQNKNVKNRGISGDICMGVYDRLDDPIVKKGKPAKIFLLIGINDVSRGTSADKIISEISMIVRKIKQEESPKTKLYLQSVLPVNDCYGMFNGHTSRWQVVKQINDLLEPLAVKEGVAYIDLYSHFVEKETGKMMNPVYTNDGLHLLGKGYLLWRDIVKPYVDQKKYSTFYEQRATLFEELPVTSKDIIFLGNSITNGCEWAELFQNKNVKNRGISGDICMGVYDRLDPIVKGKPAKIFLLIGINDVSRGTSADKIISEISMIVRKIKQESPKTKLYLQSVLPVNDCYGMFNGHTSRWQVVKQINDLLEPLAVKEGVAYIDLYSHFVEKETGKMMNPVYTNDGLHLLGKGYLLWRDIVKPYVDQKRKYYSTFYEQRATLFEELPVTSKDIIFLGNSITNGCEWAELFQNKNVKNRGISGDICMGVYDRLDPIVKGKPAKIFLLIGINDVSRGTSADKIISEISMIVRKIKQESPKTKLYLQSVLPVNDCYGMFNGHTSRWQVVKQINDLLEPLAVKEGVAYIDLYSHFVEKETGKMMNPVYTNDGLHLLGKGYLLWRDIVKPYVDQKYSTFYEQRATLFEELPVTSKDIIFLGNSITNGCEWAELFQNKNVKNRGISGDICMGVYDRLDPIVKGKPAKIFLLIGINDVSRGTSADKIISEISMIVRKIKQESPKTKLYLQSVLPVNDCYGMFNGHTSRWQVVKQINDLLEPLAVKEGVAYIDLYSHFVEKETGKMMNPVYTNDGLHLLGKGYLLWRDIVKPYVDQK